Protein AF-A0A4C2A447-F1 (afdb_monomer_lite)

Organism: Eumeta variegata (NCBI:txid151549)

Radius of gyration: 37.59 Å; chains: 1; bounding box: 112×93×99 Å

Structure (mmCIF, N/CA/C/O backbone):
data_AF-A0A4C2A447-F1
#
_entry.id   AF-A0A4C2A447-F1
#
loop_
_atom_site.group_PDB
_atom_site.id
_atom_site.type_symbol
_atom_site.label_atom_id
_atom_site.label_alt_id
_atom_site.label_comp_id
_atom_site.label_asym_id
_atom_site.label_entity_id
_atom_site.label_seq_id
_atom_site.pdbx_PDB_ins_code
_atom_site.Cartn_x
_atom_site.Cartn_y
_atom_site.Cartn_z
_atom_site.occupancy
_atom_site.B_iso_or_equiv
_atom_site.auth_seq_id
_atom_site.auth_comp_id
_atom_site.auth_asym_id
_atom_site.auth_atom_id
_atom_site.pdbx_PDB_model_num
ATOM 1 N N . MET A 1 1 ? 28.228 21.843 -11.819 1.00 44.53 1 MET A N 1
ATOM 2 C CA . MET A 1 1 ? 27.636 22.089 -13.152 1.00 44.53 1 MET A CA 1
ATOM 3 C C . MET A 1 1 ? 28.291 23.261 -13.877 1.00 44.53 1 MET A C 1
ATOM 5 O O . MET A 1 1 ? 29.011 22.973 -14.816 1.00 44.53 1 MET A O 1
ATOM 9 N N . LYS A 1 2 ? 28.178 24.525 -13.424 1.00 43.69 2 LYS A N 1
ATOM 10 C CA . LYS A 1 2 ? 28.806 25.695 -14.099 1.00 43.69 2 LYS A CA 1
ATOM 11 C C . LYS A 1 2 ? 30.283 25.497 -14.477 1.00 43.69 2 LYS A C 1
ATOM 13 O O . LYS A 1 2 ? 30.637 25.573 -15.641 1.00 43.69 2 LYS A O 1
ATOM 18 N N . ARG A 1 3 ? 31.102 25.077 -13.510 1.00 44.91 3 ARG A N 1
ATOM 19 C CA . ARG A 1 3 ? 32.536 24.808 -13.711 1.00 44.91 3 ARG A CA 1
ATOM 20 C C . ARG A 1 3 ? 32.835 23.653 -14.681 1.00 44.91 3 ARG A C 1
ATOM 22 O O . ARG A 1 3 ? 33.883 23.640 -15.303 1.00 44.91 3 ARG A O 1
ATOM 29 N N . VAL A 1 4 ? 31.928 22.677 -14.795 1.00 51.16 4 VAL A N 1
ATOM 30 C CA . VAL A 1 4 ? 32.054 21.549 -15.740 1.00 51.16 4 VAL A CA 1
ATOM 31 C C . VAL A 1 4 ? 31.663 21.996 -17.145 1.00 51.16 4 VAL A C 1
ATOM 33 O O . VAL A 1 4 ? 32.371 21.671 -18.083 1.00 51.16 4 VAL A O 1
ATOM 36 N N . ALA A 1 5 ? 30.598 22.791 -17.285 1.00 51.97 5 ALA A N 1
ATOM 37 C CA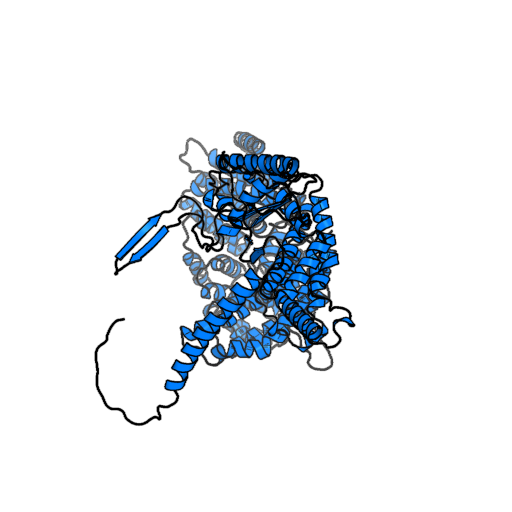 . ALA A 1 5 ? 30.207 23.379 -18.564 1.00 51.97 5 ALA A CA 1
ATOM 38 C C . ALA A 1 5 ? 31.307 24.302 -19.127 1.00 51.97 5 ALA A C 1
ATOM 40 O O . ALA A 1 5 ? 31.660 24.184 -20.295 1.00 51.97 5 ALA A O 1
ATOM 41 N N . GLU A 1 6 ? 31.913 25.142 -18.280 1.00 53.81 6 GLU A N 1
ATOM 42 C CA . GLU A 1 6 ? 33.072 25.980 -18.636 1.00 53.81 6 GLU A CA 1
ATOM 43 C C . GLU A 1 6 ? 34.270 25.139 -19.117 1.00 53.81 6 GLU A C 1
ATOM 45 O O . GLU A 1 6 ? 34.877 25.457 -20.137 1.00 53.81 6 GLU A O 1
ATOM 50 N N . LEU A 1 7 ? 34.574 24.031 -18.428 1.00 55.66 7 LEU A N 1
ATOM 51 C CA . LEU A 1 7 ? 35.627 23.090 -18.831 1.00 55.66 7 LEU A CA 1
ATOM 52 C C . LEU A 1 7 ? 35.292 22.362 -20.143 1.00 55.66 7 LEU A C 1
ATOM 54 O O . LEU A 1 7 ? 36.179 22.166 -20.965 1.00 55.66 7 LEU A O 1
ATOM 58 N N . CYS A 1 8 ? 34.034 21.972 -20.370 1.00 56.50 8 CYS A N 1
ATOM 59 C CA . CYS A 1 8 ? 33.607 21.318 -21.610 1.00 56.50 8 CYS A CA 1
ATOM 60 C C . CYS A 1 8 ? 33.761 22.241 -22.827 1.00 56.50 8 CYS A C 1
ATOM 62 O O . CYS A 1 8 ? 34.246 21.782 -23.856 1.00 56.50 8 CYS A O 1
ATOM 64 N N . HIS A 1 9 ? 33.418 23.529 -22.706 1.00 57.09 9 HIS A N 1
ATOM 65 C CA . HIS A 1 9 ? 33.655 24.508 -23.774 1.00 57.09 9 HIS A CA 1
ATOM 66 C C . HIS A 1 9 ? 35.149 24.636 -24.104 1.00 57.09 9 HIS A C 1
ATOM 68 O O . HIS A 1 9 ? 35.526 24.521 -25.266 1.00 57.09 9 HIS A O 1
ATOM 74 N N . GLN A 1 10 ? 36.006 24.750 -23.084 1.00 54.25 10 GLN A N 1
ATOM 75 C CA . GLN A 1 10 ? 37.463 24.819 -23.265 1.00 54.25 10 GLN A CA 1
ATOM 76 C C . GLN A 1 10 ? 38.055 23.542 -23.888 1.00 54.25 10 GLN A C 1
ATOM 78 O O . GLN A 1 10 ? 39.026 23.614 -24.635 1.00 54.25 10 GLN A O 1
ATOM 83 N N . LEU A 1 11 ? 37.474 22.369 -23.604 1.00 53.69 11 LEU A N 1
ATOM 84 C CA . LEU A 1 11 ? 37.912 21.083 -24.160 1.00 53.69 11 LEU A CA 1
ATOM 85 C C . LEU A 1 11 ? 37.519 20.903 -25.635 1.00 53.69 11 LEU A C 1
ATOM 87 O O . LEU A 1 11 ? 38.215 20.195 -26.355 1.00 53.69 11 LEU A O 1
ATOM 91 N N . ILE A 1 12 ? 36.420 21.516 -26.087 1.00 57.00 12 ILE A N 1
ATOM 92 C CA . ILE A 1 12 ? 35.942 21.418 -27.478 1.00 57.00 12 ILE A CA 1
ATOM 93 C C . ILE A 1 12 ? 36.713 22.365 -28.409 1.00 57.00 12 ILE A C 1
ATOM 95 O O . ILE A 1 12 ? 36.926 22.029 -29.569 1.00 57.00 12 ILE A O 1
ATOM 99 N N . GLU A 1 13 ? 37.179 23.509 -27.899 1.00 54.12 13 GLU A N 1
ATOM 100 C CA . GLU A 1 13 ? 38.028 24.455 -28.645 1.00 54.12 13 GLU A CA 1
ATOM 101 C C . GLU A 1 13 ? 39.464 23.942 -28.871 1.00 54.12 13 GLU A C 1
ATOM 103 O O . GLU A 1 13 ? 40.196 24.476 -29.705 1.00 54.12 13 GLU A O 1
ATOM 108 N N . CYS A 1 14 ? 39.886 22.903 -28.144 1.00 46.53 14 CYS A N 1
ATOM 109 C CA . CYS A 1 14 ? 41.200 22.296 -28.307 1.00 46.53 14 CYS A CA 1
ATOM 110 C C . CYS A 1 14 ? 41.182 21.210 -29.400 1.00 46.53 14 CYS A C 1
ATOM 112 O O . CYS A 1 14 ? 40.300 20.357 -29.426 1.00 46.53 14 CYS A O 1
ATOM 114 N N . ASP A 1 15 ? 42.196 21.247 -30.268 1.00 53.00 15 ASP A N 1
ATOM 115 C CA . ASP A 1 15 ? 42.451 20.398 -31.445 1.00 53.00 15 ASP A CA 1
ATOM 116 C C . ASP A 1 15 ? 42.193 18.876 -31.253 1.00 53.00 15 ASP A C 1
ATOM 118 O O . ASP A 1 15 ? 42.094 18.375 -30.131 1.00 53.00 15 ASP A O 1
ATOM 122 N N . GLY A 1 16 ? 42.132 18.099 -32.347 1.00 54.03 16 GLY A N 1
ATOM 123 C CA . GLY A 1 16 ? 41.644 16.699 -32.397 1.00 54.03 16 GLY A CA 1
ATOM 124 C C . GLY A 1 16 ? 42.210 15.688 -31.370 1.00 54.03 16 GLY A C 1
ATOM 125 O O . GLY A 1 16 ? 41.593 14.653 -31.104 1.00 54.03 16 GLY A O 1
ATOM 126 N N . THR A 1 17 ? 43.336 15.991 -30.725 1.00 51.44 17 THR A N 1
ATOM 127 C CA . THR A 1 17 ? 43.920 15.268 -29.582 1.00 51.44 17 THR A CA 1
ATOM 128 C C . THR A 1 17 ? 43.082 15.341 -28.300 1.00 51.44 17 THR A C 1
ATOM 130 O O . THR A 1 17 ? 43.066 14.370 -27.539 1.00 51.44 17 THR A O 1
ATOM 133 N N . VAL A 1 18 ? 42.343 16.427 -28.054 1.00 49.97 18 VAL A N 1
ATOM 134 C CA . VAL A 1 18 ? 41.484 16.561 -26.863 1.00 49.97 18 VAL A CA 1
ATOM 135 C C . VAL A 1 18 ? 40.181 15.783 -27.017 1.00 49.97 18 VAL A C 1
ATOM 137 O O . VAL A 1 18 ? 39.722 15.193 -26.044 1.00 49.97 18 VAL A O 1
ATOM 140 N N . ARG A 1 19 ? 39.645 15.636 -28.237 1.00 51.84 19 ARG A N 1
ATOM 141 C CA . ARG A 1 19 ? 38.526 14.712 -28.515 1.00 51.84 19 ARG A CA 1
ATOM 142 C C . ARG A 1 19 ? 38.907 13.261 -28.188 1.00 51.84 19 ARG A C 1
ATOM 144 O O . ARG A 1 19 ? 38.115 12.543 -27.581 1.00 51.84 19 ARG A O 1
ATOM 151 N N . ALA A 1 20 ? 40.142 12.855 -28.495 1.00 55.47 20 ALA A N 1
ATOM 152 C CA . ALA A 1 20 ? 40.676 11.540 -28.134 1.00 55.47 20 ALA A CA 1
ATOM 153 C C . ALA A 1 20 ? 40.919 11.383 -26.617 1.00 55.47 20 ALA A C 1
ATOM 155 O O . ALA A 1 20 ? 40.639 10.323 -26.063 1.00 55.47 20 ALA A O 1
ATOM 156 N N . GLN A 1 21 ? 41.381 12.430 -25.921 1.00 54.56 21 GLN A N 1
ATOM 157 C CA . GLN A 1 21 ? 41.564 12.416 -24.460 1.00 54.56 21 GLN A CA 1
ATOM 158 C C . GLN A 1 21 ? 40.234 12.457 -23.690 1.00 54.56 21 GLN A C 1
ATOM 160 O O . GLN A 1 21 ? 40.070 11.726 -22.717 1.00 54.56 21 GLN A O 1
ATOM 165 N N . ALA A 1 22 ? 39.263 13.257 -24.136 1.00 53.00 22 ALA A N 1
ATOM 166 C CA . ALA A 1 22 ? 37.911 13.300 -23.589 1.00 53.00 22 ALA A CA 1
ATOM 167 C C . ALA A 1 22 ? 37.182 11.976 -23.836 1.00 53.00 22 ALA A C 1
ATOM 169 O O . ALA A 1 22 ? 36.563 11.453 -22.915 1.00 53.00 22 ALA A O 1
ATOM 170 N N . SER A 1 23 ? 37.329 11.381 -25.028 1.00 52.03 23 SER A N 1
ATOM 171 C CA . SER A 1 23 ? 36.866 10.018 -25.296 1.00 52.03 23 SER A CA 1
ATOM 172 C C . SER A 1 23 ? 37.567 9.013 -24.379 1.00 52.03 23 SER A C 1
ATOM 174 O O . SER A 1 23 ? 36.881 8.222 -23.756 1.00 52.03 23 SER A O 1
ATOM 176 N N . ALA A 1 24 ? 38.883 9.096 -24.153 1.00 55.59 24 ALA A N 1
ATOM 177 C CA . ALA A 1 24 ? 39.584 8.220 -23.207 1.00 55.59 24 ALA A CA 1
ATOM 178 C C . ALA A 1 24 ? 39.092 8.365 -21.750 1.00 55.59 24 ALA A C 1
ATOM 180 O O . ALA A 1 24 ? 38.998 7.365 -21.046 1.00 55.59 24 ALA A O 1
ATOM 181 N N . VAL A 1 25 ? 38.729 9.574 -21.301 1.00 54.66 25 VAL A N 1
ATOM 182 C CA . VAL A 1 25 ? 38.132 9.828 -19.972 1.00 54.66 25 VAL A CA 1
ATOM 183 C C . VAL A 1 25 ? 36.668 9.366 -19.902 1.00 54.66 25 VAL A C 1
ATOM 185 O O . VAL A 1 25 ? 36.245 8.838 -18.877 1.00 54.66 25 VAL A O 1
ATOM 188 N N . LEU A 1 26 ? 35.896 9.512 -20.985 1.00 52.66 26 LEU A N 1
ATOM 189 C CA . LEU A 1 26 ? 34.524 8.995 -21.121 1.00 52.66 26 LEU A CA 1
ATOM 190 C C . LEU A 1 26 ? 34.474 7.463 -21.276 1.00 52.66 26 LEU A C 1
ATOM 192 O O . LEU A 1 26 ? 33.457 6.856 -20.942 1.00 52.66 26 LEU A O 1
ATOM 196 N N . MET A 1 27 ? 35.554 6.867 -21.790 1.00 47.03 27 MET A N 1
ATOM 197 C CA . MET A 1 27 ? 35.767 5.434 -22.018 1.00 47.03 27 MET A CA 1
ATOM 198 C C . MET A 1 27 ? 36.453 4.738 -20.842 1.00 47.03 27 MET A C 1
ATOM 200 O O . MET A 1 27 ? 36.539 3.513 -20.857 1.00 47.03 27 MET A O 1
ATOM 204 N N . GLN A 1 28 ? 36.939 5.466 -19.826 1.00 50.94 28 GLN A N 1
ATOM 205 C CA . GLN A 1 28 ? 37.339 4.821 -18.579 1.00 50.94 28 GLN A CA 1
ATOM 206 C C . GLN A 1 28 ? 36.086 4.174 -17.985 1.00 50.94 28 GLN A C 1
ATOM 208 O O . GLN A 1 28 ? 35.136 4.895 -17.657 1.00 50.94 28 GLN A O 1
ATOM 213 N N . PRO A 1 29 ? 36.036 2.835 -17.865 1.00 46.62 29 PRO A N 1
ATOM 214 C CA . PRO A 1 29 ? 34.893 2.184 -17.268 1.00 46.62 29 PRO A CA 1
ATOM 215 C C . PRO A 1 29 ? 34.830 2.649 -15.816 1.00 46.62 29 PRO A C 1
ATOM 217 O O . PRO A 1 29 ? 35.605 2.215 -14.969 1.00 46.62 29 PRO A O 1
ATOM 220 N N . ALA A 1 30 ? 33.865 3.513 -15.505 1.00 44.06 30 ALA A N 1
ATOM 221 C CA . ALA A 1 30 ? 33.542 3.882 -14.127 1.00 44.06 30 ALA A CA 1
ATOM 222 C C . ALA A 1 30 ? 33.130 2.657 -13.277 1.00 44.06 30 ALA A C 1
ATOM 224 O O . ALA A 1 30 ? 32.915 2.772 -12.072 1.00 44.06 30 ALA A O 1
ATOM 225 N N . HIS A 1 31 ? 32.986 1.488 -13.910 1.00 46.53 31 HIS A N 1
ATOM 226 C CA . HIS A 1 31 ? 32.292 0.318 -13.399 1.00 46.53 31 HIS A CA 1
ATOM 227 C C . HIS A 1 31 ? 33.184 -0.880 -13.041 1.00 46.53 31 HIS A C 1
ATOM 229 O O . HIS A 1 31 ? 32.689 -1.770 -12.359 1.00 46.53 31 HIS A O 1
ATOM 235 N N . ASP A 1 32 ? 34.476 -0.905 -13.389 1.00 40.25 32 ASP A N 1
ATOM 236 C CA . ASP A 1 32 ? 35.290 -2.131 -13.231 1.00 40.25 32 ASP A CA 1
ATOM 237 C C . ASP A 1 32 ? 35.924 -2.316 -11.839 1.00 40.25 32 ASP A C 1
ATOM 239 O O . ASP A 1 32 ? 36.534 -3.348 -11.556 1.00 40.25 32 ASP A O 1
ATOM 243 N N . HIS A 1 33 ? 35.776 -1.345 -10.932 1.00 40.91 33 HIS A N 1
ATOM 244 C CA . HIS A 1 33 ? 36.359 -1.413 -9.582 1.00 40.91 33 HIS A CA 1
ATOM 245 C C . HIS A 1 33 ? 35.334 -1.548 -8.447 1.00 40.91 33 HIS A C 1
ATOM 247 O O . HIS A 1 33 ? 35.726 -1.710 -7.291 1.00 40.91 33 HIS A O 1
ATOM 253 N N . LEU A 1 34 ? 34.031 -1.521 -8.747 1.00 45.53 34 LEU A N 1
ATOM 254 C CA . LEU A 1 34 ? 32.967 -1.713 -7.759 1.00 45.53 34 LEU A CA 1
ATOM 255 C C . LEU A 1 34 ? 32.369 -3.115 -7.912 1.00 45.53 34 LEU A C 1
ATOM 257 O O . LEU A 1 34 ? 31.884 -3.480 -8.975 1.00 45.53 34 LEU A O 1
ATOM 261 N N . VAL A 1 35 ? 32.368 -3.892 -6.825 1.00 47.78 35 VAL A N 1
ATOM 262 C CA . VAL A 1 35 ? 31.844 -5.274 -6.788 1.00 47.78 35 VAL A CA 1
ATOM 263 C C . VAL A 1 35 ? 30.339 -5.345 -7.140 1.00 47.78 35 VAL A C 1
ATOM 265 O O . VAL A 1 35 ? 29.861 -6.404 -7.538 1.00 47.78 35 VAL A O 1
ATOM 268 N N . VAL A 1 36 ? 29.590 -4.232 -7.034 1.00 61.25 36 VAL A N 1
ATOM 269 C CA . VAL A 1 36 ? 28.157 -4.119 -7.380 1.00 61.25 36 VAL A CA 1
ATOM 270 C C . VAL A 1 36 ? 27.872 -2.767 -8.057 1.00 61.25 36 VAL A C 1
ATOM 272 O O . VAL A 1 36 ? 28.198 -1.717 -7.506 1.00 61.25 36 VAL A O 1
ATOM 275 N N . SER A 1 37 ? 27.249 -2.772 -9.241 1.00 74.62 37 SER A N 1
ATOM 276 C CA . SER A 1 37 ? 26.878 -1.558 -9.997 1.00 74.62 37 SER A CA 1
ATOM 277 C C . SER A 1 37 ? 25.539 -0.952 -9.535 1.00 74.62 37 SER A C 1
ATOM 279 O O . SER A 1 37 ? 24.675 -1.677 -9.040 1.00 74.62 37 SER A O 1
ATOM 281 N N . LEU A 1 38 ? 25.302 0.355 -9.767 1.00 82.38 38 LEU A N 1
ATOM 282 C CA . LEU A 1 38 ? 23.977 0.983 -9.541 1.00 82.38 38 LEU A CA 1
ATOM 283 C C . LEU A 1 38 ? 22.853 0.262 -10.293 1.00 82.38 38 LEU A C 1
ATOM 285 O O . LEU A 1 38 ? 21.737 0.158 -9.788 1.00 82.38 38 LEU A O 1
ATOM 289 N N . GLU A 1 39 ? 23.166 -0.264 -11.478 1.00 83.94 39 GLU A N 1
ATOM 290 C CA . GLU A 1 39 ? 22.242 -1.056 -12.288 1.00 83.94 39 GLU A CA 1
ATOM 291 C C . GLU A 1 39 ? 21.698 -2.260 -11.500 1.00 83.94 39 GLU A C 1
ATOM 293 O O . GLU A 1 39 ? 20.528 -2.589 -11.632 1.00 83.94 39 GLU A O 1
ATOM 298 N N . THR A 1 40 ? 22.487 -2.868 -10.605 1.00 81.75 40 THR A N 1
ATOM 299 C CA . THR A 1 40 ? 22.029 -3.991 -9.765 1.00 81.75 40 THR A CA 1
ATOM 300 C C . THR A 1 40 ? 20.923 -3.570 -8.794 1.00 81.75 40 THR A C 1
ATOM 302 O O . THR A 1 40 ? 19.942 -4.294 -8.625 1.00 81.75 40 THR A O 1
ATOM 305 N N . PHE A 1 41 ? 21.044 -2.390 -8.182 1.00 86.19 41 PHE A N 1
ATOM 306 C CA . PHE A 1 41 ? 20.031 -1.851 -7.269 1.00 86.19 41 PHE A CA 1
ATOM 307 C C . PHE A 1 41 ? 18.743 -1.480 -8.007 1.00 86.19 41 PHE A C 1
ATOM 309 O O . PHE A 1 41 ? 17.650 -1.792 -7.534 1.00 86.19 41 PHE A O 1
ATOM 316 N N . ALA A 1 42 ? 18.871 -0.893 -9.199 1.00 88.44 42 ALA A N 1
ATOM 317 C CA . ALA A 1 42 ? 17.735 -0.612 -10.067 1.00 88.44 42 ALA A CA 1
ATOM 318 C C . ALA A 1 42 ? 17.030 -1.911 -10.511 1.00 88.44 42 ALA A C 1
ATOM 320 O O . ALA A 1 42 ? 15.810 -2.010 -10.389 1.00 88.44 42 ALA A O 1
ATOM 321 N N . LEU A 1 43 ? 17.781 -2.949 -10.913 1.00 85.25 43 LEU A N 1
ATOM 322 C CA . LEU A 1 43 ? 17.208 -4.254 -11.281 1.00 85.25 43 LEU A CA 1
ATOM 323 C C . LEU A 1 43 ? 16.489 -4.896 -10.102 1.00 85.25 43 LEU A C 1
ATOM 325 O O . LEU A 1 43 ? 15.396 -5.441 -10.263 1.00 85.25 43 LEU A O 1
ATOM 329 N N . ARG A 1 44 ? 17.086 -4.836 -8.907 1.00 85.31 44 ARG A N 1
ATOM 330 C CA . ARG A 1 44 ? 16.446 -5.332 -7.687 1.00 85.31 44 ARG A CA 1
ATOM 331 C C . ARG A 1 44 ? 15.126 -4.603 -7.439 1.00 85.31 44 ARG A C 1
ATOM 333 O O . ARG A 1 44 ? 14.129 -5.238 -7.127 1.00 85.31 44 ARG A O 1
ATOM 340 N N . LEU A 1 45 ? 15.088 -3.286 -7.615 1.00 88.56 45 LEU A N 1
ATOM 341 C CA . LEU A 1 45 ? 13.861 -2.509 -7.463 1.00 88.56 45 LEU A CA 1
ATOM 342 C C . LEU A 1 45 ? 12.794 -2.887 -8.507 1.00 88.56 45 LEU A C 1
ATOM 344 O O . LEU A 1 45 ? 11.643 -3.117 -8.137 1.00 88.56 45 LEU A O 1
ATOM 348 N N . ASP A 1 46 ? 13.142 -2.984 -9.791 1.00 88.31 46 ASP A N 1
ATOM 349 C CA . ASP A 1 46 ? 12.184 -3.336 -10.853 1.00 88.31 46 ASP A CA 1
ATOM 350 C C . ASP A 1 46 ? 11.668 -4.774 -10.736 1.00 88.31 46 ASP A C 1
ATOM 352 O O . ASP A 1 46 ? 10.496 -5.039 -11.015 1.00 88.31 46 ASP A O 1
ATOM 356 N N . THR A 1 47 ? 12.512 -5.700 -10.274 1.00 85.44 47 THR A N 1
ATOM 357 C CA . THR A 1 47 ? 12.094 -7.080 -9.979 1.00 85.44 47 THR A CA 1
ATOM 358 C C . THR A 1 47 ? 11.147 -7.129 -8.789 1.00 85.44 47 THR A C 1
ATOM 360 O O . THR A 1 47 ? 10.063 -7.696 -8.892 1.00 85.44 47 THR A O 1
ATOM 363 N N . LEU A 1 48 ? 11.487 -6.451 -7.688 1.00 87.25 48 LEU A N 1
ATOM 364 C CA . LEU A 1 48 ? 10.626 -6.364 -6.508 1.00 87.25 48 LEU A CA 1
ATOM 365 C C . LEU A 1 48 ? 9.291 -5.676 -6.801 1.00 87.25 48 LEU A C 1
ATOM 367 O O . LEU A 1 48 ? 8.270 -6.071 -6.252 1.00 87.25 48 LEU A O 1
ATOM 371 N N . THR A 1 49 ? 9.277 -4.642 -7.640 1.00 84.88 49 THR A N 1
ATOM 372 C CA . THR A 1 49 ? 8.054 -3.888 -7.967 1.00 84.88 49 THR A CA 1
ATOM 373 C C . THR A 1 49 ? 7.200 -4.543 -9.051 1.00 84.88 49 THR A C 1
ATOM 375 O O . THR A 1 49 ? 6.077 -4.085 -9.279 1.00 84.88 49 THR A O 1
ATOM 378 N N . GLY A 1 50 ? 7.682 -5.620 -9.679 1.00 80.50 50 GLY A N 1
ATOM 379 C CA . GLY A 1 50 ? 6.950 -6.351 -10.709 1.00 80.50 50 GLY A CA 1
ATOM 380 C C . GLY A 1 50 ? 7.035 -5.758 -12.111 1.00 80.50 50 GLY A C 1
ATOM 381 O O . GLY A 1 50 ? 6.290 -6.180 -12.995 1.00 80.50 50 GLY A O 1
ATOM 382 N N . ARG A 1 51 ? 7.921 -4.782 -12.323 1.00 83.06 51 ARG A N 1
ATOM 383 C CA . ARG A 1 51 ? 8.211 -4.215 -13.647 1.00 83.06 51 ARG A CA 1
ATOM 384 C C . ARG A 1 51 ? 9.089 -5.141 -14.477 1.00 83.06 51 ARG A C 1
ATOM 386 O O . ARG A 1 51 ? 8.944 -5.218 -15.693 1.00 83.06 51 ARG A O 1
ATOM 393 N N . LEU A 1 52 ? 9.924 -5.935 -13.810 1.00 82.00 52 LEU A N 1
ATOM 394 C CA . LEU A 1 52 ? 10.753 -6.969 -14.417 1.00 82.00 52 LEU A CA 1
ATOM 395 C C . LEU A 1 52 ? 10.442 -8.339 -13.795 1.00 82.00 52 LEU A C 1
ATOM 397 O O . LEU A 1 52 ? 10.944 -8.675 -12.730 1.00 82.00 52 LEU A O 1
ATOM 401 N N . SER A 1 53 ? 9.614 -9.140 -14.465 1.00 74.44 53 SER A N 1
ATOM 402 C CA . SER A 1 53 ? 9.230 -10.490 -14.025 1.00 74.44 53 SER A CA 1
ATOM 403 C C . SER A 1 53 ? 9.816 -11.586 -14.921 1.00 74.44 53 SER A C 1
ATOM 405 O O . SER A 1 53 ? 9.835 -12.752 -14.533 1.00 74.44 53 SER A O 1
ATOM 407 N N . CYS A 1 54 ? 10.295 -11.240 -16.120 1.00 71.56 54 CYS A N 1
ATOM 408 C CA . CYS A 1 54 ? 10.942 -12.191 -17.018 1.00 71.56 54 CYS A CA 1
ATOM 409 C C . CYS A 1 54 ? 12.334 -12.606 -16.494 1.00 71.56 54 CYS A C 1
ATOM 411 O O . CYS A 1 54 ? 13.104 -11.749 -16.050 1.00 71.56 54 CYS A O 1
ATOM 413 N N . PRO A 1 55 ? 12.720 -13.895 -16.591 1.00 67.62 55 PRO A N 1
ATOM 414 C CA . PRO A 1 55 ? 14.046 -14.329 -16.194 1.00 67.62 55 PRO A CA 1
ATOM 415 C C . PRO A 1 55 ? 15.160 -13.696 -17.027 1.00 67.62 55 PRO A C 1
ATOM 417 O O . PRO A 1 55 ? 15.122 -13.693 -18.259 1.00 67.62 55 PRO A O 1
ATOM 420 N N . LEU A 1 56 ? 16.225 -13.277 -16.341 1.00 65.38 56 LEU A N 1
ATOM 421 C CA . LEU A 1 56 ? 17.456 -12.747 -16.940 1.00 65.38 56 LEU A CA 1
ATOM 422 C C . LEU A 1 56 ? 18.366 -13.842 -17.540 1.00 65.38 56 LEU A C 1
ATOM 424 O O . LEU A 1 56 ? 19.550 -13.593 -17.777 1.00 65.38 56 LEU A O 1
ATOM 428 N N . SER A 1 57 ? 17.864 -15.072 -17.728 1.00 55.69 57 SER A N 1
ATOM 429 C CA . SER A 1 57 ? 18.680 -16.253 -18.051 1.00 55.69 57 SER A CA 1
ATOM 430 C C . SER A 1 57 ? 19.534 -16.077 -19.304 1.00 55.69 57 SER A C 1
ATOM 432 O O . SER A 1 57 ? 20.685 -16.513 -19.301 1.00 55.69 57 SER A O 1
ATOM 434 N N . ASP A 1 58 ? 19.008 -15.368 -20.301 1.00 55.53 58 ASP A N 1
ATOM 435 C CA . ASP A 1 58 ? 19.627 -15.238 -21.620 1.00 55.53 58 ASP A CA 1
ATOM 436 C C . ASP A 1 58 ? 20.423 -13.927 -21.770 1.00 55.53 58 ASP A C 1
ATOM 438 O O . ASP A 1 58 ? 21.154 -13.769 -22.742 1.00 55.53 58 ASP A O 1
ATOM 442 N N . CYS A 1 59 ? 20.294 -12.984 -20.822 1.00 51.06 59 CYS A N 1
ATOM 443 C CA . CYS A 1 59 ? 20.774 -11.608 -21.005 1.00 51.06 59 CYS A CA 1
ATOM 444 C C . CYS A 1 59 ? 22.009 -11.224 -20.184 1.00 51.06 59 CYS A C 1
ATOM 446 O O . CYS A 1 59 ? 22.734 -10.364 -20.654 1.00 51.06 59 CYS A O 1
ATOM 448 N N . GLU A 1 60 ? 22.280 -11.807 -19.005 1.00 57.59 60 GLU A N 1
ATOM 449 C CA . GLU A 1 60 ? 23.565 -11.603 -18.296 1.00 57.59 60 GLU A CA 1
ATOM 450 C C . GLU A 1 60 ? 23.670 -12.477 -17.017 1.00 57.59 60 GLU A C 1
ATOM 452 O O . GLU A 1 60 ? 23.043 -12.182 -15.993 1.00 57.59 60 GLU A O 1
ATOM 457 N N . PRO A 1 61 ? 24.474 -13.557 -17.014 1.00 56.00 61 PRO A N 1
ATOM 458 C CA . PRO A 1 61 ? 24.726 -14.379 -15.822 1.00 56.00 61 PRO A CA 1
ATOM 459 C C . PRO A 1 61 ? 25.296 -13.596 -14.624 1.00 56.00 61 PRO A C 1
ATOM 461 O O . PRO A 1 61 ? 24.971 -13.905 -13.478 1.00 56.00 61 PRO A O 1
ATOM 464 N N . ALA A 1 62 ? 26.091 -12.551 -14.879 1.00 49.56 62 ALA A N 1
ATOM 465 C CA . ALA A 1 62 ? 26.719 -11.718 -13.851 1.00 49.56 62 ALA A CA 1
ATOM 466 C C . ALA A 1 62 ? 25.698 -10.967 -12.974 1.00 49.56 62 ALA A C 1
ATOM 468 O O . ALA A 1 62 ? 25.859 -10.903 -11.758 1.00 49.56 62 ALA A O 1
ATOM 469 N N . ARG A 1 63 ? 24.596 -10.476 -13.556 1.00 62.66 63 ARG A N 1
ATOM 470 C CA . ARG A 1 63 ? 23.526 -9.779 -12.813 1.00 62.66 63 ARG A CA 1
ATOM 471 C C . ARG A 1 63 ? 22.729 -10.708 -11.912 1.00 62.66 63 ARG A C 1
ATOM 473 O O . ARG A 1 63 ? 22.351 -10.319 -10.812 1.00 62.66 63 ARG A O 1
ATOM 480 N N . ARG A 1 64 ? 22.506 -11.951 -12.351 1.00 62.62 64 ARG A N 1
ATOM 481 C CA . ARG A 1 64 ? 21.896 -12.992 -11.507 1.00 62.62 64 ARG A CA 1
ATOM 482 C C . ARG A 1 64 ? 22.782 -13.304 -10.306 1.00 62.62 64 ARG A C 1
ATOM 484 O O . ARG A 1 64 ? 22.274 -13.403 -9.193 1.00 62.62 64 ARG A O 1
ATOM 491 N N . LEU A 1 65 ? 24.095 -13.400 -10.526 1.00 59.06 65 LEU A N 1
ATOM 492 C CA . LEU A 1 65 ? 25.066 -13.585 -9.449 1.00 59.06 65 LEU A CA 1
ATOM 493 C C . LEU A 1 65 ? 25.067 -12.389 -8.484 1.00 59.06 65 LEU A C 1
ATOM 495 O O . LEU A 1 65 ? 25.105 -12.592 -7.277 1.00 59.06 65 LEU A O 1
ATOM 499 N N . ALA A 1 66 ? 24.966 -11.161 -9.002 1.00 59.47 66 ALA A N 1
ATOM 500 C CA . ALA A 1 66 ? 24.925 -9.943 -8.194 1.00 59.47 66 ALA A CA 1
ATOM 501 C C . ALA A 1 66 ? 23.649 -9.839 -7.338 1.00 59.47 66 ALA A C 1
ATOM 503 O O . ALA A 1 66 ? 23.734 -9.498 -6.161 1.00 59.47 66 ALA A O 1
ATOM 504 N N . LEU A 1 67 ? 22.480 -10.196 -7.886 1.00 65.75 67 LEU A N 1
ATOM 505 C CA . LEU A 1 67 ? 21.222 -10.255 -7.129 1.00 65.75 67 LEU A CA 1
ATOM 506 C C . LEU A 1 67 ? 21.258 -11.350 -6.052 1.00 65.75 67 LEU A C 1
ATOM 508 O O . LEU A 1 67 ? 20.891 -11.094 -4.909 1.00 65.75 67 LEU A O 1
ATOM 512 N N . ALA A 1 68 ? 21.772 -12.539 -6.379 1.00 64.06 68 ALA A N 1
ATOM 513 C CA . ALA A 1 68 ? 21.938 -13.621 -5.406 1.00 64.06 68 ALA A CA 1
ATOM 514 C C . ALA A 1 68 ? 22.968 -13.273 -4.310 1.00 64.06 68 ALA A C 1
ATOM 516 O O . ALA A 1 68 ? 22.776 -13.602 -3.141 1.00 64.06 68 ALA A O 1
ATOM 517 N N . ALA A 1 69 ? 24.047 -12.568 -4.661 1.00 57.16 69 ALA A N 1
ATOM 518 C CA . ALA A 1 69 ? 25.032 -12.075 -3.700 1.00 57.16 69 ALA A CA 1
ATOM 519 C C . ALA A 1 69 ? 24.458 -10.978 -2.785 1.00 57.16 69 ALA A C 1
ATOM 521 O O . ALA A 1 69 ? 24.808 -10.935 -1.605 1.00 57.16 69 ALA A O 1
ATOM 522 N N . ALA A 1 70 ? 23.556 -10.133 -3.299 1.00 61.34 70 ALA A N 1
ATOM 523 C CA . ALA A 1 70 ? 22.849 -9.124 -2.510 1.00 61.34 70 ALA A CA 1
ATOM 524 C C . ALA A 1 70 ? 21.895 -9.745 -1.474 1.00 61.34 70 ALA A C 1
ATOM 526 O O . ALA A 1 70 ? 21.695 -9.158 -0.414 1.00 61.34 70 ALA A O 1
ATOM 527 N N . ASP A 1 71 ? 21.352 -10.937 -1.737 1.00 66.00 71 ASP A N 1
ATOM 528 C CA . ASP A 1 71 ? 20.565 -11.690 -0.750 1.00 66.00 71 ASP A CA 1
ATOM 529 C C . ASP A 1 71 ? 21.441 -12.335 0.332 1.00 66.00 71 ASP A C 1
ATOM 531 O O . ASP A 1 71 ? 21.045 -12.394 1.495 1.00 66.00 71 ASP A O 1
ATOM 535 N N . ALA A 1 72 ? 22.657 -12.767 -0.016 1.00 62.81 72 ALA A N 1
ATOM 536 C CA . ALA A 1 72 ? 23.613 -13.321 0.947 1.00 62.81 72 ALA A CA 1
ATOM 537 C C . ALA A 1 72 ? 24.211 -12.256 1.886 1.00 62.81 72 ALA A C 1
ATOM 539 O O . ALA A 1 72 ? 24.620 -12.569 3.006 1.00 62.81 72 ALA A O 1
ATOM 540 N N . ARG A 1 73 ? 24.298 -10.999 1.431 1.00 62.59 73 ARG A N 1
ATOM 541 C CA . ARG A 1 73 ? 24.723 -9.838 2.225 1.00 62.59 73 ARG A CA 1
ATOM 542 C C . ARG A 1 73 ? 23.819 -8.649 1.892 1.00 62.59 73 ARG A C 1
ATOM 544 O O . ARG A 1 73 ? 24.126 -7.943 0.929 1.00 62.59 73 ARG A O 1
ATOM 551 N N . PRO A 1 74 ? 22.742 -8.406 2.662 1.00 64.62 74 PRO A N 1
ATOM 552 C CA . PRO A 1 74 ? 21.816 -7.319 2.377 1.00 64.62 74 PRO A CA 1
ATOM 553 C C . PRO A 1 74 ? 22.562 -5.981 2.369 1.00 64.62 74 PRO A C 1
ATOM 555 O O . PRO A 1 74 ? 23.008 -5.489 3.403 1.00 64.62 74 PRO A O 1
ATOM 558 N N . CYS A 1 75 ? 22.724 -5.412 1.176 1.00 73.00 75 CYS A N 1
ATOM 559 C CA . CYS A 1 75 ? 23.342 -4.113 0.952 1.00 73.00 75 CYS A CA 1
ATOM 560 C C . CYS A 1 75 ? 22.344 -3.152 0.298 1.00 73.00 75 CYS A C 1
ATOM 562 O O . CYS A 1 75 ? 21.427 -3.560 -0.432 1.00 73.00 75 CYS A O 1
ATOM 564 N N . GLU A 1 76 ? 22.519 -1.862 0.567 1.00 83.94 76 GLU A N 1
ATOM 565 C CA . GLU A 1 76 ? 21.773 -0.792 -0.088 1.00 83.94 76 GLU A CA 1
ATOM 566 C C . GLU A 1 76 ? 22.679 0.255 -0.727 1.00 83.94 76 GLU A C 1
ATOM 568 O O . GLU A 1 76 ? 23.893 0.227 -0.523 1.00 83.94 76 GLU A O 1
ATOM 573 N N . LEU A 1 77 ? 22.074 1.159 -1.510 1.00 85.12 77 LEU A N 1
ATOM 574 C CA . LEU A 1 77 ? 22.767 2.280 -2.144 1.00 85.12 77 LEU A CA 1
ATOM 575 C C . LEU A 1 77 ? 23.668 3.025 -1.152 1.00 85.12 77 LEU A C 1
ATOM 577 O O . LEU A 1 77 ? 23.209 3.608 -0.165 1.00 85.12 77 LEU A O 1
ATOM 581 N N . ASP A 1 78 ? 24.953 3.054 -1.486 1.00 84.25 78 ASP A N 1
ATOM 582 C CA . ASP A 1 78 ? 25.959 3.879 -0.838 1.00 84.25 78 ASP A CA 1
ATOM 583 C C . ASP A 1 78 ? 26.057 5.245 -1.538 1.00 84.25 78 ASP A C 1
ATOM 585 O O . ASP A 1 78 ? 26.053 5.358 -2.770 1.00 84.25 78 ASP A O 1
ATOM 589 N N . ARG A 1 79 ? 26.187 6.301 -0.730 1.00 86.94 79 ARG A N 1
ATOM 590 C CA . ARG A 1 79 ? 26.310 7.681 -1.205 1.00 86.94 79 ARG A CA 1
ATOM 591 C C . ARG A 1 79 ? 27.500 7.861 -2.149 1.00 86.94 79 ARG A C 1
ATOM 593 O O . ARG A 1 79 ? 27.382 8.610 -3.116 1.00 86.94 79 ARG A O 1
ATOM 600 N N . HIS A 1 80 ? 28.641 7.226 -1.879 1.00 85.50 80 HIS A N 1
ATOM 601 C CA . HIS A 1 80 ? 29.844 7.381 -2.698 1.00 85.50 80 HIS A CA 1
ATOM 602 C C . HIS A 1 80 ? 29.637 6.836 -4.118 1.00 85.50 80 HIS A C 1
ATOM 604 O O . HIS A 1 80 ? 29.906 7.536 -5.095 1.00 85.50 80 HIS A O 1
ATOM 610 N N . THR A 1 81 ? 29.067 5.640 -4.228 1.00 82.81 81 THR A N 1
ATOM 611 C CA . THR A 1 81 ? 28.742 4.961 -5.486 1.00 82.81 81 THR A CA 1
ATOM 612 C C . THR A 1 81 ? 27.746 5.780 -6.314 1.00 82.81 81 THR A C 1
ATOM 614 O O . THR A 1 81 ? 27.963 6.000 -7.507 1.00 82.81 81 THR A O 1
ATOM 617 N N . VAL A 1 82 ? 26.699 6.326 -5.679 1.00 86.75 82 VAL A N 1
ATOM 618 C CA . VAL A 1 82 ? 25.724 7.208 -6.347 1.00 86.75 82 VAL A CA 1
ATOM 619 C C . VAL A 1 82 ? 26.376 8.506 -6.833 1.00 86.75 82 VAL A C 1
ATOM 621 O O . VAL A 1 82 ? 26.154 8.917 -7.970 1.00 86.75 82 VAL A O 1
ATOM 624 N N . LEU A 1 83 ? 27.230 9.136 -6.019 1.00 86.25 83 LEU A N 1
ATOM 625 C CA . LEU A 1 83 ? 27.936 10.360 -6.410 1.00 86.25 83 LEU A CA 1
ATOM 626 C C . LEU A 1 83 ? 28.875 10.145 -7.601 1.00 86.25 83 LEU A C 1
ATOM 628 O O . LEU A 1 83 ? 28.965 11.025 -8.457 1.00 86.25 83 LEU A O 1
ATOM 632 N N . LEU A 1 84 ? 29.577 9.011 -7.665 1.00 82.81 84 LEU A N 1
ATOM 633 C CA . LEU A 1 84 ? 30.411 8.669 -8.819 1.00 82.81 84 LEU A CA 1
ATOM 634 C C . LEU A 1 84 ? 29.560 8.558 -10.086 1.00 82.81 84 LEU A C 1
ATOM 636 O O . LEU A 1 84 ? 29.857 9.219 -11.080 1.00 82.81 84 LEU A O 1
ATOM 640 N N . PHE A 1 85 ? 28.461 7.806 -10.028 1.00 85.19 85 PHE A N 1
ATOM 641 C CA . PHE A 1 85 ? 27.554 7.647 -11.162 1.00 85.19 85 PHE A CA 1
ATOM 642 C C . PHE A 1 85 ? 26.964 8.978 -11.640 1.00 85.19 85 PHE A C 1
ATOM 644 O O . PHE A 1 85 ? 27.058 9.293 -12.824 1.00 85.19 85 PHE A O 1
ATOM 651 N N . ILE A 1 86 ? 26.443 9.800 -10.723 1.00 87.06 86 ILE A N 1
ATOM 652 C CA . ILE A 1 86 ? 25.895 11.130 -11.033 1.00 87.06 86 ILE A CA 1
ATOM 653 C C . ILE A 1 86 ? 26.943 12.011 -11.721 1.00 87.06 86 ILE A C 1
ATOM 655 O O . ILE A 1 86 ? 26.641 12.683 -12.705 1.00 87.06 86 ILE A O 1
ATOM 659 N N . ARG A 1 87 ? 28.195 12.001 -11.243 1.00 83.62 87 ARG A N 1
ATOM 660 C CA . ARG A 1 87 ? 29.282 12.784 -11.852 1.00 83.62 87 ARG A CA 1
ATOM 661 C C . ARG A 1 87 ? 29.555 12.356 -13.289 1.00 83.62 87 ARG A C 1
ATOM 663 O O . ARG A 1 87 ? 29.658 13.224 -14.152 1.00 83.62 87 ARG A O 1
ATOM 670 N N . HIS A 1 88 ? 29.650 11.051 -13.545 1.00 82.19 88 HIS A N 1
ATOM 671 C CA . HIS A 1 88 ? 29.864 10.528 -14.896 1.00 82.19 88 HIS A CA 1
ATOM 672 C C . HIS A 1 88 ? 28.682 10.832 -15.820 1.00 82.19 88 HIS A C 1
ATOM 674 O O . HIS A 1 88 ? 28.890 11.266 -16.954 1.00 82.19 88 HIS A O 1
ATOM 680 N N . LEU A 1 89 ? 27.454 10.667 -15.325 1.00 87.00 89 LEU A N 1
ATOM 681 C CA . LEU A 1 89 ? 26.237 10.916 -16.089 1.00 87.00 89 LEU A CA 1
ATOM 682 C C . LEU A 1 89 ? 26.099 12.392 -16.481 1.00 87.00 89 LEU A C 1
ATOM 684 O O . LEU A 1 89 ? 25.936 12.701 -17.660 1.00 87.00 89 LEU A O 1
ATOM 688 N N . LEU A 1 90 ? 26.233 13.305 -15.512 1.00 84.44 90 LEU A N 1
ATOM 689 C CA . LEU A 1 90 ? 26.164 14.749 -15.754 1.00 84.44 90 LEU A CA 1
ATOM 690 C C . LEU A 1 90 ? 27.290 15.225 -16.669 1.00 84.44 90 LEU A C 1
ATOM 692 O O . LEU A 1 90 ? 27.054 16.059 -17.539 1.00 84.44 90 LEU A O 1
ATOM 696 N N . PHE A 1 91 ? 28.507 14.702 -16.493 1.00 82.88 91 PHE A N 1
ATOM 697 C CA . PHE A 1 91 ? 29.621 15.037 -17.376 1.00 82.88 91 PHE A CA 1
ATOM 698 C C . PHE A 1 91 ? 29.327 14.619 -18.819 1.00 82.88 91 PHE A C 1
ATOM 700 O O . PHE A 1 91 ? 29.460 15.443 -19.720 1.00 82.88 91 PHE A O 1
ATOM 707 N N . ARG A 1 92 ? 28.858 13.382 -19.041 1.00 84.81 92 ARG A N 1
ATOM 708 C CA . ARG A 1 92 ? 28.495 12.899 -20.380 1.00 84.81 92 ARG A CA 1
ATOM 709 C C . ARG A 1 92 ? 27.364 13.725 -20.993 1.00 84.81 92 ARG A C 1
ATOM 711 O O . ARG A 1 92 ? 27.471 14.111 -22.152 1.00 84.81 92 ARG A O 1
ATOM 718 N N . ALA A 1 93 ? 26.320 14.028 -20.222 1.00 86.50 93 ALA A N 1
ATOM 719 C CA . ALA A 1 93 ? 25.197 14.843 -20.678 1.00 86.50 93 ALA A CA 1
ATOM 720 C C . ALA A 1 93 ? 25.658 16.240 -21.126 1.00 86.50 93 ALA A C 1
ATOM 722 O O . ALA A 1 93 ? 25.406 16.647 -22.258 1.00 86.50 93 ALA A O 1
ATOM 723 N N . LEU A 1 94 ? 26.392 16.953 -20.267 1.00 83.12 94 LEU A N 1
ATOM 724 C CA . LEU A 1 94 ? 26.878 18.303 -20.565 1.00 83.12 94 LEU A CA 1
ATOM 725 C C . LEU A 1 94 ? 27.884 18.320 -21.721 1.00 83.12 94 LEU A C 1
ATOM 727 O O . LEU A 1 94 ? 27.854 19.244 -22.529 1.00 83.12 94 LEU A O 1
ATOM 731 N N . PHE A 1 95 ? 28.743 17.304 -21.824 1.00 80.69 95 PHE A N 1
ATOM 732 C CA . PHE A 1 95 ? 29.688 17.173 -22.929 1.00 80.69 95 PHE A CA 1
ATOM 733 C C . PHE A 1 95 ? 28.973 16.971 -24.269 1.00 80.69 95 PHE A C 1
ATOM 735 O O . PHE A 1 95 ? 29.286 17.670 -25.229 1.00 80.69 95 PHE A O 1
ATOM 742 N N . LEU A 1 96 ? 27.981 16.075 -24.329 1.00 81.06 96 LEU A N 1
ATOM 743 C CA . LEU A 1 96 ? 27.194 15.845 -25.545 1.00 81.06 96 LEU A CA 1
ATOM 744 C C . LEU A 1 96 ? 26.394 17.088 -25.946 1.00 81.06 96 LEU A C 1
ATOM 746 O O . LEU A 1 96 ? 26.358 17.426 -27.125 1.00 81.06 96 LEU A O 1
ATOM 750 N N . ARG A 1 97 ? 25.826 17.814 -24.975 1.00 79.44 97 ARG A N 1
ATOM 751 C CA . ARG A 1 97 ? 25.165 19.102 -25.230 1.00 79.44 97 ARG A CA 1
ATOM 752 C C . ARG A 1 97 ? 26.131 20.126 -25.818 1.00 79.44 97 ARG A C 1
ATOM 754 O O . ARG A 1 97 ? 25.816 20.754 -26.818 1.00 79.44 97 ARG A O 1
ATOM 761 N N . ALA A 1 98 ? 27.309 20.290 -25.216 1.00 76.06 98 ALA A N 1
ATOM 762 C CA . ALA A 1 98 ? 28.303 21.246 -25.692 1.00 76.06 98 ALA A CA 1
ATOM 763 C C . ALA A 1 98 ? 28.841 20.870 -27.084 1.00 76.06 98 ALA A C 1
ATOM 765 O O . ALA A 1 98 ? 29.020 21.747 -27.923 1.00 76.06 98 ALA A O 1
ATOM 766 N N . PHE A 1 99 ? 29.046 19.576 -27.356 1.00 75.12 99 PHE A N 1
ATOM 767 C CA . PHE A 1 99 ? 29.416 19.081 -28.685 1.00 75.12 99 PHE A CA 1
ATOM 768 C C . PHE A 1 99 ? 28.352 19.427 -29.728 1.00 75.12 99 PHE A C 1
ATOM 770 O O . PHE A 1 99 ? 28.679 19.906 -30.808 1.00 75.12 99 PHE A O 1
ATOM 777 N N . ALA A 1 100 ? 27.085 19.211 -29.388 1.00 70.31 100 ALA A N 1
ATOM 778 C CA . ALA A 1 100 ? 25.982 19.433 -30.304 1.00 70.31 100 ALA A CA 1
ATOM 779 C C . ALA A 1 100 ? 25.701 20.928 -30.565 1.00 70.31 100 ALA A C 1
ATOM 781 O O . ALA A 1 100 ? 25.267 21.279 -31.656 1.00 70.31 100 ALA A O 1
ATOM 782 N N . VAL A 1 101 ? 26.012 21.811 -29.605 1.00 67.69 101 VAL A N 1
ATOM 783 C CA . VAL A 1 101 ? 25.933 23.279 -29.763 1.00 67.69 101 VAL A CA 1
ATOM 784 C C . VAL A 1 101 ? 27.126 23.859 -30.539 1.00 67.69 101 VAL A C 1
ATOM 786 O O . VAL A 1 101 ? 26.958 24.838 -31.255 1.00 67.69 101 VAL A O 1
ATOM 789 N N . ASN A 1 102 ? 28.322 23.274 -30.413 1.00 62.97 102 ASN A N 1
ATOM 790 C CA . ASN A 1 102 ? 29.554 23.754 -31.062 1.00 62.97 102 ASN A CA 1
ATOM 791 C C . ASN A 1 102 ? 29.835 23.082 -32.423 1.00 62.97 102 ASN A C 1
ATOM 793 O O . ASN A 1 102 ? 30.958 23.158 -32.927 1.00 62.97 102 ASN A O 1
ATOM 797 N N . ALA A 1 103 ? 28.859 22.377 -32.997 1.00 58.00 103 ALA A N 1
ATOM 798 C CA . ALA A 1 103 ? 28.978 21.837 -34.343 1.00 58.00 103 ALA A CA 1
ATOM 799 C C . ALA A 1 103 ? 29.070 22.984 -35.366 1.00 58.00 103 ALA A C 1
ATOM 801 O O . ALA A 1 103 ? 28.398 23.997 -35.212 1.00 58.00 103 ALA A O 1
ATOM 802 N N . ASP A 1 104 ? 29.951 22.819 -36.353 1.00 51.97 104 ASP A N 1
ATOM 803 C CA . ASP A 1 104 ? 30.444 23.828 -37.304 1.00 51.97 104 ASP A CA 1
ATOM 804 C C . ASP A 1 104 ? 29.432 24.945 -37.676 1.00 51.97 104 ASP A C 1
ATOM 806 O O . ASP A 1 104 ? 28.409 24.644 -38.294 1.00 51.97 104 ASP A O 1
ATOM 810 N N . PRO A 1 105 ? 29.699 26.228 -37.346 1.00 49.47 105 PRO A N 1
ATOM 811 C CA . PRO A 1 105 ? 28.789 27.341 -37.637 1.00 49.47 105 PRO A CA 1
ATOM 812 C C . PRO A 1 105 ? 28.590 27.618 -39.138 1.00 49.47 105 PRO A C 1
ATOM 814 O O . PRO A 1 105 ? 27.666 28.352 -39.486 1.00 49.47 105 PRO A O 1
ATOM 817 N N . ASP A 1 106 ? 29.421 27.045 -40.018 1.00 46.16 106 ASP A N 1
ATOM 818 C CA . ASP A 1 106 ? 29.267 27.139 -41.479 1.00 46.16 106 ASP A CA 1
ATOM 819 C C . ASP A 1 106 ? 28.262 26.113 -42.051 1.00 46.16 106 ASP A C 1
ATOM 821 O O . ASP A 1 106 ? 27.951 26.132 -43.247 1.00 46.16 106 ASP A O 1
ATOM 825 N N . VAL A 1 107 ? 27.721 25.223 -41.210 1.00 52.78 107 VAL A N 1
ATOM 826 C CA . VAL A 1 107 ? 26.706 24.233 -41.579 1.00 52.78 107 VAL A CA 1
ATOM 827 C C . VAL A 1 107 ? 25.433 24.523 -40.783 1.00 52.78 107 VAL A C 1
ATOM 829 O O . VAL A 1 107 ? 25.467 24.556 -39.559 1.00 52.78 107 VAL A O 1
ATOM 832 N N . ASP A 1 108 ? 24.281 24.655 -41.454 1.00 49.62 108 ASP A N 1
ATOM 833 C CA . ASP A 1 108 ? 22.941 24.668 -40.827 1.00 49.62 108 ASP A CA 1
ATOM 834 C C . ASP A 1 108 ? 22.592 23.277 -40.224 1.00 49.62 108 ASP A C 1
ATOM 836 O O . ASP A 1 108 ? 21.572 22.648 -40.546 1.00 49.62 108 ASP A O 1
ATOM 840 N N . ALA A 1 109 ? 23.493 22.717 -39.416 1.00 52.03 109 ALA A N 1
ATOM 841 C CA . ALA A 1 109 ? 23.341 21.440 -38.745 1.00 52.03 109 ALA A CA 1
ATOM 842 C C . ALA A 1 109 ? 22.580 21.669 -37.441 1.00 52.03 109 ALA A C 1
ATOM 844 O O . ALA A 1 109 ? 23.008 22.421 -36.567 1.00 52.03 109 ALA A O 1
ATOM 845 N N . VAL A 1 110 ? 21.432 21.010 -37.308 1.00 58.91 110 VAL A N 1
ATOM 846 C CA . VAL A 1 110 ? 20.684 21.028 -36.051 1.00 58.91 110 VAL A CA 1
ATOM 847 C C . VAL A 1 110 ? 21.432 20.140 -35.044 1.00 58.91 110 VAL A C 1
ATOM 849 O O . VAL A 1 110 ? 22.102 19.188 -35.446 1.00 58.91 110 VAL A O 1
ATOM 852 N N . CYS A 1 111 ? 21.327 20.437 -33.746 1.00 59.56 111 CYS A N 1
ATOM 853 C CA . CYS A 1 111 ? 21.975 19.740 -32.620 1.00 59.56 111 CYS A CA 1
ATOM 854 C C . CYS A 1 111 ? 22.022 18.201 -32.789 1.00 59.56 111 CYS A C 1
ATOM 856 O O . CYS A 1 111 ? 23.059 17.564 -32.584 1.00 59.56 111 CYS A O 1
ATOM 858 N N . GLY A 1 112 ? 20.917 17.597 -33.246 1.00 61.19 112 GLY A N 1
ATOM 859 C CA . GLY A 1 112 ? 20.840 16.157 -33.495 1.00 61.19 112 GLY A CA 1
ATOM 860 C C . GLY A 1 112 ? 21.706 15.649 -34.657 1.00 61.19 112 GLY A C 1
ATOM 861 O O . GLY A 1 112 ? 22.235 14.547 -34.572 1.00 61.19 112 GLY A O 1
ATOM 862 N N . ASP A 1 113 ? 21.908 16.422 -35.724 1.00 64.31 113 ASP A N 1
ATOM 863 C CA . ASP A 1 113 ? 22.608 15.965 -36.936 1.00 64.31 113 ASP A CA 1
ATOM 864 C C . ASP A 1 113 ? 24.118 15.809 -36.708 1.00 64.31 113 ASP A C 1
ATOM 866 O O . ASP A 1 113 ? 24.730 14.839 -37.162 1.00 64.31 113 ASP A O 1
ATOM 870 N N . ALA A 1 114 ? 24.714 16.727 -35.944 1.00 66.88 114 ALA A N 1
ATOM 871 C CA . ALA A 1 114 ? 26.132 16.686 -35.595 1.00 66.88 114 ALA A CA 1
ATOM 872 C C . ALA A 1 114 ? 26.479 15.468 -34.731 1.00 66.88 114 ALA A C 1
ATOM 874 O O . ALA A 1 114 ? 27.495 14.803 -34.940 1.00 66.88 114 ALA A O 1
ATOM 875 N N . LEU A 1 115 ? 25.594 15.140 -33.788 1.00 69.12 115 LEU A N 1
ATOM 876 C CA . LEU A 1 115 ? 25.729 13.976 -32.921 1.00 69.12 115 LEU A CA 1
ATOM 877 C C . LEU A 1 115 ? 25.578 12.656 -33.700 1.00 69.12 115 LEU A C 1
ATOM 879 O O . LEU A 1 115 ? 26.163 11.645 -33.318 1.00 69.12 115 LEU A O 1
ATOM 883 N N . MET A 1 116 ? 24.845 12.670 -34.818 1.00 68.25 116 MET A N 1
ATOM 884 C CA . MET A 1 116 ? 24.653 11.504 -35.685 1.00 68.25 116 MET A CA 1
ATOM 885 C C . MET A 1 116 ? 25.770 11.276 -36.699 1.00 68.25 116 MET A C 1
ATOM 887 O O . MET A 1 116 ? 25.944 10.134 -37.139 1.00 68.25 116 MET A O 1
ATOM 891 N N . ALA A 1 117 ? 26.515 12.324 -37.056 1.00 70.62 117 ALA A N 1
ATOM 892 C CA . ALA A 1 117 ? 27.660 12.241 -37.958 1.00 70.62 117 ALA A CA 1
ATOM 893 C C . ALA A 1 117 ? 28.880 11.549 -37.316 1.00 70.62 117 ALA A C 1
ATOM 895 O O . ALA A 1 117 ? 29.707 10.990 -38.034 1.00 70.62 117 ALA A O 1
ATOM 896 N N . ASP A 1 118 ? 28.981 11.552 -35.982 1.00 78.19 118 ASP A N 1
ATOM 897 C CA . ASP A 1 118 ? 30.083 10.946 -35.227 1.00 78.19 118 ASP A CA 1
ATOM 898 C C . ASP A 1 118 ? 29.621 9.666 -34.499 1.00 78.19 118 ASP A C 1
ATOM 900 O O . ASP A 1 118 ? 28.790 9.696 -33.587 1.00 78.19 118 ASP A O 1
ATOM 904 N N . ASP A 1 119 ? 30.170 8.514 -34.900 1.00 78.06 119 ASP A N 1
ATOM 905 C CA . ASP A 1 119 ? 29.834 7.200 -34.332 1.00 78.06 119 ASP A CA 1
ATOM 906 C C . ASP A 1 119 ? 30.142 7.089 -32.828 1.00 78.06 119 ASP A C 1
ATOM 908 O O . ASP A 1 119 ? 29.409 6.417 -32.091 1.00 78.06 119 ASP A O 1
ATOM 912 N N . ALA A 1 120 ? 31.189 7.765 -32.344 1.00 77.44 120 ALA A N 1
ATOM 913 C CA . ALA A 1 120 ? 31.547 7.749 -30.930 1.00 77.44 120 ALA A CA 1
ATOM 914 C C . ALA A 1 120 ? 30.555 8.582 -30.105 1.00 77.44 120 ALA A C 1
ATOM 916 O O . ALA A 1 120 ? 30.096 8.131 -29.052 1.00 77.44 120 ALA A O 1
ATOM 917 N N . MET A 1 121 ? 30.165 9.763 -30.597 1.00 81.38 121 MET A N 1
ATOM 918 C CA . MET A 1 121 ? 29.182 10.618 -29.913 1.00 81.38 121 MET A CA 1
ATOM 919 C C . MET A 1 121 ? 27.802 9.977 -29.873 1.00 81.38 121 MET A C 1
ATOM 921 O O . MET A 1 121 ? 27.154 9.979 -28.823 1.00 81.38 121 MET A O 1
ATOM 925 N N . ARG A 1 122 ? 27.390 9.338 -30.972 1.00 84.88 122 ARG A N 1
ATOM 926 C CA . ARG A 1 122 ? 26.149 8.565 -31.018 1.00 84.88 122 ARG A CA 1
ATOM 927 C C . ARG A 1 122 ? 26.150 7.434 -29.992 1.00 84.88 122 ARG A C 1
ATOM 929 O O . ARG A 1 122 ? 25.206 7.318 -29.217 1.00 84.88 122 ARG A O 1
ATOM 936 N N . THR A 1 123 ? 27.237 6.666 -29.901 1.00 85.44 123 THR A N 1
ATOM 937 C CA . THR A 1 123 ? 27.383 5.601 -28.891 1.00 85.44 123 THR A CA 1
ATOM 938 C C . THR A 1 123 ? 27.271 6.152 -27.464 1.00 85.44 123 THR A C 1
ATOM 940 O O . THR A 1 123 ? 26.560 5.593 -26.626 1.00 85.44 123 THR A O 1
ATOM 943 N N . HIS A 1 124 ? 27.913 7.288 -27.177 1.00 84.69 124 HIS A N 1
ATOM 944 C CA . HIS A 1 124 ? 27.801 7.943 -25.873 1.00 84.69 124 HIS A CA 1
ATOM 945 C C . HIS A 1 124 ? 26.386 8.459 -25.581 1.00 84.69 124 HIS A C 1
ATOM 947 O O . HIS A 1 124 ? 25.951 8.393 -24.430 1.00 84.69 124 HIS A O 1
ATOM 953 N N . PHE A 1 125 ? 25.647 8.931 -26.585 1.00 88.56 125 PHE A N 1
ATOM 954 C CA . PHE A 1 125 ? 24.255 9.349 -26.421 1.00 88.56 125 PHE A CA 1
ATOM 955 C C . PHE A 1 125 ? 23.318 8.171 -26.131 1.00 88.56 125 PHE A C 1
ATOM 957 O O . PHE A 1 125 ? 22.506 8.243 -25.208 1.00 88.56 125 PHE A O 1
ATOM 964 N N . LEU A 1 126 ? 23.481 7.047 -26.834 1.00 90.06 126 LEU A N 1
ATOM 965 C CA . LEU A 1 126 ? 22.753 5.809 -26.535 1.00 90.06 126 LEU A CA 1
ATOM 966 C C . LEU A 1 126 ? 23.019 5.342 -25.093 1.00 90.06 126 LEU A C 1
ATOM 968 O O . LEU A 1 126 ? 22.085 5.028 -24.352 1.00 90.06 126 LEU A O 1
ATOM 972 N N . GLN A 1 127 ? 24.283 5.375 -24.658 1.00 88.88 127 GLN A N 1
ATOM 973 C CA . GLN A 1 127 ? 24.659 5.028 -23.287 1.00 88.88 127 GLN A CA 1
ATOM 974 C C . GLN A 1 127 ? 24.115 6.031 -22.253 1.00 88.88 127 GLN A C 1
ATOM 976 O O . GLN A 1 127 ? 23.706 5.623 -21.167 1.00 88.88 127 GLN A O 1
ATOM 981 N N . LEU A 1 128 ? 24.072 7.332 -22.570 1.00 91.31 128 LEU A N 1
ATOM 982 C CA . LEU A 1 128 ? 23.426 8.349 -21.732 1.00 91.31 128 LEU A CA 1
ATOM 983 C C . LEU A 1 128 ? 21.945 8.015 -21.503 1.00 91.31 128 LEU A C 1
ATOM 985 O O . LEU A 1 128 ? 21.491 8.076 -20.365 1.00 91.31 128 LEU A O 1
ATOM 989 N N . LEU A 1 129 ? 21.210 7.620 -22.548 1.00 92.88 129 LEU A N 1
ATOM 990 C CA . LEU A 1 129 ? 19.800 7.231 -22.430 1.00 92.88 129 LEU A CA 1
ATOM 991 C C . LEU A 1 129 ? 19.612 5.972 -21.567 1.00 92.88 129 LEU A C 1
ATOM 993 O O . LEU A 1 129 ? 18.691 5.931 -20.749 1.00 92.88 129 LEU A O 1
ATOM 997 N N . LYS A 1 130 ? 20.490 4.964 -21.700 1.00 91.06 130 LYS A N 1
ATOM 998 C CA . LYS A 1 130 ? 20.481 3.777 -20.823 1.00 91.06 130 LYS A CA 1
ATOM 999 C C . LYS A 1 130 ? 20.710 4.167 -19.361 1.00 91.06 130 LYS A C 1
ATOM 1001 O O . LYS A 1 130 ? 19.932 3.775 -18.492 1.00 91.06 130 LYS A O 1
ATOM 1006 N N . ASP A 1 131 ? 21.765 4.926 -19.081 1.00 91.56 131 ASP A N 1
ATOM 1007 C CA . ASP A 1 131 ? 22.113 5.304 -17.709 1.00 91.56 131 ASP A CA 1
ATOM 1008 C C . ASP A 1 131 ? 21.045 6.227 -17.099 1.00 91.56 131 ASP A C 1
ATOM 1010 O O . ASP A 1 131 ? 20.715 6.115 -15.917 1.00 91.56 131 ASP A O 1
ATOM 1014 N N . PHE A 1 132 ? 20.418 7.075 -17.916 1.00 93.94 132 PHE A N 1
ATOM 1015 C CA . PHE A 1 132 ? 19.259 7.859 -17.509 1.00 93.94 132 PHE A CA 1
ATOM 1016 C C . PHE A 1 132 ? 18.047 6.977 -17.161 1.00 93.94 132 PHE A C 1
ATOM 1018 O O . PHE A 1 132 ? 17.372 7.246 -16.171 1.00 93.94 132 PHE A O 1
ATOM 1025 N N . ALA A 1 133 ? 17.787 5.889 -17.897 1.00 92.31 133 ALA A N 1
ATOM 1026 C CA . ALA A 1 133 ? 16.721 4.941 -17.552 1.00 92.31 133 ALA A CA 1
ATOM 1027 C C . ALA A 1 133 ? 16.961 4.245 -16.195 1.00 92.31 133 ALA A C 1
ATOM 1029 O O . ALA A 1 133 ? 16.015 4.015 -15.433 1.00 92.31 133 ALA A O 1
ATOM 1030 N N . ILE A 1 134 ? 18.223 3.958 -15.856 1.00 91.75 134 ILE A N 1
ATOM 1031 C CA . ILE A 1 134 ? 18.613 3.458 -14.526 1.00 91.75 134 ILE A CA 1
ATOM 1032 C C . ILE A 1 134 ? 18.336 4.530 -13.462 1.00 91.75 134 ILE A C 1
ATOM 1034 O O . ILE A 1 134 ? 17.720 4.232 -12.438 1.00 91.75 134 ILE A O 1
ATOM 1038 N N . LEU A 1 135 ? 18.735 5.784 -13.705 1.00 93.56 135 LEU A N 1
ATOM 1039 C CA . LEU A 1 135 ? 18.480 6.894 -12.782 1.00 93.56 135 LEU A CA 1
ATOM 1040 C C . LEU A 1 135 ? 16.977 7.127 -12.559 1.00 93.56 135 LEU A C 1
ATOM 1042 O O . LEU A 1 135 ? 16.549 7.291 -11.419 1.00 93.56 135 LEU A O 1
ATOM 1046 N N . ASP A 1 136 ? 16.170 7.094 -13.622 1.00 93.81 136 ASP A N 1
ATOM 1047 C CA . ASP A 1 136 ? 14.714 7.249 -13.545 1.00 93.81 136 ASP A CA 1
ATOM 1048 C C . ASP A 1 136 ? 14.063 6.114 -12.742 1.00 93.81 136 ASP A C 1
ATOM 1050 O O . ASP A 1 136 ? 13.149 6.348 -11.951 1.00 93.81 136 ASP A O 1
ATOM 1054 N N . THR A 1 137 ? 14.583 4.893 -12.869 1.00 92.12 137 THR A N 1
ATOM 1055 C CA . THR A 1 137 ? 14.154 3.754 -12.049 1.00 92.12 137 THR A CA 1
ATOM 1056 C C . THR A 1 137 ? 14.413 4.013 -10.568 1.00 92.12 137 THR A C 1
ATOM 1058 O O . THR A 1 137 ? 13.502 3.875 -9.747 1.00 92.12 137 THR A O 1
ATOM 1061 N N . LEU A 1 138 ? 15.630 4.443 -10.222 1.00 91.88 138 LEU A N 1
ATOM 1062 C CA . LEU A 1 138 ? 15.985 4.763 -8.841 1.00 91.88 138 LEU A CA 1
ATOM 1063 C C . LEU A 1 138 ? 15.132 5.918 -8.307 1.00 91.88 138 LEU A C 1
ATOM 1065 O O . LEU A 1 138 ? 14.578 5.800 -7.216 1.00 91.88 138 LEU A O 1
ATOM 1069 N N . ARG A 1 139 ? 14.919 6.977 -9.098 1.00 94.25 139 ARG A N 1
ATOM 1070 C CA . ARG A 1 139 ? 14.050 8.105 -8.732 1.00 94.25 139 ARG A CA 1
ATOM 1071 C C . ARG A 1 139 ? 12.635 7.648 -8.367 1.00 94.25 139 ARG A C 1
ATOM 1073 O O . ARG A 1 139 ? 12.062 8.101 -7.385 1.00 94.25 139 ARG A O 1
ATOM 1080 N N . ARG A 1 140 ? 12.062 6.700 -9.111 1.00 89.44 140 ARG A N 1
ATOM 1081 C CA . ARG A 1 140 ? 10.694 6.213 -8.857 1.00 89.44 140 ARG A CA 1
ATOM 1082 C C . ARG A 1 140 ? 10.543 5.413 -7.557 1.00 89.44 140 ARG A C 1
ATOM 1084 O O . ARG A 1 140 ? 9.428 5.341 -7.046 1.00 89.44 140 ARG A O 1
ATOM 1091 N N . GLY A 1 141 ? 11.599 4.765 -7.055 1.00 84.75 141 GLY A N 1
ATOM 1092 C CA . GLY A 1 141 ? 11.481 3.810 -5.940 1.00 84.75 141 GLY A CA 1
ATOM 1093 C C . GLY A 1 141 ? 12.319 4.102 -4.698 1.00 84.75 141 GLY A C 1
ATOM 1094 O O . GLY A 1 141 ? 11.987 3.590 -3.632 1.00 84.75 141 GLY A O 1
ATOM 1095 N N . TYR A 1 142 ? 13.352 4.943 -4.793 1.00 88.00 142 TYR A N 1
ATOM 1096 C CA . TYR A 1 142 ? 14.271 5.244 -3.688 1.00 88.00 142 TYR A CA 1
ATOM 1097 C C . TYR A 1 142 ? 13.904 6.502 -2.888 1.00 88.00 142 TYR A C 1
ATOM 1099 O O . TYR A 1 142 ? 14.736 7.015 -2.150 1.00 88.00 142 TYR A O 1
ATOM 1107 N N . GLY A 1 143 ? 12.653 6.973 -2.943 1.00 83.94 143 GLY A N 1
ATOM 1108 C CA . GLY A 1 143 ? 12.191 8.133 -2.156 1.00 83.94 143 GLY A CA 1
ATOM 1109 C C . GLY A 1 143 ? 12.350 7.994 -0.631 1.00 83.94 143 GLY A C 1
ATOM 1110 O O . GLY A 1 143 ? 12.252 8.974 0.096 1.00 83.94 143 GLY A O 1
ATOM 1111 N N . PHE A 1 144 ? 12.602 6.781 -0.129 1.00 81.12 144 PHE A N 1
ATOM 1112 C CA . PHE A 1 144 ? 12.906 6.513 1.281 1.00 81.12 144 PHE A CA 1
ATOM 1113 C C . PHE A 1 144 ? 14.396 6.679 1.636 1.00 81.12 144 PHE A C 1
ATOM 1115 O O . PHE A 1 144 ? 14.756 6.618 2.811 1.00 81.12 144 PHE A O 1
ATOM 1122 N N . TRP A 1 145 ? 15.274 6.815 0.640 1.00 84.69 145 TRP A N 1
ATOM 1123 C CA . TRP A 1 145 ? 16.720 6.833 0.830 1.00 84.69 145 TRP A CA 1
ATOM 1124 C C . TRP A 1 145 ? 17.201 8.205 1.326 1.00 84.69 145 TRP A C 1
ATOM 1126 O O . TRP A 1 145 ? 16.783 9.220 0.770 1.00 84.69 145 TRP A O 1
ATOM 1136 N N . PRO A 1 146 ? 18.115 8.282 2.316 1.00 80.75 146 PRO A N 1
ATOM 1137 C CA . PRO A 1 146 ? 18.481 9.551 2.957 1.00 80.75 146 PRO A CA 1
ATOM 1138 C C . PRO A 1 146 ? 19.050 10.634 2.033 1.00 80.75 146 PRO A C 1
ATOM 1140 O O . PRO A 1 146 ? 18.977 11.810 2.368 1.00 80.75 146 PRO A O 1
ATOM 1143 N N . TYR A 1 147 ? 19.632 10.255 0.893 1.00 85.38 147 TYR A N 1
ATOM 1144 C CA . TYR A 1 147 ? 20.208 11.191 -0.079 1.00 85.38 147 TYR A CA 1
ATOM 1145 C C . TYR A 1 147 ? 19.430 11.206 -1.403 1.00 85.38 147 TYR A C 1
ATOM 1147 O O . TYR A 1 147 ? 20.010 11.466 -2.456 1.00 85.38 147 TYR A O 1
ATOM 1155 N N . TYR A 1 148 ? 18.129 10.898 -1.359 1.00 87.69 148 TYR A N 1
ATOM 1156 C CA . TYR A 1 148 ? 17.245 10.872 -2.527 1.00 87.69 148 TYR A CA 1
ATOM 1157 C C . TYR A 1 148 ? 17.263 12.181 -3.333 1.00 87.69 148 TYR A C 1
ATOM 1159 O O . TYR A 1 148 ? 17.246 12.123 -4.559 1.00 87.69 148 TYR A O 1
ATOM 1167 N N . GLU A 1 149 ? 17.408 13.334 -2.672 1.00 87.62 149 GLU A N 1
ATOM 1168 C CA . GLU A 1 149 ? 17.532 14.645 -3.331 1.00 87.62 149 GLU A CA 1
ATOM 1169 C C . GLU A 1 149 ? 18.648 14.663 -4.392 1.00 87.62 149 GLU A C 1
ATOM 1171 O O . GLU A 1 149 ? 18.476 15.245 -5.455 1.00 87.62 149 GLU A O 1
ATOM 1176 N N . LEU A 1 150 ? 19.756 13.934 -4.182 1.00 90.00 150 LEU A N 1
ATOM 1177 C CA . LEU A 1 150 ? 20.825 13.823 -5.185 1.00 90.00 150 LEU A CA 1
ATOM 1178 C C . LEU A 1 150 ? 20.347 13.140 -6.475 1.00 90.00 150 LEU A C 1
ATOM 1180 O O . LEU A 1 150 ? 20.784 13.500 -7.567 1.00 90.00 150 LEU A O 1
ATOM 1184 N N . ILE A 1 151 ? 19.491 12.122 -6.346 1.00 91.56 151 ILE A N 1
ATOM 1185 C CA . ILE A 1 151 ? 18.915 11.3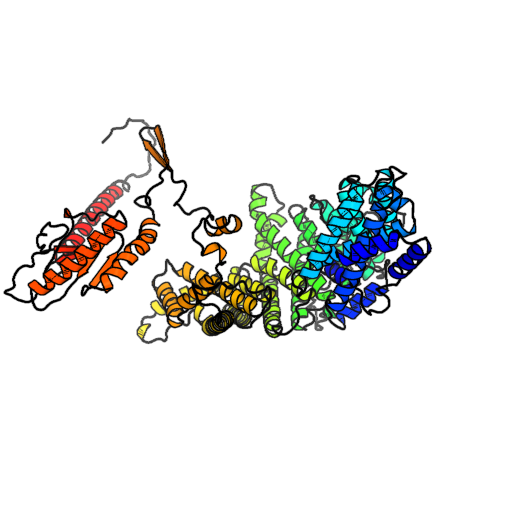93 -7.482 1.00 91.56 151 ILE A CA 1
ATOM 1186 C C . ILE A 1 151 ? 17.931 12.300 -8.224 1.00 91.56 151 ILE A C 1
ATOM 1188 O O . ILE A 1 151 ? 17.958 12.334 -9.452 1.00 91.56 151 ILE A O 1
ATOM 1192 N N . GLU A 1 152 ? 17.098 13.036 -7.487 1.00 92.06 152 GLU A N 1
ATOM 1193 C CA . GLU A 1 152 ? 16.095 13.950 -8.039 1.00 92.06 152 GLU A CA 1
ATOM 1194 C C . GLU A 1 152 ? 16.743 15.125 -8.786 1.00 92.06 152 GLU A C 1
ATOM 1196 O O . GLU A 1 152 ? 16.506 15.284 -9.981 1.00 92.06 152 GLU A O 1
ATOM 1201 N N . GLU A 1 153 ? 17.670 15.849 -8.152 1.00 91.31 153 GLU A N 1
ATOM 1202 C CA . GLU A 1 153 ? 18.391 16.966 -8.778 1.00 91.31 153 GLU A CA 1
ATOM 1203 C C . GLU A 1 153 ? 19.170 16.536 -10.031 1.00 91.31 153 GLU A C 1
ATOM 1205 O O . GLU A 1 153 ? 19.206 17.246 -11.038 1.00 91.31 153 GLU A O 1
ATOM 1210 N N . CYS A 1 154 ? 19.817 15.364 -9.986 1.00 92.50 154 CYS A N 1
ATOM 1211 C CA . CYS A 1 154 ? 20.528 14.833 -11.147 1.00 92.50 154 CYS A CA 1
ATOM 1212 C C . CYS A 1 154 ? 19.563 14.466 -12.277 1.00 92.50 154 CYS A C 1
ATOM 1214 O O . CYS A 1 154 ? 19.891 14.663 -13.448 1.00 92.50 154 CYS A O 1
ATOM 1216 N N . HIS A 1 155 ? 18.407 13.891 -11.948 1.00 94.88 155 HIS A N 1
ATOM 1217 C CA . HIS A 1 155 ? 17.416 13.491 -12.941 1.00 94.88 155 HIS A CA 1
ATOM 1218 C C . HIS A 1 155 ? 16.839 14.707 -13.657 1.00 94.88 155 HIS A C 1
ATOM 1220 O O . HIS A 1 155 ? 16.810 14.707 -14.889 1.00 94.88 155 HIS A O 1
ATOM 1226 N N . ASP A 1 156 ? 16.489 15.758 -12.917 1.00 92.94 156 ASP A N 1
ATOM 1227 C CA . ASP A 1 156 ? 15.983 17.008 -13.485 1.00 92.94 156 ASP A CA 1
ATOM 1228 C C . ASP A 1 156 ? 17.031 17.654 -14.403 1.00 92.94 156 ASP A C 1
ATOM 1230 O O . ASP A 1 156 ? 16.749 17.949 -15.566 1.00 92.94 156 ASP A O 1
ATOM 1234 N N . ALA A 1 157 ? 18.282 17.759 -13.940 1.00 89.44 157 ALA A N 1
ATOM 1235 C CA . ALA A 1 157 ? 19.370 18.342 -14.724 1.00 89.44 157 ALA A CA 1
ATOM 1236 C C . ALA A 1 157 ? 19.669 17.566 -16.022 1.00 89.44 157 ALA A C 1
ATOM 1238 O O . ALA A 1 157 ? 19.932 18.171 -17.061 1.00 89.44 157 ALA A O 1
ATOM 1239 N N . VAL A 1 158 ? 19.646 16.227 -15.992 1.00 91.62 158 VAL A N 1
ATOM 1240 C CA . VAL A 1 158 ? 19.855 15.415 -17.206 1.00 91.62 158 VAL A CA 1
ATOM 1241 C C . VAL A 1 158 ? 18.626 15.457 -18.115 1.00 91.62 158 VAL A C 1
ATOM 1243 O O . VAL A 1 158 ? 18.787 15.453 -19.333 1.00 91.62 158 VAL A O 1
ATOM 1246 N N . THR A 1 159 ? 17.415 15.546 -17.557 1.00 92.88 159 THR A N 1
ATOM 1247 C CA . THR A 1 159 ? 16.179 15.683 -18.341 1.00 92.88 159 THR A CA 1
ATOM 1248 C C . THR A 1 159 ? 16.193 16.961 -19.171 1.00 92.88 159 THR A C 1
ATOM 1250 O O . THR A 1 159 ? 15.891 16.892 -20.357 1.00 92.88 159 THR A O 1
ATOM 1253 N N . GLU A 1 160 ? 16.602 18.097 -18.596 1.00 87.69 160 GLU A N 1
ATOM 1254 C CA . GLU A 1 160 ? 16.753 19.354 -19.346 1.00 87.69 160 GLU A CA 1
ATOM 1255 C C . GLU A 1 160 ? 17.720 19.193 -20.526 1.00 87.69 160 GLU A C 1
ATOM 1257 O O . GLU A 1 160 ? 17.416 19.583 -21.650 1.00 87.69 160 GLU A O 1
ATOM 1262 N N . VAL A 1 161 ? 18.867 18.548 -20.295 1.00 85.12 161 VAL A N 1
ATOM 1263 C CA . VAL A 1 161 ? 19.866 18.310 -21.344 1.00 85.12 161 VAL A CA 1
ATOM 1264 C C . VAL A 1 161 ? 19.345 17.374 -22.440 1.00 85.12 161 VAL A C 1
ATOM 1266 O O . VAL A 1 161 ? 19.583 17.618 -23.621 1.00 85.12 161 VAL A O 1
ATOM 1269 N N . LEU A 1 162 ? 18.650 16.296 -22.072 1.00 88.44 162 LEU A N 1
ATOM 1270 C CA . LEU A 1 162 ? 18.068 15.361 -23.036 1.00 88.44 162 LEU A CA 1
ATOM 1271 C C . LEU A 1 162 ? 16.960 16.020 -23.856 1.00 88.44 162 LEU A C 1
ATOM 1273 O O . LEU A 1 162 ? 16.898 15.809 -25.064 1.00 88.44 162 LEU A O 1
ATOM 1277 N N . ASP A 1 163 ? 16.107 16.823 -23.224 1.00 84.62 163 ASP A N 1
ATOM 1278 C CA . ASP A 1 163 ? 15.043 17.553 -23.906 1.00 84.62 163 ASP A CA 1
ATOM 1279 C C . ASP A 1 163 ? 15.607 18.559 -24.919 1.00 84.62 163 ASP A C 1
ATOM 1281 O O . ASP A 1 163 ? 15.053 18.660 -26.014 1.00 84.62 163 ASP A O 1
ATOM 1285 N N . ASP A 1 164 ? 16.702 19.251 -24.588 1.00 78.88 164 ASP A N 1
ATOM 1286 C CA . ASP A 1 164 ? 17.416 20.136 -25.517 1.00 78.88 164 ASP A CA 1
ATOM 1287 C C . ASP A 1 164 ? 17.952 19.353 -26.731 1.00 78.88 164 ASP A C 1
ATOM 1289 O O . ASP A 1 164 ? 17.696 19.718 -27.875 1.00 78.88 164 ASP A O 1
ATOM 1293 N N . ILE A 1 165 ? 18.640 18.226 -26.504 1.00 79.56 165 ILE A N 1
ATOM 1294 C CA . ILE A 1 165 ? 19.230 17.425 -27.594 1.00 79.56 165 ILE A CA 1
ATOM 1295 C C . ILE A 1 165 ? 18.147 16.784 -28.482 1.00 79.56 165 ILE A C 1
ATOM 1297 O O . ILE A 1 165 ? 18.301 16.717 -29.700 1.00 79.56 165 ILE A O 1
ATOM 1301 N N . ILE A 1 166 ? 17.050 16.290 -27.893 1.00 80.56 166 ILE A N 1
ATOM 1302 C CA . ILE A 1 166 ? 16.009 15.547 -28.622 1.00 80.56 166 ILE A CA 1
ATOM 1303 C C . ILE A 1 166 ? 15.114 16.480 -29.448 1.00 80.56 166 ILE A C 1
ATOM 1305 O O . ILE A 1 166 ? 14.720 16.094 -30.549 1.00 80.56 166 ILE A O 1
ATOM 1309 N N . LYS A 1 167 ? 14.771 17.677 -28.947 1.00 73.69 167 LYS A N 1
ATOM 1310 C CA . LYS A 1 167 ? 13.883 18.623 -29.659 1.00 73.69 167 LYS A CA 1
ATOM 1311 C C . LYS A 1 167 ? 14.521 19.193 -30.926 1.00 73.69 167 LYS A C 1
ATOM 1313 O O . LYS A 1 167 ? 13.809 19.442 -31.895 1.00 73.69 167 LYS A O 1
ATOM 1318 N N . ASP A 1 168 ? 15.842 19.308 -30.933 1.00 66.12 168 ASP A N 1
ATOM 1319 C CA . ASP A 1 168 ? 16.633 19.942 -31.986 1.00 66.12 168 ASP A CA 1
ATOM 1320 C C . ASP A 1 168 ? 17.198 18.914 -32.999 1.00 66.12 168 ASP A C 1
ATOM 1322 O O . ASP A 1 168 ? 18.280 19.088 -33.554 1.00 66.12 168 ASP A O 1
ATOM 1326 N N . GLY A 1 169 ? 16.517 17.787 -33.230 1.00 67.75 169 GLY A N 1
ATOM 1327 C CA . GLY A 1 169 ? 16.941 16.756 -34.191 1.00 67.75 169 GLY A CA 1
ATOM 1328 C C . GLY A 1 169 ? 16.072 16.707 -35.451 1.00 67.75 169 GLY A C 1
ATOM 1329 O O . GLY A 1 169 ? 14.858 16.893 -35.370 1.00 67.75 169 GLY A O 1
ATOM 1330 N N . ARG A 1 170 ? 16.665 16.410 -36.620 1.00 72.25 170 ARG A N 1
ATOM 1331 C CA . ARG A 1 170 ? 15.894 16.038 -37.822 1.00 72.25 170 ARG A CA 1
ATOM 1332 C C . ARG A 1 170 ? 15.281 14.642 -37.656 1.00 72.25 170 ARG A C 1
ATOM 1334 O O . ARG A 1 170 ? 15.869 13.768 -37.020 1.00 72.25 170 ARG A O 1
ATOM 1341 N N . VAL A 1 171 ? 14.150 14.408 -38.324 1.00 74.44 171 VAL A N 1
ATOM 1342 C CA . VAL A 1 171 ? 13.414 13.125 -38.302 1.00 74.44 171 VAL A CA 1
ATOM 1343 C C . VAL A 1 171 ? 14.316 11.943 -38.696 1.00 74.44 171 VAL A C 1
ATOM 1345 O O . VAL A 1 171 ? 14.360 10.933 -38.007 1.00 74.44 171 VAL A O 1
ATOM 1348 N N . GLU A 1 172 ? 15.136 12.080 -39.742 1.00 73.44 172 GLU A N 1
ATOM 1349 C CA . GLU A 1 172 ? 16.033 11.004 -40.206 1.00 73.44 172 GLU A CA 1
ATOM 1350 C C . GLU A 1 172 ? 17.086 10.599 -39.154 1.00 73.44 172 GLU A C 1
ATOM 1352 O O . GLU A 1 172 ? 17.366 9.413 -38.949 1.00 73.44 172 GLU A O 1
ATOM 1357 N N . ALA A 1 173 ? 17.651 11.587 -38.454 1.00 74.19 173 ALA A N 1
ATOM 1358 C CA . ALA A 1 173 ? 18.590 11.383 -37.356 1.00 74.19 173 ALA A CA 1
ATOM 1359 C C . ALA A 1 173 ? 17.917 10.646 -36.188 1.00 74.19 173 ALA A C 1
ATOM 1361 O O . ALA A 1 173 ? 18.444 9.670 -35.649 1.00 74.19 173 ALA A O 1
ATOM 1362 N N . GLN A 1 174 ? 16.713 11.072 -35.829 1.00 78.19 174 GLN A N 1
ATOM 1363 C CA . GLN A 1 174 ? 15.963 10.493 -34.725 1.00 78.19 174 GLN A CA 1
ATOM 1364 C C . GLN A 1 174 ? 15.449 9.068 -35.039 1.00 78.19 174 GLN A C 1
ATOM 1366 O O . GLN A 1 174 ? 15.495 8.199 -34.164 1.00 78.19 174 GLN A O 1
ATOM 1371 N N . ASP A 1 175 ? 15.064 8.770 -36.285 1.00 78.25 175 ASP A N 1
ATOM 1372 C CA . ASP A 1 175 ? 14.707 7.414 -36.736 1.00 78.25 175 ASP A CA 1
ATOM 1373 C C . ASP A 1 175 ? 15.887 6.442 -36.628 1.00 78.25 175 ASP A C 1
ATOM 1375 O O . ASP A 1 175 ? 15.733 5.306 -36.162 1.00 78.25 175 ASP A O 1
ATOM 1379 N N . LYS A 1 176 ? 17.093 6.894 -36.993 1.00 80.81 176 LYS A N 1
ATOM 1380 C CA . LYS A 1 176 ? 18.313 6.090 -36.856 1.00 80.81 176 LYS A CA 1
ATOM 1381 C C . LYS A 1 176 ? 18.643 5.804 -35.383 1.00 80.81 176 LYS A C 1
ATOM 1383 O O . LYS A 1 176 ? 18.935 4.653 -35.062 1.00 80.81 176 LYS A O 1
ATOM 1388 N N . ILE A 1 177 ? 18.511 6.783 -34.478 1.00 83.56 177 ILE A N 1
ATOM 1389 C CA . ILE A 1 177 ? 18.658 6.564 -33.020 1.00 83.56 177 ILE A CA 1
ATOM 1390 C C . ILE A 1 177 ? 17.638 5.536 -32.523 1.00 83.56 177 ILE A C 1
ATOM 1392 O O . ILE A 1 177 ? 17.990 4.611 -31.792 1.00 83.56 177 ILE A O 1
ATOM 1396 N N . CYS A 1 178 ? 16.375 5.671 -32.933 1.00 82.12 178 CYS A N 1
ATOM 1397 C CA . CYS A 1 178 ? 15.314 4.747 -32.541 1.00 82.12 178 CYS A CA 1
ATOM 1398 C C . CYS A 1 178 ? 15.616 3.307 -33.000 1.00 82.12 178 CYS A C 1
ATOM 1400 O O . CYS A 1 178 ? 15.438 2.354 -32.235 1.00 82.12 178 CYS A O 1
ATOM 1402 N N . SER A 1 179 ? 16.131 3.137 -34.221 1.00 80.69 179 SER A N 1
ATOM 1403 C CA . SER A 1 179 ? 16.555 1.839 -34.764 1.00 80.69 179 SER A CA 1
ATOM 1404 C C . SER A 1 179 ? 17.741 1.239 -33.998 1.00 80.69 179 SER A C 1
ATOM 1406 O O . SER A 1 179 ? 17.716 0.064 -33.628 1.00 80.69 179 SER A O 1
ATOM 1408 N N . GLU A 1 180 ? 18.757 2.038 -33.669 1.00 84.25 180 GLU A N 1
ATOM 1409 C CA . GLU A 1 180 ? 19.899 1.573 -32.871 1.00 84.25 180 GLU A CA 1
ATOM 1410 C C . GLU A 1 180 ? 19.471 1.173 -31.449 1.00 84.25 180 GLU A C 1
ATOM 1412 O O . GLU A 1 180 ? 19.783 0.066 -31.013 1.00 84.25 180 GLU A O 1
ATOM 1417 N N . LEU A 1 181 ? 18.641 1.978 -30.774 1.00 84.44 181 LEU A N 1
ATOM 1418 C CA . LEU A 1 181 ? 18.050 1.620 -29.474 1.00 84.44 181 LEU A CA 1
ATOM 1419 C C . LEU A 1 181 ? 17.211 0.338 -29.542 1.00 84.44 181 LEU A C 1
ATOM 1421 O O . LEU A 1 181 ? 17.184 -0.438 -28.590 1.00 84.44 181 LEU A O 1
ATOM 1425 N N . THR A 1 182 ? 16.534 0.094 -30.666 1.00 80.44 182 THR A N 1
ATOM 1426 C CA . THR A 1 182 ? 15.796 -1.154 -30.908 1.00 80.44 182 THR A CA 1
ATOM 1427 C C . THR A 1 182 ? 16.731 -2.356 -30.929 1.00 80.44 182 THR A C 1
ATOM 1429 O O . THR A 1 182 ? 16.460 -3.358 -30.268 1.00 80.44 182 THR A O 1
ATOM 1432 N N . ASN A 1 183 ? 17.841 -2.250 -31.658 1.00 79.75 183 ASN A N 1
ATOM 1433 C CA . ASN A 1 183 ? 18.828 -3.320 -31.754 1.00 79.75 183 ASN A CA 1
ATOM 1434 C C . ASN A 1 183 ? 19.487 -3.593 -30.397 1.00 79.75 183 ASN A C 1
ATOM 1436 O O . ASN A 1 183 ? 19.613 -4.751 -29.998 1.00 79.75 183 ASN A O 1
ATOM 1440 N N . GLU A 1 184 ? 19.834 -2.541 -29.655 1.00 81.38 184 GLU A N 1
ATOM 1441 C CA . GLU A 1 184 ? 20.407 -2.660 -28.312 1.00 81.38 184 GLU A CA 1
ATOM 1442 C C . GLU A 1 184 ? 19.402 -3.249 -27.308 1.00 81.38 184 GLU A C 1
ATOM 1444 O O . GLU A 1 184 ? 19.762 -4.112 -26.508 1.00 81.38 184 GLU A O 1
ATOM 1449 N N . ALA A 1 185 ? 18.116 -2.891 -27.395 1.00 78.00 185 ALA A N 1
ATOM 1450 C CA . ALA A 1 185 ? 17.054 -3.491 -26.581 1.00 78.00 185 ALA A CA 1
ATOM 1451 C C . ALA A 1 185 ? 16.900 -5.000 -26.827 1.00 78.00 185 ALA A C 1
ATOM 1453 O O . ALA A 1 185 ? 16.735 -5.769 -25.878 1.00 78.00 185 ALA A O 1
ATOM 1454 N N . VAL A 1 186 ? 17.000 -5.440 -28.086 1.00 73.44 186 VAL A N 1
ATOM 1455 C CA . VAL A 1 186 ? 16.953 -6.866 -28.444 1.00 73.44 186 VAL A CA 1
ATOM 1456 C C . VAL A 1 186 ? 18.197 -7.611 -27.948 1.00 73.44 186 VAL A C 1
ATOM 1458 O O . VAL A 1 186 ? 18.069 -8.731 -27.453 1.00 73.44 186 VAL A O 1
ATOM 1461 N N . ARG A 1 187 ? 19.385 -7.000 -28.050 1.00 72.06 187 ARG A N 1
ATOM 1462 C CA . ARG A 1 187 ? 20.671 -7.622 -27.683 1.00 72.06 187 ARG A CA 1
ATOM 1463 C C . ARG A 1 187 ? 20.931 -7.659 -26.178 1.00 72.06 187 ARG A C 1
ATOM 1465 O O . ARG A 1 187 ? 21.307 -8.697 -25.647 1.00 72.06 187 ARG A O 1
ATOM 1472 N N . HIS A 1 188 ? 20.752 -6.529 -25.504 1.00 73.00 188 HIS A N 1
ATOM 1473 C CA . HIS A 1 188 ? 21.218 -6.296 -24.135 1.00 73.00 188 HIS A CA 1
ATOM 1474 C C . HIS A 1 188 ? 20.073 -6.154 -23.118 1.00 73.00 188 HIS A C 1
ATOM 1476 O O . HIS A 1 188 ? 20.303 -6.177 -21.909 1.00 73.00 188 HIS A O 1
ATOM 1482 N N . GLY A 1 189 ? 18.821 -6.051 -23.576 1.00 74.88 189 GLY A N 1
ATOM 1483 C CA . GLY A 1 189 ? 17.643 -6.280 -22.742 1.00 74.88 189 GLY A CA 1
ATOM 1484 C C . GLY A 1 189 ? 17.029 -5.039 -22.082 1.00 74.88 189 GLY A C 1
ATOM 1485 O O . GLY A 1 189 ? 16.742 -4.032 -22.728 1.00 74.88 189 GLY A O 1
ATOM 1486 N N . TYR A 1 190 ? 16.703 -5.158 -20.792 1.00 82.44 190 TYR A N 1
ATOM 1487 C CA . TYR A 1 190 ? 15.640 -4.381 -20.138 1.00 82.44 190 TYR A CA 1
ATOM 1488 C C . TYR A 1 190 ? 15.864 -2.854 -20.076 1.00 82.44 190 TYR A C 1
ATOM 1490 O O . TYR A 1 190 ? 14.999 -2.101 -20.516 1.00 82.44 190 TYR A O 1
ATOM 1498 N N . TYR A 1 191 ? 17.017 -2.351 -19.620 1.00 86.75 191 TYR A N 1
ATOM 1499 C CA . TYR A 1 191 ? 17.218 -0.888 -19.548 1.00 86.75 191 TYR A CA 1
ATOM 1500 C C . TYR A 1 191 ? 17.363 -0.210 -20.909 1.00 86.75 191 TYR A C 1
ATOM 1502 O O . TYR A 1 191 ? 16.982 0.947 -21.059 1.00 86.75 191 TYR A O 1
ATOM 1510 N N . TRP A 1 192 ? 17.830 -0.935 -21.924 1.00 86.19 192 TRP A N 1
ATOM 1511 C CA . TRP A 1 192 ? 17.832 -0.449 -23.303 1.00 86.19 192 TRP A CA 1
ATOM 1512 C C . TRP A 1 192 ? 16.414 -0.310 -23.863 1.00 86.19 192 TRP A C 1
ATOM 1514 O O . TRP A 1 192 ? 16.119 0.631 -24.597 1.00 86.19 192 TRP A O 1
ATOM 1524 N N . THR A 1 193 ? 15.504 -1.191 -23.446 1.00 84.81 193 THR A N 1
ATOM 1525 C CA . THR A 1 193 ? 14.072 -1.076 -23.749 1.00 84.81 193 THR A CA 1
ATOM 1526 C C . THR A 1 193 ? 13.469 0.186 -23.119 1.00 84.81 193 THR A C 1
ATOM 1528 O O . THR A 1 193 ? 12.748 0.930 -23.785 1.00 84.81 193 THR A O 1
ATOM 1531 N N . LEU A 1 194 ? 13.788 0.471 -21.850 1.00 87.75 194 LEU A N 1
ATOM 1532 C CA . LEU A 1 194 ? 13.340 1.694 -21.172 1.00 87.75 194 LEU A CA 1
ATOM 1533 C C . LEU A 1 194 ? 13.918 2.960 -21.821 1.00 87.75 194 LEU A C 1
ATOM 1535 O O . LEU A 1 194 ? 13.183 3.923 -22.037 1.00 87.75 194 LEU A O 1
ATOM 1539 N N . ALA A 1 195 ? 15.200 2.939 -22.198 1.00 90.12 195 ALA A N 1
ATOM 1540 C CA . ALA A 1 195 ? 15.850 4.019 -22.940 1.00 90.12 195 ALA A CA 1
ATOM 1541 C C . ALA A 1 195 ? 15.151 4.289 -24.282 1.00 90.12 195 ALA A C 1
ATOM 1543 O O . ALA A 1 195 ? 14.824 5.434 -24.602 1.00 90.12 195 ALA A O 1
ATOM 1544 N N . ARG A 1 196 ? 14.836 3.224 -25.032 1.00 86.12 196 ARG A N 1
ATOM 1545 C CA . ARG A 1 196 ? 14.054 3.309 -26.270 1.00 86.12 196 ARG A CA 1
ATOM 1546 C C . ARG A 1 196 ? 12.678 3.930 -26.033 1.00 86.12 196 ARG A C 1
ATOM 1548 O O . ARG A 1 196 ? 12.287 4.828 -26.778 1.00 86.12 196 ARG A O 1
ATOM 1555 N N . LYS A 1 197 ? 11.945 3.469 -25.013 1.00 84.56 197 LYS A N 1
ATOM 1556 C CA . LYS A 1 197 ? 10.622 4.006 -24.656 1.00 84.56 197 LYS A CA 1
ATOM 1557 C C . LYS A 1 197 ? 10.696 5.497 -24.339 1.00 84.56 197 LYS A C 1
ATOM 1559 O O . LYS A 1 197 ? 9.918 6.276 -24.888 1.00 84.56 197 LYS A O 1
ATOM 1564 N N . TYR A 1 198 ? 11.653 5.897 -23.504 1.00 87.19 198 TYR A N 1
ATOM 1565 C CA . TYR A 1 198 ? 11.863 7.294 -23.132 1.00 87.19 198 TYR A CA 1
ATOM 1566 C C . TYR A 1 198 ? 12.111 8.185 -24.358 1.00 87.19 198 TYR A C 1
ATOM 1568 O O . TYR A 1 198 ? 11.466 9.228 -24.499 1.00 87.19 198 TYR A O 1
ATOM 1576 N N . PHE A 1 199 ? 13.003 7.754 -25.257 1.00 87.62 199 PHE A N 1
ATOM 1577 C CA . PHE A 1 199 ? 13.310 8.476 -26.492 1.00 87.62 199 PHE A CA 1
ATOM 1578 C C . PHE A 1 199 ? 12.087 8.558 -27.418 1.00 87.62 199 PHE A C 1
ATOM 1580 O O . PHE A 1 199 ? 11.721 9.644 -27.865 1.00 87.62 199 PHE A O 1
ATOM 1587 N N . GLY A 1 200 ? 11.395 7.434 -27.641 1.00 79.75 200 GLY A N 1
ATOM 1588 C CA . GLY A 1 200 ? 10.236 7.353 -28.534 1.00 79.75 200 GLY A CA 1
ATOM 1589 C C . GLY A 1 200 ? 9.069 8.260 -28.129 1.00 79.75 200 GLY A C 1
ATOM 1590 O O . GLY A 1 200 ? 8.476 8.907 -28.992 1.00 79.75 200 GLY A O 1
ATOM 1591 N N . ILE A 1 201 ? 8.775 8.368 -26.825 1.00 79.06 201 ILE A N 1
ATOM 1592 C CA . ILE A 1 201 ? 7.716 9.254 -26.301 1.00 79.06 201 ILE A CA 1
ATOM 1593 C C . ILE A 1 201 ? 8.011 10.726 -26.632 1.00 79.06 201 ILE A C 1
ATOM 1595 O O . ILE A 1 201 ? 7.112 11.466 -27.033 1.00 79.06 201 ILE A O 1
ATOM 1599 N N . ARG A 1 202 ? 9.268 11.158 -26.488 1.00 78.75 202 ARG A N 1
ATOM 1600 C CA . ARG A 1 202 ? 9.685 12.550 -26.737 1.00 78.75 202 ARG A CA 1
ATOM 1601 C C . ARG A 1 202 ? 9.826 12.874 -28.220 1.00 78.75 202 ARG A C 1
ATOM 1603 O O . ARG A 1 202 ? 9.539 13.995 -28.627 1.00 78.75 202 ARG A O 1
ATOM 1610 N N . TYR A 1 203 ? 10.195 11.881 -29.019 1.00 71.19 203 TYR A N 1
ATOM 1611 C CA . TYR A 1 203 ? 10.397 12.002 -30.458 1.00 71.19 203 TYR A CA 1
ATOM 1612 C C . TYR A 1 203 ? 9.072 12.059 -31.268 1.00 71.19 203 TYR A C 1
ATOM 1614 O O . TYR A 1 203 ? 9.082 12.331 -32.462 1.00 71.19 203 TYR A O 1
ATOM 1622 N N . ARG A 1 204 ? 7.889 11.869 -30.653 1.00 60.38 204 ARG A N 1
ATOM 1623 C CA . ARG A 1 204 ? 6.560 11.909 -31.326 1.00 60.38 204 ARG A CA 1
ATOM 1624 C C . ARG A 1 204 ? 6.399 10.967 -32.543 1.00 60.38 204 ARG A C 1
ATOM 1626 O O . ARG A 1 204 ? 5.402 11.074 -33.253 1.00 60.38 204 ARG A O 1
ATOM 1633 N N . ALA A 1 205 ? 7.317 10.024 -32.767 1.00 53.19 205 ALA A N 1
ATOM 1634 C CA . ALA A 1 205 ? 7.307 9.127 -33.926 1.00 53.19 205 ALA A CA 1
ATOM 1635 C C . ALA A 1 205 ? 6.579 7.789 -33.697 1.00 53.19 205 ALA A C 1
ATOM 1637 O O . ALA A 1 205 ? 6.304 7.075 -34.658 1.00 53.19 205 ALA A O 1
ATOM 1638 N N . MET A 1 206 ? 6.241 7.432 -32.452 1.00 50.78 206 MET A N 1
ATOM 1639 C CA . MET A 1 206 ? 5.603 6.145 -32.141 1.00 50.78 206 MET A CA 1
ATOM 1640 C C . MET A 1 206 ? 4.334 6.318 -31.318 1.00 50.78 206 MET A C 1
ATOM 1642 O O . MET A 1 206 ? 4.356 6.898 -30.231 1.00 50.78 206 MET A O 1
ATOM 1646 N N . ARG A 1 207 ? 3.220 5.771 -31.818 1.00 49.88 207 ARG A N 1
ATOM 1647 C CA . ARG A 1 207 ? 2.010 5.594 -31.013 1.00 49.88 207 ARG A CA 1
ATOM 1648 C C . ARG A 1 207 ? 2.171 4.356 -30.126 1.00 49.88 207 ARG A C 1
ATOM 1650 O O . ARG A 1 207 ? 2.807 3.394 -30.550 1.00 49.88 207 ARG A O 1
ATOM 1657 N N . PRO A 1 208 ? 1.538 4.311 -28.940 1.00 47.75 208 PRO A N 1
ATOM 1658 C CA . PRO A 1 208 ? 1.514 3.123 -28.086 1.00 47.75 208 PRO A CA 1
ATOM 1659 C C . PRO A 1 208 ? 1.129 1.808 -28.810 1.00 47.75 208 PRO A C 1
ATOM 1661 O O . PRO A 1 208 ? 1.614 0.730 -28.484 1.00 47.75 208 PRO A O 1
ATOM 1664 N N . ALA A 1 209 ? 0.305 1.889 -29.857 1.00 47.44 209 ALA A N 1
ATOM 1665 C CA . ALA A 1 209 ? -0.086 0.737 -30.672 1.00 47.44 209 ALA A CA 1
ATOM 1666 C C . ALA A 1 209 ? 1.035 0.184 -31.583 1.00 47.44 209 ALA A C 1
ATOM 1668 O O . ALA A 1 209 ? 0.983 -0.976 -31.994 1.00 47.44 209 ALA A O 1
ATOM 1669 N N . ASP A 1 210 ? 2.055 0.984 -31.905 1.00 48.56 210 ASP A N 1
ATOM 1670 C CA . ASP A 1 210 ? 3.158 0.581 -32.786 1.00 48.56 210 ASP A CA 1
ATOM 1671 C C . ASP A 1 210 ? 4.156 -0.350 -32.066 1.00 48.56 210 ASP A C 1
ATOM 1673 O O . ASP A 1 210 ? 4.865 -1.117 -32.719 1.00 48.56 210 ASP A O 1
ATOM 1677 N N . TRP A 1 211 ? 4.164 -0.361 -30.723 1.00 51.72 211 TRP A N 1
ATOM 1678 C CA . TRP A 1 211 ? 5.019 -1.236 -29.906 1.00 51.72 211 TRP A CA 1
ATOM 1679 C C . TRP A 1 211 ? 4.645 -2.723 -30.020 1.00 51.72 211 TRP A C 1
ATOM 1681 O O . TRP A 1 211 ? 5.523 -3.586 -30.041 1.00 51.72 211 TRP A O 1
ATOM 1691 N N . LEU A 1 212 ? 3.349 -3.028 -30.146 1.00 46.03 212 LEU A N 1
ATOM 1692 C CA . LEU A 1 212 ? 2.832 -4.397 -30.278 1.00 46.03 212 LEU A CA 1
ATOM 1693 C C . LEU A 1 212 ? 3.091 -4.985 -31.677 1.00 46.03 212 LEU A C 1
ATOM 1695 O O . LEU A 1 212 ? 3.378 -6.170 -31.807 1.00 46.03 212 LEU A O 1
ATOM 1699 N N . ARG A 1 213 ? 3.102 -4.162 -32.734 1.00 45.34 213 ARG A N 1
ATOM 1700 C CA . ARG A 1 213 ? 3.315 -4.631 -34.123 1.00 45.34 213 ARG A CA 1
ATOM 1701 C C . ARG A 1 213 ? 4.738 -5.116 -34.409 1.00 45.34 213 ARG A C 1
ATOM 1703 O O . ARG A 1 213 ? 4.942 -5.971 -35.271 1.00 45.34 213 ARG A O 1
ATOM 1710 N N . VAL A 1 214 ? 5.725 -4.593 -33.681 1.00 43.16 214 VAL A N 1
ATOM 1711 C CA . VAL A 1 214 ? 7.118 -5.076 -33.748 1.00 43.16 214 VAL A CA 1
ATOM 1712 C C . VAL A 1 214 ? 7.233 -6.483 -33.145 1.00 43.16 214 VAL A C 1
ATOM 1714 O O . VAL A 1 214 ? 8.088 -7.262 -33.559 1.00 43.16 214 VAL A O 1
ATOM 1717 N N . CYS A 1 215 ? 6.336 -6.833 -32.220 1.00 42.75 215 CYS A N 1
ATOM 1718 C CA . CYS A 1 215 ? 6.263 -8.157 -31.609 1.00 42.75 215 CYS A CA 1
ATOM 1719 C C . CYS A 1 215 ? 5.620 -9.202 -32.547 1.00 42.75 215 CYS A C 1
ATOM 1721 O O . CYS A 1 215 ? 6.005 -10.367 -32.496 1.00 42.75 215 CYS A O 1
ATOM 1723 N N . ASP A 1 216 ? 4.711 -8.787 -33.438 1.00 42.16 216 ASP A N 1
ATOM 1724 C CA . ASP A 1 216 ? 3.958 -9.686 -34.332 1.00 42.16 216 ASP A CA 1
ATOM 1725 C C . ASP A 1 216 ? 4.704 -10.113 -35.609 1.00 42.16 216 ASP A C 1
ATOM 1727 O O . ASP A 1 216 ? 4.339 -11.105 -36.237 1.00 42.16 216 ASP A O 1
ATOM 1731 N N . THR A 1 217 ? 5.735 -9.380 -36.040 1.00 37.44 217 THR A N 1
ATOM 1732 C CA . THR A 1 217 ? 6.265 -9.522 -37.414 1.00 37.44 217 THR A CA 1
ATOM 1733 C C . THR A 1 217 ? 7.575 -10.300 -37.542 1.00 37.44 217 THR A C 1
ATOM 1735 O O . THR A 1 217 ? 7.968 -10.606 -38.662 1.00 37.44 217 THR A O 1
ATOM 1738 N N . ASN A 1 218 ? 8.232 -10.672 -36.436 1.00 41.66 218 ASN A N 1
ATOM 1739 C CA . ASN A 1 218 ? 9.560 -11.310 -36.466 1.00 41.66 218 ASN A CA 1
ATOM 1740 C C . ASN A 1 218 ? 9.781 -12.407 -35.406 1.00 41.66 218 ASN A C 1
ATOM 1742 O O . ASN A 1 218 ? 10.930 -12.703 -35.078 1.00 41.66 218 ASN A O 1
ATOM 1746 N N . ALA A 1 219 ? 8.735 -13.025 -34.847 1.00 38.94 219 ALA A N 1
ATOM 1747 C CA . ALA A 1 219 ? 8.933 -14.168 -33.956 1.00 38.94 219 ALA A CA 1
ATOM 1748 C C . ALA A 1 219 ? 9.471 -15.372 -34.769 1.00 38.94 219 ALA A C 1
ATOM 1750 O O . ALA A 1 219 ? 8.756 -15.880 -35.636 1.00 38.94 219 ALA A O 1
ATOM 1751 N N . PRO A 1 220 ? 10.723 -15.833 -34.555 1.00 39.72 220 PRO A N 1
ATOM 1752 C CA . PRO A 1 220 ? 11.201 -17.056 -35.192 1.00 39.72 220 PRO A CA 1
ATOM 1753 C C . PRO A 1 220 ? 10.359 -18.258 -34.721 1.00 39.72 220 PRO A C 1
ATOM 1755 O O . PRO A 1 220 ? 9.745 -18.196 -33.659 1.00 39.72 220 PRO A O 1
ATOM 1758 N N . PRO A 1 221 ? 10.379 -19.403 -35.429 1.00 41.97 221 PRO A N 1
ATOM 1759 C CA . PRO A 1 221 ? 9.702 -20.639 -35.002 1.00 41.97 221 PRO A CA 1
ATOM 1760 C C . PRO A 1 221 ? 10.262 -21.260 -33.696 1.00 41.97 221 PRO A C 1
ATOM 1762 O O . PRO A 1 221 ? 9.895 -22.372 -33.324 1.00 41.97 221 PRO A O 1
ATOM 1765 N N . HIS A 1 222 ? 11.160 -20.559 -32.997 1.00 51.50 222 HIS A N 1
ATOM 1766 C CA . HIS A 1 222 ? 11.784 -20.941 -31.733 1.00 51.50 222 HIS A CA 1
ATOM 1767 C C . HIS A 1 222 ? 11.388 -19.950 -30.629 1.00 51.50 222 HIS A C 1
ATOM 1769 O O . HIS A 1 222 ? 11.025 -18.814 -30.920 1.00 51.50 222 HIS A O 1
ATOM 1775 N N . ALA A 1 223 ? 11.472 -20.374 -29.362 1.00 55.91 223 ALA A N 1
ATOM 1776 C CA . ALA A 1 223 ? 11.085 -19.555 -28.211 1.00 55.91 223 ALA A CA 1
ATOM 1777 C C . ALA A 1 223 ? 11.687 -18.129 -28.290 1.00 55.91 223 ALA A C 1
ATOM 1779 O O . ALA A 1 223 ? 12.902 -18.008 -28.475 1.00 55.91 223 ALA A O 1
ATOM 1780 N N . PRO A 1 224 ? 10.872 -17.063 -28.163 1.00 62.88 224 PRO A N 1
ATOM 1781 C CA . PRO A 1 224 ? 11.347 -15.694 -28.339 1.00 62.88 224 PRO A CA 1
ATOM 1782 C C . PRO A 1 224 ? 12.434 -15.335 -27.307 1.00 62.88 224 PRO A C 1
ATOM 1784 O O . PRO A 1 224 ? 12.368 -15.794 -26.161 1.00 62.88 224 PRO A O 1
ATOM 1787 N N . PRO A 1 225 ? 13.446 -14.526 -27.684 1.00 67.00 225 PRO A N 1
ATOM 1788 C CA . PRO A 1 225 ? 14.539 -14.155 -26.785 1.00 67.00 225 PRO A CA 1
ATOM 1789 C C . PRO A 1 225 ? 14.026 -13.317 -25.607 1.00 67.00 225 PRO A C 1
ATOM 1791 O O . PRO A 1 225 ? 13.021 -12.618 -25.731 1.00 67.00 225 PRO A O 1
ATOM 1794 N N . SER A 1 226 ? 14.743 -13.294 -24.476 1.00 69.12 226 SER A N 1
ATOM 1795 C CA . SER A 1 226 ? 14.364 -12.477 -23.305 1.00 69.12 226 SER A CA 1
ATOM 1796 C C . SER A 1 226 ? 14.119 -10.991 -23.632 1.00 69.12 226 SER A C 1
ATOM 1798 O O . SER A 1 226 ? 13.257 -10.366 -23.017 1.00 69.12 226 SER A O 1
ATOM 1800 N N . GLY A 1 227 ? 14.797 -10.429 -24.643 1.00 68.31 227 GLY A N 1
ATOM 1801 C CA . GLY A 1 227 ? 14.557 -9.063 -25.130 1.00 68.31 227 GLY A CA 1
ATOM 1802 C C . GLY A 1 227 ? 13.125 -8.809 -25.627 1.00 68.31 227 GLY A C 1
ATOM 1803 O O . GLY A 1 227 ? 12.607 -7.711 -25.441 1.00 68.31 227 GLY A O 1
ATOM 1804 N N . PHE A 1 228 ? 12.444 -9.816 -26.185 1.00 74.25 228 PHE A N 1
ATOM 1805 C CA . PHE A 1 228 ? 11.028 -9.719 -26.567 1.00 74.25 228 PHE A CA 1
ATOM 1806 C C . PHE A 1 228 ? 10.137 -9.494 -25.340 1.00 74.25 228 PHE A C 1
ATOM 1808 O O . PHE A 1 228 ? 9.338 -8.561 -25.307 1.00 74.25 228 PHE A O 1
ATOM 1815 N N . PHE A 1 229 ? 10.319 -10.308 -24.298 1.00 77.31 229 PHE A N 1
ATOM 1816 C CA . PHE A 1 229 ? 9.526 -10.211 -23.074 1.00 77.31 229 PHE A CA 1
ATOM 1817 C C . PHE A 1 229 ? 9.806 -8.910 -22.316 1.00 77.31 229 PHE A C 1
ATOM 1819 O O . PHE A 1 229 ? 8.872 -8.306 -21.802 1.00 77.31 229 PHE A O 1
ATOM 1826 N N . HIS A 1 230 ? 11.052 -8.425 -22.296 1.00 78.75 230 HIS A N 1
ATOM 1827 C CA . HIS A 1 230 ? 11.369 -7.117 -21.714 1.00 78.75 230 HIS A CA 1
ATOM 1828 C C . HIS A 1 230 ? 10.643 -5.968 -22.436 1.00 78.75 230 HIS A C 1
ATOM 1830 O O . HIS A 1 230 ? 10.059 -5.113 -21.772 1.00 78.75 230 HIS A O 1
ATOM 1836 N N . ASN A 1 231 ? 10.617 -5.981 -23.777 1.00 75.81 231 ASN A N 1
ATOM 1837 C CA . ASN A 1 231 ? 9.831 -5.031 -24.574 1.00 75.81 231 ASN A CA 1
ATOM 1838 C C . ASN A 1 231 ? 8.339 -5.116 -24.238 1.00 75.81 231 ASN A C 1
ATOM 1840 O O . ASN A 1 231 ? 7.725 -4.092 -23.941 1.00 75.81 231 ASN A O 1
ATOM 1844 N N . LEU A 1 232 ? 7.777 -6.327 -24.207 1.00 76.75 232 LEU A N 1
ATOM 1845 C CA . LEU A 1 232 ? 6.372 -6.554 -23.874 1.00 76.75 232 LEU A CA 1
ATOM 1846 C C . LEU A 1 232 ? 6.004 -5.986 -22.492 1.00 76.75 232 LEU A C 1
ATOM 1848 O O . LEU A 1 232 ? 5.004 -5.284 -22.363 1.00 76.75 232 LEU A O 1
ATOM 1852 N N . GLN A 1 233 ? 6.832 -6.226 -21.468 1.00 79.94 233 GLN A N 1
ATOM 1853 C CA . GLN A 1 233 ? 6.592 -5.702 -20.118 1.00 79.94 233 GLN A CA 1
ATOM 1854 C C . GLN A 1 233 ? 6.587 -4.171 -20.075 1.00 79.94 233 GLN A C 1
ATOM 1856 O O . GLN A 1 233 ? 5.657 -3.576 -19.535 1.00 79.94 233 GLN A O 1
ATOM 1861 N N . VAL A 1 234 ? 7.603 -3.533 -20.661 1.00 80.88 234 VAL A N 1
ATOM 1862 C CA . VAL A 1 234 ? 7.775 -2.071 -20.621 1.00 80.88 234 VAL A CA 1
ATOM 1863 C C . VAL A 1 234 ? 6.678 -1.340 -21.404 1.00 80.88 234 VAL A C 1
ATOM 1865 O O . VAL A 1 234 ? 6.242 -0.251 -21.010 1.00 80.88 234 VAL A O 1
ATOM 1868 N N . CYS A 1 235 ? 6.219 -1.928 -22.510 1.00 73.81 235 CYS A N 1
ATOM 1869 C CA . CYS A 1 235 ? 5.184 -1.333 -23.352 1.00 73.81 235 CYS A CA 1
ATOM 1870 C C . CYS A 1 235 ? 3.791 -1.479 -22.732 1.00 73.81 235 CYS A C 1
ATOM 1872 O O . CYS A 1 235 ? 3.010 -0.532 -22.760 1.00 73.81 235 CYS A O 1
ATOM 1874 N N . CYS A 1 236 ? 3.491 -2.630 -22.127 1.00 74.00 236 CYS A N 1
ATOM 1875 C CA . CYS A 1 236 ? 2.176 -2.886 -21.545 1.00 74.00 236 CYS A CA 1
ATOM 1876 C C . CYS A 1 236 ? 2.012 -2.346 -20.115 1.00 74.00 236 CYS A C 1
ATOM 1878 O O . CYS A 1 236 ? 0.885 -2.319 -19.630 1.00 74.00 236 CYS A O 1
ATOM 1880 N N . GLU A 1 237 ? 3.077 -1.890 -19.438 1.00 73.75 237 GLU A N 1
ATOM 1881 C CA . GLU A 1 237 ? 2.982 -1.299 -18.087 1.00 73.75 237 GLU A CA 1
ATOM 1882 C C . GLU A 1 237 ? 2.027 -0.091 -18.031 1.00 73.75 237 GLU A C 1
ATOM 1884 O O . GLU A 1 237 ? 1.321 0.093 -17.042 1.00 73.75 237 GLU A O 1
ATOM 1889 N N . GLU A 1 238 ? 1.978 0.704 -19.103 1.00 69.44 238 GLU A N 1
ATOM 1890 C CA . GLU A 1 238 ? 1.186 1.940 -19.201 1.00 69.44 238 GLU A CA 1
ATOM 1891 C C . GLU A 1 238 ? -0.050 1.800 -20.109 1.00 69.44 238 GLU A C 1
ATOM 1893 O O . GLU A 1 238 ? -0.691 2.802 -20.414 1.00 69.44 238 GLU A O 1
ATOM 1898 N N . SER A 1 239 ? -0.400 0.585 -20.555 1.00 76.12 239 SER A N 1
ATOM 1899 C CA . SER A 1 239 ? -1.620 0.390 -21.355 1.00 76.12 239 SER A CA 1
ATOM 1900 C C . SER A 1 239 ? -2.862 0.713 -20.520 1.00 76.12 239 SER A C 1
ATOM 1902 O O . SER A 1 239 ? -2.981 0.263 -19.381 1.00 76.12 239 SER A O 1
ATOM 1904 N N . GLU A 1 240 ? -3.809 1.462 -21.085 1.00 78.38 240 GLU A N 1
ATOM 1905 C CA . GLU A 1 240 ? -5.102 1.730 -20.443 1.00 78.38 240 GLU A CA 1
ATOM 1906 C C . GLU A 1 240 ? -6.043 0.515 -20.501 1.00 78.38 240 GLU A C 1
ATOM 1908 O O . GLU A 1 240 ? -7.014 0.463 -19.746 1.00 78.38 240 GLU A O 1
ATOM 1913 N N . GLU A 1 241 ? -5.753 -0.485 -21.343 1.00 85.06 241 GLU A N 1
ATOM 1914 C CA . GLU A 1 241 ? -6.571 -1.688 -21.482 1.00 85.06 241 GLU A CA 1
ATOM 1915 C C . GLU A 1 241 ? -6.123 -2.799 -20.509 1.00 85.06 241 GLU A C 1
ATOM 1917 O O . GLU A 1 241 ? -5.057 -3.401 -20.684 1.00 85.06 241 GLU A O 1
ATOM 1922 N N . PRO A 1 242 ? -6.946 -3.177 -19.504 1.00 88.44 242 PRO A N 1
ATOM 1923 C CA . PRO A 1 242 ? -6.568 -4.195 -18.516 1.00 88.44 242 PRO A CA 1
ATOM 1924 C C . PRO A 1 242 ? -6.242 -5.564 -19.127 1.00 88.44 242 PRO A C 1
ATOM 1926 O O . PRO A 1 242 ? -5.438 -6.324 -18.584 1.00 88.44 242 PRO A O 1
ATOM 1929 N N . TRP A 1 243 ? -6.867 -5.893 -20.260 1.00 86.56 243 TRP A N 1
ATOM 1930 C CA . TRP A 1 243 ? -6.654 -7.163 -20.948 1.00 86.56 243 TRP A CA 1
ATOM 1931 C C . TRP A 1 243 ? -5.266 -7.262 -21.594 1.00 86.56 243 TRP A C 1
ATOM 1933 O O . TRP A 1 243 ? -4.648 -8.327 -21.550 1.00 86.56 243 TRP A O 1
ATOM 1943 N N . GLU A 1 244 ? -4.736 -6.164 -22.135 1.00 83.06 244 GLU A N 1
ATOM 1944 C CA . GLU A 1 244 ? -3.369 -6.126 -22.663 1.00 83.06 244 GLU A CA 1
ATOM 1945 C C . GLU A 1 244 ? -2.340 -6.297 -21.542 1.00 83.06 244 GLU A C 1
ATOM 1947 O O . GLU A 1 244 ? -1.404 -7.090 -21.672 1.00 83.06 244 GLU A O 1
ATOM 1952 N N . GLN A 1 245 ? -2.560 -5.634 -20.398 1.00 85.31 245 GLN A N 1
ATOM 1953 C CA . GLN A 1 245 ? -1.721 -5.810 -19.209 1.00 85.31 245 GLN A CA 1
ATOM 1954 C C . GLN A 1 245 ? -1.705 -7.269 -18.737 1.00 85.31 245 GLN A C 1
ATOM 1956 O O . GLN A 1 245 ? -0.650 -7.797 -18.377 1.00 85.31 245 GLN A O 1
ATOM 1961 N N . TYR A 1 246 ? -2.867 -7.933 -18.743 1.00 89.19 246 TYR A N 1
ATOM 1962 C CA . TYR A 1 246 ? -2.963 -9.348 -18.401 1.00 89.19 246 TYR A CA 1
ATOM 1963 C C . TYR A 1 246 ? -2.168 -10.225 -19.369 1.00 89.19 246 TYR A C 1
ATOM 1965 O O . TYR A 1 246 ? -1.344 -11.016 -18.914 1.00 89.19 246 TYR A O 1
ATOM 1973 N N . ARG A 1 247 ? -2.361 -10.065 -20.684 1.00 85.25 247 ARG A N 1
ATOM 1974 C CA . ARG A 1 247 ? -1.647 -10.854 -21.703 1.00 85.25 247 ARG A CA 1
ATOM 1975 C C . ARG A 1 247 ? -0.134 -10.734 -21.568 1.00 85.25 247 ARG A C 1
ATOM 1977 O O . ARG A 1 247 ? 0.563 -11.746 -21.586 1.00 85.25 247 ARG A O 1
ATOM 1984 N N . ALA A 1 248 ? 0.365 -9.516 -21.363 1.00 84.31 248 ALA A N 1
ATOM 1985 C CA . ALA A 1 248 ? 1.786 -9.274 -21.148 1.00 84.31 248 ALA A CA 1
ATOM 1986 C C . ALA A 1 248 ? 2.311 -9.991 -19.896 1.00 84.31 248 ALA A C 1
ATOM 1988 O O . ALA A 1 248 ? 3.298 -10.725 -19.961 1.00 84.31 248 ALA A O 1
ATOM 1989 N N . ARG A 1 249 ? 1.621 -9.837 -18.759 1.00 88.06 249 ARG A N 1
ATOM 1990 C CA . ARG A 1 249 ? 2.000 -10.497 -17.498 1.00 88.06 249 ARG A CA 1
ATOM 1991 C C . ARG A 1 249 ? 1.925 -12.016 -17.601 1.00 88.06 249 ARG A C 1
ATOM 1993 O O . ARG A 1 249 ? 2.814 -12.691 -17.092 1.00 88.06 249 ARG A O 1
ATOM 2000 N N . TRP A 1 250 ? 0.911 -12.547 -18.279 1.00 89.12 250 TRP A N 1
ATOM 2001 C CA . TRP A 1 250 ? 0.763 -13.977 -18.527 1.00 89.12 250 TRP A CA 1
ATOM 2002 C C . TRP A 1 250 ? 1.917 -14.522 -19.379 1.00 89.12 250 TRP A C 1
ATOM 2004 O O . TRP A 1 250 ? 2.513 -15.530 -19.007 1.00 89.12 250 TRP A O 1
ATOM 2014 N N . ALA A 1 251 ? 2.305 -13.834 -20.458 1.00 84.12 251 ALA A N 1
ATOM 2015 C CA . ALA A 1 251 ? 3.410 -14.266 -21.318 1.00 84.12 251 ALA A CA 1
ATOM 2016 C C . ALA A 1 251 ? 4.745 -14.296 -20.554 1.00 84.12 251 ALA A C 1
ATOM 2018 O O . ALA A 1 251 ? 5.515 -15.254 -20.655 1.00 84.12 251 ALA A O 1
ATOM 2019 N N . CYS A 1 252 ? 4.997 -13.281 -19.724 1.00 84.19 252 CYS A N 1
ATOM 2020 C CA . CYS A 1 252 ? 6.167 -13.247 -18.848 1.00 84.19 252 CYS A CA 1
ATOM 2021 C C . CYS A 1 252 ? 6.122 -14.336 -17.774 1.00 84.19 252 CYS A C 1
ATOM 2023 O O . CYS A 1 252 ? 7.147 -14.964 -17.511 1.00 84.19 252 CYS A O 1
ATOM 2025 N N . ALA A 1 253 ? 4.949 -14.601 -17.192 1.00 87.56 253 ALA A N 1
ATOM 2026 C CA . ALA A 1 253 ? 4.754 -15.685 -16.237 1.00 87.56 253 ALA A CA 1
ATOM 2027 C C . ALA A 1 253 ? 5.026 -17.052 -16.877 1.00 87.56 253 ALA A C 1
ATOM 2029 O O . ALA A 1 253 ? 5.741 -17.860 -16.294 1.00 87.56 253 ALA A O 1
ATOM 2030 N N . ALA A 1 254 ? 4.538 -17.294 -18.097 1.00 84.12 254 ALA A N 1
ATOM 2031 C CA . ALA A 1 254 ? 4.762 -18.540 -18.827 1.00 84.12 254 ALA A CA 1
ATOM 2032 C C . ALA A 1 254 ? 6.253 -18.745 -19.138 1.00 84.12 254 ALA A C 1
ATOM 2034 O O . ALA A 1 254 ? 6.794 -19.833 -18.928 1.00 84.12 254 ALA A O 1
ATOM 2035 N N . ARG A 1 255 ? 6.957 -17.678 -19.545 1.00 81.81 255 ARG A N 1
ATOM 2036 C CA . ARG A 1 255 ? 8.414 -17.705 -19.743 1.00 81.81 255 ARG A CA 1
ATOM 2037 C C . ARG A 1 255 ? 9.164 -17.988 -18.441 1.00 81.81 255 ARG A C 1
ATOM 2039 O O . ARG A 1 255 ? 10.062 -18.831 -18.440 1.00 81.81 255 ARG A O 1
ATOM 2046 N N . ALA A 1 256 ? 8.798 -17.316 -17.349 1.00 82.88 256 ALA A N 1
ATOM 2047 C CA . ALA A 1 256 ? 9.406 -17.516 -16.036 1.00 82.88 256 ALA A CA 1
ATOM 2048 C C . ALA A 1 256 ? 9.211 -18.944 -15.524 1.00 82.88 256 ALA A C 1
ATOM 2050 O O . ALA A 1 256 ? 10.165 -19.600 -15.106 1.00 82.88 256 ALA A O 1
ATOM 2051 N N . TRP A 1 257 ? 7.994 -19.454 -15.669 1.00 84.50 257 TRP A N 1
ATOM 2052 C CA . TRP A 1 257 ? 7.632 -20.818 -15.330 1.00 84.50 257 TRP A CA 1
ATOM 2053 C C . TRP A 1 257 ? 8.401 -21.849 -16.151 1.00 84.50 257 TRP A C 1
ATOM 2055 O O . TRP A 1 257 ? 8.965 -22.793 -15.602 1.00 84.50 257 TRP A O 1
ATOM 2065 N N . SER A 1 258 ? 8.489 -21.645 -17.468 1.00 81.75 258 SER A N 1
ATOM 2066 C CA . SER A 1 258 ? 9.270 -22.513 -18.347 1.00 81.75 258 SER A CA 1
ATOM 2067 C C . SER A 1 258 ? 10.753 -22.514 -17.983 1.00 81.75 258 SER A C 1
ATOM 2069 O O . SER A 1 258 ? 11.393 -23.554 -18.107 1.00 81.75 258 SER A O 1
ATOM 2071 N N . ALA A 1 259 ? 11.313 -21.387 -17.541 1.00 80.62 259 ALA A N 1
ATOM 2072 C CA . ALA A 1 259 ? 12.705 -21.327 -17.105 1.00 80.62 259 ALA A CA 1
ATOM 2073 C C . ALA A 1 259 ? 12.932 -22.067 -15.776 1.00 80.62 259 ALA A C 1
ATOM 2075 O O . ALA A 1 259 ? 13.972 -22.698 -15.605 1.00 80.62 259 ALA A O 1
ATOM 2076 N N . ALA A 1 260 ? 11.968 -22.015 -14.852 1.00 81.56 260 ALA A N 1
ATOM 2077 C CA . ALA A 1 260 ? 12.060 -22.680 -13.552 1.00 81.56 260 ALA A CA 1
ATOM 2078 C C . ALA A 1 260 ? 11.795 -24.195 -13.625 1.00 81.56 260 ALA A C 1
ATOM 2080 O O . ALA A 1 260 ? 12.454 -24.977 -12.941 1.00 81.56 260 ALA A O 1
ATOM 2081 N N . HIS A 1 261 ? 10.840 -24.619 -14.457 1.00 83.31 261 HIS A N 1
ATOM 2082 C CA . HIS A 1 261 ? 10.293 -25.980 -14.424 1.00 83.31 261 HIS A CA 1
ATOM 2083 C C . HIS A 1 261 ? 10.326 -26.711 -15.775 1.00 83.31 261 HIS A C 1
ATOM 2085 O O . HIS A 1 261 ? 9.970 -27.884 -15.840 1.00 83.31 261 HIS A O 1
ATOM 2091 N N . GLY A 1 262 ? 10.783 -26.073 -16.857 1.00 76.25 262 GLY A N 1
ATOM 2092 C CA . GLY A 1 262 ? 10.727 -26.637 -18.215 1.00 76.25 262 GLY A CA 1
ATOM 2093 C C . GLY A 1 262 ? 11.623 -27.851 -18.469 1.00 76.25 262 GLY A C 1
ATOM 2094 O O . GLY A 1 262 ? 11.404 -28.567 -19.441 1.00 76.25 262 GLY A O 1
ATOM 2095 N N . ALA A 1 263 ? 12.595 -28.123 -17.592 1.00 78.81 263 ALA A N 1
ATOM 2096 C CA . ALA A 1 263 ? 13.406 -29.342 -17.642 1.00 78.81 263 ALA A CA 1
ATOM 2097 C C . ALA A 1 263 ? 12.669 -30.584 -17.100 1.00 78.81 263 ALA A C 1
ATOM 2099 O O . ALA A 1 263 ? 13.182 -31.697 -17.209 1.00 78.81 263 ALA A O 1
ATOM 2100 N N . ARG A 1 264 ? 11.483 -30.412 -16.497 1.00 81.50 264 ARG A N 1
ATOM 2101 C CA . ARG A 1 264 ? 10.696 -31.516 -15.943 1.00 81.50 264 ARG A CA 1
ATOM 2102 C C . ARG A 1 264 ? 9.995 -32.292 -17.066 1.00 81.50 264 ARG A C 1
ATOM 2104 O O . ARG A 1 264 ? 9.214 -31.689 -17.808 1.00 81.50 264 ARG A O 1
ATOM 2111 N N . PRO A 1 265 ? 10.196 -33.620 -17.172 1.00 78.94 265 PRO A N 1
ATOM 2112 C CA . PRO A 1 265 ? 9.615 -34.426 -18.251 1.00 78.94 265 PRO A CA 1
ATOM 2113 C C . PRO A 1 265 ? 8.080 -34.370 -18.327 1.00 78.94 265 PRO A C 1
ATOM 2115 O O . PRO A 1 265 ? 7.507 -34.437 -19.409 1.00 78.94 265 PRO A O 1
ATOM 2118 N N . THR A 1 266 ? 7.416 -34.219 -17.181 1.00 77.25 266 THR A N 1
ATOM 2119 C CA . THR A 1 266 ? 5.955 -34.102 -17.011 1.00 77.25 266 THR A CA 1
ATOM 2120 C C . THR A 1 266 ? 5.377 -32.800 -17.576 1.00 77.25 266 THR A C 1
ATOM 2122 O O . THR A 1 266 ? 4.227 -32.777 -18.016 1.00 77.25 266 THR A O 1
ATOM 2125 N N . LEU A 1 267 ? 6.164 -31.719 -17.602 1.00 77.12 267 LEU A N 1
ATOM 2126 C CA . LEU A 1 267 ? 5.714 -30.370 -17.972 1.00 77.12 267 LEU A CA 1
ATOM 2127 C C . LEU A 1 267 ? 6.221 -29.920 -19.345 1.00 77.12 267 LEU A C 1
ATOM 2129 O O . LEU A 1 267 ? 5.590 -29.079 -19.989 1.00 77.12 267 LEU A O 1
ATOM 2133 N N . GLN A 1 268 ? 7.331 -30.493 -19.819 1.00 75.56 268 GLN A N 1
ATOM 2134 C CA . GLN A 1 268 ? 7.965 -30.134 -21.089 1.00 75.56 268 GLN A CA 1
ATOM 2135 C C . GLN A 1 268 ? 7.005 -30.187 -22.301 1.00 75.56 268 GLN A C 1
ATOM 2137 O O . GLN A 1 268 ? 6.983 -29.214 -23.059 1.00 75.56 268 GLN A O 1
ATOM 2142 N N . PRO A 1 269 ? 6.156 -31.225 -22.487 1.00 74.62 269 PRO A N 1
ATOM 2143 C CA . PRO A 1 269 ? 5.225 -31.272 -23.619 1.00 74.62 269 PRO A CA 1
ATOM 2144 C C . PRO A 1 269 ? 4.162 -30.165 -23.572 1.00 74.62 269 PRO A C 1
ATOM 2146 O O . PRO A 1 269 ? 3.766 -29.633 -24.606 1.00 74.62 269 PRO A O 1
ATOM 2149 N N . ARG A 1 270 ? 3.716 -29.793 -22.365 1.00 73.75 270 ARG A N 1
ATOM 2150 C CA . ARG A 1 270 ? 2.668 -28.784 -22.151 1.00 73.75 270 ARG A CA 1
ATOM 2151 C C . ARG A 1 270 ? 3.186 -27.378 -22.428 1.00 73.75 270 ARG A C 1
ATOM 2153 O O . ARG A 1 270 ? 2.543 -26.610 -23.136 1.00 73.75 270 ARG A O 1
ATOM 2160 N N . LEU A 1 271 ? 4.387 -27.072 -21.941 1.00 71.31 271 LEU A N 1
ATOM 2161 C CA . LEU A 1 271 ? 5.048 -25.791 -22.190 1.00 71.31 271 LEU A CA 1
ATOM 2162 C C . LEU A 1 271 ? 5.404 -25.617 -23.673 1.00 71.31 271 LEU A C 1
ATOM 2164 O O . LEU A 1 271 ? 5.206 -24.537 -24.227 1.00 71.31 271 LEU A O 1
ATOM 2168 N N . ALA A 1 272 ? 5.853 -26.682 -24.345 1.00 68.81 272 ALA A N 1
ATOM 2169 C CA . ALA A 1 272 ? 6.161 -26.640 -25.775 1.00 68.81 272 ALA A CA 1
ATOM 2170 C C . ALA A 1 272 ? 4.933 -26.335 -26.657 1.00 68.81 272 ALA A C 1
ATOM 2172 O O . ALA A 1 272 ? 5.081 -25.708 -27.702 1.00 68.81 272 ALA A O 1
ATOM 2173 N N . CYS A 1 273 ? 3.730 -26.743 -26.234 1.00 67.25 273 CYS A N 1
ATOM 2174 C CA . CYS A 1 273 ? 2.490 -26.527 -26.984 1.00 67.25 273 CYS A CA 1
ATOM 2175 C C . CYS A 1 273 ? 1.932 -25.099 -26.849 1.00 67.25 273 CYS A C 1
ATOM 2177 O O . CYS A 1 273 ? 1.253 -24.626 -27.756 1.00 67.25 273 CYS A O 1
ATOM 2179 N N . VAL A 1 274 ? 2.195 -24.420 -25.727 1.00 63.44 274 VAL A N 1
ATOM 2180 C CA . VAL A 1 274 ? 1.545 -23.141 -25.377 1.00 63.44 274 VAL A CA 1
ATOM 2181 C C . VAL A 1 274 ? 2.437 -21.927 -25.655 1.00 63.44 274 VAL A C 1
ATOM 2183 O O . VAL A 1 274 ? 1.932 -20.860 -25.988 1.00 63.44 274 VAL A O 1
ATOM 2186 N N . MET A 1 275 ? 3.765 -22.076 -25.592 1.00 63.88 275 MET A N 1
ATOM 2187 C CA . MET A 1 275 ? 4.700 -20.981 -25.897 1.00 63.88 275 MET A CA 1
ATOM 2188 C C . MET A 1 275 ? 4.576 -20.389 -27.320 1.00 63.88 275 MET A C 1
ATOM 2190 O O . MET A 1 275 ? 4.865 -19.201 -27.461 1.00 63.88 275 MET A O 1
ATOM 2194 N N . PRO A 1 276 ? 4.162 -21.140 -28.364 1.00 61.44 276 PRO A N 1
ATOM 2195 C CA . PRO A 1 276 ? 3.895 -20.573 -29.690 1.00 61.44 276 PRO A CA 1
ATOM 2196 C C . PRO A 1 276 ? 2.576 -19.786 -29.796 1.00 61.44 276 PRO A C 1
ATOM 2198 O O . PRO A 1 276 ? 2.471 -18.916 -30.654 1.00 61.44 276 PRO A O 1
ATOM 2201 N N . ASP A 1 277 ? 1.583 -20.066 -28.942 1.00 64.88 277 ASP A N 1
ATOM 2202 C CA . ASP A 1 277 ? 0.271 -19.397 -28.939 1.00 64.88 277 ASP A CA 1
ATOM 2203 C C . ASP A 1 277 ? 0.126 -18.482 -27.715 1.00 64.88 277 ASP A C 1
ATOM 2205 O O . ASP A 1 277 ? -0.683 -18.694 -26.807 1.00 64.88 277 ASP A O 1
ATOM 2209 N N . LEU A 1 278 ? 0.943 -17.424 -27.688 1.00 64.44 278 LEU A N 1
ATOM 2210 C CA . LEU A 1 278 ? 0.897 -16.423 -26.618 1.00 64.44 278 LEU A CA 1
ATOM 2211 C C . LEU A 1 278 ? -0.432 -15.638 -26.585 1.00 64.44 278 LEU A C 1
ATOM 2213 O O . LEU A 1 278 ? -0.737 -14.970 -25.596 1.00 64.44 278 LEU A O 1
ATOM 2217 N N . CYS A 1 279 ? -1.231 -15.720 -27.653 1.00 61.56 279 CYS A N 1
ATOM 2218 C CA . CYS A 1 279 ? -2.482 -14.987 -27.830 1.00 61.56 279 CYS A CA 1
ATOM 2219 C C . CYS A 1 279 ? -3.643 -15.562 -27.010 1.00 61.56 279 CYS A C 1
ATOM 2221 O O . CYS A 1 279 ? -4.547 -14.804 -26.624 1.00 61.56 279 CYS A O 1
ATOM 2223 N N . ALA A 1 280 ? -3.618 -16.873 -26.740 1.00 67.38 280 ALA A N 1
ATOM 2224 C CA . ALA A 1 280 ? -4.643 -17.560 -25.960 1.00 67.38 280 ALA A CA 1
ATOM 2225 C C . ALA A 1 280 ? -4.684 -17.078 -24.504 1.00 67.38 280 ALA A C 1
ATOM 2227 O O . ALA A 1 280 ? -5.769 -16.938 -23.941 1.00 67.38 280 ALA A O 1
ATOM 2228 N N . ALA A 1 281 ? -3.512 -16.794 -23.919 1.00 80.81 281 ALA A N 1
ATOM 2229 C CA . ALA A 1 281 ? -3.337 -16.296 -22.555 1.00 80.81 281 ALA A CA 1
ATOM 2230 C C . ALA A 1 281 ? -4.262 -16.975 -21.522 1.00 80.81 281 ALA A C 1
ATOM 2232 O O . ALA A 1 281 ? -4.913 -16.297 -20.733 1.00 80.81 281 ALA A O 1
ATOM 2233 N N . SER A 1 282 ? -4.379 -18.310 -21.557 1.00 86.38 282 SER A N 1
ATOM 2234 C CA . SER A 1 282 ? -5.256 -19.037 -20.629 1.00 86.38 282 SER A CA 1
ATOM 2235 C C . SER A 1 282 ? -4.543 -19.359 -19.317 1.00 86.38 282 SER A C 1
ATOM 2237 O O . SER A 1 282 ? -3.410 -19.850 -19.308 1.00 86.38 282 SER A O 1
ATOM 2239 N N . LEU A 1 283 ? -5.235 -19.148 -18.193 1.00 89.94 283 LEU A N 1
ATOM 2240 C CA . LEU A 1 283 ? -4.777 -19.594 -16.875 1.00 89.94 283 LEU A CA 1
ATOM 2241 C C . LEU A 1 283 ? -4.695 -21.131 -16.779 1.00 89.94 283 LEU A C 1
ATOM 2243 O O . LEU A 1 283 ? -3.955 -21.631 -15.932 1.00 89.94 283 LEU A O 1
ATOM 2247 N N . ASP A 1 284 ? -5.369 -21.868 -17.674 1.00 89.62 284 ASP A N 1
ATOM 2248 C CA . ASP A 1 284 ? -5.375 -23.339 -17.704 1.00 89.62 284 ASP A CA 1
ATOM 2249 C C . ASP A 1 284 ? -3.963 -23.929 -17.791 1.00 89.62 284 ASP A C 1
ATOM 2251 O O . ASP A 1 284 ? -3.698 -24.944 -17.161 1.00 89.62 284 ASP A O 1
ATOM 2255 N N . LEU A 1 285 ? -3.014 -23.252 -18.458 1.00 86.44 285 LEU A N 1
ATOM 2256 C CA . LEU A 1 285 ? -1.610 -23.683 -18.478 1.00 86.44 285 LEU A CA 1
ATOM 2257 C C . LEU A 1 285 ? -1.072 -23.906 -17.056 1.00 86.44 285 LEU A C 1
ATOM 2259 O O . LEU A 1 285 ? -0.454 -24.933 -16.777 1.00 86.44 285 LEU A O 1
ATOM 2263 N N . PHE A 1 286 ? -1.293 -22.942 -16.161 1.00 88.62 286 PHE A N 1
ATOM 2264 C CA . PHE A 1 286 ? -0.785 -23.005 -14.792 1.00 88.62 286 PHE A CA 1
ATOM 2265 C C . PHE A 1 286 ? -1.616 -23.945 -13.925 1.00 88.62 286 PHE A C 1
ATOM 2267 O O . PHE A 1 286 ? -1.038 -24.652 -13.105 1.00 88.62 286 PHE A O 1
ATOM 2274 N N . VAL A 1 287 ? -2.935 -23.995 -14.138 1.00 89.50 287 VAL A N 1
ATOM 2275 C CA . VAL A 1 287 ? -3.841 -24.935 -13.457 1.00 89.50 287 VAL A CA 1
ATOM 2276 C C . VAL A 1 287 ? -3.435 -26.377 -13.765 1.00 89.50 287 VAL A C 1
ATOM 2278 O O . VAL A 1 287 ? -3.209 -27.176 -12.858 1.00 89.50 287 VAL A O 1
ATOM 2281 N N . ASP A 1 288 ? -3.257 -26.705 -15.041 1.00 86.12 288 ASP A N 1
ATOM 2282 C CA . ASP A 1 288 ? -2.876 -28.040 -15.480 1.00 86.12 288 ASP A CA 1
ATOM 2283 C C . ASP A 1 288 ? -1.485 -28.409 -14.967 1.00 86.12 288 ASP A C 1
ATOM 2285 O O . ASP A 1 288 ? -1.284 -29.521 -14.466 1.00 86.12 288 ASP A O 1
ATOM 2289 N N . CYS A 1 289 ? -0.510 -27.499 -15.093 1.00 82.75 289 CYS A N 1
ATOM 2290 C CA . CYS A 1 289 ? 0.846 -27.720 -14.583 1.00 82.75 289 CYS A CA 1
ATOM 2291 C C . CYS A 1 289 ? 0.851 -27.952 -13.069 1.00 82.75 289 CYS A C 1
ATOM 2293 O O . CYS A 1 289 ? 1.528 -28.870 -12.613 1.00 82.75 289 CYS A O 1
ATOM 2295 N N . TYR A 1 290 ? 0.062 -27.180 -12.320 1.00 82.38 290 TYR A N 1
ATOM 2296 C CA . TYR A 1 290 ? -0.110 -27.344 -10.881 1.00 82.38 290 TYR A CA 1
ATOM 2297 C C . TYR A 1 290 ? -0.637 -28.738 -10.531 1.00 82.38 290 TYR A C 1
ATOM 2299 O O . TYR A 1 290 ? -0.041 -29.424 -9.708 1.00 82.38 290 TYR A O 1
ATOM 2307 N N . TYR A 1 291 ? -1.711 -29.192 -11.185 1.00 82.88 291 TYR A N 1
ATOM 2308 C CA . TYR A 1 291 ? -2.292 -30.506 -10.894 1.00 82.88 291 TYR A CA 1
ATOM 2309 C C . TYR A 1 291 ? -1.399 -31.678 -11.320 1.00 82.88 291 TYR A C 1
ATOM 2311 O O . TYR A 1 291 ? -1.483 -32.750 -10.717 1.00 82.88 291 TYR A O 1
ATOM 2319 N N . ALA A 1 292 ? -0.552 -31.498 -12.338 1.00 81.81 292 ALA A N 1
ATOM 2320 C CA . ALA A 1 292 ? 0.424 -32.511 -12.738 1.00 81.81 292 ALA A CA 1
ATOM 2321 C C . ALA A 1 292 ? 1.601 -32.600 -11.763 1.00 81.81 292 ALA A C 1
ATOM 2323 O O . ALA A 1 292 ? 1.904 -33.691 -11.287 1.00 81.81 292 ALA A O 1
ATOM 2324 N N . ASP A 1 293 ? 2.216 -31.463 -11.439 1.00 79.56 293 ASP A N 1
ATOM 2325 C CA . ASP A 1 293 ? 3.344 -31.373 -10.517 1.00 79.56 293 ASP A CA 1
ATOM 2326 C C . ASP A 1 293 ? 3.015 -30.381 -9.403 1.00 79.56 293 ASP A C 1
ATOM 2328 O O . ASP A 1 293 ? 3.294 -29.181 -9.465 1.00 79.56 293 ASP A O 1
ATOM 2332 N N . ASN A 1 294 ? 2.427 -30.925 -8.346 1.00 72.25 294 ASN A N 1
ATOM 2333 C CA . ASN A 1 294 ? 1.932 -30.169 -7.205 1.00 72.25 294 ASN A CA 1
ATOM 2334 C C . ASN A 1 294 ? 3.014 -29.382 -6.446 1.00 72.25 294 ASN A C 1
ATOM 2336 O O . ASN A 1 294 ? 2.668 -28.536 -5.641 1.00 72.25 294 ASN A O 1
ATOM 2340 N N . ASP A 1 295 ? 4.302 -29.635 -6.651 1.00 72.44 295 ASP A N 1
ATOM 2341 C CA . ASP A 1 295 ? 5.410 -28.928 -5.992 1.00 72.44 295 ASP A CA 1
ATOM 2342 C C . ASP A 1 295 ? 5.922 -27.705 -6.781 1.00 72.44 295 ASP A C 1
ATOM 2344 O O . ASP A 1 295 ? 6.869 -27.041 -6.355 1.00 72.44 295 ASP A O 1
ATOM 2348 N N . THR A 1 296 ? 5.325 -27.411 -7.941 1.00 73.00 296 THR A N 1
ATOM 2349 C CA . THR A 1 296 ? 5.726 -26.289 -8.810 1.00 73.00 296 THR A CA 1
ATOM 2350 C C . THR A 1 296 ? 5.234 -24.925 -8.321 1.00 73.00 296 THR A C 1
ATOM 2352 O O . THR A 1 296 ? 5.876 -23.913 -8.586 1.00 73.00 296 THR A O 1
ATOM 2355 N N . MET A 1 297 ? 4.133 -24.879 -7.565 1.00 71.94 297 MET A N 1
ATOM 2356 C CA . MET A 1 297 ? 3.719 -23.692 -6.809 1.00 71.94 297 MET A CA 1
ATOM 2357 C C . MET A 1 297 ? 4.230 -23.798 -5.367 1.00 71.94 297 MET A C 1
ATOM 2359 O O . MET A 1 297 ? 4.133 -24.854 -4.749 1.00 71.94 297 MET A O 1
ATOM 2363 N N . LEU A 1 298 ? 4.749 -22.701 -4.808 1.00 69.25 298 LEU A N 1
ATOM 2364 C CA . LEU A 1 298 ? 5.237 -22.642 -3.424 1.00 69.25 298 LEU A CA 1
ATOM 2365 C C . LEU A 1 298 ? 4.047 -22.556 -2.456 1.00 69.25 298 LEU A C 1
ATOM 2367 O O . LEU A 1 298 ? 3.602 -21.463 -2.122 1.00 69.25 298 LEU A O 1
ATOM 2371 N N . TYR A 1 299 ? 3.496 -23.695 -2.043 1.00 67.50 299 TYR A N 1
ATOM 2372 C CA . TYR A 1 299 ? 2.347 -23.749 -1.140 1.00 67.50 299 TYR A CA 1
ATOM 2373 C C . TYR A 1 299 ? 2.500 -24.860 -0.093 1.00 67.50 299 TYR A C 1
ATOM 2375 O O . TYR A 1 299 ? 3.206 -25.845 -0.303 1.00 67.50 299 TYR A O 1
ATOM 2383 N N . ASP A 1 300 ? 1.858 -24.674 1.059 1.00 54.94 300 ASP A N 1
ATOM 2384 C CA . ASP A 1 300 ? 1.964 -25.565 2.218 1.00 54.94 300 ASP A CA 1
ATOM 2385 C C . ASP A 1 300 ? 1.105 -26.833 2.033 1.00 54.94 300 ASP A C 1
ATOM 2387 O O . ASP A 1 300 ? -0.074 -26.744 1.676 1.00 54.94 300 ASP A O 1
ATOM 2391 N N . ARG A 1 301 ? 1.678 -28.019 2.288 1.00 49.97 301 ARG A N 1
ATOM 2392 C CA . ARG A 1 301 ? 0.929 -29.279 2.420 1.00 49.97 301 ARG A CA 1
ATOM 2393 C C . ARG A 1 301 ? 1.158 -29.870 3.805 1.00 49.97 301 ARG A C 1
ATOM 2395 O O . ARG A 1 301 ? 2.146 -30.556 4.052 1.00 49.97 301 ARG A O 1
ATOM 2402 N N . SER A 1 302 ? 0.153 -29.735 4.662 1.00 42.12 302 SER A N 1
ATOM 2403 C CA . SER A 1 302 ? -0.026 -30.530 5.881 1.00 42.12 302 SER A CA 1
ATOM 2404 C C . SER A 1 302 ? -0.664 -31.895 5.563 1.00 42.12 302 SER A C 1
ATOM 2406 O O . SER A 1 302 ? -1.702 -32.271 6.100 1.00 42.12 302 SER A O 1
ATOM 2408 N N . GLY A 1 303 ? -0.056 -32.651 4.643 1.00 32.00 303 GLY A N 1
ATOM 2409 C CA . GLY A 1 303 ? -0.569 -33.940 4.171 1.00 32.00 303 GLY A CA 1
ATOM 2410 C C . GLY A 1 303 ? 0.353 -35.111 4.505 1.00 32.00 303 GLY A C 1
ATOM 2411 O O . GLY A 1 303 ? 1.115 -35.535 3.645 1.00 32.00 303 GLY A O 1
ATOM 2412 N N . GLY A 1 304 ? 0.229 -35.655 5.723 1.00 33.66 304 GLY A N 1
ATOM 2413 C CA . GLY A 1 304 ? 0.822 -36.931 6.157 1.00 33.66 304 GLY A CA 1
ATOM 2414 C C . GLY A 1 304 ? 2.219 -36.829 6.778 1.00 33.66 304 GLY A C 1
ATOM 2415 O O . GLY A 1 304 ? 3.170 -36.644 6.043 1.00 33.66 304 GLY A O 1
ATOM 2416 N N . ASN A 1 305 ? 2.319 -36.993 8.111 1.00 31.97 305 ASN A N 1
ATOM 2417 C CA . ASN A 1 305 ? 3.492 -37.192 9.005 1.00 31.97 305 ASN A CA 1
ATOM 2418 C C . ASN A 1 305 ? 4.847 -36.494 8.731 1.00 31.97 305 ASN A C 1
ATOM 2420 O O . ASN A 1 305 ? 5.777 -36.658 9.518 1.00 31.97 305 ASN A O 1
ATOM 2424 N N . VAL A 1 306 ? 4.970 -35.681 7.692 1.00 35.91 306 VAL A N 1
ATOM 2425 C CA . VAL A 1 306 ? 6.143 -34.900 7.332 1.00 35.91 306 VAL A CA 1
ATOM 2426 C C . VAL A 1 306 ? 5.622 -33.563 6.820 1.00 35.91 306 VAL A C 1
ATOM 2428 O O . VAL A 1 306 ? 5.077 -33.461 5.724 1.00 35.91 306 VAL A O 1
ATOM 2431 N N . VAL A 1 307 ? 5.770 -32.526 7.640 1.00 39.97 307 VAL A N 1
ATOM 2432 C CA . VAL A 1 307 ? 5.623 -31.142 7.189 1.00 39.97 307 VAL A CA 1
ATOM 2433 C C . VAL A 1 307 ? 6.858 -30.839 6.344 1.00 39.97 307 VAL A C 1
ATOM 2435 O O . VAL A 1 307 ? 7.895 -30.443 6.864 1.00 39.97 307 VAL A O 1
ATOM 2438 N N . CYS A 1 308 ? 6.789 -31.082 5.036 1.00 40.25 308 CYS A N 1
ATOM 2439 C CA . CYS A 1 308 ? 7.765 -30.527 4.102 1.00 40.25 308 CYS A CA 1
ATOM 2440 C C . CYS A 1 308 ? 7.314 -29.113 3.725 1.00 40.25 308 CYS A C 1
ATOM 2442 O O . CYS A 1 308 ? 6.922 -28.859 2.589 1.00 40.25 308 CYS A O 1
ATOM 2444 N N . SER A 1 309 ? 7.346 -28.183 4.682 1.00 50.28 309 SER A N 1
ATOM 2445 C CA . SER A 1 309 ? 7.244 -26.761 4.366 1.00 50.28 309 SER A CA 1
ATOM 2446 C C . SER A 1 309 ? 8.503 -26.384 3.591 1.00 50.28 309 SER A C 1
ATOM 2448 O O . SER A 1 309 ? 9.583 -26.262 4.170 1.00 50.28 309 SER A O 1
ATOM 2450 N N . ARG A 1 310 ? 8.403 -26.249 2.267 1.00 55.78 310 ARG A N 1
ATOM 2451 C CA . ARG A 1 310 ? 9.498 -25.674 1.485 1.00 55.78 310 ARG A CA 1
ATOM 2452 C C . ARG A 1 310 ? 9.599 -24.202 1.883 1.00 55.78 310 ARG A C 1
ATOM 2454 O O . ARG A 1 310 ? 8.764 -23.395 1.485 1.00 55.78 310 ARG A O 1
ATOM 2461 N N . GLU A 1 311 ? 10.568 -23.875 2.733 1.00 65.31 311 GLU A N 1
ATOM 2462 C CA . GLU A 1 311 ? 10.803 -22.501 3.180 1.00 65.31 311 GLU A CA 1
ATOM 2463 C C . GLU A 1 311 ? 11.070 -21.609 1.964 1.00 65.31 311 GLU A C 1
ATOM 2465 O O . GLU A 1 311 ? 11.925 -21.946 1.133 1.00 65.31 311 GLU A O 1
ATOM 2470 N N . LEU A 1 312 ? 10.373 -20.467 1.849 1.00 75.75 312 LEU A N 1
ATOM 2471 C CA . LEU A 1 312 ? 10.564 -19.570 0.704 1.00 75.75 312 LEU A CA 1
ATOM 2472 C C . LEU A 1 312 ? 12.015 -19.069 0.619 1.00 75.75 312 LEU A C 1
ATOM 2474 O O . LEU A 1 312 ? 12.491 -18.816 -0.487 1.00 75.75 312 LEU A O 1
ATOM 2478 N N . GLY A 1 313 ? 12.749 -18.996 1.734 1.00 67.56 313 GLY A N 1
ATOM 2479 C CA . GLY A 1 313 ? 14.168 -18.630 1.735 1.00 67.56 313 GLY A CA 1
ATOM 2480 C C . GLY A 1 313 ? 15.083 -19.607 0.988 1.00 67.56 313 GLY A C 1
ATOM 2481 O O . GLY A 1 313 ? 16.176 -19.220 0.591 1.00 67.56 313 GLY A O 1
ATOM 2482 N N . SER A 1 314 ? 14.643 -20.844 0.731 1.00 74.12 314 SER A N 1
ATOM 2483 C CA . SER A 1 314 ? 15.393 -21.839 -0.060 1.00 74.12 314 SER A CA 1
ATOM 2484 C C . SER A 1 314 ? 15.129 -21.764 -1.572 1.00 74.12 314 SER A C 1
ATOM 2486 O O . SER A 1 314 ? 15.699 -22.531 -2.352 1.00 74.12 314 SER A O 1
ATOM 2488 N N . THR A 1 315 ? 14.242 -20.863 -1.997 1.00 78.00 315 THR A N 1
ATOM 2489 C CA . THR A 1 315 ? 13.770 -20.762 -3.382 1.00 78.00 315 THR A CA 1
ATOM 2490 C C . THR A 1 315 ? 14.836 -20.153 -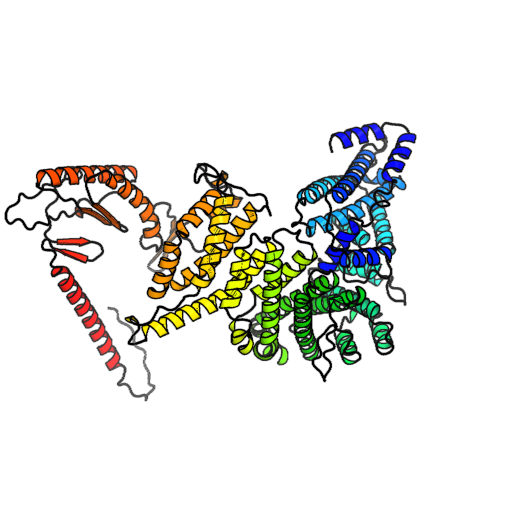4.287 1.00 78.00 315 THR A C 1
ATOM 2492 O O . THR A 1 315 ? 15.444 -19.133 -3.956 1.00 78.00 315 THR A O 1
ATOM 2495 N N . THR A 1 316 ? 15.031 -20.729 -5.474 1.00 80.00 316 THR A N 1
ATOM 2496 C CA . THR A 1 316 ? 15.897 -20.114 -6.488 1.00 80.00 316 THR A CA 1
ATOM 2497 C C . THR A 1 316 ? 15.261 -18.846 -7.058 1.00 80.00 316 THR A C 1
ATOM 2499 O O . THR A 1 316 ? 14.040 -18.698 -7.101 1.00 80.00 316 THR A O 1
ATOM 2502 N N . TRP A 1 317 ? 16.076 -17.928 -7.579 1.00 78.88 317 TRP A N 1
ATOM 2503 C CA . TRP A 1 317 ? 15.560 -16.698 -8.190 1.00 78.88 317 TRP A CA 1
ATOM 2504 C C . TRP A 1 317 ? 14.583 -16.971 -9.351 1.00 78.88 317 TRP A C 1
ATOM 2506 O O . TRP A 1 317 ? 13.578 -16.280 -9.496 1.00 78.88 317 TRP A O 1
ATOM 2516 N N . THR A 1 318 ? 14.828 -18.016 -10.149 1.00 80.38 318 THR A N 1
ATOM 2517 C CA . THR A 1 318 ? 13.947 -18.430 -11.254 1.00 80.38 318 THR A CA 1
ATOM 2518 C C . THR A 1 318 ? 12.594 -18.948 -10.775 1.00 80.38 318 THR A C 1
ATOM 2520 O O . THR A 1 318 ? 11.575 -18.599 -11.364 1.00 80.38 318 THR A O 1
ATOM 2523 N N . GLU A 1 319 ? 12.562 -19.734 -9.698 1.00 83.00 319 GLU A N 1
ATOM 2524 C CA . GLU A 1 319 ? 11.309 -20.211 -9.095 1.00 83.00 319 GLU A CA 1
ATOM 2525 C C . GLU A 1 319 ? 10.532 -19.055 -8.454 1.00 83.00 319 GLU A C 1
ATOM 2527 O O . GLU A 1 319 ? 9.321 -18.939 -8.640 1.00 83.00 319 GLU A O 1
ATOM 2532 N N . ALA A 1 320 ? 11.227 -18.144 -7.768 1.00 85.31 320 ALA A N 1
ATOM 2533 C CA . ALA A 1 320 ? 10.600 -16.958 -7.200 1.00 85.31 320 ALA A CA 1
ATOM 2534 C C . ALA A 1 320 ? 9.988 -16.069 -8.299 1.00 85.31 320 ALA A C 1
ATOM 2536 O O . ALA A 1 320 ? 8.868 -15.579 -8.134 1.00 85.31 320 ALA A O 1
ATOM 2537 N N . ALA A 1 321 ? 10.678 -15.894 -9.433 1.00 84.75 321 ALA A N 1
ATOM 2538 C CA . ALA A 1 321 ? 10.168 -15.151 -10.587 1.00 84.75 321 ALA A CA 1
ATOM 2539 C C . ALA A 1 321 ? 8.949 -15.840 -11.225 1.00 84.75 321 ALA A C 1
ATOM 2541 O O . ALA A 1 321 ? 7.996 -15.162 -11.604 1.00 84.75 321 ALA A O 1
ATOM 2542 N N . ALA A 1 322 ? 8.942 -17.176 -11.294 1.00 86.50 322 ALA A N 1
ATOM 2543 C CA . ALA A 1 322 ? 7.809 -17.950 -11.797 1.00 86.50 322 ALA A CA 1
ATOM 2544 C C . ALA A 1 322 ? 6.552 -17.747 -10.938 1.00 86.50 322 ALA A C 1
ATOM 2546 O O . ALA A 1 322 ? 5.512 -17.340 -11.458 1.00 86.50 322 ALA A O 1
ATOM 2547 N N . VAL A 1 323 ? 6.655 -17.942 -9.619 1.00 89.19 323 VAL A N 1
ATOM 2548 C CA . VAL A 1 323 ? 5.525 -17.762 -8.689 1.00 89.19 323 VAL A CA 1
ATOM 2549 C C . VAL A 1 323 ? 5.032 -16.313 -8.679 1.00 89.19 323 VAL A C 1
ATOM 2551 O O . VAL A 1 323 ? 3.830 -16.061 -8.765 1.00 89.19 323 VAL A O 1
ATOM 2554 N N . SER A 1 324 ? 5.956 -15.352 -8.647 1.00 90.75 324 SER A N 1
ATOM 2555 C CA . SER A 1 324 ? 5.638 -13.919 -8.697 1.00 90.75 324 SER A CA 1
ATOM 2556 C C . SER A 1 324 ? 4.935 -13.532 -10.000 1.00 90.75 324 SER A C 1
ATOM 2558 O O . SER A 1 324 ? 3.945 -12.799 -9.982 1.00 90.75 324 SER A O 1
ATOM 2560 N N . GLY A 1 325 ? 5.405 -14.071 -11.129 1.00 90.38 325 GLY A N 1
ATOM 2561 C CA . GLY A 1 325 ? 4.797 -13.887 -12.442 1.00 90.38 325 GLY A CA 1
ATOM 2562 C C . GLY A 1 325 ? 3.364 -14.410 -12.486 1.00 90.38 325 GLY A C 1
ATOM 2563 O O . GLY A 1 325 ? 2.471 -13.690 -12.935 1.00 90.38 325 GLY A O 1
ATOM 2564 N N . VAL A 1 326 ? 3.110 -15.613 -11.961 1.00 92.31 326 VAL A N 1
ATOM 2565 C CA . VAL A 1 326 ? 1.750 -16.173 -11.936 1.00 92.31 326 VAL A CA 1
ATOM 2566 C C . VAL A 1 326 ? 0.825 -15.374 -11.018 1.00 92.31 326 VAL A C 1
ATOM 2568 O O . VAL A 1 326 ? -0.275 -15.026 -11.442 1.00 92.31 326 VAL A O 1
ATOM 2571 N N . ALA A 1 327 ? 1.268 -14.980 -9.820 1.00 94.38 327 ALA A N 1
ATOM 2572 C CA . ALA A 1 327 ? 0.475 -14.119 -8.934 1.00 94.38 327 ALA A CA 1
ATOM 2573 C C . ALA A 1 327 ? 0.162 -12.748 -9.574 1.00 94.38 327 ALA A C 1
ATOM 2575 O O . ALA A 1 327 ? -0.954 -12.226 -9.459 1.00 94.38 327 ALA A O 1
ATOM 2576 N N . SER A 1 328 ? 1.122 -12.177 -10.311 1.00 93.25 328 SER A N 1
ATOM 2577 C CA . SER A 1 328 ? 0.939 -10.938 -11.078 1.00 93.25 328 SER A CA 1
ATOM 2578 C C . SER A 1 328 ? -0.071 -11.101 -12.221 1.00 93.25 328 SER A C 1
ATOM 2580 O O . SER A 1 328 ? -0.920 -10.224 -12.422 1.00 93.25 328 SER A O 1
ATOM 2582 N N . ALA A 1 329 ? -0.018 -12.228 -12.940 1.00 93.06 329 ALA A N 1
ATOM 2583 C CA . ALA A 1 329 ? -0.959 -12.568 -14.003 1.00 93.06 329 ALA A CA 1
ATOM 2584 C C . ALA A 1 329 ? -2.374 -12.807 -13.453 1.00 93.06 329 ALA A C 1
ATOM 2586 O O . ALA A 1 329 ? -3.324 -12.245 -13.988 1.00 93.06 329 ALA A O 1
ATOM 2587 N N . MET A 1 330 ? -2.527 -13.545 -12.348 1.00 96.19 330 MET A N 1
ATOM 2588 C CA . MET A 1 330 ? -3.813 -13.718 -11.655 1.00 96.19 330 MET A CA 1
ATOM 2589 C C . MET A 1 330 ? -4.416 -12.372 -11.241 1.00 96.19 330 MET A C 1
ATOM 2591 O O . MET A 1 330 ? -5.591 -12.118 -11.488 1.00 96.19 330 MET A O 1
ATOM 2595 N N . SER A 1 331 ? -3.604 -11.472 -10.676 1.00 95.62 331 SER A N 1
ATOM 2596 C CA . SER A 1 331 ? -4.066 -10.139 -10.266 1.00 95.62 331 SER A CA 1
ATOM 2597 C C . SER A 1 331 ? -4.601 -9.340 -11.459 1.00 95.62 331 SER A C 1
ATOM 2599 O O . SER A 1 331 ? -5.685 -8.758 -11.401 1.00 95.62 331 SER A O 1
ATOM 2601 N N . ALA A 1 332 ? -3.866 -9.334 -12.574 1.00 94.00 332 ALA A N 1
ATOM 2602 C CA . ALA A 1 332 ? -4.305 -8.652 -13.789 1.00 94.00 332 ALA A CA 1
ATOM 2603 C C . ALA A 1 332 ? -5.534 -9.317 -14.426 1.00 94.00 332 ALA A C 1
ATOM 2605 O O . ALA A 1 332 ? -6.405 -8.616 -14.936 1.00 94.00 332 ALA A O 1
ATOM 2606 N N . LEU A 1 333 ? -5.651 -10.645 -14.340 1.00 95.56 333 LEU A N 1
ATOM 2607 C CA . LEU A 1 333 ? -6.805 -11.390 -14.833 1.00 95.56 333 LEU A CA 1
ATOM 2608 C C . LEU A 1 333 ? -8.081 -11.036 -14.072 1.00 95.56 333 LEU A C 1
ATOM 2610 O O . LEU A 1 333 ? -9.097 -10.738 -14.694 1.00 95.56 333 LEU A O 1
ATOM 2614 N N . VAL A 1 334 ? -8.020 -11.024 -12.736 1.00 96.75 334 VAL A N 1
ATOM 2615 C CA . VAL A 1 334 ? -9.152 -10.635 -11.883 1.00 96.75 334 VAL A CA 1
ATOM 2616 C C . VAL A 1 334 ? -9.594 -9.211 -12.214 1.00 96.75 334 VAL A C 1
ATOM 2618 O O . VAL A 1 334 ? -10.787 -8.962 -12.372 1.00 96.75 334 VAL A O 1
ATOM 2621 N N . ARG A 1 335 ? -8.641 -8.289 -12.405 1.00 94.38 335 ARG A N 1
ATOM 2622 C CA . ARG A 1 335 ? -8.933 -6.906 -12.807 1.00 94.38 335 ARG A CA 1
ATOM 2623 C C . ARG A 1 335 ? -9.589 -6.814 -14.186 1.00 94.38 335 ARG A C 1
ATOM 2625 O O . ARG A 1 335 ? -10.486 -6.001 -14.372 1.00 94.38 335 ARG A O 1
ATOM 2632 N N . ALA A 1 336 ? -9.131 -7.607 -15.151 1.00 92.94 336 ALA A N 1
ATOM 2633 C CA . ALA A 1 336 ? -9.596 -7.521 -16.532 1.00 92.94 336 ALA A CA 1
ATOM 2634 C C . ALA A 1 336 ? -10.922 -8.254 -16.773 1.00 92.94 336 ALA A C 1
ATOM 2636 O O . ALA A 1 336 ? -11.753 -7.774 -17.541 1.00 92.94 336 ALA A O 1
ATOM 2637 N N . ARG A 1 337 ? -11.101 -9.437 -16.173 1.00 93.50 337 ARG A N 1
ATOM 2638 C CA . ARG A 1 337 ? -12.193 -10.371 -16.492 1.00 93.50 337 ARG A CA 1
ATOM 2639 C C . ARG A 1 337 ? -12.752 -11.120 -15.285 1.00 93.50 337 ARG A C 1
ATOM 2641 O O . ARG A 1 337 ? -13.412 -12.132 -15.483 1.00 93.50 337 ARG A O 1
ATOM 2648 N N . GLY A 1 338 ? -12.543 -10.654 -14.050 1.00 94.38 338 GLY A N 1
ATOM 2649 C CA . GLY A 1 338 ? -12.955 -11.384 -12.839 1.00 94.38 338 GLY A CA 1
ATOM 2650 C C . GLY A 1 338 ? -14.407 -11.878 -12.857 1.00 94.38 338 GLY A C 1
ATOM 2651 O O . GLY A 1 338 ? -14.700 -12.987 -12.417 1.00 94.38 338 GLY A O 1
ATOM 2652 N N . ALA A 1 339 ? -15.312 -11.095 -13.446 1.00 94.75 339 ALA A N 1
ATOM 2653 C CA . ALA A 1 339 ? -16.732 -11.418 -13.502 1.00 94.75 339 ALA A CA 1
ATOM 2654 C C . ALA A 1 339 ? -17.120 -12.415 -14.617 1.00 94.75 339 ALA A C 1
ATOM 2656 O O . ALA A 1 339 ? -18.255 -12.889 -14.624 1.00 94.75 339 ALA A O 1
ATOM 2657 N N . ASP A 1 340 ? -16.196 -12.722 -15.533 1.00 94.12 340 ASP A N 1
ATOM 2658 C CA . ASP A 1 340 ? -16.351 -13.663 -16.652 1.00 94.12 340 ASP A CA 1
ATOM 2659 C C . ASP A 1 340 ? -15.462 -14.914 -16.485 1.00 94.12 340 ASP A C 1
ATOM 2661 O O . ASP A 1 340 ? -15.406 -15.764 -17.375 1.00 94.12 340 ASP A O 1
ATOM 2665 N N . LEU A 1 341 ? -14.744 -15.034 -15.360 1.00 94.81 341 LEU A N 1
ATOM 2666 C CA . LEU A 1 341 ? -13.888 -16.187 -15.088 1.00 94.81 341 LEU A CA 1
ATOM 2667 C C . LEU A 1 341 ? -14.707 -17.445 -14.792 1.00 94.81 341 LEU A C 1
ATOM 2669 O O . LEU A 1 341 ? -15.698 -17.365 -14.064 1.00 94.81 341 LEU A O 1
ATOM 2673 N N . PRO A 1 342 ? -14.278 -18.621 -15.279 1.00 95.38 342 PRO A N 1
ATOM 2674 C CA . PRO A 1 342 ? -14.896 -19.890 -14.924 1.00 95.38 342 PRO A CA 1
ATOM 2675 C C . PRO A 1 342 ? -14.592 -20.271 -13.465 1.00 95.38 342 PRO A C 1
ATOM 2677 O O . PRO A 1 342 ? -13.629 -19.787 -12.866 1.00 95.38 342 PRO A O 1
ATOM 2680 N N . ALA A 1 343 ? -15.414 -21.155 -12.893 1.00 94.94 343 ALA A N 1
ATOM 2681 C CA . ALA A 1 343 ? -15.322 -21.543 -11.483 1.00 94.94 343 ALA A CA 1
ATOM 2682 C C . ALA A 1 343 ? -13.937 -22.100 -11.109 1.00 94.94 343 ALA A C 1
ATOM 2684 O O . ALA A 1 343 ? -13.336 -21.647 -10.141 1.00 94.94 343 ALA A O 1
ATOM 2685 N N . HIS A 1 344 ? -13.363 -22.975 -11.942 1.00 93.75 344 HIS A N 1
ATOM 2686 C CA . HIS A 1 344 ? -12.061 -23.592 -11.666 1.00 93.75 344 HIS A CA 1
ATOM 2687 C C . HIS A 1 344 ? -10.894 -22.592 -11.649 1.00 93.75 344 HIS A C 1
ATOM 2689 O O . HIS A 1 344 ? -9.885 -22.838 -10.989 1.00 93.75 344 HIS A O 1
ATOM 2695 N N . HIS A 1 345 ? -11.008 -21.451 -12.344 1.00 95.06 345 HIS A N 1
ATOM 2696 C CA . HIS A 1 345 ? -10.016 -20.371 -12.248 1.00 95.06 345 HIS A CA 1
ATOM 2697 C C . HIS A 1 345 ? -10.131 -19.630 -10.918 1.00 95.06 345 HIS A C 1
ATOM 2699 O O . HIS A 1 345 ? -9.103 -19.320 -10.319 1.00 95.06 345 HIS A O 1
ATOM 2705 N N . TRP A 1 346 ? -11.352 -19.376 -10.437 1.00 96.00 346 TRP A N 1
ATOM 2706 C CA . TRP A 1 346 ? -11.574 -18.778 -9.118 1.00 96.00 346 TRP A CA 1
ATOM 2707 C C . TRP A 1 346 ? -11.077 -19.680 -7.986 1.00 96.00 346 TRP A C 1
ATOM 2709 O O . TRP A 1 346 ? -10.377 -19.188 -7.099 1.00 96.00 346 TRP A O 1
ATOM 2719 N N . ASP A 1 347 ? -11.334 -20.987 -8.069 1.00 93.12 347 ASP A N 1
ATOM 2720 C CA . ASP A 1 347 ? -10.809 -21.973 -7.117 1.00 93.12 347 ASP A CA 1
ATOM 2721 C C . ASP A 1 347 ? -9.281 -21.922 -7.067 1.00 93.12 347 ASP A C 1
ATOM 2723 O O . ASP A 1 347 ? -8.681 -21.770 -6.002 1.00 93.12 347 ASP A O 1
ATOM 2727 N N . PHE A 1 348 ? -8.635 -21.976 -8.237 1.00 93.19 348 PHE A N 1
ATOM 2728 C CA . PHE A 1 348 ? -7.180 -21.929 -8.332 1.00 93.19 348 PHE A CA 1
ATOM 2729 C C . PHE A 1 348 ? -6.601 -20.627 -7.764 1.00 93.19 348 PHE A C 1
ATOM 2731 O O . PHE A 1 348 ? -5.614 -20.674 -7.027 1.00 93.19 348 PHE A O 1
ATOM 2738 N N . ILE A 1 349 ? -7.216 -19.476 -8.058 1.00 95.38 349 ILE A N 1
ATOM 2739 C CA . ILE A 1 349 ? -6.791 -18.165 -7.547 1.00 95.38 349 ILE A CA 1
ATOM 2740 C C . ILE A 1 349 ? -6.908 -18.112 -6.021 1.00 95.38 349 ILE A C 1
ATOM 2742 O O . ILE A 1 349 ? -5.936 -17.761 -5.353 1.00 95.38 349 ILE A O 1
ATOM 2746 N N . ASN A 1 350 ? -8.066 -18.472 -5.463 1.00 94.06 350 ASN A N 1
ATOM 2747 C CA . ASN A 1 350 ? -8.326 -18.350 -4.030 1.00 94.06 350 ASN A CA 1
ATOM 2748 C C . ASN A 1 350 ? -7.482 -19.336 -3.207 1.00 94.06 350 ASN A C 1
ATOM 2750 O O . ASN A 1 350 ? -6.890 -18.946 -2.198 1.00 94.06 350 ASN A O 1
ATOM 2754 N N . ILE A 1 351 ? -7.353 -20.587 -3.664 1.00 89.94 351 ILE A N 1
ATOM 2755 C CA . ILE A 1 351 ? -6.517 -21.604 -3.006 1.00 89.94 351 ILE A CA 1
ATOM 2756 C C . ILE A 1 351 ? -5.041 -21.191 -3.045 1.00 89.94 351 ILE A C 1
ATOM 2758 O O . ILE A 1 351 ? -4.362 -21.221 -2.012 1.00 89.94 351 ILE A O 1
ATOM 2762 N N . SER A 1 352 ? -4.550 -20.759 -4.214 1.00 91.00 352 SER A N 1
ATOM 2763 C CA . SER A 1 352 ? -3.164 -20.298 -4.364 1.00 91.00 352 SER A CA 1
ATOM 2764 C C . SER A 1 352 ? -2.890 -19.085 -3.481 1.00 91.00 352 SER A C 1
ATOM 2766 O O . SER A 1 352 ? -1.870 -19.045 -2.798 1.00 91.00 352 SER A O 1
ATOM 2768 N N . LEU A 1 353 ? -3.815 -18.122 -3.441 1.00 94.19 353 LEU A N 1
ATOM 2769 C CA . LEU A 1 353 ? -3.704 -16.923 -2.618 1.00 94.19 353 LEU A CA 1
ATOM 2770 C C . LEU A 1 353 ? -3.577 -17.261 -1.128 1.00 94.19 353 LEU A C 1
ATOM 2772 O O . LEU A 1 353 ? -2.627 -16.812 -0.486 1.00 94.19 353 LEU A O 1
ATOM 2776 N N . CYS A 1 354 ? -4.502 -18.054 -0.577 1.00 91.44 354 CYS A N 1
ATOM 2777 C CA . CYS A 1 354 ? -4.481 -18.413 0.843 1.00 91.44 354 CYS A CA 1
ATOM 2778 C C . CYS A 1 354 ? -3.180 -19.122 1.227 1.00 91.44 354 CYS A C 1
ATOM 2780 O O . CYS A 1 354 ? -2.570 -18.791 2.247 1.00 91.44 354 CYS A O 1
ATOM 2782 N N . SER A 1 355 ? -2.727 -20.062 0.397 1.00 88.38 355 SER A N 1
ATOM 2783 C CA . SER A 1 355 ? -1.525 -20.821 0.720 1.00 88.38 355 SER A CA 1
ATOM 2784 C C . SER A 1 355 ? -0.246 -19.999 0.566 1.00 88.38 355 SER A C 1
ATOM 2786 O O . SER A 1 355 ? 0.606 -20.024 1.452 1.00 88.38 355 SER A O 1
ATOM 2788 N N . LEU A 1 356 ? -0.143 -19.175 -0.482 1.00 91.06 356 LEU A N 1
ATOM 2789 C CA . LEU A 1 356 ? 0.997 -18.277 -0.665 1.00 91.06 356 LEU A CA 1
ATOM 2790 C C . LEU A 1 356 ? 1.092 -17.242 0.462 1.00 91.06 356 LEU A C 1
ATOM 2792 O O . LEU A 1 356 ? 2.190 -16.993 0.950 1.00 91.06 356 LEU A O 1
ATOM 2796 N N . VAL A 1 357 ? -0.028 -16.671 0.929 1.00 92.88 357 VAL A N 1
ATOM 2797 C CA . VAL A 1 357 ? -0.021 -15.755 2.087 1.00 92.88 357 VAL A CA 1
ATOM 2798 C C . VAL A 1 357 ? 0.454 -16.468 3.357 1.00 92.88 357 VAL A C 1
ATOM 2800 O O . VAL A 1 357 ? 1.232 -15.891 4.119 1.00 92.88 357 VAL A O 1
ATOM 2803 N N . ASN A 1 358 ? 0.059 -17.727 3.571 1.00 90.50 358 ASN A N 1
ATOM 2804 C CA . ASN A 1 358 ? 0.576 -18.532 4.679 1.00 90.50 358 ASN A CA 1
ATOM 2805 C C . ASN A 1 358 ? 2.092 -18.783 4.555 1.00 90.50 358 ASN A C 1
ATOM 2807 O O . ASN A 1 358 ? 2.821 -18.555 5.517 1.00 90.50 358 ASN A O 1
ATOM 2811 N N . SER A 1 359 ? 2.602 -19.163 3.378 1.00 88.12 359 SER A N 1
ATOM 2812 C CA . SER A 1 359 ? 4.047 -19.347 3.146 1.00 88.12 359 SER A CA 1
ATOM 2813 C C . SER A 1 359 ? 4.849 -18.057 3.356 1.00 88.12 359 SER A C 1
ATOM 2815 O O . SER A 1 359 ? 5.946 -18.070 3.920 1.00 88.12 359 SER A O 1
ATOM 2817 N N . VAL A 1 360 ? 4.278 -16.927 2.943 1.00 90.75 360 VAL A N 1
ATOM 2818 C CA . VAL A 1 360 ? 4.812 -15.573 3.123 1.00 90.75 360 VAL A CA 1
ATOM 2819 C C . VAL A 1 360 ? 4.866 -15.211 4.621 1.00 90.75 360 VAL A C 1
ATOM 2821 O O . VAL A 1 360 ? 5.904 -14.737 5.085 1.00 90.75 360 VAL A O 1
ATOM 2824 N N . ARG A 1 361 ? 3.833 -15.542 5.415 1.00 91.75 361 ARG A N 1
ATOM 2825 C CA . ARG A 1 361 ? 3.849 -15.428 6.891 1.00 91.75 361 ARG A CA 1
ATOM 2826 C C . ARG A 1 361 ? 4.913 -16.324 7.535 1.00 91.75 361 ARG A C 1
ATOM 2828 O O . ARG A 1 361 ? 5.709 -15.825 8.322 1.00 91.75 361 ARG A O 1
ATOM 2835 N N . LEU A 1 362 ? 4.950 -17.615 7.204 1.00 87.69 362 LEU A N 1
ATOM 2836 C CA . LEU A 1 362 ? 5.919 -18.572 7.764 1.00 87.69 362 LEU A CA 1
ATOM 2837 C C . LEU A 1 362 ? 7.368 -18.128 7.514 1.00 87.69 362 LEU A C 1
ATOM 2839 O O . LEU A 1 362 ? 8.221 -18.217 8.392 1.00 87.69 362 LEU A O 1
ATOM 2843 N N . SER A 1 363 ? 7.638 -17.567 6.336 1.00 86.81 363 SER A N 1
ATOM 2844 C CA . SER A 1 363 ? 8.963 -17.031 5.999 1.00 86.81 363 SER A CA 1
ATOM 2845 C C . SER A 1 363 ? 9.315 -15.781 6.812 1.00 86.81 363 SER A C 1
ATOM 2847 O O . SER A 1 363 ? 10.489 -15.532 7.089 1.00 86.81 363 SER A O 1
ATOM 2849 N N . ALA A 1 364 ? 8.315 -14.999 7.234 1.00 87.19 364 ALA A N 1
ATOM 2850 C CA . ALA A 1 364 ? 8.518 -13.911 8.185 1.00 87.19 364 ALA A CA 1
ATOM 2851 C C . ALA A 1 364 ? 8.844 -14.422 9.596 1.00 87.19 364 ALA A C 1
ATOM 2853 O O . ALA A 1 364 ? 9.727 -13.858 10.239 1.00 87.19 364 ALA A O 1
ATOM 2854 N N . GLU A 1 365 ? 8.215 -15.510 10.052 1.00 87.00 365 GLU A N 1
ATOM 2855 C CA . GLU A 1 365 ? 8.539 -16.158 11.338 1.00 87.00 365 GLU A CA 1
ATOM 2856 C C . GLU A 1 365 ? 9.968 -16.710 11.360 1.00 87.00 365 GLU A C 1
ATOM 2858 O O . GLU A 1 365 ? 10.662 -16.595 12.368 1.00 87.00 365 GLU A O 1
ATOM 2863 N N . ALA A 1 366 ? 10.440 -17.224 10.223 1.00 84.50 366 ALA A N 1
ATOM 2864 C CA . ALA A 1 366 ? 11.816 -17.680 10.034 1.00 84.50 366 ALA A CA 1
ATOM 2865 C C . ALA A 1 366 ? 12.838 -16.537 9.838 1.00 84.50 366 ALA A C 1
ATOM 2867 O O . ALA A 1 366 ? 14.010 -16.803 9.571 1.00 84.50 366 ALA A O 1
ATOM 2868 N N . ASN A 1 367 ? 12.422 -15.266 9.934 1.00 81.81 367 ASN A N 1
ATOM 2869 C CA . ASN A 1 367 ? 13.257 -14.082 9.685 1.00 81.81 367 ASN A CA 1
ATOM 2870 C C . ASN A 1 367 ? 13.873 -14.022 8.265 1.00 81.81 367 ASN A C 1
ATOM 2872 O O . ASN A 1 367 ? 14.875 -13.350 8.033 1.00 81.81 367 ASN A O 1
ATOM 2876 N N . GLN A 1 368 ? 13.263 -14.711 7.294 1.00 79.06 368 GLN A N 1
ATOM 2877 C CA . GLN A 1 368 ? 13.682 -14.745 5.884 1.00 79.06 368 GLN A CA 1
ATOM 2878 C C . GLN A 1 368 ? 12.963 -13.686 5.026 1.00 79.06 368 GLN A C 1
ATOM 2880 O O . GLN A 1 368 ? 13.305 -13.487 3.860 1.00 79.06 368 GLN A O 1
ATOM 2885 N N . TRP A 1 369 ? 11.996 -12.965 5.602 1.00 79.19 369 TRP A N 1
ATOM 2886 C CA . TRP A 1 369 ? 11.227 -11.899 4.948 1.00 79.19 369 TRP A CA 1
ATOM 2887 C C . TRP A 1 369 ? 12.028 -10.819 4.200 1.00 79.19 369 TRP A C 1
ATOM 2889 O O . TRP A 1 369 ? 11.577 -10.414 3.127 1.00 79.19 369 TRP A O 1
ATOM 2899 N N . PRO A 1 370 ? 13.174 -10.311 4.705 1.00 77.81 370 PRO A N 1
ATOM 2900 C CA . PRO A 1 370 ? 13.859 -9.201 4.045 1.00 77.81 370 PRO A CA 1
ATOM 2901 C C . PRO A 1 370 ? 14.681 -9.620 2.816 1.00 77.81 370 PRO A C 1
ATOM 2903 O O . PRO A 1 370 ? 15.297 -8.753 2.193 1.00 77.81 370 PRO A O 1
ATOM 2906 N N . THR A 1 371 ? 14.703 -10.908 2.457 1.00 83.50 371 THR A N 1
ATOM 2907 C CA . THR A 1 371 ? 15.379 -11.411 1.248 1.00 83.50 371 THR A CA 1
ATOM 2908 C C . THR A 1 371 ? 14.646 -10.978 -0.025 1.00 83.50 371 THR A C 1
ATOM 2910 O O . THR A 1 371 ? 13.423 -10.823 -0.033 1.00 83.50 371 THR A O 1
ATOM 2913 N N . THR A 1 372 ? 15.371 -10.782 -1.128 1.00 84.00 372 THR A N 1
ATOM 2914 C CA . THR A 1 372 ? 14.788 -10.327 -2.402 1.00 84.00 372 THR A CA 1
ATOM 2915 C C . THR A 1 372 ? 13.794 -11.344 -2.954 1.00 84.00 372 THR A C 1
ATOM 2917 O O . THR A 1 372 ? 12.733 -10.951 -3.435 1.00 84.00 372 THR A O 1
ATOM 2920 N N . THR A 1 373 ? 14.086 -12.645 -2.856 1.00 84.50 373 THR A N 1
ATOM 2921 C CA . THR A 1 373 ? 13.192 -13.713 -3.334 1.00 84.50 373 THR A CA 1
ATOM 2922 C C . THR A 1 373 ? 11.855 -13.721 -2.595 1.00 84.50 373 THR A C 1
ATOM 2924 O O . THR A 1 373 ? 10.803 -13.690 -3.238 1.00 84.50 373 THR A O 1
ATOM 2927 N N . VAL A 1 374 ? 11.878 -13.692 -1.257 1.00 87.50 374 VAL A N 1
ATOM 2928 C CA . VAL A 1 374 ? 10.660 -13.646 -0.436 1.00 87.50 374 VAL A CA 1
ATOM 2929 C C . VAL A 1 374 ? 9.914 -12.336 -0.663 1.00 87.50 374 VAL A C 1
ATOM 2931 O O . VAL A 1 374 ? 8.700 -12.356 -0.849 1.00 87.50 374 VAL A O 1
ATOM 2934 N N . ALA A 1 375 ? 10.623 -11.208 -0.722 1.00 89.38 375 ALA A N 1
ATOM 2935 C CA . ALA A 1 375 ? 10.016 -9.900 -0.931 1.00 89.38 375 ALA A CA 1
ATOM 2936 C C . ALA A 1 375 ? 9.325 -9.766 -2.299 1.00 89.38 375 ALA A C 1
ATOM 2938 O O . ALA A 1 375 ? 8.240 -9.184 -2.381 1.00 89.38 375 ALA A O 1
ATOM 2939 N N . MET A 1 376 ? 9.915 -10.337 -3.353 1.00 88.25 376 MET A N 1
ATOM 2940 C CA . MET A 1 376 ? 9.335 -10.375 -4.698 1.00 88.25 376 MET A CA 1
ATOM 2941 C C . MET A 1 376 ? 8.016 -11.160 -4.701 1.00 88.25 376 MET A C 1
ATOM 2943 O O . MET A 1 376 ? 6.991 -10.643 -5.148 1.00 88.25 376 MET A O 1
ATOM 2947 N N . ILE A 1 377 ? 8.009 -12.360 -4.109 1.00 90.81 377 ILE A N 1
ATOM 2948 C CA . ILE A 1 377 ? 6.798 -13.186 -3.987 1.00 90.81 377 ILE A CA 1
ATOM 2949 C C . ILE A 1 377 ? 5.749 -12.460 -3.138 1.00 90.81 377 ILE A C 1
ATOM 2951 O O . ILE A 1 377 ? 4.612 -12.271 -3.575 1.00 90.81 377 ILE A O 1
ATOM 2955 N N . ALA A 1 378 ? 6.134 -11.999 -1.946 1.00 92.88 378 ALA A N 1
ATOM 2956 C CA . ALA A 1 378 ? 5.248 -11.328 -1.004 1.00 92.88 378 ALA A CA 1
ATOM 2957 C C . ALA A 1 378 ? 4.560 -10.114 -1.636 1.00 92.88 378 ALA A C 1
ATOM 2959 O O . ALA A 1 378 ? 3.346 -9.958 -1.507 1.00 92.88 378 ALA A O 1
ATOM 2960 N N . ARG A 1 379 ? 5.298 -9.273 -2.374 1.00 93.75 379 ARG A N 1
ATOM 2961 C CA . ARG A 1 379 ? 4.738 -8.092 -3.042 1.00 93.75 379 ARG A CA 1
ATOM 2962 C C . ARG A 1 379 ? 3.586 -8.441 -3.981 1.00 93.75 379 ARG A C 1
ATOM 2964 O O . ARG A 1 379 ? 2.572 -7.737 -3.967 1.00 93.75 379 ARG A O 1
ATOM 2971 N N . HIS A 1 380 ? 3.746 -9.479 -4.798 1.00 94.06 380 HIS A N 1
ATOM 2972 C CA . HIS A 1 380 ? 2.747 -9.884 -5.787 1.00 94.06 380 HIS A CA 1
ATOM 2973 C C . HIS A 1 380 ? 1.575 -10.640 -5.167 1.00 94.06 380 HIS A C 1
ATOM 2975 O O . HIS A 1 380 ? 0.428 -10.393 -5.530 1.00 94.06 380 HIS A O 1
ATOM 2981 N N . VAL A 1 381 ? 1.843 -11.496 -4.183 1.00 95.25 381 VAL A N 1
ATOM 2982 C CA . VAL A 1 381 ? 0.812 -12.226 -3.436 1.00 95.25 381 VAL A CA 1
ATOM 2983 C C . VAL A 1 381 ? -0.081 -11.265 -2.644 1.00 95.25 381 VAL A C 1
ATOM 2985 O O . VAL A 1 381 ? -1.301 -11.400 -2.651 1.00 95.25 381 VAL A O 1
ATOM 2988 N N . LEU A 1 382 ? 0.501 -10.243 -2.011 1.00 96.75 382 LEU A N 1
ATOM 2989 C CA . LEU A 1 382 ? -0.257 -9.220 -1.284 1.00 96.75 382 LEU A CA 1
ATOM 2990 C C . LEU A 1 382 ? -1.050 -8.295 -2.225 1.00 96.75 382 LEU A C 1
ATOM 2992 O O . LEU A 1 382 ? -2.109 -7.803 -1.839 1.00 96.75 382 LEU A O 1
ATOM 2996 N N . GLU A 1 383 ? -0.588 -8.081 -3.465 1.00 95.56 383 GLU A N 1
ATOM 2997 C CA . GLU A 1 383 ? -1.396 -7.402 -4.494 1.00 95.56 383 GLU A CA 1
ATOM 2998 C C . GLU A 1 383 ? -2.582 -8.245 -4.932 1.00 95.56 383 GLU A C 1
ATOM 3000 O O . GLU A 1 383 ? -3.681 -7.715 -5.065 1.00 95.56 383 GLU A O 1
ATOM 3005 N N . LEU A 1 384 ? -2.363 -9.548 -5.126 1.00 96.94 384 LEU A N 1
ATOM 3006 C CA . LEU A 1 384 ? -3.431 -10.482 -5.447 1.00 96.94 384 LEU A CA 1
ATOM 3007 C C . LEU A 1 384 ? -4.485 -10.483 -4.336 1.00 96.94 384 LEU A C 1
ATOM 3009 O O . LEU A 1 384 ? -5.672 -10.403 -4.638 1.00 96.94 384 LEU A O 1
ATOM 3013 N N . ALA A 1 385 ? -4.061 -10.472 -3.067 1.00 97.25 385 ALA A N 1
ATOM 3014 C CA . ALA A 1 385 ? -4.960 -10.367 -1.919 1.00 97.25 385 ALA A CA 1
ATOM 3015 C C . ALA A 1 385 ? -5.850 -9.113 -1.985 1.00 97.25 385 ALA A C 1
ATOM 3017 O O . ALA A 1 385 ? -7.067 -9.207 -1.829 1.00 97.25 385 ALA A O 1
ATOM 3018 N N . ASP A 1 386 ? -5.252 -7.944 -2.237 1.00 96.44 386 ASP A N 1
ATOM 3019 C CA . ASP A 1 386 ? -5.976 -6.672 -2.364 1.00 96.44 386 ASP A CA 1
ATOM 3020 C C . ASP A 1 386 ? -6.915 -6.666 -3.581 1.00 96.44 386 ASP A C 1
ATOM 3022 O O . ASP A 1 386 ? -8.064 -6.233 -3.482 1.00 96.44 386 ASP A O 1
ATOM 3026 N N . GLN A 1 387 ? -6.463 -7.192 -4.721 1.00 96.75 387 GLN A N 1
ATOM 3027 C CA . GLN A 1 387 ? -7.233 -7.220 -5.963 1.00 96.75 387 GLN A CA 1
ATOM 3028 C C . GLN A 1 387 ? -8.427 -8.179 -5.892 1.00 96.75 387 GLN A C 1
ATOM 3030 O O . GLN A 1 387 ? -9.514 -7.818 -6.347 1.00 96.75 387 GLN A O 1
ATOM 3035 N N . VAL A 1 388 ? -8.250 -9.368 -5.309 1.00 97.12 388 VAL A N 1
ATOM 3036 C CA . VAL A 1 388 ? -9.340 -10.329 -5.087 1.00 97.12 388 VAL A CA 1
ATOM 3037 C C . VAL A 1 388 ? -10.346 -9.757 -4.094 1.00 97.12 388 VAL A C 1
ATOM 3039 O O . VAL A 1 388 ? -11.534 -9.721 -4.402 1.00 97.12 388 VAL A O 1
ATOM 3042 N N . ALA A 1 389 ? -9.890 -9.222 -2.956 1.00 94.88 389 ALA A N 1
ATOM 3043 C CA . ALA A 1 389 ? -10.784 -8.602 -1.977 1.00 94.88 389 ALA A CA 1
ATOM 3044 C C . ALA A 1 389 ? -11.570 -7.419 -2.573 1.00 94.88 389 ALA A C 1
ATOM 3046 O O . ALA A 1 389 ? -12.765 -7.283 -2.323 1.00 94.88 389 ALA A O 1
ATOM 3047 N N . THR A 1 390 ? -10.919 -6.590 -3.399 1.00 95.75 390 THR A N 1
ATOM 3048 C CA . THR A 1 390 ? -11.576 -5.485 -4.117 1.00 95.75 390 THR A CA 1
ATOM 3049 C C . THR A 1 390 ? -12.669 -6.004 -5.043 1.00 95.75 390 THR A C 1
ATOM 3051 O O . THR A 1 390 ? -13.791 -5.511 -4.997 1.00 95.75 390 THR A O 1
ATOM 3054 N N . PHE A 1 391 ? -12.366 -7.026 -5.844 1.00 96.88 391 PHE A N 1
ATOM 3055 C CA . PHE A 1 391 ? -13.342 -7.596 -6.762 1.00 96.88 391 PHE A CA 1
ATOM 3056 C C . PHE A 1 391 ? -14.535 -8.213 -6.016 1.00 96.88 391 PHE A C 1
ATOM 3058 O O . PHE A 1 391 ? -15.680 -7.935 -6.363 1.00 96.88 391 PHE A O 1
ATOM 3065 N N . VAL A 1 392 ? -14.284 -8.993 -4.958 1.00 95.81 392 VAL A N 1
ATOM 3066 C CA . VAL A 1 392 ? -15.336 -9.602 -4.125 1.00 95.81 392 VAL A CA 1
ATOM 3067 C C . VAL A 1 392 ? -16.278 -8.540 -3.544 1.00 95.81 392 VAL A C 1
ATOM 3069 O O . VAL A 1 392 ? -17.494 -8.735 -3.536 1.00 95.81 392 VAL A O 1
ATOM 3072 N N . ASP A 1 393 ? -15.741 -7.398 -3.112 1.00 94.19 393 ASP A N 1
ATOM 3073 C CA . ASP A 1 393 ? -16.533 -6.270 -2.613 1.00 94.19 393 ASP A CA 1
ATOM 3074 C C . ASP A 1 393 ? -17.379 -5.591 -3.703 1.00 94.19 393 ASP A C 1
ATOM 3076 O O . ASP A 1 393 ? -18.446 -5.045 -3.412 1.00 94.19 393 ASP A O 1
ATOM 3080 N N . GLU A 1 394 ? -16.937 -5.642 -4.959 1.00 95.69 394 GLU A N 1
ATOM 3081 C CA . GLU A 1 394 ? -17.642 -5.068 -6.107 1.00 95.69 394 GLU A CA 1
ATOM 3082 C C . GLU A 1 394 ? -18.752 -5.982 -6.644 1.00 95.69 394 GLU A C 1
ATOM 3084 O O . GLU A 1 394 ? -19.732 -5.469 -7.196 1.00 95.69 394 GLU A O 1
ATOM 3089 N N . VAL A 1 395 ? -18.664 -7.306 -6.448 1.00 96.62 395 VAL A N 1
ATOM 3090 C CA . VAL A 1 395 ? -19.628 -8.299 -6.972 1.00 96.62 395 VAL A CA 1
ATOM 3091 C C . VAL A 1 395 ? -21.097 -7.922 -6.719 1.00 96.62 395 VAL A C 1
ATOM 3093 O O . VAL A 1 395 ? -21.864 -7.946 -7.685 1.00 96.62 395 VAL A O 1
ATOM 3096 N N . PRO A 1 396 ? -21.533 -7.514 -5.505 1.00 95.19 396 PRO A N 1
ATOM 3097 C CA . PRO A 1 396 ? -22.930 -7.138 -5.274 1.00 95.19 396 PRO A CA 1
ATOM 3098 C C . PRO A 1 396 ? -23.387 -5.979 -6.168 1.00 95.19 396 PRO A C 1
ATOM 3100 O O . PRO A 1 396 ? -24.489 -6.001 -6.712 1.00 95.19 396 PRO A O 1
ATOM 3103 N N . THR A 1 397 ? -22.525 -4.979 -6.371 1.00 95.06 397 THR A N 1
ATOM 3104 C CA . THR A 1 397 ? -22.822 -3.839 -7.250 1.00 95.06 397 THR A CA 1
ATOM 3105 C C . THR A 1 397 ? -22.800 -4.236 -8.726 1.00 95.06 397 THR A C 1
ATOM 3107 O O . THR A 1 397 ? -23.662 -3.799 -9.488 1.00 95.06 397 THR A O 1
ATOM 3110 N N . LEU A 1 398 ? -21.880 -5.112 -9.135 1.00 92.88 398 LEU A N 1
ATOM 3111 C CA . LEU A 1 398 ? -21.823 -5.659 -10.492 1.00 92.88 398 LEU A CA 1
ATOM 3112 C C . LEU A 1 398 ? -23.082 -6.466 -10.826 1.00 92.88 398 LEU A C 1
ATOM 3114 O O . LEU A 1 398 ? -23.638 -6.283 -11.908 1.00 92.88 398 LEU A O 1
ATOM 3118 N N . GLY A 1 399 ? -23.582 -7.268 -9.882 1.00 91.12 399 GLY A N 1
ATOM 3119 C CA . GLY A 1 399 ? -24.815 -8.043 -10.034 1.00 91.12 399 GLY A CA 1
ATOM 3120 C C . GLY A 1 399 ? -26.064 -7.183 -10.254 1.00 91.12 399 GLY A C 1
ATOM 3121 O O . GLY A 1 399 ? -27.012 -7.633 -10.889 1.00 91.12 399 GLY A O 1
ATOM 3122 N N . THR A 1 400 ? -26.063 -5.919 -9.807 1.00 93.31 400 THR A N 1
ATOM 3123 C CA . THR A 1 400 ? -27.155 -4.974 -10.131 1.00 93.31 400 THR A CA 1
ATOM 3124 C C . THR A 1 400 ? -27.082 -4.410 -11.549 1.00 93.31 400 THR A C 1
ATOM 3126 O O . THR A 1 400 ? -28.088 -3.934 -12.069 1.00 93.31 400 THR A O 1
ATOM 3129 N N . ARG A 1 401 ? -25.899 -4.435 -12.176 1.00 92.94 401 ARG A N 1
ATOM 3130 C CA . ARG A 1 401 ? -25.650 -3.837 -13.498 1.00 92.94 401 ARG A CA 1
ATOM 3131 C C . ARG A 1 401 ? -25.687 -4.866 -14.623 1.00 92.94 401 ARG A C 1
ATOM 3133 O O . ARG A 1 401 ? -26.016 -4.507 -15.750 1.00 92.94 401 ARG A O 1
ATOM 3140 N N . ARG A 1 402 ? -25.317 -6.117 -14.340 1.00 94.19 402 ARG A N 1
ATOM 3141 C CA . ARG A 1 402 ? -25.283 -7.216 -15.311 1.00 94.19 402 ARG A CA 1
ATOM 3142 C C . ARG A 1 402 ? -25.607 -8.550 -14.644 1.00 94.19 402 ARG A C 1
ATOM 3144 O O . ARG A 1 402 ? -25.344 -8.731 -13.459 1.00 94.19 402 ARG A O 1
ATOM 3151 N N . GLN A 1 403 ? -26.113 -9.500 -15.426 1.00 92.12 403 GLN A N 1
ATOM 3152 C CA . GLN A 1 403 ? -26.288 -10.874 -14.965 1.00 92.12 403 GLN A CA 1
ATOM 3153 C C . GLN A 1 403 ? -24.915 -11.538 -14.788 1.00 92.12 403 GLN A C 1
ATOM 3155 O O . GLN A 1 403 ? -24.087 -11.513 -15.698 1.00 92.12 403 GLN A O 1
ATOM 3160 N N . LEU A 1 404 ? -24.675 -12.095 -13.604 1.00 94.94 404 LEU A N 1
ATOM 3161 C CA . LEU A 1 404 ? -23.466 -12.846 -13.267 1.00 94.94 404 LEU A CA 1
ATOM 3162 C C . LEU A 1 404 ? -23.768 -14.345 -13.310 1.00 94.94 404 LEU A C 1
ATOM 3164 O O . LEU A 1 404 ? -24.919 -14.748 -13.144 1.00 94.94 404 LEU A O 1
ATOM 3168 N N . SER A 1 405 ? -22.740 -15.163 -13.523 1.00 95.75 405 SER A N 1
ATOM 3169 C CA . SER A 1 405 ? -22.854 -16.605 -13.316 1.00 95.75 405 SER A CA 1
ATOM 3170 C C . SER A 1 405 ? -23.057 -16.925 -11.834 1.00 95.75 405 SER A C 1
ATOM 3172 O O . SER A 1 405 ? -22.612 -16.174 -10.960 1.00 95.75 405 SER A O 1
ATOM 3174 N N . ASP A 1 406 ? -23.687 -18.065 -11.550 1.00 94.75 406 ASP A N 1
ATOM 3175 C CA . ASP A 1 406 ? -24.045 -18.464 -10.185 1.00 94.75 406 ASP A CA 1
ATOM 3176 C C . ASP A 1 406 ? -22.827 -18.517 -9.250 1.00 94.75 406 ASP A C 1
ATOM 3178 O O . ASP A 1 406 ? -22.896 -18.047 -8.115 1.00 94.75 406 ASP A O 1
ATOM 3182 N N . HIS A 1 407 ? -21.680 -19.006 -9.737 1.00 95.12 407 HIS A N 1
ATOM 3183 C CA . HIS A 1 407 ? -20.453 -19.087 -8.939 1.00 95.12 407 HIS A CA 1
ATOM 3184 C C . HIS A 1 407 ? -19.849 -17.712 -8.624 1.00 95.12 407 HIS A C 1
ATOM 3186 O O . HIS A 1 407 ? -19.416 -17.479 -7.501 1.00 95.12 407 HIS A O 1
ATOM 3192 N N . VAL A 1 408 ? -19.873 -16.760 -9.567 1.00 96.25 408 VAL A N 1
ATOM 3193 C CA . VAL A 1 408 ? -19.386 -15.390 -9.310 1.00 96.25 408 VAL A CA 1
ATOM 3194 C C . VAL A 1 408 ? -20.339 -14.662 -8.365 1.00 96.25 408 VAL A C 1
ATOM 3196 O O . VAL A 1 408 ? -19.888 -13.940 -7.481 1.00 96.25 408 VAL A O 1
ATOM 3199 N N . ALA A 1 409 ? -21.651 -14.868 -8.506 1.00 96.12 409 ALA A N 1
ATOM 3200 C CA . ALA A 1 409 ? -22.645 -14.298 -7.600 1.00 96.12 409 ALA A CA 1
ATOM 3201 C C . ALA A 1 409 ? -22.527 -14.853 -6.166 1.00 96.12 409 ALA A C 1
ATOM 3203 O O . ALA A 1 409 ? -22.786 -14.124 -5.208 1.00 96.12 409 ALA A O 1
ATOM 3204 N N . ALA A 1 410 ? -22.107 -16.114 -6.012 1.00 95.69 410 ALA A N 1
ATOM 3205 C CA . ALA A 1 410 ? -21.868 -16.757 -4.719 1.00 95.69 410 ALA A CA 1
ATOM 3206 C C . ALA A 1 410 ? -20.532 -16.359 -4.061 1.00 95.69 410 ALA A C 1
ATOM 3208 O O . ALA A 1 410 ? -20.388 -16.510 -2.843 1.00 95.69 410 ALA A O 1
ATOM 3209 N N . LEU A 1 411 ? -19.590 -15.800 -4.831 1.00 95.75 411 LEU A N 1
ATOM 3210 C CA . LEU A 1 411 ? -18.226 -15.488 -4.396 1.00 95.75 411 LEU A CA 1
ATOM 3211 C C . LEU A 1 411 ? -18.147 -14.663 -3.092 1.00 95.75 411 LEU A C 1
ATOM 3213 O O . LEU A 1 411 ? -17.307 -14.987 -2.261 1.00 95.75 411 LEU A O 1
ATOM 3217 N N . PRO A 1 412 ? -18.998 -13.649 -2.816 1.00 96.56 412 PRO A N 1
ATOM 3218 C CA . PRO A 1 412 ? -18.948 -12.916 -1.544 1.00 96.56 412 PRO A CA 1
ATOM 3219 C C . PRO A 1 412 ? -19.307 -13.756 -0.315 1.00 96.56 412 PRO A C 1
ATOM 3221 O O . PRO A 1 412 ? -18.788 -13.506 0.776 1.00 96.56 412 PRO A O 1
ATOM 3224 N N . THR A 1 413 ? -20.205 -14.726 -0.478 1.00 96.06 413 THR A N 1
ATOM 3225 C CA . THR A 1 413 ? -20.590 -15.659 0.587 1.00 96.06 413 THR A CA 1
ATOM 3226 C C . THR A 1 413 ? -19.491 -16.695 0.784 1.00 96.06 413 THR A C 1
ATOM 3228 O O . THR A 1 413 ? -19.016 -16.882 1.898 1.00 96.06 413 THR A O 1
ATOM 3231 N N . GLU A 1 414 ? -18.998 -17.287 -0.303 1.00 95.19 414 GLU A N 1
ATOM 3232 C CA . GLU A 1 414 ? -17.894 -18.246 -0.251 1.00 95.19 414 GLU A CA 1
ATOM 3233 C C . GLU A 1 414 ? -16.614 -17.621 0.322 1.00 95.19 414 GLU A C 1
ATOM 3235 O O . GLU A 1 414 ? -15.969 -18.188 1.201 1.00 95.19 414 GLU A O 1
ATOM 3240 N N . TRP A 1 415 ? -16.278 -16.401 -0.100 1.00 95.06 415 TRP A N 1
ATOM 3241 C CA . TRP A 1 415 ? -15.155 -15.642 0.437 1.00 95.06 415 TRP A CA 1
ATOM 3242 C C . TRP A 1 415 ? -15.271 -15.444 1.943 1.00 95.06 415 TRP A C 1
ATOM 3244 O O . TRP A 1 415 ? -14.299 -15.653 2.661 1.00 95.06 415 TRP A O 1
ATOM 3254 N N . ARG A 1 416 ? -16.456 -15.068 2.434 1.00 95.31 416 ARG A N 1
ATOM 3255 C CA . ARG A 1 416 ? -16.722 -14.885 3.866 1.00 95.31 416 ARG A CA 1
ATOM 3256 C C . ARG A 1 416 ? -16.516 -16.171 4.661 1.00 95.31 416 ARG A C 1
ATOM 3258 O O . ARG A 1 416 ? -15.936 -16.105 5.742 1.00 95.31 416 ARG A O 1
ATOM 3265 N N . ASP A 1 417 ? -17.015 -17.287 4.145 1.00 93.94 417 ASP A N 1
ATOM 3266 C CA . ASP A 1 417 ? -17.147 -18.523 4.914 1.00 93.94 417 ASP A CA 1
ATOM 3267 C C . ASP A 1 417 ? -15.913 -19.433 4.788 1.00 93.94 417 ASP A C 1
ATOM 3269 O O . ASP A 1 417 ? -15.561 -20.123 5.744 1.00 93.94 417 ASP A O 1
ATOM 3273 N N . VAL A 1 418 ? -15.229 -19.412 3.637 1.00 93.06 418 VAL A N 1
ATOM 3274 C CA . VAL A 1 418 ? -14.134 -20.340 3.301 1.00 93.06 418 VAL A CA 1
ATOM 3275 C C . VAL A 1 418 ? -12.764 -19.658 3.329 1.00 93.06 418 VAL A C 1
ATOM 3277 O O . VAL A 1 418 ? -11.834 -20.170 3.950 1.00 93.06 418 VAL A O 1
ATOM 3280 N N . PHE A 1 419 ? -12.612 -18.505 2.669 1.00 93.62 419 PHE A N 1
ATOM 3281 C CA . PHE A 1 419 ? -11.283 -17.946 2.372 1.00 93.62 419 PHE A CA 1
ATOM 3282 C C . PHE A 1 419 ? -10.840 -16.841 3.342 1.00 93.62 419 PHE A C 1
ATOM 3284 O O . PHE A 1 419 ? -9.720 -16.872 3.856 1.00 93.62 419 PHE A O 1
ATOM 3291 N N . ALA A 1 420 ? -11.711 -15.872 3.629 1.00 94.50 420 ALA A N 1
ATOM 3292 C CA . ALA A 1 420 ? -11.407 -14.714 4.466 1.00 94.50 420 ALA A CA 1
ATOM 3293 C C . ALA A 1 420 ? -10.924 -15.067 5.887 1.00 94.50 420 ALA A C 1
ATOM 3295 O O . ALA A 1 420 ? -9.977 -14.413 6.330 1.00 94.50 420 ALA A O 1
ATOM 3296 N N . PRO A 1 421 ? -11.479 -16.072 6.602 1.00 94.56 421 PRO A N 1
ATOM 3297 C CA . PRO A 1 421 ? -11.101 -16.338 7.991 1.00 94.56 421 PRO A CA 1
ATOM 3298 C C . PRO A 1 421 ? -9.614 -16.616 8.203 1.00 94.56 421 PRO A C 1
ATOM 3300 O O . PRO A 1 421 ? -8.987 -15.960 9.040 1.00 94.56 421 PRO A O 1
ATOM 3303 N N . GLU A 1 422 ? -9.044 -17.541 7.429 1.00 90.06 422 GLU A N 1
ATOM 3304 C CA . GLU A 1 422 ? -7.623 -17.894 7.518 1.00 90.06 422 GLU A CA 1
ATOM 3305 C C . GLU A 1 422 ? -6.733 -16.901 6.766 1.00 90.06 422 GLU A C 1
ATOM 3307 O O . GLU A 1 422 ? -5.647 -16.562 7.241 1.00 90.06 422 GLU A O 1
ATOM 3312 N N . LEU A 1 423 ? -7.183 -16.367 5.624 1.00 94.38 423 LEU A N 1
ATOM 3313 C CA . LEU A 1 423 ? -6.427 -15.350 4.892 1.00 94.38 423 LEU A CA 1
ATOM 3314 C C . LEU A 1 423 ? -6.180 -14.113 5.767 1.00 94.38 423 LEU A C 1
ATOM 3316 O O . LEU A 1 423 ? -5.048 -13.644 5.889 1.00 94.38 423 LEU A O 1
ATOM 3320 N N . TYR A 1 424 ? -7.229 -13.594 6.406 1.00 95.88 424 TYR A N 1
ATOM 3321 C CA . TYR A 1 424 ? -7.136 -12.412 7.259 1.00 95.88 424 TYR A CA 1
ATOM 3322 C C . TYR A 1 424 ? -6.348 -12.692 8.534 1.00 95.88 424 TYR A C 1
ATOM 3324 O O . TYR A 1 424 ? -5.577 -11.831 8.957 1.00 95.88 424 TYR A O 1
ATOM 3332 N N . ALA A 1 425 ? -6.472 -13.891 9.111 1.00 94.69 425 ALA A N 1
ATOM 3333 C CA . ALA A 1 425 ? -5.637 -14.284 10.238 1.00 94.69 425 ALA A CA 1
ATOM 3334 C C . ALA A 1 425 ? -4.145 -14.254 9.866 1.00 94.69 425 ALA A C 1
ATOM 3336 O O . ALA A 1 425 ? -3.348 -13.625 10.561 1.00 94.69 425 ALA A O 1
ATOM 3337 N N . ASN A 1 426 ? -3.772 -14.845 8.727 1.00 94.31 426 ASN A N 1
ATOM 3338 C CA . ASN A 1 426 ? -2.385 -14.857 8.266 1.00 94.31 426 ASN A CA 1
ATOM 3339 C C . ASN A 1 426 ? -1.851 -13.454 7.936 1.00 94.31 426 ASN A C 1
ATOM 3341 O O . ASN A 1 426 ? -0.710 -13.150 8.281 1.00 94.31 426 ASN A O 1
ATOM 3345 N N . LEU A 1 427 ? -2.666 -12.578 7.336 1.00 96.69 427 LEU A N 1
ATOM 3346 C CA . LEU A 1 427 ? -2.291 -11.180 7.082 1.00 96.69 427 LEU A CA 1
ATOM 3347 C C . LEU A 1 427 ? -2.044 -10.395 8.379 1.00 96.69 427 LEU A C 1
ATOM 3349 O O . LEU A 1 427 ? -1.083 -9.630 8.454 1.00 96.69 427 LEU A O 1
ATOM 3353 N N . LEU A 1 428 ? -2.886 -10.585 9.401 1.00 96.81 428 LEU A N 1
ATOM 3354 C CA . LEU A 1 428 ? -2.724 -9.924 10.699 1.00 96.81 428 LEU A CA 1
ATOM 3355 C C . LEU A 1 428 ? -1.482 -10.426 11.440 1.00 96.81 428 LEU A C 1
ATOM 3357 O O . LEU A 1 428 ? -0.733 -9.616 11.979 1.00 96.81 428 LEU A O 1
ATOM 3361 N N . LEU A 1 429 ? -1.223 -11.734 11.429 1.00 95.25 429 LEU A N 1
ATOM 3362 C CA . LEU A 1 429 ? -0.014 -12.309 12.029 1.00 95.25 429 LEU A CA 1
ATOM 3363 C C . LEU A 1 429 ? 1.246 -11.831 11.326 1.00 95.25 429 LEU A C 1
ATOM 3365 O O . LEU A 1 429 ? 2.207 -11.442 11.981 1.00 95.25 429 LEU A O 1
ATOM 3369 N N . LEU A 1 430 ? 1.221 -11.795 9.995 1.00 95.25 430 LEU A N 1
ATOM 3370 C CA . LEU A 1 430 ? 2.303 -11.221 9.214 1.00 95.25 430 LEU A CA 1
ATOM 3371 C C . LEU A 1 430 ? 2.540 -9.752 9.597 1.00 95.25 430 LEU A C 1
ATOM 3373 O O . LEU A 1 430 ? 3.684 -9.356 9.805 1.00 95.25 430 LEU A O 1
ATOM 3377 N N . ALA A 1 431 ? 1.480 -8.953 9.755 1.00 95.75 431 ALA A N 1
ATOM 3378 C CA . ALA A 1 431 ? 1.604 -7.571 10.214 1.00 95.75 431 ALA A CA 1
ATOM 3379 C C . ALA A 1 431 ? 2.188 -7.471 11.634 1.00 95.75 431 ALA A C 1
ATOM 3381 O O . ALA A 1 431 ? 3.019 -6.596 11.870 1.00 95.75 431 ALA A O 1
ATOM 3382 N N . ILE A 1 432 ? 1.815 -8.373 12.550 1.00 95.00 432 ILE A N 1
ATOM 3383 C CA . ILE A 1 432 ? 2.407 -8.459 13.895 1.00 95.00 432 ILE A CA 1
ATOM 3384 C C . ILE A 1 432 ? 3.912 -8.722 13.797 1.00 95.00 432 ILE A C 1
ATOM 3386 O O . ILE A 1 432 ? 4.688 -7.928 14.318 1.00 95.00 432 ILE A O 1
ATOM 3390 N N . ILE A 1 433 ? 4.327 -9.771 13.080 1.00 92.88 433 ILE A N 1
ATOM 3391 C CA . ILE A 1 433 ? 5.743 -10.153 12.936 1.00 92.88 433 ILE A CA 1
ATOM 3392 C C . ILE A 1 433 ? 6.554 -8.999 12.335 1.00 92.88 433 ILE A C 1
ATOM 3394 O O . ILE A 1 433 ? 7.632 -8.654 12.822 1.00 92.88 433 ILE A O 1
ATOM 3398 N N . VAL A 1 434 ? 6.019 -8.359 11.291 1.00 91.94 434 VAL A N 1
ATOM 3399 C CA . VAL A 1 434 ? 6.653 -7.210 10.634 1.00 91.94 434 VAL A CA 1
ATOM 3400 C C . VAL A 1 434 ? 6.798 -6.024 11.589 1.00 91.94 434 VAL A C 1
ATOM 3402 O O . VAL A 1 434 ? 7.835 -5.366 11.562 1.00 91.94 434 VAL A O 1
ATOM 3405 N N . LEU A 1 435 ? 5.804 -5.733 12.433 1.00 92.12 435 LEU A N 1
ATOM 3406 C CA . LEU A 1 435 ? 5.885 -4.637 13.406 1.00 92.12 435 LEU A CA 1
ATOM 3407 C C . LEU A 1 435 ? 6.816 -4.959 14.581 1.00 92.12 435 LEU A C 1
ATOM 3409 O O . LEU A 1 435 ? 7.593 -4.095 14.982 1.00 92.12 435 LEU A O 1
ATOM 3413 N N . GLU A 1 436 ? 6.781 -6.183 15.108 1.00 89.38 436 GLU A N 1
ATOM 3414 C CA . GLU A 1 436 ? 7.642 -6.630 16.211 1.00 89.38 436 GLU A CA 1
ATOM 3415 C C . GLU A 1 436 ? 9.125 -6.646 15.810 1.00 89.38 436 GLU A C 1
ATOM 3417 O O . GLU A 1 436 ? 9.992 -6.285 16.610 1.00 89.38 436 GLU A O 1
ATOM 3422 N N . ASN A 1 437 ? 9.426 -7.002 14.557 1.00 84.12 437 ASN A N 1
ATOM 3423 C CA . ASN A 1 437 ? 10.773 -6.877 14.001 1.00 84.12 437 ASN A CA 1
ATOM 3424 C C . ASN A 1 437 ? 11.091 -5.418 13.631 1.00 84.12 437 ASN A C 1
ATOM 3426 O O . ASN A 1 437 ? 12.141 -4.903 14.007 1.00 84.12 437 ASN A O 1
ATOM 3430 N N . GLY A 1 438 ? 10.149 -4.714 12.995 1.00 76.62 438 GLY A N 1
ATOM 3431 C CA . GLY A 1 438 ? 10.213 -3.291 12.636 1.00 76.62 438 GLY A CA 1
ATOM 3432 C C . GLY A 1 438 ? 10.597 -2.364 13.787 1.00 76.62 438 GLY A C 1
ATOM 3433 O O . GLY A 1 438 ? 11.413 -1.460 13.610 1.00 76.62 438 GLY A O 1
ATOM 3434 N N . ALA A 1 439 ? 10.044 -2.611 14.975 1.00 63.53 439 ALA A N 1
ATOM 3435 C CA . ALA A 1 439 ? 10.329 -1.846 16.185 1.00 63.53 439 ALA A CA 1
ATOM 3436 C C . ALA A 1 439 ? 11.798 -1.958 16.638 1.00 63.53 439 ALA A C 1
ATOM 3438 O O . ALA A 1 439 ? 12.314 -1.016 17.235 1.00 63.53 439 ALA A O 1
ATOM 3439 N N . LYS A 1 440 ? 12.486 -3.065 16.321 1.00 68.00 440 LYS A N 1
ATOM 3440 C CA . LYS A 1 440 ? 13.923 -3.250 16.600 1.00 68.00 440 LYS A CA 1
ATOM 3441 C C . LYS A 1 440 ? 14.801 -2.478 15.609 1.00 68.00 440 LYS A C 1
ATOM 3443 O O . LYS A 1 440 ? 15.866 -2.006 15.982 1.00 68.00 440 LYS A O 1
ATOM 3448 N N . TYR A 1 441 ? 14.329 -2.285 14.376 1.00 61.97 441 TYR A N 1
ATOM 3449 C CA . TYR A 1 441 ? 15.065 -1.623 13.291 1.00 61.97 441 TYR A CA 1
ATOM 3450 C C . TYR A 1 441 ? 15.057 -0.085 13.350 1.00 61.97 441 TYR A C 1
ATOM 3452 O O . TYR A 1 441 ? 15.432 0.558 12.375 1.00 61.97 441 TYR A O 1
ATOM 3460 N N . GLY A 1 442 ? 14.645 0.541 14.461 1.00 57.09 442 GLY A N 1
ATOM 3461 C CA . GLY A 1 442 ? 14.691 2.005 14.613 1.00 57.09 442 GLY A CA 1
ATOM 3462 C C . GLY A 1 442 ? 16.090 2.612 14.390 1.00 57.09 442 GLY A C 1
ATOM 3463 O O . GLY A 1 442 ? 16.188 3.769 13.974 1.00 57.09 442 GLY A O 1
ATOM 3464 N N . GLU A 1 443 ? 17.137 1.806 14.600 1.00 54.41 443 GLU A N 1
ATOM 3465 C CA . GLU A 1 443 ? 18.560 2.154 14.468 1.00 54.41 443 GLU A CA 1
ATOM 3466 C C . GLU A 1 443 ? 19.194 1.697 13.132 1.00 54.41 443 GLU A C 1
ATOM 3468 O O . GLU A 1 443 ? 20.231 2.226 12.734 1.00 54.41 443 GLU A O 1
ATOM 3473 N N . GLU A 1 444 ? 18.574 0.755 12.407 1.00 62.88 444 GLU A N 1
ATOM 3474 C CA . GLU A 1 444 ? 19.116 0.165 11.171 1.00 62.88 444 GLU A CA 1
ATOM 3475 C C . GLU A 1 444 ? 18.509 0.784 9.896 1.00 62.88 444 GLU A C 1
ATOM 3477 O O . GLU A 1 444 ? 17.395 1.314 9.876 1.00 62.88 444 GLU A O 1
ATOM 3482 N N . MET A 1 445 ? 19.254 0.726 8.787 1.00 69.25 445 MET A N 1
ATOM 3483 C CA . MET A 1 445 ? 18.822 1.282 7.503 1.00 69.25 445 MET A CA 1
ATOM 3484 C C . MET A 1 445 ? 17.714 0.426 6.871 1.00 69.25 445 MET A C 1
ATOM 3486 O O . MET A 1 445 ? 17.918 -0.741 6.544 1.00 69.25 445 MET A O 1
ATOM 3490 N N . VAL A 1 446 ? 16.547 1.030 6.629 1.00 81.31 446 VAL A N 1
ATOM 3491 C CA . VAL A 1 446 ? 15.456 0.399 5.871 1.00 81.31 446 VAL A CA 1
ATOM 3492 C C . VAL A 1 446 ? 15.899 0.158 4.427 1.00 81.31 446 VAL A C 1
ATOM 3494 O O . VAL A 1 446 ? 16.412 1.061 3.769 1.00 81.31 446 VAL A O 1
ATOM 3497 N N . THR A 1 447 ? 15.672 -1.056 3.926 1.00 85.75 447 THR A N 1
ATOM 3498 C CA . THR A 1 447 ? 16.020 -1.456 2.552 1.00 85.75 447 THR A CA 1
ATOM 3499 C C . THR A 1 447 ? 14.806 -1.444 1.621 1.00 85.75 447 THR A C 1
ATOM 3501 O O . THR A 1 447 ? 13.652 -1.457 2.061 1.00 85.75 447 THR A O 1
ATOM 3504 N N . THR A 1 448 ? 15.057 -1.512 0.312 1.00 87.56 448 THR A N 1
ATOM 3505 C CA . THR A 1 448 ? 14.011 -1.628 -0.716 1.00 87.56 448 THR A CA 1
ATOM 3506 C C . THR A 1 448 ? 13.073 -2.819 -0.475 1.00 87.56 448 THR A C 1
ATOM 3508 O O . THR A 1 448 ? 11.863 -2.689 -0.672 1.00 87.56 448 THR A O 1
ATOM 3511 N N . THR A 1 449 ? 13.584 -3.965 0.000 1.00 88.12 449 THR A N 1
ATOM 3512 C CA . THR A 1 449 ? 12.759 -5.156 0.286 1.00 88.12 449 THR A CA 1
ATOM 3513 C C . THR A 1 449 ? 11.728 -4.879 1.378 1.00 88.12 449 THR A C 1
ATOM 3515 O O . THR A 1 449 ? 10.554 -5.213 1.208 1.00 88.12 449 THR A O 1
ATOM 3518 N N . HIS A 1 450 ? 12.109 -4.173 2.447 1.00 87.75 450 HIS A N 1
ATOM 3519 C CA . HIS A 1 450 ? 11.174 -3.731 3.486 1.00 87.75 450 HIS A CA 1
ATOM 3520 C C . HIS A 1 450 ? 10.107 -2.788 2.917 1.00 87.75 450 HIS A C 1
ATOM 3522 O O . HIS A 1 450 ? 8.913 -3.002 3.121 1.00 87.75 450 HIS A O 1
ATOM 3528 N N . VAL A 1 451 ? 10.516 -1.757 2.172 1.00 88.25 451 VAL A N 1
ATOM 3529 C CA . VAL A 1 451 ? 9.592 -0.737 1.645 1.00 88.25 451 VAL A CA 1
ATOM 3530 C C . VAL A 1 451 ? 8.534 -1.355 0.745 1.00 88.25 451 VAL A C 1
ATOM 3532 O O . VAL A 1 451 ? 7.341 -1.126 0.956 1.00 88.25 451 VAL A O 1
ATOM 3535 N N . VAL A 1 452 ? 8.956 -2.159 -0.232 1.00 88.69 452 VAL A N 1
ATOM 3536 C CA . VAL A 1 452 ? 8.056 -2.775 -1.210 1.00 88.69 452 VAL A CA 1
ATOM 3537 C C . VAL A 1 452 ? 7.062 -3.711 -0.522 1.00 88.69 452 VAL A C 1
ATOM 3539 O O . VAL A 1 452 ? 5.860 -3.636 -0.788 1.00 88.69 452 VAL A O 1
ATOM 3542 N N . THR A 1 453 ? 7.537 -4.555 0.391 1.00 90.94 453 THR A N 1
ATOM 3543 C CA . THR A 1 453 ? 6.703 -5.572 1.040 1.00 90.94 453 THR A CA 1
ATOM 3544 C C . THR A 1 453 ? 5.722 -4.983 2.048 1.00 90.94 453 THR A C 1
ATOM 3546 O O . THR A 1 453 ? 4.536 -5.310 2.009 1.00 90.94 453 THR A O 1
ATOM 3549 N N . VAL A 1 454 ? 6.160 -4.054 2.901 1.00 91.94 454 VAL A N 1
ATOM 3550 C CA . VAL A 1 454 ? 5.273 -3.414 3.883 1.00 91.94 454 VAL A CA 1
ATOM 3551 C C . VAL A 1 454 ? 4.247 -2.518 3.189 1.00 91.94 454 VAL A C 1
ATOM 3553 O O . VAL A 1 454 ? 3.074 -2.522 3.565 1.00 91.94 454 VAL A O 1
ATOM 3556 N N . CYS A 1 455 ? 4.630 -1.800 2.125 1.00 91.06 455 CYS A N 1
ATOM 3557 C CA . CYS A 1 455 ? 3.666 -1.035 1.329 1.00 91.06 455 CYS A CA 1
ATOM 3558 C C . CYS A 1 455 ? 2.615 -1.935 0.667 1.00 91.06 455 CYS A C 1
ATOM 3560 O O . CYS A 1 455 ? 1.453 -1.534 0.570 1.00 91.06 455 CYS A O 1
ATOM 3562 N N . ALA A 1 456 ? 3.004 -3.137 0.230 1.00 93.06 456 ALA A N 1
ATOM 3563 C CA . ALA A 1 456 ? 2.076 -4.130 -0.297 1.00 93.06 456 ALA A CA 1
ATOM 3564 C C . ALA A 1 456 ? 1.128 -4.645 0.788 1.00 93.06 456 ALA A C 1
ATOM 3566 O O . ALA A 1 456 ? -0.072 -4.687 0.551 1.00 93.06 456 ALA A O 1
ATOM 3567 N N . LEU A 1 457 ? 1.648 -4.952 1.983 1.00 95.75 457 LEU A N 1
ATOM 3568 C CA . LEU A 1 457 ? 0.887 -5.490 3.116 1.00 95.75 457 LEU A CA 1
ATOM 3569 C C . LEU A 1 457 ? -0.175 -4.516 3.632 1.00 95.75 457 LEU A C 1
ATOM 3571 O O . LEU A 1 457 ? -1.277 -4.924 3.991 1.00 95.75 457 LEU A O 1
ATOM 3575 N N . VAL A 1 458 ? 0.119 -3.214 3.623 1.00 94.62 458 VAL A N 1
ATOM 3576 C CA . VAL A 1 458 ? -0.833 -2.178 4.050 1.00 94.62 458 VAL A CA 1
ATOM 3577 C C . VAL A 1 458 ? -2.132 -2.210 3.233 1.00 94.62 458 VAL A C 1
ATOM 3579 O O . VAL A 1 458 ? -3.191 -1.909 3.779 1.00 94.62 458 VAL A O 1
ATOM 3582 N N . ARG A 1 459 ? -2.087 -2.559 1.940 1.00 93.31 459 ARG A N 1
ATOM 3583 C CA . ARG A 1 459 ? -3.268 -2.523 1.058 1.00 93.31 459 ARG A CA 1
ATOM 3584 C C . ARG A 1 459 ? -4.370 -3.509 1.478 1.00 93.31 459 ARG A C 1
ATOM 3586 O O . ARG A 1 459 ? -5.457 -3.027 1.798 1.00 93.31 459 ARG A O 1
ATOM 3593 N N . PRO A 1 460 ? -4.123 -4.830 1.583 1.00 94.62 460 PRO A N 1
ATOM 3594 C CA . PRO A 1 460 ? -5.142 -5.761 2.049 1.00 94.62 460 PRO A CA 1
ATOM 3595 C C . PRO A 1 460 ? -5.519 -5.523 3.520 1.00 94.62 460 PRO A C 1
ATOM 3597 O O . PRO A 1 460 ? -6.691 -5.663 3.858 1.00 94.62 460 PRO A O 1
ATOM 3600 N N . ILE A 1 461 ? -4.593 -5.069 4.383 1.00 94.88 461 ILE A N 1
ATOM 3601 C CA . ILE A 1 461 ? -4.922 -4.699 5.775 1.00 94.88 461 ILE A CA 1
ATOM 3602 C C . ILE A 1 461 ? -5.976 -3.586 5.820 1.00 94.88 461 ILE A C 1
ATOM 3604 O O . ILE A 1 461 ? -6.941 -3.691 6.565 1.00 94.88 461 ILE A O 1
ATOM 3608 N N . ARG A 1 462 ? -5.871 -2.555 4.971 1.00 91.19 462 ARG A N 1
ATOM 3609 C CA . ARG A 1 462 ? -6.859 -1.459 4.912 1.00 91.19 462 ARG A CA 1
ATOM 3610 C C . ARG A 1 462 ? -8.280 -1.907 4.571 1.00 91.19 462 ARG A C 1
ATOM 3612 O O . ARG A 1 462 ? -9.218 -1.189 4.905 1.00 91.19 462 ARG A O 1
ATOM 3619 N N . ARG A 1 463 ? -8.431 -3.029 3.869 1.00 88.19 463 ARG A N 1
ATOM 3620 C CA . ARG A 1 463 ? -9.729 -3.588 3.458 1.00 88.19 463 ARG A CA 1
ATOM 3621 C C . ARG A 1 463 ? -10.227 -4.687 4.388 1.00 88.19 463 ARG A C 1
ATOM 3623 O O . ARG A 1 463 ? -11.376 -5.107 4.272 1.00 88.19 463 ARG A O 1
ATOM 3630 N N . LEU A 1 464 ? -9.370 -5.165 5.286 1.00 91.94 464 LEU A N 1
ATOM 3631 C CA . LEU A 1 464 ? -9.672 -6.270 6.177 1.00 91.94 464 LEU A CA 1
ATOM 3632 C C . LEU A 1 464 ? -10.871 -5.928 7.061 1.00 91.94 464 LEU A C 1
ATOM 3634 O O . LEU A 1 464 ? -10.904 -4.899 7.737 1.00 91.94 464 LEU A O 1
ATOM 3638 N N . ARG A 1 465 ? -11.848 -6.837 7.092 1.00 90.88 465 ARG A N 1
ATOM 3639 C CA . ARG A 1 465 ? -13.034 -6.726 7.946 1.00 90.88 465 ARG A CA 1
ATOM 3640 C C . ARG A 1 465 ? -12.863 -7.607 9.171 1.00 90.88 465 ARG A C 1
ATOM 3642 O O . ARG A 1 465 ? -12.884 -8.830 9.056 1.00 90.88 465 ARG A O 1
ATOM 3649 N N . TRP A 1 466 ? -12.755 -6.991 10.347 1.00 92.69 466 TRP A N 1
ATOM 3650 C CA . TRP A 1 466 ? -12.575 -7.711 11.611 1.00 92.69 466 TRP A CA 1
ATOM 3651 C C . TRP A 1 466 ? -13.584 -8.849 11.863 1.00 92.69 466 TRP A C 1
ATOM 3653 O O . T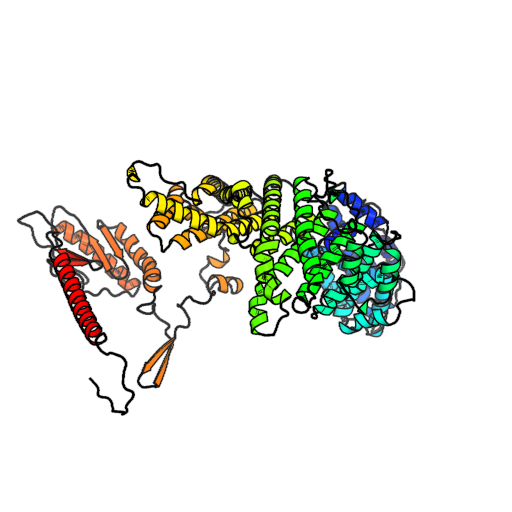RP A 1 466 ? -13.161 -9.923 12.306 1.00 92.69 466 TRP A O 1
ATOM 3663 N N . PRO A 1 467 ? -14.893 -8.694 11.557 1.00 92.25 467 PRO A N 1
ATOM 3664 C CA . PRO A 1 467 ? -15.866 -9.765 11.762 1.00 92.25 467 PRO A CA 1
ATOM 3665 C C . PRO A 1 467 ? -15.544 -11.052 10.995 1.00 92.25 467 PRO A C 1
ATOM 3667 O O . PRO A 1 467 ? -15.935 -12.123 11.453 1.00 92.25 467 PRO A O 1
ATOM 3670 N N . LEU A 1 468 ? -14.804 -10.949 9.886 1.00 93.44 468 LEU A N 1
ATOM 3671 C CA . LEU A 1 468 ? -14.440 -12.074 9.029 1.00 93.44 468 LEU A CA 1
ATOM 3672 C C . LEU A 1 468 ? -13.201 -12.833 9.505 1.00 93.44 468 LEU A C 1
ATOM 3674 O O . LEU A 1 468 ? -12.945 -13.913 8.997 1.00 93.44 468 LEU A O 1
ATOM 3678 N N . VAL A 1 469 ? -12.439 -12.309 10.470 1.00 93.19 469 VAL A N 1
ATOM 3679 C CA . VAL A 1 469 ? -11.305 -13.034 11.065 1.00 93.19 469 VAL A CA 1
ATOM 3680 C C . VAL A 1 469 ? -11.832 -14.239 11.849 1.00 93.19 469 VAL A C 1
ATOM 3682 O O . VAL A 1 469 ? -12.779 -14.101 12.631 1.00 93.19 469 VAL A O 1
ATOM 3685 N N . GLY A 1 470 ? -11.207 -15.408 11.674 1.00 88.81 470 GLY A N 1
ATOM 3686 C CA . GLY A 1 470 ? -11.627 -16.650 12.327 1.00 88.81 470 GLY A CA 1
ATOM 3687 C C . GLY A 1 470 ? -11.783 -16.507 13.846 1.00 88.81 470 GLY A C 1
ATOM 3688 O O . GLY A 1 470 ? -10.872 -16.053 14.541 1.00 88.81 470 GLY A O 1
ATOM 3689 N N . ALA A 1 471 ? -12.942 -16.912 14.380 1.00 87.62 471 ALA A N 1
ATOM 3690 C CA . ALA A 1 471 ? -13.287 -16.709 15.790 1.00 87.62 471 ALA A CA 1
ATOM 3691 C C . ALA A 1 471 ? -12.287 -17.366 16.758 1.00 87.62 471 ALA A C 1
ATOM 3693 O O . ALA A 1 471 ? -11.942 -16.764 17.773 1.00 87.62 471 ALA A O 1
ATOM 3694 N N . ALA A 1 472 ? -11.770 -18.551 16.411 1.00 88.19 472 ALA A N 1
ATOM 3695 C CA . ALA A 1 472 ? -10.749 -19.243 17.196 1.00 88.19 472 ALA A CA 1
ATOM 3696 C C . ALA A 1 472 ? -9.456 -18.419 17.319 1.00 88.19 472 ALA A C 1
ATOM 3698 O O . ALA A 1 472 ? -8.920 -18.285 18.415 1.00 88.19 472 ALA A O 1
ATOM 3699 N N . ARG A 1 473 ? -9.002 -17.799 16.220 1.00 90.00 473 ARG A N 1
ATOM 3700 C CA . ARG A 1 473 ? -7.800 -16.949 16.209 1.00 90.00 473 ARG A CA 1
ATOM 3701 C C . ARG A 1 473 ? -8.013 -15.664 17.006 1.00 90.00 473 ARG A C 1
ATOM 3703 O O . ARG A 1 473 ? -7.155 -15.293 17.800 1.00 90.00 473 ARG A O 1
ATOM 3710 N N . ARG A 1 474 ? -9.187 -15.027 16.883 1.00 89.94 474 ARG A N 1
ATOM 3711 C CA . ARG A 1 474 ? -9.542 -13.832 17.684 1.00 89.94 474 ARG A CA 1
ATOM 3712 C C . ARG A 1 474 ? -9.513 -14.088 19.193 1.00 89.94 474 ARG A C 1
ATOM 3714 O O . ARG A 1 474 ? -9.172 -13.187 19.950 1.00 89.94 474 ARG A O 1
ATOM 3721 N N . ALA A 1 475 ? -9.873 -15.298 19.619 1.00 84.94 475 ALA A N 1
ATOM 3722 C CA . ALA A 1 475 ? -9.857 -15.701 21.024 1.00 84.94 475 ALA A CA 1
ATOM 3723 C C . ALA A 1 475 ? -8.471 -16.148 21.528 1.00 84.94 475 ALA A C 1
ATOM 3725 O O . ALA A 1 475 ? -8.296 -16.328 22.730 1.00 84.94 475 ALA A O 1
ATOM 3726 N N . GLN A 1 476 ? -7.504 -16.355 20.630 1.00 87.38 476 GLN A N 1
ATOM 3727 C CA . GLN A 1 476 ? -6.175 -16.874 20.951 1.00 87.38 476 GLN A CA 1
ATOM 3728 C C . GLN A 1 476 ? -5.093 -15.834 20.645 1.00 87.38 476 GLN A C 1
ATOM 3730 O O . GLN A 1 476 ? -4.770 -14.986 21.473 1.00 87.38 476 GLN A O 1
ATOM 3735 N N . ASP A 1 477 ? -4.511 -15.902 19.452 1.00 88.50 477 ASP A N 1
ATOM 3736 C CA . ASP A 1 477 ? -3.294 -15.196 19.077 1.00 88.50 477 ASP A CA 1
ATOM 3737 C C . ASP A 1 477 ? -3.548 -13.860 18.370 1.00 88.50 477 ASP A C 1
ATOM 3739 O O . ASP A 1 477 ? -2.608 -13.083 18.203 1.00 88.50 477 ASP A O 1
ATOM 3743 N N . LEU A 1 478 ? -4.797 -13.563 18.011 1.00 93.06 478 LEU A N 1
ATOM 3744 C CA . LEU A 1 478 ? -5.235 -12.311 17.393 1.00 93.06 478 LEU A CA 1
ATOM 3745 C C . LEU A 1 478 ? -6.237 -11.563 18.279 1.00 93.06 478 LEU A C 1
ATOM 3747 O O . LEU A 1 478 ? -7.243 -11.062 17.786 1.00 93.06 478 LEU A O 1
ATOM 3751 N N . SER A 1 479 ? -5.994 -11.481 19.588 1.00 90.25 479 SER A N 1
ATOM 3752 C CA . SER A 1 479 ? -6.837 -10.655 20.458 1.00 90.25 479 SER A CA 1
ATOM 3753 C C . SER A 1 479 ? -6.667 -9.155 20.134 1.00 90.25 479 SER A C 1
ATOM 3755 O O . SER A 1 479 ? -5.550 -8.714 19.826 1.00 90.25 479 SER A O 1
ATOM 3757 N N . PRO A 1 480 ? -7.737 -8.332 20.215 1.00 90.00 480 PRO A N 1
ATOM 3758 C CA . PRO A 1 480 ? -7.632 -6.880 20.041 1.00 90.00 480 PRO A CA 1
ATOM 3759 C C . PRO A 1 480 ? -6.602 -6.239 20.977 1.00 90.00 480 PRO A C 1
ATOM 3761 O O . PRO A 1 480 ? -5.893 -5.324 20.568 1.00 90.00 480 PRO A O 1
ATOM 3764 N N . GLU A 1 481 ? -6.470 -6.753 22.203 1.00 89.00 481 GLU A N 1
ATOM 3765 C CA . GLU A 1 481 ? -5.476 -6.301 23.182 1.00 89.00 481 GLU A CA 1
ATOM 3766 C C . GLU A 1 481 ? -4.038 -6.551 22.705 1.00 89.00 481 GLU A C 1
ATOM 3768 O O . GLU A 1 481 ? -3.209 -5.642 22.764 1.00 89.00 481 GLU A O 1
ATOM 3773 N N . ARG A 1 482 ? -3.733 -7.741 22.162 1.00 91.38 482 ARG A N 1
ATOM 3774 C CA . ARG A 1 482 ? -2.399 -8.027 21.611 1.00 91.38 482 ARG A CA 1
ATOM 3775 C C . ARG A 1 482 ? -2.082 -7.104 20.439 1.00 91.38 482 ARG A C 1
ATOM 3777 O O . ARG A 1 482 ? -0.993 -6.538 20.378 1.00 91.38 482 ARG A O 1
ATOM 3784 N N . LEU A 1 483 ? -3.029 -6.928 19.518 1.00 93.75 483 LEU A N 1
ATOM 3785 C CA . LEU A 1 483 ? -2.850 -6.044 18.364 1.00 93.75 483 LEU A CA 1
ATOM 3786 C C . LEU A 1 483 ? -2.668 -4.579 18.797 1.00 93.75 483 LEU A C 1
ATOM 3788 O O . LEU A 1 483 ? -1.808 -3.885 18.252 1.00 93.75 483 LEU A O 1
ATOM 3792 N N . ALA A 1 484 ? -3.415 -4.127 19.810 1.00 93.62 484 ALA A N 1
ATOM 3793 C CA . ALA A 1 484 ? -3.252 -2.811 20.422 1.00 93.62 484 ALA A CA 1
ATOM 3794 C C . ALA A 1 484 ? -1.857 -2.641 21.041 1.00 93.62 484 ALA A C 1
ATOM 3796 O O . ALA A 1 484 ? -1.204 -1.628 20.786 1.00 93.62 484 ALA A O 1
ATOM 3797 N N . ALA A 1 485 ? -1.368 -3.643 21.778 1.00 92.88 485 ALA A N 1
ATOM 3798 C CA . ALA A 1 485 ? -0.037 -3.630 22.379 1.00 92.88 485 ALA A CA 1
ATOM 3799 C C . ALA A 1 485 ? 1.078 -3.560 21.322 1.00 92.88 485 ALA A C 1
ATOM 3801 O O . ALA A 1 485 ? 1.978 -2.729 21.440 1.00 92.88 485 ALA A O 1
ATOM 3802 N N . VAL A 1 486 ? 0.992 -4.361 20.253 1.00 93.81 486 VAL A N 1
ATOM 3803 C CA . VAL A 1 486 ? 1.967 -4.350 19.146 1.00 93.81 486 VAL A CA 1
ATOM 3804 C C . VAL A 1 486 ? 1.967 -2.999 18.424 1.00 93.81 486 VAL A C 1
ATOM 3806 O O . VAL A 1 486 ? 3.029 -2.415 18.205 1.00 93.81 486 VAL A O 1
ATOM 3809 N N . CYS A 1 487 ? 0.789 -2.450 18.105 1.00 94.94 487 CYS A N 1
ATOM 3810 C CA . CYS A 1 487 ? 0.684 -1.123 17.490 1.00 94.94 487 CYS A CA 1
ATOM 3811 C C . CYS A 1 487 ? 1.245 -0.035 18.415 1.00 94.94 487 CYS A C 1
ATOM 3813 O O . CYS A 1 487 ? 2.027 0.809 17.981 1.00 94.94 487 CYS A O 1
ATOM 3815 N N . GLY A 1 488 ? 0.874 -0.067 19.697 1.00 93.69 488 GLY A N 1
ATOM 3816 C CA . GLY A 1 488 ? 1.355 0.870 20.706 1.00 93.69 488 GLY A CA 1
ATOM 3817 C C . GLY A 1 488 ? 2.874 0.817 20.874 1.00 93.69 488 GLY A C 1
ATOM 3818 O O . GLY A 1 488 ? 3.505 1.869 20.993 1.00 93.69 488 GLY A O 1
ATOM 3819 N N . ALA A 1 489 ? 3.475 -0.373 20.854 1.00 92.38 489 ALA A N 1
ATOM 3820 C CA . ALA A 1 489 ? 4.924 -0.544 20.903 1.00 92.38 489 ALA A CA 1
ATOM 3821 C C . ALA A 1 489 ? 5.603 0.033 19.652 1.00 92.38 489 ALA A C 1
ATOM 3823 O O . ALA A 1 489 ? 6.592 0.751 19.778 1.00 92.38 489 ALA A O 1
ATOM 3824 N N . ALA A 1 490 ? 5.039 -0.199 18.462 1.00 92.06 490 ALA A N 1
ATOM 3825 C CA . ALA A 1 490 ? 5.562 0.347 17.211 1.00 92.06 490 ALA A CA 1
ATOM 3826 C C . ALA A 1 490 ? 5.518 1.885 17.159 1.00 92.06 490 ALA A C 1
ATOM 3828 O O . ALA A 1 490 ? 6.438 2.491 16.620 1.00 92.06 490 ALA A O 1
ATOM 3829 N N . PHE A 1 491 ? 4.486 2.520 17.730 1.00 92.88 491 PHE A N 1
ATOM 3830 C CA . PHE A 1 491 ? 4.434 3.982 17.869 1.00 92.88 491 PHE A CA 1
ATOM 3831 C C . PHE A 1 491 ? 5.421 4.509 18.917 1.00 92.88 491 PHE A C 1
ATOM 3833 O O . PHE A 1 491 ? 5.991 5.580 18.729 1.00 92.88 491 PHE A O 1
ATOM 3840 N N . ALA A 1 492 ? 5.605 3.782 20.023 1.00 91.00 492 ALA A N 1
ATOM 3841 C CA . ALA A 1 492 ? 6.495 4.176 21.115 1.00 91.00 492 ALA A CA 1
ATOM 3842 C C . ALA A 1 492 ? 7.984 3.986 20.787 1.00 91.00 492 ALA A C 1
ATOM 3844 O O . ALA A 1 492 ? 8.831 4.702 21.330 1.00 91.00 492 ALA A O 1
ATOM 3845 N N . ALA A 1 493 ? 8.304 3.039 19.905 1.00 83.75 493 ALA A N 1
ATOM 3846 C CA . ALA A 1 493 ? 9.598 2.953 19.251 1.00 83.75 493 ALA A CA 1
ATOM 3847 C C . ALA A 1 493 ? 9.687 4.082 18.205 1.00 83.75 493 ALA A C 1
ATOM 3849 O O . ALA A 1 493 ? 8.715 4.291 17.483 1.00 83.75 493 ALA A O 1
ATOM 3850 N N . PRO A 1 494 ? 10.808 4.819 18.076 1.00 75.69 494 PRO A N 1
ATOM 3851 C CA . PRO A 1 494 ? 11.018 5.832 17.031 1.00 75.69 494 PRO A CA 1
ATOM 3852 C C . PRO A 1 494 ? 11.162 5.186 15.634 1.00 75.69 494 PRO A C 1
ATOM 3854 O O . PRO A 1 494 ? 12.155 5.360 14.924 1.00 75.69 494 PRO A O 1
ATOM 3857 N N . ALA A 1 495 ? 10.167 4.390 15.249 1.00 84.25 495 ALA A N 1
ATOM 3858 C CA . ALA A 1 495 ? 10.166 3.527 14.091 1.00 84.25 495 ALA A CA 1
ATOM 3859 C C . ALA A 1 495 ? 10.142 4.337 12.793 1.00 84.25 495 ALA A C 1
ATOM 3861 O O . ALA A 1 495 ? 9.663 5.473 12.722 1.00 84.25 495 ALA A O 1
ATOM 3862 N N . HIS A 1 496 ? 10.645 3.721 11.725 1.00 85.62 496 HIS A N 1
ATOM 3863 C CA . HIS A 1 496 ? 10.579 4.305 10.393 1.00 85.62 496 HIS A CA 1
ATOM 3864 C C . HIS A 1 496 ? 9.110 4.571 9.977 1.00 85.62 496 HIS A C 1
ATOM 3866 O O . HIS A 1 496 ? 8.243 3.742 10.280 1.00 85.62 496 HIS A O 1
ATOM 3872 N N . PRO A 1 497 ? 8.800 5.652 9.223 1.00 87.50 497 PRO A N 1
ATOM 3873 C CA . PRO A 1 497 ? 7.428 6.000 8.816 1.00 87.50 497 PRO A CA 1
ATOM 3874 C C . PRO A 1 497 ? 6.642 4.868 8.141 1.00 87.50 497 PRO A C 1
ATOM 3876 O O . PRO A 1 497 ? 5.419 4.799 8.241 1.00 87.50 497 PRO A O 1
ATOM 3879 N N . LEU A 1 498 ? 7.353 3.953 7.484 1.00 87.75 498 LEU A N 1
ATOM 3880 C CA . LEU A 1 498 ? 6.808 2.732 6.892 1.00 87.75 498 LEU A CA 1
ATOM 3881 C C . LEU A 1 498 ? 6.061 1.857 7.917 1.00 87.75 498 LEU A C 1
ATOM 3883 O O . LEU A 1 498 ? 4.923 1.456 7.672 1.00 87.75 498 LEU A O 1
ATOM 3887 N N . TYR A 1 499 ? 6.682 1.591 9.068 1.00 90.81 499 TYR A N 1
ATOM 3888 C CA . TYR A 1 499 ? 6.105 0.760 10.127 1.00 90.81 499 TYR A CA 1
ATOM 3889 C C . TYR A 1 499 ? 5.018 1.512 10.896 1.00 90.81 499 TYR A C 1
ATOM 3891 O O . TYR A 1 499 ? 3.986 0.928 11.215 1.00 90.81 499 TYR A O 1
ATOM 3899 N N . LEU A 1 500 ? 5.185 2.826 11.097 1.00 91.50 500 LEU A N 1
ATOM 3900 C CA . LEU A 1 500 ? 4.139 3.681 11.672 1.00 91.50 500 LEU A CA 1
ATOM 3901 C C . LEU A 1 500 ? 2.865 3.661 10.815 1.00 91.50 500 LEU A C 1
ATOM 3903 O O . LEU A 1 500 ? 1.757 3.586 11.344 1.00 91.50 500 LEU A O 1
ATOM 3907 N N . ARG A 1 501 ? 3.009 3.663 9.483 1.00 92.25 501 ARG A N 1
ATOM 3908 C CA . ARG A 1 501 ? 1.883 3.533 8.549 1.00 92.25 501 ARG A CA 1
ATOM 3909 C C . ARG A 1 501 ? 1.188 2.176 8.674 1.00 92.25 501 ARG A C 1
ATOM 3911 O O . ARG A 1 501 ? -0.040 2.134 8.662 1.00 92.25 501 ARG A O 1
ATOM 3918 N N . LEU A 1 502 ? 1.943 1.082 8.792 1.00 94.25 502 LEU A N 1
ATOM 3919 C CA . LEU A 1 502 ? 1.366 -0.248 9.010 1.00 94.25 502 LEU A CA 1
ATOM 3920 C C . LEU A 1 502 ? 0.614 -0.313 10.347 1.00 94.25 502 LEU A C 1
ATOM 3922 O O . LEU A 1 502 ? -0.550 -0.706 10.357 1.00 94.25 502 LEU A O 1
ATOM 3926 N N . ALA A 1 503 ? 1.228 0.157 11.437 1.00 95.38 503 ALA A N 1
ATOM 3927 C CA . ALA A 1 503 ? 0.603 0.224 12.758 1.00 95.38 503 ALA A CA 1
ATOM 3928 C C . ALA A 1 503 ? -0.677 1.077 12.747 1.00 95.38 503 ALA A C 1
ATOM 3930 O O . ALA A 1 503 ? -1.686 0.690 13.325 1.00 95.38 503 ALA A O 1
ATOM 3931 N N . TYR A 1 504 ? -0.683 2.202 12.027 1.00 94.88 504 TYR A N 1
ATOM 3932 C CA . TYR A 1 504 ? -1.847 3.083 11.897 1.00 94.88 504 TYR A CA 1
ATOM 3933 C C . TYR A 1 504 ? -3.064 2.410 11.245 1.00 94.88 504 TYR A C 1
ATOM 3935 O O . TYR A 1 504 ? -4.202 2.625 11.680 1.00 94.88 504 TYR A O 1
ATOM 3943 N N . TYR A 1 505 ? -2.847 1.612 10.197 1.00 94.75 505 TYR A N 1
ATOM 3944 C CA . TYR A 1 505 ? -3.932 0.882 9.538 1.00 94.75 505 TYR A CA 1
ATOM 3945 C C . TYR A 1 505 ? -4.313 -0.395 10.279 1.00 94.75 505 TYR A C 1
ATOM 3947 O O . TYR A 1 505 ? -5.498 -0.700 10.350 1.00 94.75 505 TYR A O 1
ATOM 3955 N N . LEU A 1 506 ? -3.356 -1.088 10.897 1.00 94.94 506 LEU A N 1
ATOM 3956 C CA . LEU A 1 506 ? -3.653 -2.230 11.758 1.00 94.94 506 LEU A CA 1
ATOM 3957 C C . LEU A 1 506 ? -4.514 -1.807 12.956 1.00 94.94 506 LEU A C 1
ATOM 3959 O O . LEU A 1 506 ? -5.529 -2.437 13.248 1.00 94.94 506 LEU A O 1
ATOM 3963 N N . LEU A 1 507 ? -4.163 -0.683 13.586 1.00 93.88 507 LEU A N 1
ATOM 3964 C CA . LEU A 1 507 ? -4.935 -0.090 14.671 1.00 93.88 507 LEU A CA 1
ATOM 3965 C C . LEU A 1 507 ? -6.345 0.300 14.205 1.00 93.88 507 LEU A C 1
ATOM 3967 O O . LEU A 1 507 ? -7.317 0.037 14.904 1.00 93.88 507 LEU A O 1
ATOM 3971 N N . HIS A 1 508 ? -6.484 0.861 12.997 1.00 92.06 508 HIS A N 1
ATOM 3972 C CA . HIS A 1 508 ? -7.793 1.182 12.417 1.00 92.06 508 HIS A CA 1
ATOM 3973 C C . HIS A 1 508 ? -8.728 -0.034 12.351 1.00 92.06 508 HIS A C 1
ATOM 3975 O O . HIS A 1 508 ? -9.894 0.089 12.721 1.00 92.06 508 HIS A O 1
ATOM 3981 N N . CYS A 1 509 ? -8.214 -1.200 11.943 1.00 91.44 509 CYS A N 1
ATOM 3982 C CA . CYS A 1 509 ? -8.996 -2.435 11.836 1.00 91.44 509 CYS A CA 1
ATOM 3983 C C . CYS A 1 509 ? -9.571 -2.912 13.178 1.00 91.44 509 CYS A C 1
ATOM 3985 O O . CYS A 1 509 ? -10.623 -3.549 13.192 1.00 91.44 509 CYS A O 1
ATOM 3987 N N . ILE A 1 510 ? -8.896 -2.617 14.294 1.00 91.94 510 ILE A N 1
ATOM 3988 C CA . ILE A 1 510 ? -9.293 -3.075 15.635 1.00 91.94 510 ILE A CA 1
ATOM 3989 C C . ILE A 1 510 ? -9.998 -2.003 16.475 1.00 91.94 510 ILE A C 1
ATOM 3991 O O . ILE A 1 510 ? -10.540 -2.331 17.526 1.00 91.94 510 ILE A O 1
ATOM 3995 N N . MET A 1 511 ? -10.051 -0.744 16.024 1.00 90.62 511 MET A N 1
ATOM 3996 C CA . MET A 1 511 ? -10.679 0.343 16.790 1.00 90.62 511 MET A CA 1
ATOM 3997 C C . MET A 1 511 ? -12.166 0.110 17.066 1.00 90.62 511 MET A C 1
ATOM 3999 O O . MET A 1 511 ? -12.652 0.432 18.146 1.00 90.62 511 MET A O 1
ATOM 4003 N N . GLU A 1 512 ? -12.907 -0.422 16.095 1.00 89.69 512 GLU A N 1
ATOM 4004 C CA . GLU A 1 512 ? -14.316 -0.763 16.294 1.00 89.69 512 GLU A CA 1
ATOM 4005 C C . GLU A 1 512 ? -14.523 -1.931 17.267 1.00 89.69 512 GLU A C 1
ATOM 4007 O O . GLU A 1 512 ? -15.314 -1.775 18.194 1.00 89.69 512 GLU A O 1
ATOM 4012 N N . PRO A 1 513 ? -13.797 -3.052 17.130 1.00 90.62 513 PRO A N 1
ATOM 4013 C CA . PRO A 1 513 ? -13.800 -4.120 18.126 1.00 90.62 513 PRO A CA 1
ATOM 4014 C C . PRO A 1 513 ? -13.487 -3.648 19.548 1.00 90.62 513 PRO A C 1
ATOM 4016 O O . PRO A 1 513 ? -14.212 -4.010 20.466 1.00 90.62 513 PRO A O 1
ATOM 4019 N N . LEU A 1 514 ? -12.456 -2.815 19.721 1.00 91.00 514 LEU A N 1
ATOM 4020 C CA . LEU A 1 514 ? -12.078 -2.249 21.021 1.00 91.00 514 LEU A CA 1
ATOM 4021 C C . LEU A 1 514 ? -13.185 -1.359 21.604 1.00 91.00 514 LEU A C 1
ATOM 4023 O O . LEU A 1 514 ? -13.504 -1.443 22.784 1.00 91.00 514 LEU A O 1
ATOM 4027 N N . PHE A 1 515 ? -13.807 -0.525 20.768 1.00 91.69 515 PHE A N 1
ATOM 4028 C CA . PHE A 1 515 ? -14.932 0.307 21.192 1.00 91.69 515 PHE A CA 1
ATOM 4029 C C . PHE A 1 515 ? -16.142 -0.534 21.620 1.00 91.69 515 PHE A C 1
ATOM 4031 O O . PHE A 1 515 ? -16.740 -0.262 22.656 1.00 91.69 515 PHE A O 1
ATOM 4038 N N . ASN A 1 516 ? -16.499 -1.560 20.846 1.00 90.75 516 ASN A N 1
ATOM 4039 C CA . ASN A 1 516 ? -17.632 -2.427 21.172 1.00 90.75 516 ASN A CA 1
ATOM 4040 C C . ASN A 1 516 ? -17.393 -3.207 22.474 1.00 90.75 516 ASN A C 1
ATOM 4042 O O . ASN A 1 516 ? -18.313 -3.331 23.277 1.00 90.75 516 ASN A O 1
ATOM 4046 N N . ASP A 1 517 ? -16.160 -3.667 22.703 1.00 90.06 517 ASP A N 1
ATOM 4047 C CA . ASP A 1 517 ? -15.740 -4.303 23.956 1.00 90.06 517 ASP A CA 1
ATOM 4048 C C . ASP A 1 517 ? -15.843 -3.337 25.150 1.00 90.06 517 ASP A C 1
ATOM 4050 O O . ASP A 1 517 ? -16.359 -3.705 26.201 1.00 90.06 517 ASP A O 1
ATOM 4054 N N . ASP A 1 518 ? -15.457 -2.067 24.984 1.00 92.56 518 ASP A N 1
ATOM 4055 C CA . ASP A 1 518 ? -15.632 -1.047 26.027 1.00 92.56 518 ASP A CA 1
ATOM 4056 C C . ASP A 1 518 ? -17.111 -0.796 26.361 1.00 92.56 518 ASP A C 1
ATOM 4058 O O . ASP A 1 518 ? -17.466 -0.665 27.535 1.00 92.56 518 ASP A O 1
ATOM 4062 N N . VAL A 1 519 ? -17.982 -0.751 25.347 1.00 91.88 519 VAL A N 1
ATOM 4063 C CA . VAL A 1 519 ? -19.436 -0.606 25.534 1.00 91.88 519 VAL A CA 1
ATOM 4064 C C . VAL A 1 519 ? -20.010 -1.806 26.288 1.00 91.88 519 VAL A C 1
ATOM 4066 O O . VAL A 1 519 ? -20.814 -1.628 27.204 1.00 91.88 519 VAL A O 1
ATOM 4069 N N . GLU A 1 520 ? -19.593 -3.021 25.933 1.00 90.88 520 GLU A N 1
ATOM 4070 C CA . GLU A 1 520 ? -20.040 -4.246 26.595 1.00 90.88 520 GLU A CA 1
ATOM 4071 C C . GLU A 1 520 ? -19.551 -4.312 28.046 1.00 90.88 520 GLU A C 1
ATOM 4073 O O . GLU A 1 520 ? -20.358 -4.523 28.953 1.00 90.88 520 GLU A O 1
ATOM 4078 N N . LYS A 1 521 ? -18.267 -4.027 28.292 1.00 90.44 521 LYS A N 1
ATOM 4079 C CA . LYS A 1 521 ? -17.686 -3.933 29.640 1.00 90.44 521 LYS A CA 1
ATOM 4080 C C . LYS A 1 521 ? -18.407 -2.909 30.507 1.00 90.44 521 LYS A C 1
ATOM 4082 O O . LYS A 1 521 ? -18.703 -3.198 31.665 1.00 90.44 521 LYS A O 1
ATOM 4087 N N . LEU A 1 522 ? -18.695 -1.724 29.959 1.00 89.50 522 LEU A N 1
ATOM 4088 C CA . LEU A 1 522 ? -19.416 -0.683 30.685 1.00 89.50 522 LEU A CA 1
ATOM 4089 C C . LEU A 1 522 ? -20.823 -1.158 31.044 1.00 89.50 522 LEU A C 1
ATOM 4091 O O . LEU A 1 522 ? -21.209 -1.036 32.199 1.00 89.50 522 LEU A O 1
ATOM 4095 N N . LYS A 1 523 ? -21.546 -1.756 30.092 1.00 88.06 523 LYS A N 1
ATOM 4096 C CA . LYS A 1 523 ? -22.898 -2.272 30.319 1.00 88.06 523 LYS A CA 1
ATOM 4097 C C . LYS A 1 523 ? -22.929 -3.362 31.394 1.00 88.06 523 LYS A C 1
ATOM 4099 O O . LYS A 1 523 ? -23.745 -3.299 32.306 1.00 88.06 523 LYS A O 1
ATOM 4104 N N . VAL A 1 524 ? -22.026 -4.342 31.312 1.00 87.06 524 VAL A N 1
ATOM 4105 C CA . VAL A 1 524 ? -21.924 -5.429 32.302 1.00 87.06 524 VAL A CA 1
ATOM 4106 C C . VAL A 1 524 ? -21.606 -4.880 33.692 1.00 87.06 524 VAL A C 1
ATOM 4108 O O . VAL A 1 524 ? -22.138 -5.376 34.682 1.00 87.06 524 VAL A O 1
ATOM 4111 N N . TRP A 1 525 ? -20.758 -3.853 33.777 1.00 85.94 525 TRP A N 1
ATOM 4112 C CA . TRP A 1 525 ? -20.438 -3.209 35.045 1.00 85.94 525 TRP A CA 1
ATOM 4113 C C . TRP A 1 525 ? -21.618 -2.393 35.591 1.00 85.94 525 TRP A C 1
ATOM 4115 O O . TRP A 1 525 ? -21.929 -2.529 36.768 1.00 85.94 525 TRP A O 1
ATOM 4125 N N . THR A 1 526 ? -22.323 -1.614 34.763 1.00 83.62 526 THR A N 1
ATOM 4126 C CA . THR A 1 526 ? -23.484 -0.815 35.204 1.00 83.62 526 THR A CA 1
ATOM 4127 C C . THR A 1 526 ? -24.696 -1.660 35.586 1.00 83.62 526 THR A C 1
ATOM 4129 O O . THR A 1 526 ? -25.454 -1.262 36.465 1.00 83.62 526 THR A O 1
ATOM 4132 N N . ASP A 1 527 ? -24.888 -2.810 34.936 1.00 84.31 527 ASP A N 1
ATOM 4133 C CA . ASP A 1 527 ? -26.004 -3.724 35.208 1.00 84.31 527 ASP A CA 1
ATOM 4134 C C . ASP A 1 527 ? -25.748 -4.604 36.453 1.00 84.31 527 ASP A C 1
ATOM 4136 O O . ASP A 1 527 ? -26.632 -5.348 36.882 1.00 84.31 527 ASP A O 1
ATOM 4140 N N . ASN A 1 528 ? -24.550 -4.545 37.048 1.00 81.44 528 ASN A N 1
ATOM 4141 C CA . ASN A 1 528 ? -24.212 -5.312 38.242 1.00 81.44 528 ASN A CA 1
ATOM 4142 C C . ASN A 1 528 ? -24.779 -4.643 39.504 1.00 81.44 528 ASN A C 1
ATOM 4144 O O . ASN A 1 528 ? -24.429 -3.511 39.827 1.00 81.44 528 ASN A O 1
ATOM 4148 N N . GLU A 1 529 ? -25.609 -5.362 40.264 1.00 75.88 529 GLU A N 1
ATOM 4149 C CA . GLU A 1 529 ? -26.235 -4.849 41.495 1.00 75.88 529 GLU A CA 1
ATOM 4150 C C . GLU A 1 529 ? -25.216 -4.409 42.565 1.00 75.88 529 GLU A C 1
ATOM 4152 O O . GLU A 1 529 ? -25.539 -3.567 43.399 1.00 75.88 529 GLU A O 1
ATOM 4157 N N . ASN A 1 530 ? -23.978 -4.919 42.504 1.00 76.75 530 ASN A N 1
ATOM 4158 C CA . ASN A 1 530 ? -22.867 -4.549 43.386 1.00 76.75 530 ASN A CA 1
ATOM 4159 C C . ASN A 1 530 ? -21.790 -3.713 42.662 1.00 76.75 530 ASN A C 1
ATOM 4161 O O . ASN A 1 530 ? -20.617 -3.779 43.027 1.00 76.75 530 ASN A O 1
ATOM 4165 N N . ALA A 1 531 ? -22.138 -2.962 41.610 1.00 64.38 531 ALA A N 1
ATOM 4166 C CA . ALA A 1 531 ? -21.176 -2.184 40.814 1.00 64.38 531 ALA A CA 1
ATOM 4167 C C . ALA A 1 531 ? -20.290 -1.239 41.651 1.00 64.38 531 ALA A C 1
ATOM 4169 O O . ALA A 1 531 ? -19.125 -1.035 41.310 1.00 64.38 531 ALA A O 1
ATOM 4170 N N . ASP A 1 532 ? -20.820 -0.707 42.758 1.00 69.38 532 ASP A N 1
ATOM 4171 C CA . ASP A 1 532 ? -20.091 0.168 43.686 1.00 69.38 532 ASP A CA 1
ATOM 4172 C C . ASP A 1 532 ? -18.984 -0.563 44.479 1.00 69.38 532 ASP A C 1
ATOM 4174 O O . ASP A 1 532 ? -18.026 0.077 44.915 1.00 69.38 532 ASP A O 1
ATOM 4178 N N . ASP A 1 533 ? -19.074 -1.893 44.614 1.00 71.94 533 ASP A N 1
ATOM 4179 C CA . ASP A 1 533 ? -18.125 -2.743 45.353 1.00 71.94 533 ASP A CA 1
ATOM 4180 C C . ASP A 1 533 ? -17.115 -3.469 44.438 1.00 71.94 533 ASP A C 1
ATOM 4182 O O . ASP A 1 533 ? -16.192 -4.130 44.922 1.00 71.94 533 ASP A O 1
ATOM 4186 N N . ILE A 1 534 ? -17.272 -3.369 43.111 1.00 74.88 534 ILE A N 1
ATOM 4187 C CA . ILE A 1 534 ? -16.438 -4.065 42.121 1.00 74.88 534 ILE A CA 1
ATOM 4188 C C . ILE A 1 534 ? -15.487 -3.078 41.442 1.00 74.88 534 ILE A C 1
ATOM 4190 O O . ILE A 1 534 ? -15.880 -1.997 40.999 1.00 74.88 534 ILE A O 1
ATOM 4194 N N . GLU A 1 535 ? -14.218 -3.480 41.320 1.00 71.25 535 GLU A N 1
ATOM 4195 C CA . GLU A 1 535 ? -13.199 -2.698 40.624 1.00 71.25 535 GLU A CA 1
ATOM 4196 C C . GLU A 1 535 ? -13.629 -2.404 39.180 1.00 71.25 535 GLU A C 1
ATOM 4198 O O . GLU A 1 535 ? -14.094 -3.278 38.443 1.00 71.25 535 GLU A O 1
ATOM 4203 N N . ARG A 1 536 ? -13.506 -1.134 38.787 1.00 74.62 536 ARG A N 1
ATOM 4204 C CA . ARG A 1 536 ? -13.986 -0.655 37.489 1.00 74.62 536 ARG A CA 1
ATOM 4205 C C . ARG A 1 536 ? -13.274 -1.371 36.336 1.00 74.62 536 ARG A C 1
ATOM 4207 O O . ARG A 1 536 ? -12.066 -1.600 36.415 1.00 74.62 536 ARG A O 1
ATOM 4214 N N . PRO A 1 537 ? -13.980 -1.661 35.228 1.00 82.31 537 PRO A N 1
ATOM 4215 C CA . PRO A 1 537 ? -13.383 -2.350 34.096 1.00 82.31 537 PRO A CA 1
ATOM 4216 C C . PRO A 1 537 ? -12.287 -1.505 33.439 1.00 82.31 537 PRO A C 1
ATOM 4218 O O . PRO A 1 537 ? -12.411 -0.290 33.261 1.00 82.31 537 PRO A O 1
ATOM 4221 N N . ARG A 1 538 ? -11.209 -2.172 33.016 1.00 84.75 538 ARG A N 1
ATOM 4222 C CA . ARG A 1 538 ? -10.148 -1.545 32.225 1.00 84.75 538 ARG A CA 1
ATOM 4223 C C . ARG A 1 538 ? -10.607 -1.379 30.772 1.00 84.75 538 ARG A C 1
ATOM 4225 O O . ARG A 1 538 ? -10.703 -2.357 30.027 1.00 84.75 538 ARG A O 1
ATOM 4232 N N . PHE A 1 539 ? -10.860 -0.131 30.382 1.00 90.25 539 PHE A N 1
ATOM 4233 C CA . PHE A 1 539 ? -11.221 0.247 29.010 1.00 90.25 539 PHE A CA 1
ATOM 4234 C C . PHE A 1 539 ? -10.017 0.299 28.067 1.00 90.25 539 PHE A C 1
ATOM 4236 O O . PHE A 1 539 ? -8.886 0.544 28.494 1.00 90.25 539 PHE A O 1
ATOM 4243 N N . SER A 1 540 ? -10.287 0.173 26.773 1.00 89.38 540 SER A N 1
ATOM 4244 C CA . SER A 1 540 ? -9.318 -0.031 25.700 1.00 89.38 540 SER A CA 1
ATOM 4245 C C . SER A 1 540 ? -8.293 1.093 25.544 1.00 89.38 540 SER A C 1
ATOM 4247 O O . SER A 1 540 ? -7.147 0.831 25.182 1.00 89.38 540 SER A O 1
ATOM 4249 N N . LEU A 1 541 ? -8.639 2.346 25.873 1.00 88.81 541 LEU A N 1
ATOM 4250 C CA . LEU A 1 541 ? -7.663 3.450 25.859 1.00 88.81 541 LEU A CA 1
ATOM 4251 C C . LEU A 1 541 ? -6.488 3.215 26.829 1.00 88.81 541 LEU A C 1
ATOM 4253 O O . LEU A 1 541 ? -5.365 3.629 26.541 1.00 88.81 541 LEU A O 1
ATOM 4257 N N . HIS A 1 542 ? -6.703 2.478 27.926 1.00 89.06 542 HIS A N 1
ATOM 4258 C CA . HIS A 1 542 ? -5.654 2.154 28.901 1.00 89.06 542 HIS A CA 1
ATOM 4259 C C . HIS A 1 542 ? -4.612 1.163 28.369 1.00 89.06 542 HIS A C 1
ATOM 4261 O O . HIS A 1 542 ? -3.572 0.981 29.004 1.00 89.06 542 HIS A O 1
ATOM 4267 N N . TYR A 1 543 ? -4.850 0.510 27.227 1.00 89.69 543 TYR A N 1
ATOM 4268 C CA . TYR A 1 543 ? -3.815 -0.277 26.552 1.00 89.69 543 TYR A CA 1
ATOM 4269 C C . TYR A 1 543 ? -2.711 0.617 25.971 1.00 89.69 543 TYR A C 1
ATOM 4271 O O . TYR A 1 543 ? -1.572 0.178 25.832 1.00 89.69 543 TYR A O 1
ATOM 4279 N N . PHE A 1 544 ? -3.018 1.888 25.689 1.00 91.81 544 PHE A N 1
ATOM 4280 C CA . PHE A 1 544 ? -2.100 2.825 25.045 1.00 91.81 544 PHE A CA 1
ATOM 4281 C C . PHE A 1 544 ? -1.439 3.809 26.007 1.00 91.81 544 PHE A C 1
ATOM 4283 O O . PHE A 1 544 ? -0.618 4.595 25.555 1.00 91.81 544 PHE A O 1
ATOM 4290 N N . GLU A 1 545 ? -1.750 3.791 27.307 1.00 89.62 545 GLU A N 1
ATOM 4291 C CA . GLU A 1 545 ? -1.272 4.804 28.263 1.00 89.62 545 GLU A CA 1
ATOM 4292 C C . GLU A 1 545 ? 0.258 4.967 28.243 1.00 89.62 545 GLU A C 1
ATOM 4294 O O . GLU A 1 545 ? 0.772 6.081 28.115 1.00 89.62 545 GLU A O 1
ATOM 4299 N N . HIS A 1 546 ? 0.991 3.851 28.300 1.00 90.81 546 HIS A N 1
ATOM 4300 C CA . HIS A 1 546 ? 2.453 3.855 28.249 1.00 90.81 546 HIS A CA 1
ATOM 4301 C C . HIS A 1 546 ? 2.975 4.401 26.912 1.00 90.81 546 HIS A C 1
ATOM 4303 O O . HIS A 1 546 ? 3.845 5.273 26.885 1.00 90.81 546 HIS A O 1
ATOM 4309 N N . SER A 1 547 ? 2.420 3.919 25.798 1.00 92.06 547 SER A N 1
ATOM 4310 C CA . SER A 1 547 ? 2.803 4.364 24.457 1.00 92.06 547 SER A CA 1
ATOM 4311 C C . SER A 1 547 ? 2.514 5.845 24.241 1.00 92.06 547 SER A C 1
ATOM 4313 O O . SER A 1 547 ? 3.347 6.557 23.693 1.00 92.06 547 SER A O 1
ATOM 4315 N N . LEU A 1 548 ? 1.370 6.330 24.720 1.00 90.19 548 LEU A N 1
ATOM 4316 C CA . LEU A 1 548 ? 0.960 7.724 24.624 1.00 90.19 548 LEU A CA 1
ATOM 4317 C C . LEU A 1 548 ? 1.960 8.635 25.333 1.00 90.19 548 LEU A C 1
ATOM 4319 O O . LEU A 1 548 ? 2.481 9.566 24.720 1.00 90.19 548 LEU A O 1
ATOM 4323 N N . ARG A 1 549 ? 2.282 8.300 26.590 1.00 91.12 549 ARG A N 1
ATOM 4324 C CA . ARG A 1 549 ? 3.258 9.029 27.405 1.00 91.12 549 ARG A CA 1
ATOM 4325 C C . ARG A 1 549 ? 4.621 9.055 26.726 1.00 91.12 549 ARG A C 1
ATOM 4327 O O . ARG A 1 549 ? 5.208 10.122 26.563 1.00 91.12 549 ARG A O 1
ATOM 4334 N N . ARG A 1 550 ? 5.092 7.900 26.249 1.00 92.00 550 ARG A N 1
ATOM 4335 C CA . ARG A 1 550 ? 6.389 7.800 25.576 1.00 92.00 550 ARG A CA 1
ATOM 4336 C C . ARG A 1 550 ? 6.455 8.662 24.318 1.00 92.00 550 ARG A C 1
ATOM 4338 O O . ARG A 1 550 ? 7.432 9.369 24.093 1.00 92.00 550 ARG A O 1
ATOM 4345 N N . VAL A 1 551 ? 5.416 8.622 23.495 1.00 91.56 551 VAL A N 1
ATOM 4346 C CA . VAL A 1 551 ? 5.388 9.379 22.244 1.00 91.56 551 VAL A CA 1
ATOM 4347 C C . VAL A 1 551 ? 5.252 10.887 22.501 1.00 91.56 551 VAL A C 1
ATOM 4349 O O . VAL A 1 551 ? 5.850 11.680 21.777 1.00 91.56 551 VAL A O 1
ATOM 4352 N N . GLN A 1 552 ? 4.543 11.299 23.558 1.00 90.06 552 GLN A N 1
ATOM 4353 C CA . GLN A 1 552 ? 4.533 12.694 24.020 1.00 90.06 552 GLN A CA 1
ATOM 4354 C C . GLN A 1 552 ? 5.925 13.170 24.449 1.00 90.06 552 GLN A C 1
ATOM 4356 O O . GLN A 1 552 ? 6.338 14.259 24.059 1.00 90.06 552 GLN A O 1
ATOM 4361 N N . GLU A 1 553 ? 6.657 12.371 25.230 1.00 91.56 553 GLU A N 1
ATOM 4362 C CA . GLU A 1 553 ? 8.030 12.693 25.642 1.00 91.56 553 GLU A CA 1
ATOM 4363 C C . GLU A 1 553 ? 8.939 12.906 24.428 1.00 91.56 553 GLU A C 1
ATOM 4365 O O . GLU A 1 553 ? 9.652 13.907 24.359 1.00 91.56 553 GLU A O 1
ATOM 4370 N N . LEU A 1 554 ? 8.873 12.002 23.444 1.00 91.25 554 LEU A N 1
ATOM 4371 C CA . LEU A 1 554 ? 9.668 12.091 22.218 1.00 91.25 554 LEU A CA 1
ATOM 4372 C C . LEU A 1 554 ? 9.289 13.315 21.370 1.00 91.25 554 LEU A C 1
ATOM 4374 O O . LEU A 1 554 ? 10.175 14.020 20.889 1.00 91.25 554 LEU A O 1
ATOM 4378 N N . ALA A 1 555 ? 7.995 13.611 21.216 1.00 90.75 555 ALA A N 1
ATOM 4379 C CA . ALA A 1 555 ? 7.529 14.793 20.488 1.00 90.75 555 ALA A CA 1
ATOM 4380 C C . ALA A 1 555 ? 7.949 16.103 21.178 1.00 90.75 555 ALA A C 1
ATOM 4382 O O . ALA A 1 555 ? 8.400 17.041 20.519 1.00 90.75 555 ALA A O 1
ATOM 4383 N N . ASN A 1 556 ? 7.859 16.158 22.509 1.00 89.56 556 ASN A N 1
ATOM 4384 C CA . ASN A 1 556 ? 8.310 17.306 23.293 1.00 89.56 556 ASN A CA 1
ATOM 4385 C C . ASN A 1 556 ? 9.830 17.490 23.209 1.00 89.56 556 ASN A C 1
ATOM 4387 O O . ASN A 1 556 ? 10.291 18.620 23.056 1.00 89.56 556 ASN A O 1
ATOM 4391 N N . ALA A 1 557 ? 10.604 16.402 23.250 1.00 90.94 557 ALA A N 1
ATOM 4392 C CA . ALA A 1 557 ? 12.052 16.444 23.061 1.00 90.94 557 ALA A CA 1
ATOM 4393 C C . ALA A 1 557 ? 12.429 16.929 21.649 1.00 90.94 557 ALA A C 1
ATOM 4395 O O . ALA A 1 557 ? 13.301 17.787 21.506 1.00 90.94 557 ALA A O 1
ATOM 4396 N N . ALA A 1 558 ? 11.729 16.457 20.613 1.00 90.31 558 ALA A N 1
ATOM 4397 C CA . ALA A 1 558 ? 11.936 16.889 19.229 1.00 90.31 558 ALA A CA 1
ATOM 4398 C C . ALA A 1 558 ? 11.676 18.394 19.027 1.00 90.31 558 ALA A C 1
ATOM 4400 O O . ALA A 1 558 ? 12.325 19.030 18.200 1.00 90.31 558 ALA A O 1
ATOM 4401 N N . LEU A 1 559 ? 10.757 18.975 19.804 1.00 89.62 559 LEU A N 1
ATOM 4402 C CA . LEU A 1 559 ? 10.357 20.382 19.717 1.00 89.62 559 LEU A CA 1
ATOM 4403 C C . LEU A 1 559 ? 10.856 21.239 20.890 1.00 89.62 559 LEU A C 1
ATOM 4405 O O . LEU A 1 559 ? 10.329 22.333 21.098 1.00 89.62 559 LEU A O 1
ATOM 4409 N N . HIS A 1 560 ? 11.847 20.776 21.662 1.00 88.06 560 HIS A N 1
ATOM 4410 C CA . HIS A 1 560 ? 12.309 21.481 22.867 1.00 88.06 560 HIS A CA 1
ATOM 4411 C C . HIS A 1 560 ? 12.853 22.888 22.567 1.00 88.06 560 HIS A C 1
ATOM 4413 O O . HIS A 1 560 ? 12.702 23.792 23.382 1.00 88.06 560 HIS A O 1
ATOM 4419 N N . ALA A 1 561 ? 13.458 23.074 21.389 1.00 85.94 561 ALA A N 1
ATOM 4420 C CA . ALA A 1 561 ? 14.032 24.342 20.942 1.00 85.94 561 ALA A CA 1
ATOM 4421 C C . ALA A 1 561 ? 13.012 25.285 20.273 1.00 85.94 561 ALA A C 1
ATOM 4423 O O . ALA A 1 561 ? 13.370 26.392 19.877 1.00 85.94 561 ALA A O 1
ATOM 4424 N N . VAL A 1 562 ? 11.755 24.854 20.108 1.00 83.12 562 VAL A N 1
ATOM 4425 C CA . VAL A 1 562 ? 10.724 25.594 19.368 1.00 83.12 562 VAL A CA 1
ATOM 4426 C C . VAL A 1 562 ? 9.660 26.093 20.339 1.00 83.12 562 VAL A C 1
ATOM 4428 O O . VAL A 1 562 ? 8.847 25.318 20.846 1.00 83.12 562 VAL A O 1
ATOM 4431 N N . THR A 1 563 ? 9.643 27.402 20.591 1.00 78.00 563 THR A N 1
ATOM 4432 C CA . THR A 1 563 ? 8.640 28.031 21.459 1.00 78.00 563 THR A CA 1
ATOM 4433 C C . THR A 1 563 ? 7.316 28.209 20.717 1.00 78.00 563 THR A C 1
ATOM 4435 O O . THR A 1 563 ? 7.261 28.798 19.634 1.00 78.00 563 THR A O 1
ATOM 4438 N N . THR A 1 564 ? 6.221 27.722 21.312 1.00 71.56 564 THR A N 1
ATOM 4439 C CA . THR A 1 564 ? 4.871 27.848 20.744 1.00 71.56 564 THR A CA 1
ATOM 4440 C C . THR A 1 564 ? 4.517 29.319 20.506 1.00 71.56 564 THR A C 1
ATOM 4442 O O . THR A 1 564 ? 4.493 30.102 21.451 1.00 71.56 564 THR A O 1
ATOM 4445 N N . GLY A 1 565 ? 4.185 29.679 19.264 1.00 63.06 565 GLY A N 1
ATOM 4446 C CA . GLY A 1 565 ? 3.779 31.040 18.889 1.00 63.06 565 GLY A CA 1
ATOM 4447 C C . GLY A 1 565 ? 4.926 31.992 18.530 1.00 63.06 565 GLY A C 1
ATOM 4448 O O . GLY A 1 565 ? 4.647 33.083 18.043 1.00 63.06 565 GLY A O 1
ATOM 4449 N N . GLU A 1 566 ? 6.186 31.585 18.712 1.00 66.75 566 GLU A N 1
ATOM 4450 C CA . GLU A 1 566 ? 7.369 32.372 18.319 1.00 66.75 566 GLU A CA 1
ATOM 4451 C C . GLU A 1 566 ? 8.111 31.746 17.133 1.00 66.75 566 GLU A C 1
ATOM 4453 O O . GLU A 1 566 ? 8.648 32.461 16.290 1.00 66.75 566 GLU A O 1
ATOM 4458 N N . ALA A 1 567 ? 8.125 30.413 17.053 1.00 66.81 567 ALA A N 1
ATOM 4459 C CA . ALA A 1 567 ? 8.813 29.665 16.009 1.00 66.81 567 ALA A CA 1
ATOM 4460 C C . ALA A 1 567 ? 8.008 28.430 15.580 1.00 66.81 567 ALA A C 1
ATOM 4462 O O . ALA A 1 567 ? 7.154 27.928 16.316 1.00 66.81 567 ALA A O 1
ATOM 4463 N N . THR A 1 568 ? 8.310 27.931 14.383 1.00 77.75 568 THR A N 1
ATOM 4464 C CA . THR A 1 568 ? 7.705 26.726 13.804 1.00 77.75 568 THR A CA 1
ATOM 4465 C C . THR A 1 568 ? 8.796 25.743 13.404 1.00 77.75 568 THR A C 1
ATOM 4467 O O . THR A 1 568 ? 9.902 26.153 13.055 1.00 77.75 568 THR A O 1
ATOM 4470 N N . SER A 1 569 ? 8.490 24.451 13.432 1.00 81.06 569 SER A N 1
ATOM 4471 C CA . SER A 1 569 ? 9.398 23.380 13.034 1.00 81.06 569 SER A CA 1
ATOM 4472 C C . SER A 1 569 ? 8.938 22.743 11.729 1.00 81.06 569 SER A C 1
ATOM 4474 O O . SER A 1 569 ? 7.793 22.309 11.624 1.00 81.06 569 SER A O 1
ATOM 4476 N N . GLU A 1 570 ? 9.850 22.639 10.766 1.00 80.00 570 GLU A N 1
ATOM 4477 C CA . GLU A 1 570 ? 9.699 21.801 9.575 1.00 80.00 570 GLU A CA 1
ATOM 4478 C C . GLU A 1 570 ? 10.773 20.703 9.655 1.00 80.00 570 GLU A C 1
ATOM 4480 O O . GLU A 1 570 ? 11.893 20.889 9.173 1.00 80.00 570 GLU A O 1
ATOM 4485 N N . PRO A 1 571 ? 10.506 19.594 10.375 1.00 80.81 571 PRO A N 1
ATOM 4486 C CA . PRO A 1 571 ? 11.510 18.562 10.590 1.00 80.81 571 PRO A CA 1
ATOM 4487 C C . PRO A 1 571 ? 11.859 17.888 9.262 1.00 80.81 571 PRO A C 1
ATOM 4489 O O . PRO A 1 571 ? 10.971 17.520 8.492 1.00 80.81 571 PRO A O 1
ATOM 4492 N N . ALA A 1 572 ? 13.156 17.682 9.021 1.00 77.12 572 ALA A N 1
ATOM 4493 C CA . ALA A 1 572 ? 13.625 17.008 7.815 1.00 77.12 572 ALA A CA 1
ATOM 4494 C C . ALA A 1 572 ? 12.964 15.619 7.683 1.00 77.12 572 ALA A C 1
ATOM 4496 O O . ALA A 1 572 ? 12.883 14.895 8.691 1.00 77.12 572 ALA A O 1
ATOM 4497 N N . PRO A 1 573 ? 12.509 15.219 6.480 1.00 72.56 573 PRO A N 1
ATOM 4498 C CA . PRO A 1 573 ? 11.909 13.911 6.256 1.00 72.56 573 PRO A CA 1
ATOM 4499 C C . PRO A 1 573 ? 12.785 12.782 6.804 1.00 72.56 573 PRO A C 1
ATOM 4501 O O . PRO A 1 573 ? 14.008 12.809 6.716 1.00 72.56 573 PRO A O 1
ATOM 4504 N N . ALA A 1 574 ? 12.140 11.791 7.415 1.00 68.06 574 ALA A N 1
ATOM 4505 C CA . ALA A 1 574 ? 12.773 10.622 8.034 1.00 68.06 574 ALA A CA 1
ATOM 4506 C C . ALA A 1 574 ? 13.789 10.886 9.175 1.00 68.06 574 ALA A C 1
ATOM 4508 O O . ALA A 1 574 ? 14.321 9.909 9.712 1.00 68.06 574 ALA A O 1
ATOM 4509 N N . SER A 1 575 ? 14.003 12.137 9.608 1.00 81.75 575 SER A N 1
ATOM 4510 C CA . SER A 1 575 ? 14.764 12.459 10.829 1.00 81.75 575 SER A CA 1
ATOM 4511 C C . SER A 1 575 ? 14.114 11.868 12.087 1.00 81.75 575 SER A C 1
ATOM 4513 O O . SER A 1 575 ? 12.916 11.577 12.097 1.00 81.75 575 SER A O 1
ATOM 4515 N N . GLU A 1 576 ? 14.876 11.717 13.173 1.00 84.25 576 GLU A N 1
ATOM 4516 C CA . GLU A 1 576 ? 14.338 11.253 14.464 1.00 84.25 576 GLU A CA 1
ATOM 4517 C C . GLU A 1 576 ? 13.183 12.136 14.954 1.00 84.25 576 GLU A C 1
ATOM 4519 O O . GLU A 1 576 ? 12.138 11.625 15.361 1.00 84.25 576 GLU A O 1
ATOM 4524 N N . ALA A 1 577 ? 13.330 13.460 14.819 1.00 87.75 577 ALA A N 1
ATOM 4525 C CA . ALA A 1 577 ? 12.280 14.424 15.124 1.00 87.75 577 ALA A CA 1
ATOM 4526 C C . ALA A 1 577 ? 11.024 14.179 14.273 1.00 87.75 577 ALA A C 1
ATOM 4528 O O . ALA A 1 577 ? 9.925 14.074 14.815 1.00 87.75 577 ALA A O 1
ATOM 4529 N N . HIS A 1 578 ? 11.177 14.016 12.954 1.00 86.94 578 HIS A N 1
ATOM 4530 C CA . HIS A 1 578 ? 10.056 13.715 12.061 1.00 86.94 578 HIS A CA 1
ATOM 4531 C C . HIS A 1 578 ? 9.348 12.405 12.443 1.00 86.94 578 HIS A C 1
ATOM 4533 O O . HIS A 1 578 ? 8.120 12.374 12.496 1.00 86.94 578 HIS A O 1
ATOM 4539 N N . ARG A 1 579 ? 10.096 11.338 12.758 1.00 87.38 579 ARG A N 1
ATOM 4540 C CA . ARG A 1 579 ? 9.531 10.039 13.175 1.00 87.38 579 ARG A CA 1
ATOM 4541 C C . ARG A 1 579 ? 8.734 10.155 14.473 1.00 87.38 579 ARG A C 1
ATOM 4543 O O . ARG A 1 579 ? 7.599 9.688 14.524 1.00 87.38 579 ARG A O 1
ATOM 4550 N N . ALA A 1 580 ? 9.299 10.808 15.490 1.00 90.06 580 ALA A N 1
ATOM 4551 C CA . ALA A 1 580 ? 8.646 11.019 16.781 1.00 90.06 580 ALA A CA 1
ATOM 4552 C C . ALA A 1 580 ? 7.343 11.821 16.645 1.00 90.06 580 ALA A C 1
ATOM 4554 O O . ALA A 1 580 ? 6.306 11.445 17.194 1.00 90.06 580 ALA A O 1
ATOM 4555 N N . LEU A 1 581 ? 7.380 12.904 15.865 1.00 91.62 581 LEU A N 1
ATOM 4556 C CA . LEU A 1 581 ? 6.219 13.761 15.631 1.00 91.62 581 LEU A CA 1
ATOM 4557 C C . LEU A 1 581 ? 5.138 13.045 14.819 1.00 91.62 581 LEU A C 1
ATOM 4559 O O . LEU A 1 581 ? 3.960 13.118 15.168 1.00 91.62 581 LEU A O 1
ATOM 4563 N N . LEU A 1 582 ? 5.528 12.299 13.784 1.00 90.38 582 LEU A N 1
ATOM 4564 C CA . LEU A 1 582 ? 4.602 11.498 12.991 1.00 90.38 582 LEU A CA 1
ATOM 4565 C C . LEU A 1 582 ? 3.929 10.414 13.843 1.00 90.38 582 LEU A C 1
ATOM 4567 O O . LEU A 1 582 ? 2.710 10.263 13.776 1.00 90.38 582 LEU A O 1
ATOM 4571 N N . ALA A 1 583 ? 4.689 9.700 14.678 1.00 92.19 583 ALA A N 1
ATOM 4572 C CA . ALA A 1 583 ? 4.140 8.709 15.601 1.00 92.19 583 ALA A CA 1
ATOM 4573 C C . ALA A 1 583 ? 3.119 9.340 16.560 1.00 92.19 583 ALA A C 1
ATOM 4575 O O . ALA A 1 583 ? 2.037 8.781 16.757 1.00 92.19 583 ALA A O 1
ATOM 4576 N N . HIS A 1 584 ? 3.425 10.532 17.091 1.00 92.19 584 HIS A N 1
ATOM 4577 C CA . HIS A 1 584 ? 2.516 11.273 17.963 1.00 92.19 584 HIS A CA 1
ATOM 4578 C C . HIS A 1 584 ? 1.213 11.599 17.257 1.00 92.19 584 HIS A C 1
ATOM 4580 O O . HIS A 1 584 ? 0.151 11.219 17.743 1.00 92.19 584 HIS A O 1
ATOM 4586 N N . LEU A 1 585 ? 1.274 12.233 16.089 1.00 91.31 585 LEU A N 1
ATOM 4587 C CA . LEU A 1 585 ? 0.081 12.653 15.358 1.00 91.31 585 LEU A CA 1
ATOM 4588 C C . LEU A 1 585 ? -0.782 11.461 14.915 1.00 91.31 585 LEU A C 1
ATOM 4590 O O . LEU A 1 585 ? -2.002 11.505 15.071 1.00 91.31 585 LEU A O 1
ATOM 4594 N N . LEU A 1 586 ? -0.169 10.382 14.419 1.00 92.56 586 LEU A N 1
ATOM 4595 C CA . LEU A 1 586 ? -0.893 9.200 13.938 1.00 92.56 586 LEU A CA 1
ATOM 4596 C C . LEU A 1 586 ? -1.600 8.437 15.064 1.00 92.56 586 LEU A C 1
ATOM 4598 O O . LEU A 1 586 ? -2.773 8.085 14.913 1.00 92.56 586 LEU A O 1
ATOM 4602 N N . LEU A 1 587 ? -0.920 8.198 16.193 1.00 92.81 587 LEU A N 1
ATOM 4603 C CA . LEU A 1 587 ? -1.547 7.565 17.356 1.00 92.81 587 LEU A CA 1
ATOM 4604 C C . LEU A 1 587 ? -2.672 8.454 17.903 1.00 92.81 587 LEU A C 1
ATOM 4606 O O . LEU A 1 587 ? -3.759 7.964 18.207 1.00 92.81 587 LEU A O 1
ATOM 4610 N N . SER A 1 588 ? -2.435 9.768 17.950 1.00 89.94 588 SER A N 1
ATOM 4611 C CA . SER A 1 588 ? -3.421 10.741 18.424 1.00 89.94 588 SER A CA 1
ATOM 4612 C C . SER A 1 588 ? -4.699 10.739 17.609 1.00 89.94 588 SER A C 1
ATOM 4614 O O . SER A 1 588 ? -5.791 10.684 18.173 1.00 89.94 588 SER A O 1
ATOM 4616 N N . GLU A 1 589 ? -4.576 10.755 16.284 1.00 89.50 589 GLU A N 1
ATOM 4617 C CA . GLU A 1 589 ? -5.724 10.717 15.384 1.00 89.50 589 GLU A CA 1
ATOM 4618 C C . GLU A 1 589 ? -6.584 9.472 15.639 1.00 89.50 589 GLU A C 1
ATOM 4620 O O . GLU A 1 589 ? -7.806 9.585 15.758 1.00 89.50 589 GLU A O 1
ATOM 4625 N N . ARG A 1 590 ? -5.958 8.302 15.825 1.00 89.56 590 ARG A N 1
ATOM 4626 C CA . ARG A 1 590 ? -6.677 7.043 16.063 1.00 89.56 590 ARG A CA 1
ATOM 4627 C C . ARG A 1 590 ? -7.407 7.017 17.398 1.00 89.56 590 ARG A C 1
ATOM 4629 O O . ARG A 1 590 ? -8.595 6.691 17.422 1.00 89.56 590 ARG A O 1
ATOM 4636 N N . LEU A 1 591 ? -6.741 7.397 18.489 1.00 89.69 591 LEU A N 1
ATOM 4637 C CA . LEU A 1 591 ? -7.359 7.409 19.820 1.00 89.69 591 LEU A CA 1
ATOM 4638 C C . LEU A 1 591 ? -8.497 8.434 19.905 1.00 89.69 591 LEU A C 1
ATOM 4640 O O . LEU A 1 591 ? -9.580 8.116 20.399 1.00 89.69 591 LEU A O 1
ATOM 4644 N N . LEU A 1 592 ? -8.301 9.635 19.351 1.00 87.38 592 LEU A N 1
ATOM 4645 C CA . LEU A 1 592 ? -9.353 10.652 19.281 1.00 87.38 592 LEU A CA 1
ATOM 4646 C C . LEU A 1 592 ? -10.509 10.221 18.374 1.00 87.38 592 LEU A C 1
ATOM 4648 O O . LEU A 1 592 ? -11.661 10.554 18.648 1.00 87.38 592 LEU A O 1
ATOM 4652 N N . SER A 1 593 ? -10.241 9.456 17.312 1.00 85.62 593 SER A N 1
ATOM 4653 C CA . SER A 1 593 ? -11.298 8.913 16.462 1.00 85.62 593 SER A CA 1
ATOM 4654 C C . SER A 1 593 ? -12.216 7.954 17.216 1.00 85.62 593 SER A C 1
ATOM 4656 O O . SER A 1 593 ? -13.427 8.023 17.018 1.00 85.62 593 SER A O 1
ATOM 4658 N N . VAL A 1 594 ? -11.684 7.097 18.093 1.00 84.56 594 VAL A N 1
ATOM 4659 C CA . VAL A 1 594 ? -12.531 6.243 18.946 1.00 84.56 594 VAL A CA 1
ATOM 4660 C C . VAL A 1 594 ? -13.250 7.052 20.007 1.00 84.56 594 VAL A C 1
ATOM 4662 O O . VAL A 1 594 ? -14.446 6.851 20.204 1.00 84.56 594 VAL A O 1
ATOM 4665 N N . ALA A 1 595 ? -12.585 8.045 20.596 1.00 84.62 595 ALA A N 1
ATOM 4666 C CA . ALA A 1 595 ? -13.240 8.924 21.551 1.00 84.62 595 ALA A CA 1
ATOM 4667 C C . ALA A 1 595 ? -14.446 9.656 20.942 1.00 84.62 595 ALA A C 1
ATOM 4669 O O . ALA A 1 595 ? -15.507 9.707 21.555 1.00 84.62 595 ALA A O 1
ATOM 4670 N N . ARG A 1 596 ? -14.332 10.139 19.696 1.00 83.44 596 ARG A N 1
ATOM 4671 C CA . ARG A 1 596 ? -15.449 10.764 18.965 1.00 83.44 596 ARG A CA 1
ATOM 4672 C C . ARG A 1 596 ? -16.654 9.837 18.797 1.00 83.44 596 ARG A C 1
ATOM 4674 O O . ARG A 1 596 ? -17.776 10.329 18.807 1.00 83.44 596 ARG A O 1
ATOM 4681 N N . ARG A 1 597 ? -16.455 8.522 18.667 1.00 85.12 597 ARG A N 1
ATOM 4682 C CA . ARG A 1 597 ? -17.568 7.560 18.546 1.00 85.12 597 ARG A CA 1
ATOM 4683 C C . ARG A 1 597 ? -18.371 7.420 19.835 1.00 85.12 597 ARG A C 1
ATOM 4685 O O . ARG A 1 597 ? -19.559 7.137 19.766 1.00 85.12 597 ARG A O 1
ATOM 4692 N N . ALA A 1 598 ? -17.758 7.675 20.991 1.00 83.88 598 ALA A N 1
ATOM 4693 C CA . ALA A 1 598 ? -18.457 7.675 22.272 1.00 83.88 598 ALA A CA 1
ATOM 4694 C C . ALA A 1 598 ? -19.360 8.909 22.472 1.00 83.88 598 ALA A C 1
ATOM 4696 O O . ALA A 1 598 ? -19.973 9.027 23.524 1.00 83.88 598 ALA A O 1
ATOM 4697 N N . HIS A 1 599 ? -19.455 9.839 21.508 1.00 79.31 599 HIS A N 1
ATOM 4698 C CA . HIS A 1 599 ? -20.198 11.101 21.661 1.00 79.31 599 HIS A CA 1
ATOM 4699 C C . HIS A 1 599 ? -21.647 10.907 22.119 1.00 79.31 599 HIS A C 1
ATOM 4701 O O . HIS A 1 599 ? -22.131 11.666 22.957 1.00 79.31 599 HIS A O 1
ATOM 4707 N N . ASP A 1 600 ? -22.306 9.863 21.621 1.00 80.69 600 ASP A N 1
ATOM 4708 C CA . ASP A 1 600 ? -23.703 9.569 21.941 1.00 80.69 600 ASP A CA 1
ATOM 4709 C C . ASP A 1 600 ? -23.862 8.649 23.173 1.00 80.69 600 ASP A C 1
ATOM 4711 O O . ASP A 1 600 ? -24.979 8.272 23.524 1.00 80.69 600 ASP A O 1
ATOM 4715 N N . LEU A 1 601 ? -22.758 8.308 23.855 1.00 87.06 601 LEU A N 1
ATOM 4716 C CA . LEU A 1 601 ? -22.696 7.493 25.074 1.00 87.06 601 LEU A CA 1
ATOM 4717 C C . LEU A 1 601 ? -22.033 8.304 26.204 1.00 87.06 601 LEU A C 1
ATOM 4719 O O . LEU A 1 601 ? -20.820 8.191 26.405 1.00 87.06 601 LEU A O 1
ATOM 4723 N N . PRO A 1 602 ? -22.802 9.131 26.944 1.00 83.75 602 PRO A N 1
ATOM 4724 C CA . PRO A 1 602 ? -22.260 10.091 27.908 1.00 83.75 602 PRO A CA 1
ATOM 4725 C C . PRO A 1 602 ? -21.334 9.456 28.945 1.00 83.75 602 PRO A C 1
ATOM 4727 O O . PRO A 1 602 ? -20.249 9.977 29.185 1.00 83.75 602 PRO A O 1
ATOM 4730 N N . ASP A 1 603 ? -21.722 8.299 29.483 1.00 85.69 603 ASP A N 1
ATOM 4731 C CA . ASP A 1 603 ? -20.951 7.604 30.512 1.00 85.69 603 ASP A CA 1
ATOM 4732 C C . ASP A 1 603 ? -19.586 7.164 29.973 1.00 85.69 603 ASP A C 1
ATOM 4734 O O . ASP A 1 603 ? -18.554 7.472 30.564 1.00 85.69 603 ASP A O 1
ATOM 4738 N N . LEU A 1 604 ? -19.535 6.519 28.803 1.00 87.75 604 LEU A N 1
ATOM 4739 C CA . LEU A 1 604 ? -18.269 6.111 28.184 1.00 87.75 604 LEU A CA 1
ATOM 4740 C C . LEU A 1 604 ? -17.412 7.325 27.778 1.00 87.75 604 LEU A C 1
ATOM 4742 O O . LEU A 1 604 ? -16.193 7.321 27.958 1.00 87.75 604 LEU A O 1
ATOM 4746 N N . MET A 1 605 ? -18.044 8.390 27.277 1.00 88.56 605 MET A N 1
ATOM 4747 C CA . MET A 1 605 ? -17.363 9.636 26.924 1.00 88.56 605 MET A CA 1
ATOM 4748 C C . MET A 1 605 ? -16.711 10.300 28.142 1.00 88.56 605 MET A C 1
ATOM 4750 O O . MET A 1 605 ? -15.574 10.765 28.039 1.00 88.56 605 MET A O 1
ATOM 4754 N N . GLU A 1 606 ? -17.373 10.330 29.302 1.00 86.62 606 GLU A N 1
ATOM 4755 C CA . GLU A 1 606 ? -16.777 10.862 30.533 1.00 86.62 606 GLU A CA 1
ATOM 4756 C C . GLU A 1 606 ? -15.491 10.117 30.912 1.00 86.62 606 GLU A C 1
ATOM 4758 O O . GLU A 1 606 ? -14.498 10.756 31.274 1.00 86.62 606 GLU A O 1
ATOM 4763 N N . HIS A 1 607 ? -15.461 8.792 30.741 1.00 86.81 607 HIS A N 1
ATOM 4764 C CA . HIS A 1 607 ? -14.270 7.979 30.998 1.00 86.81 607 HIS A CA 1
ATOM 4765 C C . HIS A 1 607 ? -13.126 8.303 30.034 1.00 86.81 607 HIS A C 1
ATOM 4767 O O . HIS A 1 607 ? -11.985 8.494 30.460 1.00 86.81 607 HIS A O 1
ATOM 4773 N N . TYR A 1 608 ? -13.415 8.426 28.740 1.00 89.56 608 TYR A N 1
ATOM 4774 C CA . TYR A 1 608 ? -12.402 8.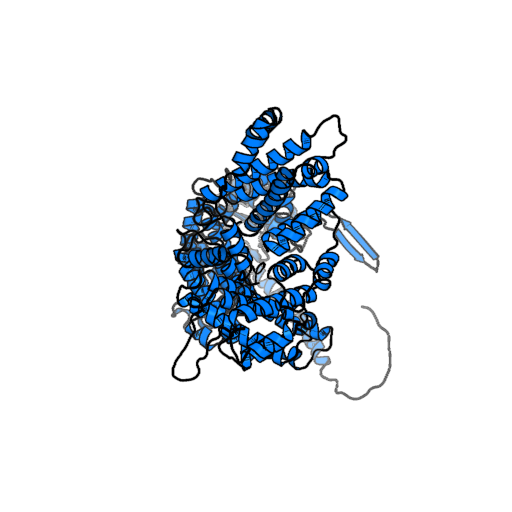802 27.754 1.00 89.56 608 TYR A CA 1
ATOM 4775 C C . TYR A 1 608 ? -11.870 10.222 27.986 1.00 89.56 608 TYR A C 1
ATOM 4777 O O . TYR A 1 608 ? -10.663 10.457 27.908 1.00 89.56 608 TYR A O 1
ATOM 4785 N N . ILE A 1 609 ? -12.738 11.173 28.345 1.00 86.81 609 ILE A N 1
ATOM 4786 C CA . ILE A 1 609 ? -12.325 12.529 28.725 1.00 86.81 609 ILE A CA 1
ATOM 4787 C C . ILE A 1 609 ? -11.430 12.493 29.969 1.00 86.81 609 ILE A C 1
ATOM 4789 O O . ILE A 1 609 ? -10.420 13.200 30.010 1.00 86.81 609 ILE A O 1
ATOM 4793 N N . ALA A 1 610 ? -11.777 11.690 30.978 1.00 86.81 610 ALA A N 1
ATOM 4794 C CA . ALA A 1 610 ? -10.977 11.540 32.189 1.00 86.81 610 ALA A CA 1
ATOM 4795 C C . ALA A 1 610 ? -9.580 10.978 31.884 1.00 86.81 610 ALA A C 1
ATOM 4797 O O . ALA A 1 610 ? -8.597 11.529 32.379 1.00 86.81 610 ALA A O 1
ATOM 4798 N N . PHE A 1 611 ? -9.484 9.969 31.010 1.00 88.69 611 PHE A N 1
ATOM 4799 C CA . PHE A 1 611 ? -8.211 9.420 30.535 1.00 88.69 611 PHE A CA 1
ATOM 4800 C C . PHE A 1 611 ? -7.321 10.513 29.922 1.00 88.69 611 PHE A C 1
ATOM 4802 O O . PHE A 1 611 ? -6.204 10.748 30.389 1.00 88.69 611 PHE A O 1
ATOM 4809 N N . PHE A 1 612 ? -7.837 11.270 28.945 1.00 86.12 612 PHE A N 1
ATOM 4810 C CA . PHE A 1 612 ? -7.046 12.322 28.299 1.00 86.12 612 PHE A CA 1
ATOM 4811 C C . PHE A 1 612 ? -6.676 13.469 29.247 1.00 86.12 612 PHE A C 1
ATOM 4813 O O . PHE A 1 612 ? -5.565 13.997 29.154 1.00 86.12 612 PHE A O 1
ATOM 4820 N N . ARG A 1 613 ? -7.569 13.841 30.176 1.00 84.75 613 ARG A N 1
ATOM 4821 C CA . ARG A 1 613 ? -7.286 14.851 31.209 1.00 84.75 613 ARG A CA 1
ATOM 4822 C C . ARG A 1 613 ? -6.185 14.401 32.164 1.00 84.75 613 ARG A C 1
ATOM 4824 O O . ARG A 1 613 ? -5.301 15.198 32.454 1.00 84.75 613 ARG A O 1
ATOM 4831 N N . GLY A 1 614 ? -6.219 13.148 32.622 1.00 78.12 614 GLY A N 1
ATOM 4832 C CA . GLY A 1 614 ? -5.210 12.598 33.535 1.00 78.12 614 GLY A CA 1
ATOM 4833 C C . GLY A 1 614 ? -3.797 12.620 32.948 1.00 78.12 614 GLY A C 1
ATOM 4834 O O . GLY A 1 614 ? -2.827 12.803 33.673 1.00 78.12 614 GLY A O 1
ATOM 4835 N N . SER A 1 615 ? -3.691 12.501 31.624 1.00 72.38 615 SER A N 1
ATOM 4836 C CA . SER A 1 615 ? -2.421 12.530 30.883 1.00 72.38 615 SER A CA 1
ATOM 4837 C C . SER A 1 615 ? -1.965 13.915 30.382 1.00 72.38 615 SER A C 1
ATOM 4839 O O . SER A 1 615 ? -0.984 13.986 29.645 1.00 72.38 615 SER A O 1
ATOM 4841 N N . ASP A 1 616 ? -2.690 14.999 30.705 1.00 77.06 616 ASP A N 1
ATOM 4842 C CA . ASP A 1 616 ? -2.515 16.352 30.122 1.00 77.06 616 ASP A CA 1
ATOM 4843 C C . ASP A 1 616 ? -2.327 16.339 28.588 1.00 77.06 616 ASP A C 1
ATOM 4845 O O . ASP A 1 616 ? -1.561 17.087 27.962 1.00 77.06 616 ASP A O 1
ATOM 4849 N N . TYR A 1 617 ? -3.012 15.388 27.958 1.00 81.44 617 TYR A N 1
ATOM 4850 C CA . TYR A 1 617 ? -2.650 14.947 26.625 1.00 81.44 617 TYR A CA 1
ATOM 4851 C C . TYR A 1 617 ? -3.095 15.924 25.551 1.00 81.44 617 TYR A C 1
ATOM 4853 O O . TYR A 1 617 ? -2.326 16.261 24.654 1.00 81.44 617 TYR A O 1
ATOM 4861 N N . ILE A 1 618 ? -4.319 16.437 25.676 1.00 80.50 618 ILE A N 1
ATOM 4862 C CA . ILE A 1 618 ? -4.874 17.399 24.721 1.00 80.50 618 ILE A CA 1
ATOM 4863 C C . ILE A 1 618 ? -4.046 18.688 24.701 1.00 80.50 618 ILE A C 1
ATOM 4865 O O . ILE A 1 618 ? -3.801 19.230 23.626 1.00 80.50 618 ILE A O 1
ATOM 4869 N N . ALA A 1 619 ? -3.576 19.161 25.860 1.00 79.69 619 ALA A N 1
ATOM 4870 C CA . ALA A 1 619 ? -2.718 20.341 25.932 1.00 79.69 619 ALA A CA 1
ATOM 4871 C C . ALA A 1 619 ? -1.383 20.103 25.213 1.00 79.69 619 ALA A C 1
ATOM 4873 O O . ALA A 1 619 ? -0.962 20.929 24.401 1.00 79.69 619 ALA A O 1
ATOM 4874 N N . THR A 1 620 ? -0.761 18.944 25.445 1.00 81.06 620 THR A N 1
ATOM 4875 C CA . THR A 1 620 ? 0.482 18.545 24.769 1.00 81.06 620 THR A CA 1
ATOM 4876 C C . THR A 1 620 ? 0.295 18.449 23.254 1.00 81.06 620 THR A C 1
ATOM 4878 O O . THR A 1 620 ? 1.062 19.046 22.502 1.00 81.06 620 THR A O 1
ATOM 4881 N N . LEU A 1 621 ? -0.757 17.760 22.801 1.00 83.50 621 LEU A N 1
ATOM 4882 C CA . LEU A 1 621 ? -1.067 17.595 21.382 1.00 83.50 621 LEU A CA 1
ATOM 4883 C C . LEU A 1 621 ? -1.277 18.948 20.694 1.00 83.50 621 LEU A C 1
ATOM 4885 O O . LEU A 1 621 ? -0.703 19.194 19.637 1.00 83.50 621 LEU A O 1
ATOM 4889 N N . LEU A 1 622 ? -2.047 19.853 21.308 1.00 80.94 622 LEU A N 1
ATOM 4890 C CA . LEU A 1 622 ? -2.258 21.202 20.776 1.00 80.94 622 LEU A CA 1
ATOM 4891 C C . LEU A 1 622 ? -0.945 21.988 20.681 1.00 80.94 622 LEU A C 1
ATOM 4893 O O . LEU A 1 622 ? -0.698 22.632 19.663 1.00 80.94 622 LEU A O 1
ATOM 4897 N N . CYS A 1 623 ? -0.083 21.912 21.699 1.00 80.06 623 CYS A N 1
ATOM 4898 C CA . CYS A 1 623 ? 1.239 22.538 21.670 1.00 80.06 623 CYS A CA 1
ATOM 4899 C C . CYS A 1 623 ? 2.113 21.997 20.531 1.00 80.06 623 CYS A C 1
ATOM 4901 O O . CYS A 1 623 ? 2.724 22.791 19.815 1.00 80.06 623 CYS A O 1
ATOM 4903 N N . VAL A 1 624 ? 2.148 20.675 20.336 1.00 83.75 624 VAL A N 1
ATOM 4904 C CA . VAL A 1 624 ? 2.878 20.034 19.232 1.00 83.75 624 VAL A CA 1
ATOM 4905 C C . VAL A 1 624 ? 2.323 20.499 17.886 1.00 83.75 624 VAL A C 1
ATOM 4907 O O . VAL A 1 624 ? 3.082 20.996 17.058 1.00 83.75 624 VAL A O 1
ATOM 4910 N N . CYS A 1 625 ? 1.005 20.419 17.678 1.00 82.75 625 CYS A N 1
ATOM 4911 C CA . CYS A 1 625 ? 0.369 20.845 16.432 1.00 82.75 625 CYS A CA 1
ATOM 4912 C C . CYS A 1 625 ? 0.667 22.313 16.105 1.00 82.75 625 CYS A C 1
ATOM 4914 O O . CYS A 1 625 ? 1.034 22.611 14.974 1.00 82.75 625 CYS A O 1
ATOM 4916 N N . LEU A 1 626 ? 0.569 23.221 17.084 1.00 77.31 626 LEU A N 1
ATOM 4917 C CA . LEU A 1 626 ? 0.838 24.650 16.884 1.00 77.31 626 LEU A CA 1
ATOM 4918 C C . LEU A 1 626 ? 2.288 24.937 16.474 1.00 77.31 626 LEU A C 1
ATOM 4920 O O . LEU A 1 626 ? 2.519 25.838 15.673 1.00 77.31 626 LEU A O 1
ATOM 4924 N N . ARG A 1 627 ? 3.257 24.172 16.986 1.00 81.81 627 ARG A N 1
ATOM 4925 C CA . ARG A 1 627 ? 4.677 24.297 16.611 1.00 81.81 627 ARG A CA 1
ATOM 4926 C C . ARG A 1 627 ? 4.988 23.719 15.230 1.00 81.81 627 ARG A C 1
ATOM 4928 O O . ARG A 1 627 ? 6.040 24.029 14.687 1.00 81.81 627 ARG A O 1
ATOM 4935 N N . LEU A 1 628 ? 4.103 22.896 14.670 1.00 82.12 628 LEU A N 1
ATOM 4936 C CA . LEU A 1 628 ? 4.242 22.308 13.332 1.00 82.12 628 LEU A CA 1
ATOM 4937 C C . LEU A 1 628 ? 3.459 23.061 12.255 1.00 82.12 628 LEU A C 1
ATOM 4939 O O . LEU A 1 628 ? 3.580 22.728 11.080 1.00 82.12 628 LEU A O 1
ATOM 4943 N N . VAL A 1 629 ? 2.651 24.060 12.627 1.00 72.88 629 VAL A N 1
ATOM 4944 C CA . VAL A 1 629 ? 1.992 24.932 11.649 1.00 72.88 629 VAL A CA 1
ATOM 4945 C C . VAL A 1 629 ? 3.083 25.674 10.870 1.00 72.88 629 VAL A C 1
ATOM 4947 O O . VAL A 1 629 ? 3.882 26.351 11.507 1.00 72.88 629 VAL A O 1
ATOM 4950 N N . PRO A 1 630 ? 3.136 25.594 9.528 1.00 68.38 630 PRO A N 1
ATOM 4951 C CA . PRO A 1 630 ? 4.103 26.350 8.735 1.00 68.38 630 PRO A CA 1
ATOM 4952 C C . PRO A 1 630 ? 4.121 27.844 9.099 1.00 68.38 630 PRO A C 1
ATOM 4954 O O . PRO A 1 630 ? 3.061 28.468 9.158 1.00 68.38 630 PRO A O 1
ATOM 4957 N N . ALA A 1 631 ? 5.302 28.456 9.270 1.00 67.19 631 ALA A N 1
ATOM 4958 C CA . ALA A 1 631 ? 5.431 29.882 9.629 1.00 67.19 631 ALA A CA 1
ATOM 4959 C C . ALA A 1 631 ? 4.637 30.814 8.698 1.00 67.19 631 ALA A C 1
ATOM 4961 O O . ALA A 1 631 ? 4.025 31.788 9.139 1.00 67.19 631 ALA A O 1
ATOM 4962 N N . ARG A 1 632 ? 4.581 30.462 7.408 1.00 62.06 632 ARG A N 1
ATOM 4963 C CA . ARG A 1 632 ? 3.796 31.139 6.362 1.00 62.06 632 ARG A CA 1
ATOM 4964 C C . ARG A 1 632 ? 2.287 31.218 6.641 1.00 62.06 632 ARG A C 1
ATOM 4966 O O . ARG A 1 632 ? 1.615 32.044 6.034 1.00 62.06 632 ARG A O 1
ATOM 4973 N N . LEU A 1 633 ? 1.758 30.409 7.561 1.00 62.69 633 LEU A N 1
ATOM 4974 C CA . LEU A 1 633 ? 0.358 30.426 8.004 1.00 62.69 633 LEU A CA 1
ATOM 4975 C C . LEU A 1 633 ? 0.110 31.254 9.271 1.00 62.69 633 LEU A C 1
ATOM 4977 O O . LEU A 1 633 ? -1.043 31.534 9.586 1.00 62.69 633 LEU A O 1
ATOM 4981 N N . LEU A 1 634 ? 1.161 31.652 9.993 1.00 59.75 634 LEU A N 1
ATOM 4982 C CA . LEU A 1 634 ? 1.056 32.441 11.227 1.00 59.75 634 LEU A CA 1
ATOM 4983 C C . LEU A 1 634 ? 1.148 33.960 10.982 1.00 59.75 634 LEU A C 1
ATOM 4985 O O . LEU A 1 634 ? 0.930 34.749 11.902 1.00 59.75 634 LEU A O 1
ATOM 4989 N N . GLY A 1 635 ? 1.457 34.386 9.753 1.00 55.44 635 GLY A N 1
ATOM 4990 C CA . GLY A 1 635 ? 1.514 35.796 9.365 1.00 55.44 635 GLY A CA 1
ATOM 4991 C C . GLY A 1 635 ? 0.129 36.432 9.143 1.00 55.44 635 GLY A C 1
ATOM 4992 O O . GLY A 1 635 ? -0.835 35.736 8.819 1.00 55.44 635 GLY A O 1
ATOM 4993 N N . PRO A 1 636 ? -0.007 37.765 9.275 1.00 44.38 636 PRO A N 1
ATOM 4994 C CA . PRO A 1 636 ? -1.247 38.462 8.941 1.00 44.38 636 PRO A CA 1
ATOM 4995 C C . PRO A 1 636 ? -1.487 38.436 7.419 1.00 44.38 636 PRO A C 1
ATOM 4997 O O . PRO A 1 636 ? -0.826 39.151 6.670 1.00 44.38 636 PRO A O 1
ATOM 5000 N N . GLY A 1 637 ? -2.441 37.625 6.950 1.00 54.38 637 GLY A N 1
ATOM 5001 C CA . GLY A 1 637 ? -2.794 37.518 5.529 1.00 54.38 637 GLY A CA 1
ATOM 5002 C C . GLY A 1 637 ? -3.735 36.349 5.226 1.00 54.38 637 GLY A C 1
ATOM 5003 O O . GLY A 1 637 ? -4.073 35.563 6.107 1.00 54.38 637 GLY A O 1
ATOM 5004 N N . THR A 1 638 ? -4.190 36.239 3.976 1.00 51.22 638 THR A N 1
ATOM 5005 C CA . THR A 1 638 ? -4.842 35.015 3.480 1.00 51.22 638 THR A CA 1
ATOM 5006 C C . THR A 1 638 ? -3.817 33.879 3.406 1.00 51.22 638 THR A C 1
ATOM 5008 O O . THR A 1 638 ? -2.711 34.128 2.919 1.00 51.22 638 THR A O 1
ATOM 5011 N N . PRO A 1 639 ? -4.156 32.653 3.854 1.00 54.22 639 PRO A N 1
ATOM 5012 C CA . PRO A 1 639 ? -3.245 31.516 3.773 1.00 54.22 639 PRO A CA 1
ATOM 5013 C C . PRO A 1 639 ? -2.830 31.256 2.312 1.00 54.22 639 PRO A C 1
ATOM 5015 O O . PRO A 1 639 ? -3.636 31.503 1.407 1.00 54.22 639 PRO A O 1
ATOM 5018 N N . PRO A 1 640 ? -1.598 30.770 2.054 1.00 57.50 640 PRO A N 1
ATOM 5019 C CA . PRO A 1 640 ? -1.152 30.431 0.706 1.00 57.50 640 PRO A CA 1
ATOM 5020 C C . PRO A 1 640 ? -2.119 29.446 0.020 1.00 57.50 640 PRO A C 1
ATOM 5022 O O . PRO A 1 640 ? -2.686 28.596 0.709 1.00 57.50 640 PRO A O 1
ATOM 5025 N N . PRO A 1 641 ? -2.303 29.507 -1.316 1.00 56.31 641 PRO A N 1
ATOM 5026 C CA . PRO A 1 641 ? -3.293 28.697 -2.042 1.00 56.31 641 PRO A CA 1
ATOM 5027 C C . PRO A 1 641 ? -3.159 27.187 -1.813 1.00 56.31 641 PRO A C 1
ATOM 5029 O O . PRO A 1 641 ? -4.154 26.478 -1.735 1.00 56.31 641 PRO A O 1
ATOM 5032 N N . GLU A 1 642 ? -1.927 26.710 -1.649 1.00 51.81 642 GLU A N 1
ATOM 5033 C CA . GLU A 1 642 ? -1.583 25.313 -1.346 1.00 51.81 642 GLU A CA 1
ATOM 5034 C C . GLU A 1 642 ? -2.115 24.830 0.016 1.00 51.81 642 GLU A C 1
ATOM 5036 O O . GLU A 1 642 ? -2.425 23.654 0.181 1.00 51.81 642 GLU A O 1
ATOM 5041 N N . TYR A 1 643 ? -2.274 25.746 0.975 1.00 48.84 643 TYR A N 1
ATOM 5042 C CA . TYR A 1 643 ? -2.883 25.483 2.277 1.00 48.84 643 TYR A CA 1
ATOM 5043 C C . TYR A 1 643 ? -4.318 25.965 2.357 1.00 48.84 643 TYR A C 1
ATOM 5045 O O . TYR A 1 643 ? -4.965 25.715 3.371 1.00 48.84 643 TYR A O 1
ATOM 5053 N N . ALA A 1 644 ? -4.821 26.646 1.322 1.00 50.66 644 ALA A N 1
ATOM 5054 C CA . ALA A 1 644 ? -6.185 27.134 1.306 1.00 50.66 644 ALA A CA 1
ATOM 5055 C C . ALA A 1 644 ? -7.121 25.979 1.634 1.00 50.66 644 ALA A C 1
ATOM 5057 O O . ALA A 1 644 ? -7.863 26.129 2.583 1.00 50.66 644 ALA A O 1
ATOM 5058 N N . SER A 1 645 ? -6.972 24.796 1.024 1.00 43.84 645 SER A N 1
ATOM 5059 C CA . SER A 1 645 ? -7.777 23.598 1.321 1.00 43.84 645 SER A CA 1
ATOM 5060 C C . SER A 1 645 ? -7.781 23.161 2.796 1.00 43.84 645 SER A C 1
ATOM 5062 O O . SER A 1 645 ? -8.822 22.732 3.281 1.00 43.84 645 SER A O 1
ATOM 5064 N N . LEU A 1 646 ? -6.692 23.345 3.558 1.00 43.19 646 LEU A N 1
ATOM 5065 C CA . LEU A 1 646 ? -6.675 23.079 5.010 1.00 43.19 646 LEU A CA 1
ATOM 5066 C C . LEU A 1 646 ? -7.563 24.055 5.798 1.00 43.19 646 LEU A C 1
ATOM 5068 O O . LEU A 1 646 ? -8.056 23.723 6.874 1.00 43.19 646 LEU A O 1
ATOM 5072 N N . PHE A 1 647 ? -7.776 25.255 5.256 1.00 47.09 647 PHE A N 1
ATOM 5073 C CA . PHE A 1 647 ? -8.692 26.274 5.778 1.00 47.09 647 PHE A CA 1
ATOM 5074 C C . PHE A 1 647 ? -10.003 26.371 4.966 1.00 47.09 647 PHE A C 1
ATOM 5076 O O . PHE A 1 647 ? -10.919 27.097 5.357 1.00 47.09 647 PHE A O 1
ATOM 5083 N N . THR A 1 648 ? -10.090 25.666 3.833 1.00 44.28 648 THR A N 1
ATOM 5084 C CA . THR A 1 648 ? -11.089 25.799 2.766 1.00 44.28 648 THR A CA 1
ATOM 5085 C C . THR A 1 648 ? -11.283 24.477 1.997 1.00 44.28 648 THR A C 1
ATOM 5087 O O . THR A 1 648 ? -11.132 24.495 0.786 1.00 44.28 648 THR A O 1
ATOM 5090 N N . THR A 1 649 ? -11.569 23.341 2.654 1.00 39.84 649 THR A N 1
ATOM 5091 C CA . THR A 1 649 ? -12.361 22.171 2.154 1.00 39.84 649 THR A CA 1
ATOM 5092 C C . THR A 1 649 ? -12.118 20.946 3.047 1.00 39.84 649 THR A C 1
ATOM 5094 O O . THR A 1 649 ? -10.977 20.546 3.232 1.00 39.84 649 THR A O 1
ATOM 5097 N N . ASP A 1 650 ? -13.135 20.355 3.679 1.00 32.44 650 ASP A N 1
ATOM 5098 C CA . ASP A 1 650 ? -14.104 19.443 3.031 1.00 32.44 650 ASP A CA 1
ATOM 5099 C C . ASP A 1 650 ? -15.598 19.780 3.357 1.00 32.44 650 ASP A C 1
ATOM 5101 O O . ASP A 1 650 ? -15.866 20.652 4.190 1.00 32.44 650 ASP A O 1
ATOM 5105 N N . PRO A 1 651 ? -16.611 19.177 2.696 1.00 38.19 651 PRO A N 1
ATOM 5106 C CA . PRO A 1 651 ? -17.610 19.851 1.856 1.00 38.19 651 PRO A CA 1
ATOM 5107 C C . PRO A 1 651 ? -18.964 20.119 2.536 1.00 38.19 651 PRO A C 1
ATOM 5109 O O . PRO A 1 651 ? -19.952 20.359 1.848 1.00 38.19 651 PRO A O 1
ATOM 5112 N N . ASP A 1 652 ? -19.014 20.142 3.870 1.00 38.41 652 ASP A N 1
ATOM 5113 C CA . ASP A 1 652 ? -20.261 20.322 4.638 1.00 38.41 652 ASP A CA 1
ATOM 5114 C C . ASP A 1 652 ? -20.210 21.465 5.674 1.00 38.41 652 ASP A C 1
ATOM 5116 O O . ASP A 1 652 ? -21.058 21.542 6.566 1.00 38.41 652 ASP A O 1
ATOM 5120 N N . PHE A 1 653 ? -19.247 22.397 5.595 1.00 41.38 653 PHE A N 1
ATOM 5121 C CA . PHE A 1 653 ? -19.101 23.444 6.624 1.00 41.38 653 PHE A CA 1
ATOM 5122 C C . PHE A 1 653 ? -19.530 24.865 6.168 1.00 41.38 653 PHE A C 1
ATOM 5124 O O . PHE A 1 653 ? -19.023 25.373 5.168 1.00 41.38 653 PHE A O 1
ATOM 5131 N N . PRO A 1 654 ? -20.443 25.580 6.871 1.00 44.84 654 PRO A N 1
ATOM 5132 C CA . PRO A 1 654 ? -21.419 26.449 6.198 1.00 44.84 654 PRO A CA 1
ATOM 5133 C C . PRO A 1 654 ? -21.176 27.965 6.350 1.00 44.84 654 PRO A C 1
ATOM 5135 O O . PRO A 1 654 ? -22.128 28.704 6.602 1.00 44.84 654 PRO A O 1
ATOM 5138 N N . CYS A 1 655 ? -19.948 28.488 6.252 1.00 48.94 655 CYS A N 1
ATOM 5139 C CA . CYS A 1 655 ? -19.705 29.888 6.663 1.00 48.94 655 CYS A CA 1
ATOM 5140 C C . CYS A 1 655 ? -19.370 30.916 5.566 1.00 48.94 655 CYS A C 1
ATOM 5142 O O . CYS A 1 655 ? -19.582 32.111 5.813 1.00 48.94 655 CYS A O 1
ATOM 5144 N N . THR A 1 656 ? -18.992 30.519 4.348 1.00 46.84 656 THR A N 1
ATOM 5145 C CA . THR A 1 656 ? -18.774 31.430 3.199 1.00 46.84 656 THR A CA 1
ATOM 5146 C C . THR A 1 656 ? -19.609 30.998 1.981 1.00 46.84 656 THR A C 1
ATOM 5148 O O . THR A 1 656 ? -19.996 29.843 1.875 1.00 46.84 656 THR A O 1
ATOM 5151 N N . GLY A 1 657 ? -20.006 31.938 1.107 1.00 55.81 657 GLY A N 1
ATOM 5152 C CA . GLY A 1 657 ? -20.884 31.643 -0.051 1.00 55.81 657 GLY A CA 1
ATOM 5153 C C . GLY A 1 657 ? -22.376 31.438 0.276 1.00 55.81 657 GLY A C 1
ATOM 5154 O O . GLY A 1 657 ? -23.148 30.957 -0.551 1.00 55.81 657 GLY A O 1
ATOM 5155 N N . ARG A 1 658 ? -22.804 31.811 1.486 1.00 62.31 658 ARG A N 1
ATOM 5156 C CA . ARG A 1 658 ? -24.162 31.568 1.990 1.00 62.31 658 ARG A CA 1
ATOM 5157 C C . ARG A 1 658 ? -25.225 32.315 1.188 1.00 62.31 658 ARG A C 1
ATOM 5159 O O . ARG A 1 658 ? -25.155 33.536 1.057 1.00 62.31 658 ARG A O 1
ATOM 5166 N N . THR A 1 659 ? -26.243 31.586 0.740 1.00 66.50 659 THR A N 1
ATOM 5167 C CA . THR A 1 659 ? -27.413 32.123 0.037 1.00 66.50 659 THR A CA 1
ATOM 5168 C C . THR A 1 659 ? -28.678 31.696 0.773 1.00 66.50 659 THR A C 1
ATOM 5170 O O . THR A 1 659 ? -28.905 30.510 0.977 1.00 66.50 659 THR A O 1
ATOM 5173 N N . VAL A 1 660 ? -29.501 32.657 1.187 1.00 66.12 660 VAL A N 1
ATOM 5174 C CA . VAL A 1 660 ? -30.827 32.385 1.754 1.00 66.12 660 VAL A CA 1
ATOM 5175 C C . VAL A 1 660 ? -31.806 32.230 0.601 1.00 66.12 660 VAL A C 1
ATOM 5177 O O . VAL A 1 660 ? -31.893 33.116 -0.252 1.00 66.12 660 VAL A O 1
ATOM 5180 N N . ILE A 1 661 ? -32.525 31.109 0.585 1.00 77.00 661 ILE A N 1
ATOM 5181 C CA . ILE A 1 661 ? -33.575 30.819 -0.388 1.00 77.00 661 ILE A CA 1
ATOM 5182 C C . ILE A 1 661 ? -34.916 30.897 0.338 1.00 77.00 661 ILE A C 1
ATOM 5184 O O . ILE A 1 661 ? -35.156 30.151 1.284 1.00 77.00 661 ILE A O 1
ATOM 5188 N N . LEU A 1 662 ? -35.778 31.818 -0.083 1.00 72.44 662 LEU A N 1
ATOM 5189 C CA . LEU A 1 662 ? -37.151 31.914 0.396 1.00 72.44 662 LEU A CA 1
ATOM 5190 C C . LEU A 1 662 ? -38.073 31.353 -0.683 1.00 72.44 662 LEU A C 1
ATOM 5192 O O . LEU A 1 662 ? -38.166 31.932 -1.765 1.00 72.44 662 LEU A O 1
ATOM 5196 N N . GLN A 1 663 ? -38.760 30.255 -0.372 1.00 70.44 663 GLN A N 1
ATOM 5197 C CA . GLN A 1 663 ? -39.843 29.733 -1.198 1.00 70.44 663 GLN A CA 1
ATOM 5198 C C . GLN A 1 663 ? -41.186 30.067 -0.551 1.00 70.44 663 GLN A C 1
ATOM 5200 O O . GLN A 1 663 ? -41.448 29.693 0.592 1.00 70.44 663 GLN A O 1
ATOM 5205 N N . TYR A 1 664 ? -42.034 30.795 -1.273 1.00 70.56 664 TYR A N 1
ATOM 5206 C CA . TYR A 1 664 ? -43.367 31.168 -0.807 1.00 70.56 664 TYR A CA 1
ATOM 5207 C C . TYR A 1 664 ? -44.339 31.238 -1.983 1.00 70.56 664 TYR A C 1
ATOM 5209 O O . TYR A 1 664 ? -44.033 31.848 -3.005 1.00 70.56 664 TYR A O 1
ATOM 5217 N N . ALA A 1 665 ? -45.512 30.613 -1.833 1.00 67.19 665 ALA A N 1
ATOM 5218 C CA . ALA A 1 665 ? -46.574 30.585 -2.846 1.00 67.19 665 ALA A CA 1
ATOM 5219 C C . ALA A 1 665 ? -46.095 30.176 -4.260 1.00 67.19 665 ALA A C 1
ATOM 5221 O O . ALA A 1 665 ? -46.559 30.715 -5.260 1.00 67.19 665 ALA A O 1
ATOM 5222 N N . GLY A 1 666 ? -45.146 29.235 -4.340 1.00 75.12 666 GLY A N 1
ATOM 5223 C CA . GLY A 1 666 ? -44.585 28.738 -5.603 1.00 75.12 666 GLY A CA 1
ATOM 5224 C C . GLY A 1 666 ? -43.506 29.624 -6.239 1.00 75.12 666 GLY A C 1
ATOM 5225 O O . GLY A 1 666 ? -42.944 29.236 -7.258 1.00 75.12 666 GLY A O 1
ATOM 5226 N N . GLY A 1 667 ? -43.184 30.782 -5.652 1.00 61.12 667 GLY A N 1
ATOM 5227 C CA . GLY A 1 667 ? -42.057 31.623 -6.061 1.00 61.12 667 GLY A CA 1
ATOM 5228 C C . GLY A 1 667 ? -40.804 31.354 -5.227 1.00 61.12 667 GLY A C 1
ATOM 5229 O O . GLY A 1 667 ? -40.903 31.077 -4.031 1.00 61.12 667 GLY A O 1
ATOM 5230 N N . GLU A 1 668 ? -39.629 31.476 -5.846 1.00 83.31 668 GLU A N 1
ATOM 5231 C CA . GLU A 1 668 ? -38.325 31.334 -5.190 1.00 83.31 668 GLU A CA 1
ATOM 5232 C C . GLU A 1 668 ? -37.518 32.636 -5.291 1.00 83.31 668 GLU A C 1
ATOM 5234 O O . GLU A 1 668 ? -37.367 33.206 -6.370 1.00 83.31 668 GLU A O 1
ATOM 5239 N N . CYS A 1 669 ? -36.967 33.098 -4.167 1.00 69.25 669 CYS A N 1
ATOM 5240 C CA . CYS A 1 669 ? -36.055 34.239 -4.116 1.00 69.25 669 CYS A CA 1
ATOM 5241 C C . CYS A 1 669 ? -34.744 33.840 -3.432 1.00 69.25 669 CYS A C 1
ATOM 5243 O O . CYS A 1 669 ? -34.764 33.284 -2.334 1.00 69.25 669 CYS A O 1
ATOM 5245 N N . ARG A 1 670 ? -33.604 34.146 -4.066 1.00 83.81 670 ARG A N 1
ATOM 5246 C CA . ARG A 1 670 ? -32.255 33.848 -3.560 1.00 83.81 670 ARG A CA 1
ATOM 5247 C C . ARG A 1 670 ? -31.514 35.131 -3.197 1.00 83.81 670 ARG A C 1
ATOM 5249 O O . ARG A 1 670 ? -31.479 36.067 -3.994 1.00 83.81 670 ARG A O 1
ATOM 5256 N N . LYS A 1 671 ? -30.875 35.176 -2.024 1.00 74.31 671 LYS A N 1
ATOM 5257 C CA . LYS A 1 671 ? -30.052 36.322 -1.603 1.00 74.31 671 LYS A CA 1
ATOM 5258 C C . LYS A 1 671 ? -28.778 35.892 -0.883 1.00 74.31 671 LYS A C 1
ATOM 5260 O O . LYS A 1 671 ? -28.842 35.194 0.125 1.00 74.31 671 LYS A O 1
ATOM 5265 N N . GLY A 1 672 ? -27.626 36.350 -1.372 1.00 69.69 672 GLY A N 1
ATOM 5266 C CA . GLY A 1 672 ? -26.334 36.130 -0.719 1.00 69.69 672 GLY A CA 1
ATOM 5267 C C . GLY A 1 672 ? -26.225 36.869 0.622 1.00 69.69 672 GLY A C 1
ATOM 5268 O O . GLY A 1 672 ? -26.679 38.009 0.749 1.00 69.69 672 GLY A O 1
ATOM 5269 N N . THR A 1 673 ? -25.606 36.241 1.624 1.00 60.97 673 THR A N 1
ATOM 5270 C CA . THR A 1 673 ? -25.372 36.823 2.955 1.00 60.97 673 THR A CA 1
ATOM 5271 C C . THR A 1 673 ? -23.880 36.889 3.266 1.00 60.97 673 THR A C 1
ATOM 5273 O O . THR A 1 673 ? -23.199 35.867 3.257 1.00 60.97 673 THR A O 1
ATOM 5276 N N . SER A 1 674 ? -23.379 38.084 3.585 1.00 57.12 674 SER A N 1
ATOM 5277 C CA . SER A 1 674 ? -21.955 38.342 3.860 1.00 57.12 674 SER A CA 1
ATOM 5278 C C . SER A 1 674 ? -21.656 38.788 5.298 1.00 57.12 674 SER A C 1
ATOM 5280 O O . SER A 1 674 ? -20.507 39.077 5.622 1.00 57.12 674 SER A O 1
ATOM 5282 N N . LYS A 1 675 ? -22.661 38.863 6.183 1.00 53.91 675 LYS A N 1
ATOM 5283 C CA . LYS A 1 675 ? -22.497 39.316 7.577 1.00 53.91 675 LYS A CA 1
ATOM 5284 C C . LYS A 1 675 ? -23.137 38.346 8.571 1.00 53.91 675 LYS A C 1
ATOM 5286 O O . LYS A 1 675 ? -24.271 37.928 8.359 1.00 53.91 675 LYS A O 1
ATOM 5291 N N . ASN A 1 676 ? -22.425 38.096 9.677 1.00 56.00 676 ASN A N 1
ATOM 5292 C CA . ASN A 1 676 ? -22.822 37.295 10.852 1.00 56.00 676 ASN A CA 1
ATOM 5293 C C . ASN A 1 676 ? -23.068 35.809 10.560 1.00 56.00 676 ASN A C 1
ATOM 5295 O O . ASN A 1 676 ? -23.147 35.424 9.402 1.00 56.00 676 ASN A O 1
ATOM 5299 N N . CYS A 1 677 ? -23.163 34.962 11.587 1.00 60.25 677 CYS A N 1
ATOM 5300 C CA . CYS A 1 677 ? -23.588 33.565 11.444 1.00 60.25 677 CYS A CA 1
ATOM 5301 C C . CYS A 1 677 ? -25.116 33.494 11.226 1.00 60.25 677 CYS A C 1
ATOM 5303 O O . CYS A 1 677 ? -25.833 34.359 11.731 1.00 60.25 677 CYS A O 1
ATOM 5305 N N . ILE A 1 678 ? -25.624 32.517 10.459 1.00 63.25 678 ILE A N 1
ATOM 5306 C CA . ILE A 1 678 ? -27.079 32.357 10.259 1.00 63.25 678 ILE A CA 1
ATOM 5307 C C . ILE A 1 678 ? -27.701 31.937 11.596 1.00 63.25 678 ILE A C 1
ATOM 5309 O O . ILE A 1 678 ? -27.187 31.042 12.273 1.00 63.25 678 ILE A O 1
ATOM 5313 N N . GLN A 1 679 ? -28.784 32.608 11.985 1.00 55.06 679 GLN A N 1
ATOM 5314 C CA . GLN A 1 679 ? -29.553 32.249 13.172 1.00 55.06 679 GLN A CA 1
ATOM 5315 C C . GLN A 1 679 ? -30.074 30.808 13.017 1.00 55.06 679 GLN A C 1
ATOM 5317 O O . GLN A 1 679 ? -30.548 30.456 11.945 1.00 55.06 679 GLN A O 1
ATOM 5322 N N . ASP A 1 680 ? -29.923 29.984 14.057 1.00 54.03 680 ASP A N 1
ATOM 5323 C CA . ASP A 1 680 ? -30.219 28.535 14.075 1.00 54.03 680 ASP A CA 1
ATOM 5324 C C . ASP A 1 680 ? -29.213 27.624 13.348 1.00 54.03 680 ASP A C 1
ATOM 5326 O O . ASP A 1 680 ? -29.426 26.419 13.230 1.00 54.03 680 ASP A O 1
ATOM 5330 N N . SER A 1 681 ? -28.060 28.153 12.927 1.00 64.75 681 SER A N 1
ATOM 5331 C CA . SER A 1 681 ? -26.938 27.289 12.550 1.00 64.75 681 SER A CA 1
ATOM 5332 C C . SER A 1 681 ? -26.362 26.567 13.775 1.00 64.75 681 SER A C 1
ATOM 5334 O O . SER A 1 681 ? -26.096 27.178 14.813 1.00 64.75 681 SER A O 1
ATOM 5336 N N . ILE A 1 682 ? -26.102 25.265 13.627 1.00 60.22 682 ILE A N 1
ATOM 5337 C CA . ILE A 1 682 ? -25.516 24.410 14.677 1.00 60.22 682 ILE A CA 1
ATOM 5338 C C . ILE A 1 682 ? -24.144 24.946 15.121 1.00 60.22 682 ILE A C 1
ATOM 5340 O O . ILE A 1 682 ? -23.800 24.902 16.298 1.00 60.22 682 ILE A O 1
ATOM 5344 N N . ALA A 1 683 ? -23.378 25.519 14.189 1.00 58.34 683 ALA A N 1
ATOM 5345 C CA . ALA A 1 683 ? -22.047 26.059 14.453 1.00 58.34 683 ALA A CA 1
ATOM 5346 C C . ALA A 1 683 ? -22.049 27.479 15.060 1.00 58.34 683 ALA A C 1
ATOM 5348 O O . ALA A 1 683 ? -21.027 27.926 15.584 1.00 58.34 683 ALA A O 1
ATOM 5349 N N . GLY A 1 684 ? -23.177 28.200 15.018 1.00 68.31 684 GLY A N 1
ATOM 5350 C CA . GLY A 1 684 ? -23.285 29.582 15.498 1.00 68.31 684 GLY A CA 1
ATOM 5351 C C . GLY A 1 684 ? -22.844 29.780 16.956 1.00 68.31 684 GLY A C 1
ATOM 5352 O O . GLY A 1 684 ? -21.992 30.638 17.204 1.00 68.31 684 GLY A O 1
ATOM 5353 N N . PRO A 1 685 ? -23.349 28.984 17.918 1.00 68.94 685 PRO A N 1
ATOM 5354 C CA . PRO A 1 685 ? -22.899 29.021 19.311 1.00 68.94 685 PRO A CA 1
ATOM 5355 C C . PRO A 1 685 ? -21.392 28.782 19.476 1.00 68.94 685 PRO A C 1
ATOM 5357 O O . PRO A 1 685 ? -20.730 29.493 20.232 1.00 68.94 685 PRO A O 1
ATOM 5360 N N . THR A 1 686 ? -20.833 27.827 18.730 1.00 69.25 686 THR A N 1
ATOM 5361 C CA . THR A 1 686 ? -19.413 27.455 18.799 1.00 69.25 686 THR A CA 1
ATOM 5362 C C . THR A 1 686 ? -18.504 28.596 18.349 1.00 69.25 686 THR A C 1
ATOM 5364 O O . THR A 1 686 ? -17.509 28.877 19.011 1.00 69.25 686 THR A O 1
ATOM 5367 N N . PHE A 1 687 ? -18.867 29.315 17.282 1.00 69.12 687 PHE A N 1
ATOM 5368 C CA . PHE A 1 687 ? -18.108 30.486 16.821 1.00 69.12 687 PHE A CA 1
ATOM 5369 C C . PHE A 1 687 ? -18.255 31.709 17.726 1.00 69.12 687 PHE A C 1
ATOM 5371 O O . PHE A 1 687 ? -17.376 32.570 17.764 1.00 69.12 687 PHE A O 1
ATOM 5378 N N . TRP A 1 688 ? -19.369 31.810 18.446 1.00 75.31 688 TRP A N 1
ATOM 5379 C CA . TRP A 1 688 ? -19.636 32.934 19.332 1.00 75.31 688 TRP A CA 1
ATOM 5380 C C . TRP A 1 688 ? -18.850 32.853 20.648 1.00 75.31 688 TRP A C 1
ATOM 5382 O O . TRP A 1 688 ? -18.417 33.880 21.177 1.00 75.31 688 TRP A O 1
ATOM 5392 N N . ASN A 1 689 ? -18.597 31.639 21.144 1.00 76.56 689 ASN A N 1
ATOM 5393 C CA . ASN A 1 689 ? -17.905 31.419 22.414 1.00 76.56 689 ASN A CA 1
ATOM 5394 C C . ASN A 1 689 ? -16.490 32.044 22.474 1.00 76.56 689 ASN A C 1
ATOM 5396 O O . ASN A 1 689 ? -16.224 32.741 23.453 1.00 76.56 689 ASN A O 1
ATOM 5400 N N . PRO A 1 690 ? -15.601 31.919 21.462 1.00 77.88 690 PRO A N 1
ATOM 5401 C CA . PRO A 1 690 ? -14.297 32.598 21.466 1.00 77.88 690 PRO A CA 1
ATOM 5402 C C . PRO A 1 690 ? -14.388 34.130 21.504 1.00 77.88 690 PRO A C 1
ATOM 5404 O O . PRO A 1 690 ? -13.558 34.793 22.131 1.00 77.88 690 PRO A O 1
ATOM 5407 N N . ILE A 1 691 ? -15.406 34.708 20.856 1.00 80.94 691 ILE A N 1
ATOM 5408 C CA . ILE A 1 691 ? -15.641 36.156 20.871 1.00 80.94 691 ILE A CA 1
ATOM 5409 C C . ILE A 1 691 ? -16.002 36.579 22.298 1.00 80.94 691 ILE A C 1
ATOM 5411 O O . ILE A 1 691 ? -15.364 37.478 22.848 1.00 80.94 691 ILE A O 1
ATOM 5415 N N . LEU A 1 692 ? -16.951 35.893 22.938 1.00 84.50 692 LEU A N 1
ATOM 5416 C CA . LEU A 1 692 ? -17.324 36.149 24.333 1.00 84.50 692 LEU A CA 1
ATOM 5417 C C . LEU A 1 692 ? -16.210 35.864 25.342 1.00 84.50 692 LEU A C 1
ATOM 5419 O O . LEU A 1 692 ? -16.102 36.580 26.336 1.00 84.50 692 LEU A O 1
ATOM 5423 N N . ASP A 1 693 ? -15.352 34.878 25.096 1.00 87.19 693 ASP A N 1
ATOM 5424 C CA . ASP A 1 693 ? -14.211 34.583 25.966 1.00 87.19 693 ASP A CA 1
ATOM 5425 C C . ASP A 1 693 ? -13.264 35.794 26.089 1.00 87.19 693 ASP A C 1
ATOM 5427 O O . ASP A 1 693 ? -12.726 36.076 27.162 1.00 87.19 693 ASP A O 1
ATOM 5431 N N . SER A 1 694 ? -13.149 36.614 25.035 1.00 89.94 694 SER A N 1
ATOM 5432 C CA . SER A 1 694 ? -12.401 37.877 25.102 1.00 89.94 694 SER A CA 1
ATOM 5433 C C . SER A 1 694 ? -13.011 38.915 26.061 1.00 89.94 694 SER A C 1
ATOM 5435 O O . SER A 1 694 ? -12.277 39.747 26.599 1.00 89.94 694 SER A O 1
ATOM 5437 N N . LEU A 1 695 ? -14.331 38.880 26.297 1.00 90.69 695 LEU A N 1
ATOM 5438 C CA . LEU A 1 695 ? -14.999 39.681 27.329 1.00 90.69 695 LEU A CA 1
ATOM 5439 C C . LEU A 1 695 ? -14.734 39.093 28.717 1.00 90.69 695 LEU A C 1
ATOM 5441 O O . LEU A 1 695 ? -14.365 39.832 29.628 1.00 90.69 695 LEU A O 1
ATOM 5445 N N . LEU A 1 696 ? -14.881 37.771 28.868 1.00 90.88 696 LEU A N 1
ATOM 5446 C CA . LEU A 1 696 ? -14.664 37.086 30.145 1.00 90.88 696 LEU A CA 1
ATOM 5447 C C . LEU A 1 696 ? -13.243 37.300 30.668 1.00 90.88 696 LEU A C 1
ATOM 5449 O O . LEU A 1 696 ? -13.075 37.593 31.848 1.00 90.88 696 LEU A O 1
ATOM 5453 N N . ARG A 1 697 ? -12.227 37.241 29.797 1.00 90.62 697 ARG A N 1
ATOM 5454 C CA . ARG A 1 697 ? -10.834 37.538 30.167 1.00 90.62 697 ARG A CA 1
ATOM 5455 C C . ARG A 1 697 ? -10.655 38.941 30.745 1.00 90.62 697 ARG A C 1
ATOM 5457 O O . ARG A 1 697 ? -9.986 39.073 31.760 1.00 90.62 697 ARG A O 1
ATOM 5464 N N . LYS A 1 698 ? -11.297 39.961 30.166 1.00 89.38 698 LYS A N 1
ATOM 5465 C CA . LYS A 1 698 ? -11.250 41.339 30.694 1.00 89.38 698 LYS A CA 1
ATOM 5466 C C . LYS A 1 698 ? -11.981 41.483 32.022 1.00 89.38 698 LYS A C 1
ATOM 5468 O O . LYS A 1 698 ? -11.580 42.274 32.863 1.00 89.38 698 LYS A O 1
ATOM 5473 N N . LEU A 1 699 ? -13.062 40.731 32.213 1.00 90.94 699 LEU A N 1
ATOM 5474 C CA . LEU A 1 699 ? -13.832 40.765 33.454 1.00 90.94 699 LEU A CA 1
ATOM 5475 C C . LEU A 1 699 ? -13.089 40.139 34.643 1.00 90.94 699 LEU A C 1
ATOM 5477 O O . LEU A 1 699 ? -13.405 40.490 35.775 1.00 90.94 699 LEU A O 1
ATOM 5481 N N . ARG A 1 700 ? -12.071 39.294 34.405 1.00 87.50 700 ARG A N 1
ATOM 5482 C CA . ARG A 1 700 ? -11.213 38.726 35.465 1.00 87.50 700 ARG A CA 1
ATOM 5483 C C . ARG A 1 700 ? -10.409 39.777 36.238 1.00 87.50 700 ARG A C 1
ATOM 5485 O O . ARG A 1 700 ? -9.969 39.490 37.342 1.00 87.50 700 ARG A O 1
ATOM 5492 N N . GLU A 1 701 ? -10.216 40.969 35.675 1.00 86.06 701 GLU A N 1
ATOM 5493 C CA . GLU A 1 701 ? -9.507 42.080 36.330 1.00 86.06 701 GLU A CA 1
ATOM 5494 C C . GLU A 1 701 ? -10.377 42.819 37.368 1.00 86.06 701 GLU A C 1
ATOM 5496 O O . GLU A 1 701 ? -9.886 43.686 38.090 1.00 86.06 701 GLU A O 1
ATOM 5501 N N . PHE A 1 702 ? -11.668 42.487 37.455 1.00 86.50 702 PHE A N 1
ATOM 5502 C CA . PHE A 1 702 ? -12.631 43.105 38.366 1.00 86.50 702 PHE A CA 1
ATOM 5503 C C . PHE A 1 702 ? -13.024 42.129 39.479 1.00 86.50 702 PHE A C 1
ATOM 5505 O O . PHE A 1 702 ? -12.959 40.912 39.306 1.00 86.50 702 PHE A O 1
ATOM 5512 N N . TYR A 1 703 ? -13.505 42.645 40.615 1.00 86.50 703 TYR A N 1
ATOM 5513 C CA . TYR A 1 703 ? -13.979 41.819 41.732 1.00 86.50 703 TYR A CA 1
ATOM 5514 C C . TYR A 1 703 ? -15.416 41.309 41.493 1.00 86.50 703 TYR A C 1
ATOM 5516 O O . TYR A 1 703 ? -16.342 41.516 42.286 1.00 86.50 703 TYR A O 1
ATOM 5524 N N . VAL A 1 704 ? -15.615 40.666 40.339 1.00 89.19 704 VAL A N 1
ATOM 5525 C CA . VAL A 1 704 ? -16.879 40.064 39.907 1.00 89.19 704 VAL A CA 1
ATOM 5526 C C . VAL A 1 704 ? -16.625 38.658 39.370 1.00 89.19 704 VAL A C 1
ATOM 5528 O O . VAL A 1 704 ? -15.708 38.417 38.590 1.00 89.19 704 VAL A O 1
ATOM 5531 N N . TYR A 1 705 ? -17.477 37.716 39.750 1.00 90.38 705 TYR A N 1
ATOM 5532 C CA . TYR A 1 705 ? -17.596 36.449 39.052 1.00 90.38 705 TYR A CA 1
ATOM 5533 C C . TYR A 1 705 ? -18.374 36.679 37.756 1.00 90.38 705 TYR A C 1
ATOM 5535 O O . TYR A 1 705 ? -19.483 37.218 37.779 1.00 90.38 705 TYR A O 1
ATOM 5543 N N . ALA A 1 706 ? -17.800 36.273 36.628 1.00 90.69 706 ALA A N 1
ATOM 5544 C CA . ALA A 1 706 ? -18.424 36.388 35.320 1.00 90.69 706 ALA A CA 1
ATOM 5545 C C . ALA A 1 706 ? -18.555 35.011 34.672 1.00 90.69 706 ALA A C 1
ATOM 5547 O O . ALA A 1 706 ? -17.583 34.262 34.576 1.00 90.69 706 ALA A O 1
ATOM 5548 N N . GLN A 1 707 ? -19.749 34.706 34.177 1.00 88.00 707 GLN A N 1
ATOM 5549 C CA . GLN A 1 707 ? -20.015 33.519 33.377 1.00 88.00 707 GLN A CA 1
ATOM 5550 C C . GLN A 1 707 ? -20.798 33.919 32.134 1.00 88.00 707 GLN A C 1
ATOM 5552 O O . GLN A 1 707 ? -21.686 34.767 32.198 1.00 88.00 707 GLN A O 1
ATOM 5557 N N . ALA A 1 708 ? -20.480 33.312 30.997 1.00 85.31 708 ALA A N 1
ATOM 5558 C CA . ALA A 1 708 ? -21.226 33.516 29.767 1.00 85.31 708 ALA A CA 1
ATOM 5559 C C . ALA A 1 708 ? -21.531 32.179 29.101 1.00 85.31 708 ALA A C 1
ATOM 5561 O O . ALA A 1 708 ? -20.749 31.233 29.201 1.00 85.31 708 ALA A O 1
ATOM 5562 N N . PHE A 1 709 ? -22.670 32.111 28.423 1.00 76.25 709 PHE A N 1
ATOM 5563 C CA . PHE A 1 709 ? -23.065 30.960 27.626 1.00 76.25 709 PHE A CA 1
ATOM 5564 C C . PHE A 1 709 ? -23.957 31.422 26.478 1.00 76.25 709 PHE A C 1
ATOM 5566 O O . PHE A 1 709 ? -25.031 31.991 26.695 1.00 76.25 709 PHE A O 1
ATOM 5573 N N . VAL A 1 710 ? -23.510 31.170 25.247 1.00 76.50 710 VAL A N 1
ATOM 5574 C CA . VAL A 1 710 ? -24.158 31.656 24.023 1.00 76.50 710 VAL A CA 1
ATOM 5575 C C . VAL A 1 710 ? -24.475 33.149 24.154 1.00 76.50 710 VAL A C 1
ATOM 5577 O O . VAL A 1 710 ? -23.556 33.939 24.251 1.00 76.50 710 VAL A O 1
ATOM 5580 N N . ASN A 1 711 ? -25.733 33.583 24.200 1.00 77.56 711 ASN A N 1
ATOM 5581 C CA . ASN A 1 711 ? -26.067 35.011 24.198 1.00 77.56 711 ASN A CA 1
ATOM 5582 C C . ASN A 1 711 ? -26.214 35.625 25.601 1.00 77.56 711 ASN A C 1
ATOM 5584 O O . ASN A 1 711 ? -26.430 36.833 25.701 1.00 77.56 711 ASN A O 1
ATOM 5588 N N . ASP A 1 712 ? -26.104 34.826 26.666 1.00 84.25 712 ASP A N 1
ATOM 5589 C CA . ASP A 1 712 ? -26.335 35.273 28.039 1.00 84.25 712 ASP A CA 1
ATOM 5590 C C . ASP A 1 712 ? -25.008 35.478 28.785 1.00 84.25 712 ASP A C 1
ATOM 5592 O O . ASP A 1 712 ? -24.111 34.636 28.732 1.00 84.25 712 ASP A O 1
ATOM 5596 N N . VAL A 1 713 ? -24.899 36.594 29.513 1.00 87.94 713 VAL A N 1
ATOM 5597 C CA . VAL A 1 713 ? -23.766 36.922 30.393 1.00 87.94 713 VAL A CA 1
ATOM 5598 C C . VAL A 1 713 ? -24.304 37.208 31.790 1.00 87.94 713 VAL A C 1
ATOM 5600 O O . VAL A 1 713 ? -25.221 38.013 31.955 1.00 87.94 713 VAL A O 1
ATOM 5603 N N . VAL A 1 714 ? -23.727 36.557 32.794 1.00 89.81 714 VAL A N 1
ATOM 5604 C CA . VAL A 1 714 ? -24.073 36.689 34.209 1.00 89.81 714 VAL A CA 1
ATOM 5605 C C . VAL A 1 714 ? -22.875 37.267 34.945 1.00 89.81 714 VAL A C 1
ATOM 5607 O O . VAL A 1 714 ? -21.767 36.744 34.842 1.00 89.81 714 VAL A O 1
ATOM 5610 N N . LEU A 1 715 ? -23.119 38.337 35.699 1.00 91.19 715 LEU A N 1
ATOM 5611 C CA . LEU A 1 715 ? -22.156 38.937 36.614 1.00 91.19 715 LEU A CA 1
ATOM 5612 C C . LEU A 1 715 ? -22.666 38.755 38.041 1.00 91.19 715 LEU A C 1
ATOM 5614 O O . LEU A 1 715 ? -23.835 39.027 38.320 1.00 91.19 715 LEU A O 1
ATOM 5618 N N . MET A 1 716 ? -21.794 38.320 38.939 1.00 90.06 716 MET A N 1
ATOM 5619 C CA . MET A 1 716 ? -22.093 38.156 40.354 1.00 90.06 716 MET A CA 1
ATOM 5620 C C . MET A 1 716 ? -20.984 38.801 41.178 1.00 90.06 716 MET A C 1
ATOM 5622 O O . MET A 1 716 ? -19.807 38.548 40.954 1.00 90.06 716 MET A O 1
ATOM 5626 N N . SER A 1 717 ? -21.356 39.638 42.138 1.00 88.69 717 SER A N 1
ATOM 5627 C CA . SER A 1 717 ? -20.419 40.255 43.077 1.00 88.69 717 SER A CA 1
ATOM 5628 C C . SER A 1 717 ? -20.936 40.081 44.500 1.00 88.69 717 SER A C 1
ATOM 5630 O O . SER A 1 717 ? -22.144 39.956 44.722 1.00 88.69 717 SER A O 1
ATOM 5632 N N . SER A 1 718 ? -20.019 40.049 45.462 1.00 88.31 718 SER A N 1
ATOM 5633 C CA . SER A 1 718 ? -20.309 39.931 46.890 1.00 88.31 718 SER A CA 1
ATOM 5634 C C . SER A 1 718 ? -19.560 41.016 47.655 1.00 88.31 718 SER A C 1
ATOM 5636 O O . SER A 1 718 ? -18.369 41.211 47.430 1.00 88.31 718 SER A O 1
ATOM 5638 N N . GLY A 1 719 ? -20.230 41.688 48.588 1.00 84.75 719 GLY A N 1
ATOM 5639 C CA . GLY A 1 719 ? -19.662 42.800 49.344 1.00 84.75 719 GLY A CA 1
ATOM 5640 C C . GLY A 1 719 ? -20.387 43.016 50.668 1.00 84.75 719 GLY A C 1
ATOM 5641 O O . GLY A 1 719 ? -21.512 42.553 50.860 1.00 84.75 719 GLY A O 1
ATOM 5642 N N . GLN A 1 720 ? -19.725 43.704 51.602 1.00 81.12 720 GLN A N 1
ATOM 5643 C CA . GLN A 1 720 ? -20.242 43.926 52.961 1.00 81.12 720 GLN A CA 1
ATOM 5644 C C . GLN A 1 720 ? -21.254 45.083 53.049 1.00 81.12 720 GLN A C 1
ATOM 5646 O O . GLN A 1 720 ? -22.058 45.119 53.988 1.00 81.12 720 GLN A O 1
ATOM 5651 N N . SER A 1 721 ? -21.260 45.986 52.061 1.00 84.62 721 SER A N 1
ATOM 5652 C CA . SER A 1 721 ? -22.208 47.097 51.931 1.00 84.62 721 SER A CA 1
ATOM 5653 C C . SER A 1 721 ? -22.740 47.235 50.501 1.00 84.62 721 SER A C 1
ATOM 5655 O O . SER A 1 721 ? -22.098 46.810 49.536 1.00 84.62 721 SER A O 1
ATOM 5657 N N . THR A 1 722 ? -23.916 47.853 50.370 1.00 85.62 722 THR A N 1
ATOM 5658 C CA . THR A 1 722 ? -24.562 48.132 49.080 1.00 85.62 722 THR A CA 1
ATOM 5659 C C . THR A 1 722 ? -23.689 49.032 48.200 1.00 85.62 722 THR A C 1
ATOM 5661 O O . THR A 1 722 ? -23.558 48.762 47.012 1.00 85.62 722 THR A O 1
ATOM 5664 N N . GLN A 1 723 ? -23.009 50.025 48.782 1.00 86.06 723 GLN A N 1
ATOM 5665 C CA . GLN A 1 723 ? -22.166 50.973 48.041 1.00 86.06 723 GLN A CA 1
ATOM 5666 C C . GLN A 1 723 ? -20.955 50.295 47.380 1.00 86.06 723 GLN A C 1
ATOM 5668 O O . GLN A 1 723 ? -20.584 50.636 46.260 1.00 86.06 723 GLN A O 1
ATOM 5673 N N . VAL A 1 724 ? -20.342 49.315 48.056 1.00 84.62 724 VAL A N 1
ATOM 5674 C CA . VAL A 1 724 ? -19.220 48.547 47.487 1.00 84.62 724 VAL A CA 1
ATOM 5675 C C . VAL A 1 724 ? -19.708 47.680 46.326 1.00 84.62 724 VAL A C 1
ATOM 5677 O O . VAL A 1 724 ? -19.068 47.638 45.281 1.00 84.62 724 VAL A O 1
ATOM 5680 N N . LEU A 1 725 ? -20.868 47.034 46.478 1.00 86.44 725 LEU A N 1
ATOM 5681 C CA . LEU A 1 725 ? -21.474 46.223 45.418 1.00 86.44 725 LEU A CA 1
ATOM 5682 C C . LEU A 1 725 ? -21.829 47.051 44.178 1.00 86.44 725 LEU A C 1
ATOM 5684 O O . LEU A 1 725 ? -21.552 46.614 43.063 1.00 86.44 725 LEU A O 1
ATOM 5688 N N . GLU A 1 726 ? -22.416 48.234 44.365 1.00 88.50 726 GLU A N 1
ATOM 5689 C CA . GLU A 1 726 ? -22.713 49.172 43.275 1.00 88.50 726 GLU A CA 1
ATOM 5690 C C . GLU A 1 726 ? -21.439 49.547 42.514 1.00 88.50 726 GLU A C 1
ATOM 5692 O O . GLU A 1 726 ? -21.384 49.387 41.296 1.00 88.50 726 GLU A O 1
ATOM 5697 N N . ALA A 1 727 ? -20.388 49.960 43.230 1.00 86.81 727 ALA A N 1
ATOM 5698 C CA . ALA A 1 727 ? -19.132 50.379 42.618 1.00 86.81 727 ALA A CA 1
ATOM 5699 C C . ALA A 1 727 ? -18.447 49.252 41.819 1.00 86.81 727 ALA A C 1
ATOM 5701 O O . ALA A 1 727 ? -17.954 49.495 40.716 1.00 86.81 727 ALA A O 1
ATOM 5702 N N . GLU A 1 728 ? -18.416 48.018 42.334 1.00 88.19 728 GLU A N 1
ATOM 5703 C CA . GLU A 1 728 ? -17.823 46.877 41.618 1.00 88.19 728 GLU A CA 1
ATOM 5704 C C . GLU A 1 728 ? -18.614 46.500 40.361 1.00 88.19 728 GLU A C 1
ATOM 5706 O O . GLU A 1 728 ? -18.042 46.319 39.280 1.00 88.19 728 GLU A O 1
ATOM 5711 N N . VAL A 1 729 ? -19.939 46.405 40.486 1.00 89.81 729 VAL A N 1
ATOM 5712 C CA . VAL A 1 729 ? -20.809 45.998 39.378 1.00 89.81 729 VAL A CA 1
ATOM 5713 C C . VAL A 1 729 ? -20.842 47.069 38.289 1.00 89.81 729 VAL A C 1
ATOM 5715 O O . VAL A 1 729 ? -20.742 46.728 37.109 1.00 89.81 729 VAL A O 1
ATOM 5718 N N . ASP A 1 730 ? -20.903 48.353 38.646 1.00 88.50 730 ASP A N 1
ATOM 5719 C CA . ASP A 1 730 ? -20.900 49.444 37.667 1.00 88.50 730 ASP A CA 1
ATOM 5720 C C . ASP A 1 730 ? -19.573 49.497 36.887 1.00 88.50 730 ASP A C 1
ATOM 5722 O O . ASP A 1 730 ? -19.584 49.659 35.662 1.00 88.50 730 ASP A O 1
ATOM 5726 N N . ARG A 1 731 ? -18.423 49.263 37.541 1.00 89.62 731 ARG A N 1
ATOM 5727 C CA . ARG A 1 731 ? -17.120 49.156 36.852 1.00 89.62 731 ARG A CA 1
ATOM 5728 C C . ARG A 1 731 ? -17.093 48.010 35.840 1.00 89.62 731 ARG A C 1
ATOM 5730 O O . ARG A 1 731 ? -16.669 48.208 34.696 1.00 89.62 731 ARG A O 1
ATOM 5737 N N . ALA A 1 732 ? -17.593 46.837 36.224 1.00 91.75 732 ALA A N 1
ATOM 5738 C CA . ALA A 1 732 ? -17.696 45.694 35.322 1.00 91.75 732 ALA A CA 1
ATOM 5739 C C . ALA A 1 732 ? -18.644 45.979 34.140 1.00 91.75 732 ALA A C 1
ATOM 5741 O O . ALA A 1 732 ? -18.318 45.669 32.991 1.00 91.75 732 ALA A O 1
ATOM 5742 N N . LEU A 1 733 ? -19.783 46.636 34.379 1.00 90.69 733 LEU A N 1
ATOM 5743 C CA . LEU A 1 733 ? -20.743 47.003 33.332 1.00 90.69 733 LEU A CA 1
ATOM 5744 C C . LEU A 1 733 ? -20.186 48.038 32.343 1.00 90.69 733 LEU A C 1
ATOM 5746 O O . LEU A 1 733 ? -20.485 47.959 31.147 1.00 90.69 733 LEU A O 1
ATOM 5750 N N . ILE A 1 734 ? -19.336 48.966 32.795 1.00 90.50 734 ILE A N 1
ATOM 5751 C CA . ILE A 1 734 ? -18.603 49.884 31.909 1.00 90.50 734 ILE A CA 1
ATOM 5752 C C . ILE A 1 734 ? -17.657 49.098 30.989 1.00 90.50 734 ILE A C 1
ATOM 5754 O O . ILE A 1 734 ? -17.637 49.339 29.778 1.00 90.50 734 ILE A O 1
ATOM 5758 N N . CYS A 1 735 ? -16.920 48.116 31.524 1.00 91.31 735 CYS A N 1
ATOM 5759 C CA . CYS A 1 735 ? -16.054 47.238 30.728 1.00 91.31 735 CYS A CA 1
ATOM 5760 C C . CYS A 1 735 ? -16.851 46.467 29.661 1.00 91.31 735 CYS A C 1
ATOM 5762 O O . CYS A 1 735 ? -16.476 46.470 28.483 1.00 91.31 735 CYS A O 1
ATOM 5764 N N . VAL A 1 736 ? -17.994 45.889 30.047 1.00 91.44 736 VAL A N 1
ATOM 5765 C CA . VAL A 1 736 ? -18.919 45.181 29.144 1.00 91.44 736 VAL A CA 1
ATOM 5766 C C . VAL A 1 736 ? -19.418 46.101 28.030 1.00 91.44 736 VAL A C 1
ATOM 5768 O O . VAL A 1 736 ? -19.391 45.719 26.859 1.00 91.44 736 VAL A O 1
ATOM 5771 N N . SER A 1 737 ? -19.825 47.328 28.366 1.00 89.44 737 SER A N 1
ATOM 5772 C CA . SER A 1 737 ? -20.311 48.306 27.386 1.00 89.44 737 SER A CA 1
ATOM 5773 C C . SER A 1 737 ? -19.220 48.711 26.387 1.00 89.44 737 SER A C 1
ATOM 5775 O O . SER A 1 737 ? -19.429 48.658 25.172 1.00 89.44 737 SER A O 1
ATOM 5777 N N . ASN A 1 738 ? -18.014 49.012 26.880 1.00 90.38 738 ASN A N 1
ATOM 5778 C CA . ASN A 1 738 ? -16.864 49.375 26.049 1.00 90.38 738 ASN A CA 1
ATOM 5779 C C . ASN A 1 738 ? -16.425 48.227 25.131 1.00 90.38 738 ASN A C 1
ATOM 5781 O O . ASN A 1 738 ? -16.119 48.443 23.954 1.00 90.38 738 ASN A O 1
ATOM 5785 N N . TRP A 1 739 ? -16.398 46.995 25.648 1.00 92.88 739 TRP A N 1
ATOM 5786 C CA . TRP A 1 739 ? -16.113 45.806 24.848 1.00 92.88 739 TRP A CA 1
ATOM 5787 C C . TRP A 1 739 ? -17.184 45.584 23.775 1.00 92.88 739 TRP A C 1
ATOM 5789 O O . TRP A 1 739 ? -16.835 45.312 22.624 1.00 92.88 739 TRP A O 1
ATOM 5799 N N . GLY A 1 740 ? -18.464 45.767 24.116 1.00 88.44 740 GLY A N 1
ATOM 5800 C CA . GLY A 1 740 ? -19.571 45.668 23.166 1.00 88.44 740 GLY A CA 1
ATOM 5801 C C . GLY A 1 740 ? -19.435 46.671 22.022 1.00 88.44 740 GLY A C 1
ATOM 5802 O O . GLY A 1 740 ? -19.505 46.287 20.855 1.00 88.44 740 GLY A O 1
ATOM 5803 N N . GLY A 1 741 ? -19.123 47.933 22.339 1.00 86.38 741 GLY A N 1
ATOM 5804 C CA . GLY A 1 741 ? -18.858 48.977 21.344 1.00 86.38 741 GLY A CA 1
ATOM 5805 C C . GLY A 1 741 ? -17.723 48.612 20.381 1.00 86.38 741 GLY A C 1
ATOM 5806 O O . GLY A 1 741 ? -17.903 48.693 19.165 1.00 86.38 741 GLY A O 1
ATOM 5807 N N . LYS A 1 742 ? -16.586 48.131 20.907 1.00 88.19 742 LYS A N 1
ATOM 5808 C CA . LYS A 1 742 ? -15.433 47.692 20.094 1.00 88.19 742 LYS A CA 1
ATOM 5809 C C . LYS A 1 742 ? -15.771 46.519 19.168 1.00 88.19 742 LYS A C 1
ATOM 5811 O O . LYS A 1 742 ? -15.361 46.521 18.012 1.00 88.19 742 LYS A O 1
ATOM 5816 N N . ASN A 1 743 ? -16.547 45.548 19.649 1.00 82.88 743 ASN A N 1
ATOM 5817 C CA . ASN A 1 743 ? -16.895 44.335 18.898 1.00 82.88 743 ASN A CA 1
ATOM 5818 C C . ASN A 1 743 ? -18.204 44.454 18.099 1.00 82.88 743 ASN A C 1
ATOM 5820 O O . ASN A 1 743 ? -18.685 43.465 17.553 1.00 82.88 743 ASN A O 1
ATOM 5824 N N . LYS A 1 744 ? -18.795 45.657 18.012 1.00 83.50 744 LYS A N 1
ATOM 5825 C CA . LYS A 1 744 ? -20.089 45.917 17.350 1.00 83.50 744 LYS A CA 1
ATOM 5826 C C . LYS A 1 744 ? -21.249 45.073 17.915 1.00 83.50 744 LYS A C 1
ATOM 5828 O O . LYS A 1 744 ? -22.229 44.814 17.218 1.00 83.50 744 LYS A O 1
ATOM 5833 N N . VAL A 1 745 ? -21.165 44.692 19.190 1.00 83.50 745 VAL A N 1
ATOM 5834 C CA . VAL A 1 745 ? -22.190 43.945 19.931 1.00 83.50 745 VAL A CA 1
ATOM 5835 C C . VAL A 1 745 ? -23.055 44.923 20.720 1.00 83.50 745 VAL A C 1
ATOM 5837 O O . VAL A 1 745 ? -22.547 45.782 21.441 1.00 83.50 745 VAL A O 1
ATOM 5840 N N . ARG A 1 746 ? -24.380 44.794 20.607 1.00 83.31 746 ARG A N 1
ATOM 5841 C CA . ARG A 1 746 ? -25.340 45.618 21.354 1.00 83.31 746 ARG A CA 1
ATOM 5842 C C . ARG A 1 746 ? -26.038 44.782 22.418 1.00 83.31 746 ARG A C 1
ATOM 5844 O O . ARG A 1 746 ? -26.787 43.867 22.090 1.00 83.31 746 ARG A O 1
ATOM 5851 N N . PHE A 1 747 ? -25.844 45.139 23.684 1.00 84.12 747 PHE A N 1
ATOM 5852 C CA . PHE A 1 747 ? -26.588 44.540 24.790 1.00 84.12 747 PHE A CA 1
ATOM 5853 C C . PHE A 1 747 ? -28.010 45.105 24.842 1.00 84.12 747 PHE A C 1
ATOM 5855 O O . PHE A 1 747 ? -28.219 46.319 24.781 1.00 84.12 747 PHE A O 1
ATOM 5862 N N . ALA A 1 748 ? -29.003 44.225 24.966 1.00 83.88 748 ALA A N 1
ATOM 5863 C CA . ALA A 1 748 ? -30.398 44.625 25.094 1.00 83.88 748 ALA A CA 1
ATOM 5864 C C . ALA A 1 748 ? -30.655 45.200 26.497 1.00 83.88 748 ALA A C 1
ATOM 5866 O O . ALA A 1 748 ? -31.010 44.472 27.421 1.00 83.88 748 ALA A O 1
ATOM 5867 N N . LEU A 1 749 ? -30.495 46.518 26.652 1.00 81.31 749 LEU A N 1
ATOM 5868 C CA . LEU A 1 749 ? -30.617 47.222 27.936 1.00 81.31 749 LEU A CA 1
ATOM 5869 C C . LEU A 1 749 ? -31.950 46.974 28.666 1.00 81.31 749 LEU A C 1
ATOM 5871 O O . LEU A 1 749 ? -31.976 47.041 29.893 1.00 81.31 749 LEU A O 1
ATOM 5875 N N . SER A 1 750 ? -33.035 46.689 27.941 1.00 79.62 750 SER A N 1
ATOM 5876 C CA . SER A 1 750 ? -34.354 46.350 28.502 1.00 79.62 750 SER A CA 1
ATOM 5877 C C . SER A 1 750 ? -34.461 44.922 29.051 1.00 79.62 750 SER A C 1
ATOM 5879 O O . SER A 1 750 ? -35.390 44.627 29.795 1.00 79.62 750 SER A O 1
ATOM 5881 N N . LYS A 1 751 ? -33.529 44.030 28.693 1.00 83.00 751 LYS A N 1
ATOM 5882 C CA . LYS A 1 751 ? -33.494 42.626 29.137 1.00 83.00 751 LYS A CA 1
ATOM 5883 C C . LYS A 1 751 ? -32.529 42.381 30.297 1.00 83.00 751 LYS A C 1
ATOM 5885 O O . LYS A 1 751 ? -32.531 41.290 30.858 1.00 83.00 751 LYS A O 1
ATOM 5890 N N . ILE A 1 752 ? -31.721 43.377 30.658 1.00 85.94 752 ILE A N 1
ATOM 5891 C CA . ILE A 1 752 ? -30.827 43.297 31.814 1.00 85.94 752 ILE A CA 1
ATOM 5892 C C . ILE A 1 752 ? -31.677 43.263 33.079 1.00 85.94 752 ILE A C 1
ATOM 5894 O O . ILE A 1 752 ? -32.475 44.168 33.323 1.00 85.94 752 ILE A O 1
ATOM 5898 N N . LYS A 1 753 ? -31.480 42.223 33.885 1.00 87.69 753 LYS A N 1
ATOM 5899 C CA . LYS A 1 753 ? -32.109 42.068 35.193 1.00 87.69 753 LYS A CA 1
ATOM 5900 C C . LYS A 1 753 ? -31.044 42.104 36.276 1.00 87.69 753 LYS A C 1
ATOM 5902 O O . LYS A 1 753 ? -29.981 41.514 36.110 1.00 87.69 753 LYS A O 1
ATOM 5907 N N . VAL A 1 754 ? -31.363 42.761 37.382 1.00 89.62 754 VAL A N 1
ATOM 5908 C CA . VAL A 1 754 ? -30.519 42.822 38.578 1.00 89.62 754 VAL A CA 1
ATOM 5909 C C . VAL A 1 754 ? -31.315 42.223 39.726 1.00 89.62 754 VAL A C 1
ATOM 5911 O O . VAL A 1 754 ? -32.480 42.563 39.896 1.00 89.62 754 VAL A O 1
ATOM 5914 N N . MET A 1 755 ? -30.720 41.319 40.495 1.00 91.25 755 MET A N 1
ATOM 5915 C CA . MET A 1 755 ? -31.357 40.689 41.652 1.00 91.25 755 MET A CA 1
ATOM 5916 C C . MET A 1 755 ? -30.370 40.692 42.807 1.00 91.25 755 MET A C 1
ATOM 5918 O O . MET A 1 755 ? -29.192 40.396 42.621 1.00 91.25 755 MET A O 1
ATOM 5922 N N . VAL A 1 756 ? -30.863 41.023 43.997 1.00 89.56 756 VAL A N 1
ATOM 5923 C CA . VAL A 1 756 ? -30.068 41.026 45.225 1.00 89.56 756 VAL A CA 1
ATOM 5924 C C . VAL A 1 756 ? -30.371 39.762 46.008 1.00 89.56 756 VAL A C 1
ATOM 5926 O O . VAL A 1 756 ? -31.529 39.472 46.307 1.00 89.56 756 VAL A O 1
ATOM 5929 N N . LEU A 1 757 ? -29.320 39.032 46.366 1.00 87.75 757 LEU A N 1
ATOM 5930 C CA . LEU A 1 757 ? -29.396 37.869 47.240 1.00 87.75 757 LEU A CA 1
ATOM 5931 C C . LEU A 1 757 ? -28.837 38.254 48.608 1.00 87.75 757 LEU A C 1
ATOM 5933 O O . LEU A 1 757 ? -27.660 38.584 48.734 1.00 87.75 757 LEU A O 1
ATOM 5937 N N . THR A 1 758 ? -29.674 38.235 49.645 1.00 83.75 758 THR A N 1
ATOM 5938 C CA . THR A 1 758 ? -29.251 38.581 51.007 1.00 83.75 758 THR A CA 1
ATOM 5939 C C . THR A 1 758 ? -30.097 37.875 52.058 1.00 83.75 758 THR A C 1
ATOM 5941 O O . THR A 1 758 ? -31.298 37.677 51.885 1.00 83.75 758 THR A O 1
ATOM 5944 N N . LYS A 1 759 ? -29.454 37.507 53.171 1.00 80.62 759 LYS A N 1
ATOM 5945 C CA . LYS A 1 759 ? -30.116 37.006 54.387 1.00 80.62 759 LYS A CA 1
ATOM 5946 C C . LYS A 1 759 ? -30.431 38.131 55.386 1.00 80.62 759 LYS A C 1
ATOM 5948 O O . LYS A 1 759 ? -31.048 37.871 56.415 1.00 80.62 759 LYS A O 1
ATOM 5953 N N . LYS A 1 760 ? -29.998 39.374 55.120 1.00 80.00 760 LYS A N 1
ATOM 5954 C CA . LYS A 1 760 ? -30.252 40.531 55.994 1.00 80.00 760 LYS A CA 1
ATOM 5955 C C . LYS A 1 760 ? -31.706 40.991 55.847 1.00 80.00 760 LYS A C 1
ATOM 5957 O O . LYS A 1 760 ? -32.179 41.201 54.736 1.00 80.00 760 LYS A O 1
ATOM 5962 N N . LEU A 1 761 ? -32.388 41.206 56.975 1.00 73.19 761 LEU A N 1
ATOM 5963 C CA . LEU A 1 761 ? -33.767 41.720 57.011 1.00 73.19 761 LEU A CA 1
ATOM 5964 C C . LEU A 1 761 ? -33.862 43.210 56.642 1.00 73.19 761 LEU A C 1
ATOM 5966 O O . LEU A 1 761 ? -34.895 43.652 56.151 1.00 73.19 761 LEU A O 1
ATOM 5970 N N . LYS A 1 762 ? -32.791 43.980 56.877 1.00 77.81 762 LYS A N 1
ATOM 5971 C CA . LYS A 1 762 ? -32.671 45.400 56.517 1.00 77.81 762 LYS A CA 1
ATOM 5972 C C . LYS A 1 762 ? -31.405 45.602 55.687 1.00 77.81 762 LYS A C 1
ATOM 5974 O O . LYS A 1 762 ? -30.316 45.248 56.141 1.00 77.81 762 LYS A O 1
ATOM 5979 N N . TYR A 1 763 ? -31.558 46.131 54.481 1.00 81.00 763 TYR A N 1
ATOM 5980 C CA . TYR A 1 763 ? -30.476 46.520 53.580 1.00 81.00 763 TYR A CA 1
ATOM 5981 C C . TYR A 1 763 ? -30.991 47.586 52.609 1.00 81.00 763 TYR A C 1
ATOM 5983 O O . TYR A 1 763 ? -32.189 47.627 52.323 1.00 81.00 763 TYR A O 1
ATOM 5991 N N . ASP A 1 764 ? -30.086 48.416 52.100 1.00 83.50 764 ASP A N 1
ATOM 5992 C CA . ASP A 1 764 ? -30.410 49.387 51.058 1.00 83.50 764 ASP A CA 1
ATOM 5993 C C . ASP A 1 764 ? -30.368 48.714 49.686 1.00 83.50 764 ASP A C 1
ATOM 5995 O O . ASP A 1 764 ? -29.470 47.915 49.399 1.00 83.50 764 ASP A O 1
ATOM 5999 N N . ASN A 1 765 ? -31.337 49.039 48.833 1.00 83.19 765 ASN A N 1
ATOM 6000 C CA . ASN A 1 765 ? -31.411 48.512 47.474 1.00 83.19 765 ASN A CA 1
ATOM 6001 C C . ASN A 1 765 ? -30.315 49.136 46.593 1.00 83.19 765 ASN A C 1
ATOM 6003 O O . ASN A 1 765 ? -30.301 50.361 46.469 1.00 83.19 765 ASN A O 1
ATOM 6007 N N . PRO A 1 766 ? -29.454 48.331 45.939 1.00 84.56 766 PRO A N 1
ATOM 6008 C CA . PRO A 1 766 ? -28.424 48.852 45.060 1.00 84.56 766 PRO A CA 1
ATOM 6009 C C . PRO A 1 766 ? -29.019 49.499 43.808 1.00 84.56 766 PRO A C 1
ATOM 6011 O O . PRO A 1 766 ? -29.934 48.962 43.176 1.00 84.56 766 PRO A O 1
ATOM 6014 N N . VAL A 1 767 ? -28.450 50.632 43.418 1.00 86.25 767 VAL A N 1
ATOM 6015 C CA . VAL A 1 767 ? -28.753 51.381 42.204 1.00 86.25 767 VAL A CA 1
ATOM 6016 C C . VAL A 1 767 ? -27.710 51.044 41.142 1.00 86.25 767 VAL A C 1
ATOM 6018 O O . VAL A 1 767 ? -26.717 51.740 40.980 1.00 86.25 767 VAL A O 1
ATOM 6021 N N . VAL A 1 768 ? -27.960 49.980 40.381 1.00 85.06 768 VAL A N 1
ATOM 6022 C CA . VAL A 1 768 ? -27.063 49.550 39.297 1.00 85.06 768 VAL A CA 1
ATOM 6023 C C . VAL A 1 768 ? -27.389 50.289 38.000 1.00 85.06 768 VAL A C 1
ATOM 6025 O O . VAL A 1 768 ? -28.553 50.337 37.572 1.00 85.06 768 VAL A O 1
ATOM 6028 N N . CYS A 1 769 ? -26.361 50.833 37.347 1.00 82.62 769 CYS A N 1
ATOM 6029 C CA . CYS A 1 769 ? -26.500 51.610 36.120 1.00 82.62 769 CYS A CA 1
ATOM 6030 C C . CYS A 1 769 ? -25.703 50.993 34.964 1.00 82.62 769 CYS A C 1
ATOM 6032 O O . CYS A 1 769 ? -24.520 50.701 35.073 1.00 82.62 769 CYS A O 1
ATOM 6034 N N . MET A 1 770 ? -26.326 50.881 33.788 1.00 81.81 770 MET A N 1
ATOM 6035 C CA . MET A 1 770 ? -25.597 50.612 32.541 1.00 81.81 770 MET A CA 1
ATOM 6036 C C . MET A 1 770 ? -25.977 51.663 31.508 1.00 81.81 770 MET A C 1
ATOM 6038 O O . MET A 1 770 ? -27.164 51.874 31.255 1.00 81.81 770 MET A O 1
ATOM 6042 N N . ASN A 1 771 ? -24.979 52.319 30.909 1.00 78.19 771 ASN A N 1
ATOM 6043 C CA . ASN A 1 771 ? -25.173 53.410 29.945 1.00 78.19 771 ASN A CA 1
ATOM 6044 C C . ASN A 1 771 ? -26.117 54.506 30.476 1.00 78.19 771 ASN A C 1
ATOM 6046 O O . ASN A 1 771 ? -27.055 54.904 29.792 1.00 78.19 771 ASN A O 1
ATOM 6050 N N . GLN A 1 772 ? -25.899 54.939 31.726 1.00 77.00 772 GLN A N 1
ATOM 6051 C CA . GLN A 1 772 ? -26.696 55.963 32.428 1.00 77.00 772 GLN A CA 1
ATOM 6052 C C . GLN A 1 772 ? -28.181 55.600 32.657 1.00 77.00 772 GLN A C 1
ATOM 6054 O O . GLN A 1 772 ? -28.951 56.425 33.142 1.00 77.00 772 GLN A O 1
ATOM 6059 N N . GLN A 1 773 ? -28.598 54.358 32.376 1.00 81.12 773 GLN A N 1
ATOM 6060 C CA . GLN A 1 773 ? -29.938 53.860 32.688 1.00 81.12 773 GLN A CA 1
ATOM 6061 C C . GLN A 1 773 ? -29.929 53.005 33.956 1.00 81.12 773 GLN A C 1
ATOM 6063 O O . GLN A 1 773 ? -29.309 51.936 33.982 1.00 81.12 773 GLN A O 1
ATOM 6068 N N . LYS A 1 774 ? -30.686 53.440 34.969 1.00 84.44 774 LYS A N 1
ATOM 6069 C CA . LYS A 1 774 ? -30.936 52.672 36.197 1.00 84.44 774 LYS A CA 1
ATOM 6070 C C . LYS A 1 774 ? -31.712 51.394 35.883 1.00 84.44 774 LYS A C 1
ATOM 6072 O O . LYS A 1 774 ? -32.678 51.427 35.116 1.00 84.44 774 LYS A O 1
ATOM 6077 N N . LYS A 1 775 ? -31.302 50.270 36.470 1.00 86.31 775 LYS A N 1
ATOM 6078 C CA . LYS A 1 775 ? -31.986 48.978 36.322 1.00 86.31 775 LYS A CA 1
ATOM 6079 C C . LYS A 1 775 ? -32.836 48.680 37.549 1.00 86.31 775 LYS A C 1
ATOM 6081 O O . LYS A 1 775 ? -32.385 48.831 38.678 1.00 86.31 775 LYS A O 1
ATOM 6086 N N . SER A 1 776 ? -34.082 48.273 37.318 1.00 82.94 776 SER A N 1
ATOM 6087 C CA . SER A 1 776 ? -34.985 47.849 38.386 1.00 82.94 776 SER A CA 1
ATOM 6088 C C . SER A 1 776 ? -34.539 46.507 38.956 1.00 82.94 776 SER A C 1
ATOM 6090 O O . SER A 1 776 ? -34.170 45.603 38.199 1.00 82.94 776 SER A O 1
ATOM 6092 N N . LEU A 1 777 ? -34.646 46.360 40.274 1.00 87.81 777 LEU A N 1
ATOM 6093 C CA . LEU A 1 777 ? -34.439 45.077 40.930 1.00 87.81 777 LEU A CA 1
ATOM 6094 C C . LEU A 1 777 ? -35.571 44.109 40.577 1.00 87.81 777 LEU A C 1
ATOM 6096 O O . LEU A 1 777 ? -36.744 44.482 40.554 1.00 87.81 777 LEU A O 1
ATOM 6100 N N . ALA A 1 778 ? -35.201 42.870 40.286 1.00 89.31 778 ALA A N 1
ATOM 6101 C CA . ALA A 1 778 ? -36.102 41.779 39.973 1.00 89.31 778 ALA A CA 1
ATOM 6102 C C . ALA A 1 778 ? -36.084 40.749 41.103 1.00 89.31 778 ALA A C 1
ATOM 6104 O O . ALA A 1 778 ? -35.025 40.394 41.619 1.00 89.31 778 ALA A O 1
ATOM 6105 N N . ASP A 1 779 ? -37.262 40.224 41.425 1.00 89.31 779 ASP A N 1
ATOM 6106 C CA . ASP A 1 779 ? -37.415 39.124 42.381 1.00 89.31 779 ASP A CA 1
ATOM 6107 C C . ASP A 1 779 ? -37.102 37.757 41.756 1.00 89.31 779 ASP A C 1
ATOM 6109 O O . ASP A 1 779 ? -36.880 36.793 42.485 1.00 89.31 779 ASP A O 1
ATOM 6113 N N . GLU A 1 780 ? -37.069 37.680 40.419 1.00 90.38 780 GLU A N 1
ATOM 6114 C CA . GLU A 1 780 ? -36.789 36.468 39.648 1.00 90.38 780 GLU A CA 1
ATOM 6115 C C . GLU A 1 780 ? -35.953 36.766 38.390 1.00 90.38 780 GLU A C 1
ATOM 6117 O O . GLU A 1 780 ? -36.288 37.634 37.563 1.00 90.38 780 GLU A O 1
ATOM 6122 N N . ILE A 1 781 ? -34.896 35.978 38.187 1.00 89.44 781 ILE A N 1
ATOM 6123 C CA . ILE A 1 781 ? -34.056 36.000 36.984 1.00 89.44 781 ILE A CA 1
ATOM 6124 C C . ILE A 1 781 ? -34.095 34.631 36.309 1.00 89.44 781 ILE A C 1
ATOM 6126 O O . ILE A 1 781 ? -34.100 33.593 36.961 1.00 89.44 781 ILE A O 1
ATOM 6130 N N . LYS A 1 782 ? -34.123 34.627 34.973 1.00 85.12 782 LYS A N 1
ATOM 6131 C CA . LYS A 1 782 ? -34.035 33.409 34.170 1.00 85.12 782 LYS A CA 1
ATOM 6132 C C . LYS A 1 782 ? -32.647 33.315 33.548 1.00 85.12 782 LYS A C 1
ATOM 6134 O O . LYS A 1 782 ? -32.280 34.202 32.787 1.00 85.12 782 LYS A O 1
ATOM 6139 N N . ILE A 1 783 ? -31.921 32.245 33.853 1.00 81.44 783 ILE A N 1
ATOM 6140 C CA . ILE A 1 783 ? -30.571 31.963 33.353 1.00 81.44 783 ILE A CA 1
ATOM 6141 C C . ILE A 1 783 ? -30.605 30.560 32.743 1.00 81.44 783 ILE A C 1
ATOM 6143 O O . ILE A 1 783 ? -31.043 29.619 33.403 1.00 81.44 783 ILE A O 1
ATOM 6147 N N . LEU A 1 784 ? -30.216 30.410 31.471 1.00 77.19 784 LEU A N 1
ATOM 6148 C CA . LEU A 1 784 ? -30.162 29.107 30.779 1.00 77.19 784 LEU A CA 1
ATOM 6149 C C . LEU A 1 784 ? -31.457 28.285 30.854 1.00 77.19 784 LEU A C 1
ATOM 6151 O O . LEU A 1 784 ? -31.454 27.068 31.017 1.00 77.19 784 LEU A O 1
ATOM 6155 N N . GLY A 1 785 ? -32.605 28.960 30.780 1.00 78.50 785 GLY A N 1
ATOM 6156 C CA . GLY A 1 785 ? -33.906 28.291 30.864 1.00 78.50 785 GLY A CA 1
ATOM 6157 C C . GLY A 1 785 ? -34.402 28.011 32.287 1.00 78.50 785 GLY A C 1
ATOM 6158 O O . GLY A 1 785 ? -35.582 27.688 32.439 1.00 78.50 785 GLY A O 1
ATOM 6159 N N . ARG A 1 786 ? -33.562 28.197 33.311 1.00 83.44 786 ARG A N 1
ATOM 6160 C CA . ARG A 1 786 ? -33.888 27.990 34.727 1.00 83.44 786 ARG A CA 1
ATOM 6161 C C . ARG A 1 786 ? -34.265 29.314 35.385 1.00 83.44 786 ARG A C 1
ATOM 6163 O O . ARG A 1 786 ? -33.596 30.320 35.168 1.00 83.44 786 ARG A O 1
ATOM 6170 N N . THR A 1 787 ? -35.344 29.322 36.163 1.00 87.94 787 THR A N 1
ATOM 6171 C CA . THR A 1 787 ? -35.804 30.521 36.883 1.00 87.94 787 THR A CA 1
ATOM 6172 C C . THR A 1 787 ? -35.309 30.458 38.320 1.00 87.94 787 THR A C 1
ATOM 6174 O O . THR A 1 787 ? -35.598 29.497 39.028 1.00 87.94 787 THR A O 1
ATOM 6177 N N . ILE A 1 788 ? -34.563 31.474 38.735 1.00 89.12 788 ILE A N 1
ATOM 6178 C CA . ILE A 1 788 ? -34.012 31.626 40.079 1.00 89.12 788 ILE A CA 1
ATOM 6179 C C . ILE A 1 788 ? -34.731 32.804 40.732 1.00 89.12 788 ILE A C 1
ATOM 6181 O O . ILE A 1 788 ? -34.692 33.916 40.203 1.00 89.12 788 ILE A O 1
ATOM 6185 N N . ASP A 1 789 ? -35.394 32.561 41.857 1.00 90.50 789 ASP A N 1
ATOM 6186 C CA . ASP A 1 789 ? -35.997 33.602 42.688 1.00 90.50 789 ASP A CA 1
ATOM 6187 C C . ASP A 1 789 ? -35.007 34.122 43.739 1.00 90.50 789 ASP A C 1
ATOM 6189 O O . ASP A 1 789 ? -34.066 33.427 44.126 1.00 90.50 789 ASP A O 1
ATOM 6193 N N . LYS A 1 790 ? -35.241 35.328 44.263 1.00 87.62 790 LYS A N 1
ATOM 6194 C CA . LYS A 1 790 ? -34.362 35.980 45.252 1.00 87.62 790 LYS A CA 1
ATOM 6195 C C . LYS A 1 790 ? -34.167 35.198 46.556 1.00 87.62 790 LYS A C 1
ATOM 6197 O O . LYS A 1 790 ? -33.249 35.499 47.314 1.00 87.62 790 LYS A O 1
ATOM 6202 N N . ARG A 1 791 ? -35.040 34.225 46.848 1.00 85.00 791 ARG A N 1
ATOM 6203 C CA . ARG A 1 791 ? -34.933 33.335 48.016 1.00 85.00 791 ARG A CA 1
ATOM 6204 C C . ARG A 1 791 ? -34.277 31.992 47.676 1.00 85.00 791 ARG A C 1
ATO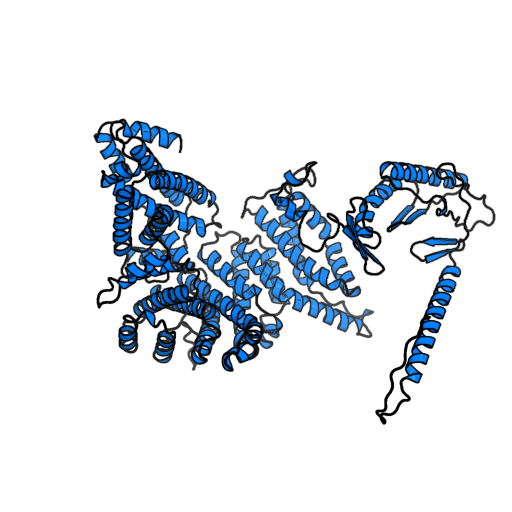M 6206 O O . ARG A 1 791 ? -34.145 31.163 48.569 1.00 85.00 791 ARG A O 1
ATOM 6213 N N . LEU A 1 792 ? -33.855 31.794 46.422 1.00 86.00 792 LEU A N 1
ATOM 6214 C CA . LEU A 1 792 ? -33.248 30.568 45.894 1.00 86.00 792 LEU A CA 1
ATOM 6215 C C . LEU A 1 792 ? -34.106 29.316 46.147 1.00 86.00 792 LEU A C 1
ATOM 6217 O O . LEU A 1 792 ? -33.580 28.228 46.363 1.00 86.00 792 LEU A O 1
ATOM 6221 N N . THR A 1 793 ? -35.433 29.466 46.145 1.00 86.56 793 THR A N 1
ATOM 6222 C CA . THR A 1 793 ? -36.367 28.359 46.403 1.00 86.56 793 THR A CA 1
ATOM 6223 C C . THR A 1 793 ? -36.628 27.508 45.163 1.00 86.56 793 THR A C 1
ATOM 6225 O O . THR A 1 793 ? -37.062 26.367 45.291 1.00 86.56 793 THR A O 1
ATOM 6228 N N . PHE A 1 794 ? -36.403 28.054 43.961 1.00 85.38 794 PHE A N 1
ATOM 6229 C CA . PHE A 1 794 ? -36.692 27.441 42.656 1.00 85.38 794 PHE A CA 1
ATOM 6230 C C . PHE A 1 794 ? -38.168 27.052 42.443 1.00 85.38 794 PHE A C 1
ATOM 6232 O O . PHE A 1 794 ? -38.516 26.478 41.407 1.00 85.38 794 PHE A O 1
ATOM 6239 N N . ILE A 1 795 ? -39.067 27.425 43.362 1.00 84.69 795 ILE A N 1
ATOM 6240 C CA . ILE A 1 795 ? -40.506 27.136 43.289 1.00 84.69 795 ILE A CA 1
ATOM 6241 C C . ILE A 1 795 ? -41.123 27.650 41.975 1.00 84.69 795 ILE A C 1
ATOM 6243 O O . ILE A 1 795 ? -41.855 26.883 41.335 1.00 84.69 795 ILE A O 1
ATOM 6247 N N . PRO A 1 796 ? -40.818 28.877 41.494 1.00 88.12 796 PRO A N 1
ATOM 6248 C CA . PRO A 1 796 ? -41.348 29.353 40.215 1.00 88.12 796 PRO A CA 1
ATOM 6249 C C . PRO A 1 796 ? -40.912 28.484 39.026 1.00 88.12 796 PRO A C 1
ATOM 6251 O O . PRO A 1 796 ? -41.708 28.223 38.120 1.00 88.12 796 PRO A O 1
ATOM 6254 N N . HIS A 1 797 ? -39.671 27.981 39.036 1.00 88.88 797 HIS A N 1
ATOM 6255 C CA . HIS A 1 797 ? -39.156 27.107 37.982 1.00 88.88 797 HIS A CA 1
ATOM 6256 C C . HIS A 1 797 ? -39.875 25.759 37.960 1.00 88.88 797 HIS A C 1
ATOM 6258 O O . HIS A 1 797 ? -40.367 25.350 36.906 1.00 88.88 797 HIS A O 1
ATOM 6264 N N . VAL A 1 798 ? -39.990 25.107 39.122 1.00 84.31 798 VAL A N 1
ATOM 6265 C CA . VAL A 1 798 ? -40.688 23.820 39.262 1.00 84.31 798 VAL A CA 1
ATOM 6266 C C . VAL A 1 798 ? -42.150 23.964 38.845 1.00 84.31 798 VAL A C 1
ATOM 6268 O O . VAL A 1 798 ? -42.644 23.185 38.032 1.00 84.31 798 VAL A O 1
ATOM 6271 N N . THR A 1 799 ? -42.823 25.025 39.293 1.00 85.81 799 THR A N 1
ATOM 6272 C CA . THR A 1 799 ? -44.215 25.312 38.911 1.00 85.81 799 THR A CA 1
ATOM 6273 C C . THR A 1 799 ? -44.362 25.465 37.393 1.00 85.81 799 THR A C 1
ATOM 6275 O O . THR A 1 799 ? -45.289 24.919 36.786 1.00 85.81 799 THR A O 1
ATOM 6278 N N . GLN A 1 800 ? -43.429 26.167 36.740 1.00 82.94 800 GLN A N 1
ATOM 6279 C CA . GLN A 1 800 ? -43.439 26.341 35.288 1.00 82.94 800 GLN A CA 1
ATOM 6280 C C . GLN A 1 800 ? -43.149 25.032 34.536 1.00 82.94 800 GLN A C 1
ATOM 6282 O O . GLN A 1 800 ? -43.776 24.779 33.502 1.00 82.94 800 GLN A O 1
ATOM 6287 N N . ALA A 1 801 ? -42.240 24.196 35.043 1.00 77.75 801 ALA A N 1
ATOM 6288 C CA . ALA A 1 801 ? -41.943 22.878 34.487 1.00 77.75 801 ALA A CA 1
ATOM 6289 C C . ALA A 1 801 ? -43.158 21.942 34.591 1.00 77.75 801 ALA A C 1
ATOM 6291 O O . ALA A 1 801 ? -43.585 21.392 33.574 1.00 77.75 801 ALA A O 1
ATOM 6292 N N . CYS A 1 802 ? -43.799 21.866 35.763 1.00 77.38 802 CYS A N 1
ATOM 6293 C CA . CYS A 1 802 ? -45.032 21.103 35.973 1.00 77.38 802 CYS A CA 1
ATOM 6294 C C . CYS A 1 802 ? -46.152 21.559 35.028 1.00 77.38 802 CYS A C 1
ATOM 6296 O O . CYS A 1 802 ? -46.845 20.735 34.429 1.00 77.38 802 CYS A O 1
ATOM 6298 N N . LYS A 1 803 ? -46.303 22.874 34.816 1.00 81.94 803 LYS A N 1
ATOM 6299 C CA . LYS A 1 803 ? -47.292 23.422 33.874 1.00 81.94 803 LYS A CA 1
ATOM 6300 C C . LYS A 1 803 ? -47.002 23.022 32.423 1.00 81.94 803 LYS A C 1
ATOM 6302 O O . LYS A 1 803 ? -47.931 22.672 31.695 1.00 81.94 803 LYS A O 1
ATOM 6307 N N . LYS A 1 804 ? -45.733 23.039 31.994 1.00 74.56 804 LYS A N 1
ATOM 6308 C CA . LYS A 1 804 ? -45.326 22.562 30.659 1.00 74.56 804 LYS A CA 1
ATOM 6309 C C . LYS A 1 804 ? -45.583 21.065 30.492 1.00 74.56 804 LYS A C 1
ATOM 6311 O O . LYS A 1 804 ? -46.202 20.685 29.503 1.00 74.56 804 LYS A O 1
ATOM 6316 N N . ALA A 1 805 ? -45.186 20.246 31.466 1.00 66.56 805 ALA A N 1
ATOM 6317 C CA . ALA A 1 805 ? -45.431 18.804 31.463 1.00 66.56 805 ALA A CA 1
ATOM 6318 C C . ALA A 1 805 ? -46.933 18.487 31.399 1.00 66.56 805 ALA A C 1
ATOM 6320 O O . ALA A 1 805 ? -47.364 17.697 30.566 1.00 66.56 805 ALA A O 1
ATOM 6321 N N . THR A 1 806 ? -47.751 19.195 32.184 1.00 76.62 806 THR A N 1
ATOM 6322 C CA . THR A 1 806 ? -49.218 19.077 32.147 1.00 76.62 806 THR A CA 1
ATOM 6323 C C . THR A 1 806 ? -49.784 19.410 30.764 1.00 76.62 806 THR A C 1
ATOM 6325 O O . THR A 1 806 ? -50.706 18.747 30.292 1.00 76.62 806 THR A O 1
ATOM 6328 N N . ASN A 1 807 ? -49.254 20.433 30.089 1.00 67.62 807 ASN A N 1
ATOM 6329 C CA . ASN A 1 807 ? -49.696 20.795 28.742 1.00 67.62 807 ASN A CA 1
ATOM 6330 C C . ASN A 1 807 ? -49.291 19.748 27.696 1.00 67.62 807 ASN A C 1
ATOM 6332 O O . ASN A 1 807 ? -50.116 19.403 26.854 1.00 67.62 807 ASN A O 1
ATOM 6336 N N . ILE A 1 808 ? -48.070 19.209 27.776 1.00 74.75 808 ILE A N 1
ATOM 6337 C CA . ILE A 1 808 ? -47.607 18.113 26.910 1.00 74.75 808 ILE A CA 1
ATOM 6338 C C . ILE A 1 808 ? -48.482 16.876 27.126 1.00 74.75 808 ILE A C 1
ATOM 6340 O O . ILE A 1 808 ? -49.020 16.338 26.163 1.00 74.75 808 ILE A O 1
ATOM 6344 N N . TYR A 1 809 ? -48.724 16.496 28.383 1.00 68.81 809 TYR A N 1
ATOM 6345 C CA . TYR A 1 809 ? -49.639 15.414 28.736 1.00 68.81 809 TYR A CA 1
ATOM 6346 C C . TYR A 1 809 ? -51.037 15.629 28.139 1.00 68.81 809 TYR A C 1
ATOM 6348 O O . TYR A 1 809 ? -51.587 14.725 27.522 1.00 68.81 809 TYR A O 1
ATOM 6356 N N . LYS A 1 810 ? -51.600 16.843 28.227 1.00 67.75 810 LYS A N 1
ATOM 6357 C CA . LYS A 1 810 ? -52.899 17.180 27.610 1.00 67.75 810 LYS A CA 1
ATOM 6358 C C . LYS A 1 810 ? -52.897 17.076 26.081 1.00 67.75 810 LYS A C 1
ATOM 6360 O O . LYS A 1 810 ? -53.956 16.803 25.512 1.00 67.75 810 LYS A O 1
ATOM 6365 N N . CYS A 1 811 ? -51.770 17.332 25.417 1.00 61.09 811 CYS A N 1
ATOM 6366 C CA . CYS A 1 811 ? -51.619 17.150 23.971 1.00 61.09 811 CYS A CA 1
ATOM 6367 C C . CYS A 1 811 ? -51.525 15.664 23.607 1.00 61.09 811 CYS A C 1
ATOM 6369 O O . CYS A 1 811 ? -52.254 15.218 22.726 1.00 61.09 811 CYS A O 1
ATOM 6371 N N . ILE A 1 812 ? -50.713 14.890 24.335 1.00 60.41 812 ILE A N 1
ATOM 6372 C CA . ILE A 1 812 ? -50.572 13.438 24.151 1.00 60.41 812 ILE A CA 1
ATOM 6373 C C . ILE A 1 812 ? -51.907 12.733 24.415 1.00 60.41 812 ILE A C 1
ATOM 6375 O O . ILE A 1 812 ? -52.351 11.937 23.599 1.00 60.41 812 ILE A O 1
ATOM 6379 N N . ALA A 1 813 ? -52.610 13.081 25.494 1.00 63.66 813 ALA A N 1
ATOM 6380 C CA . ALA A 1 813 ? -53.924 12.525 25.815 1.00 63.66 813 ALA A CA 1
ATOM 6381 C C . ALA A 1 813 ? -54.987 12.854 24.749 1.00 63.66 813 ALA A C 1
ATOM 6383 O O . ALA A 1 813 ? -55.885 12.050 24.501 1.00 63.66 813 ALA A O 1
ATOM 6384 N N . ARG A 1 814 ? -54.891 14.021 24.093 1.00 59.94 814 ARG A N 1
ATOM 6385 C CA . ARG A 1 814 ? -55.740 14.368 22.942 1.00 59.94 814 ARG A CA 1
ATOM 6386 C C . ARG A 1 814 ? -55.378 13.556 21.700 1.00 59.94 814 ARG A C 1
ATOM 6388 O O . ARG A 1 814 ? -56.286 13.038 21.064 1.00 59.94 814 ARG A O 1
ATOM 6395 N N . ALA A 1 815 ? -54.092 13.405 21.392 1.00 50.00 815 ALA A N 1
ATOM 6396 C CA . ALA A 1 815 ? -53.625 12.593 20.268 1.00 50.00 815 ALA A CA 1
ATOM 6397 C C . ALA A 1 815 ? -53.991 11.106 20.441 1.00 50.00 815 ALA A C 1
ATOM 6399 O O . ALA A 1 815 ? -54.508 10.494 19.515 1.00 50.00 815 ALA A O 1
ATOM 6400 N N . ALA A 1 816 ? -53.842 10.559 21.651 1.00 51.72 816 ALA A N 1
ATOM 6401 C CA . ALA A 1 816 ? -54.201 9.179 21.986 1.00 51.72 816 ALA A CA 1
ATOM 6402 C C . ALA A 1 816 ? -55.716 8.897 21.905 1.00 51.72 816 ALA A C 1
ATOM 6404 O O . ALA A 1 816 ? -56.130 7.767 21.656 1.00 51.72 816 ALA A O 1
ATOM 6405 N N . ARG A 1 817 ? -56.567 9.917 22.098 1.00 52.88 817 ARG A N 1
ATOM 6406 C CA . ARG A 1 817 ? -58.019 9.800 21.865 1.00 52.88 817 ARG A CA 1
ATOM 6407 C C . ARG A 1 817 ? -58.373 9.734 20.381 1.00 52.88 817 ARG A C 1
ATOM 6409 O O . ARG A 1 817 ? -59.354 9.087 20.045 1.00 52.88 817 ARG A O 1
ATOM 6416 N N . VAL A 1 818 ? -57.583 10.363 19.510 1.00 47.59 818 VAL A N 1
ATOM 6417 C CA . VAL A 1 818 ? -57.781 10.291 18.054 1.00 47.59 818 VAL A CA 1
ATOM 6418 C C . VAL A 1 818 ? -57.441 8.890 17.536 1.00 47.59 818 VAL A C 1
ATOM 6420 O O . VAL A 1 818 ? -58.176 8.372 16.708 1.00 47.59 818 VAL A O 1
ATOM 6423 N N . THR A 1 819 ? -56.422 8.218 18.084 1.00 40.44 819 THR A N 1
ATOM 6424 C CA . THR A 1 819 ? -56.045 6.845 17.695 1.00 40.44 819 THR A CA 1
ATOM 6425 C C . THR A 1 819 ? -57.035 5.763 18.136 1.00 40.44 819 THR A C 1
ATOM 6427 O O . THR A 1 819 ? -57.129 4.741 17.464 1.00 40.44 819 THR A O 1
ATOM 6430 N N . LYS A 1 820 ? -57.817 5.975 19.206 1.00 39.31 820 LYS A N 1
ATOM 6431 C CA . LYS A 1 820 ? -58.872 5.022 19.608 1.00 39.31 820 LYS A CA 1
ATOM 6432 C C . LYS A 1 820 ? -60.049 4.961 18.630 1.00 39.31 820 LYS A C 1
ATOM 6434 O O . LYS A 1 820 ? -60.641 3.902 18.496 1.00 39.31 820 LYS A O 1
ATOM 6439 N N . ASN A 1 821 ? -60.337 6.043 17.905 1.00 41.34 821 ASN A N 1
ATOM 6440 C CA . ASN A 1 821 ? -61.402 6.051 16.896 1.00 41.34 821 ASN A CA 1
ATOM 6441 C C . ASN A 1 821 ? -60.996 5.365 15.575 1.00 41.34 821 ASN A C 1
ATOM 6443 O O . ASN A 1 821 ? -61.848 5.178 14.719 1.00 41.34 821 ASN A O 1
ATOM 6447 N N . PHE A 1 822 ? -59.721 4.990 15.399 1.00 42.69 822 PHE A N 1
ATOM 6448 C CA . PHE A 1 822 ? -59.230 4.272 14.212 1.00 42.69 822 PHE A CA 1
ATOM 6449 C C . PHE A 1 822 ? -59.134 2.747 14.407 1.00 42.69 822 PHE A C 1
ATOM 6451 O O . PHE A 1 822 ? -58.731 2.051 13.481 1.00 42.69 822 PHE A O 1
ATOM 6458 N N . GLN A 1 823 ? -59.479 2.215 15.588 1.00 40.28 823 GLN A N 1
ATOM 6459 C CA . GLN A 1 823 ? -59.446 0.769 15.867 1.00 40.28 823 GLN A CA 1
ATOM 6460 C C . GLN A 1 823 ? -60.833 0.092 15.885 1.00 40.28 823 GLN A C 1
ATOM 6462 O O . GLN A 1 823 ? -60.905 -1.092 16.195 1.00 40.28 823 GLN A O 1
ATOM 6467 N N . GLU A 1 824 ? -61.914 0.795 15.517 1.00 41.94 824 GLU A N 1
ATOM 6468 C CA . GLU A 1 824 ? -63.286 0.243 15.454 1.00 41.94 824 GLU A CA 1
ATOM 6469 C C . GLU A 1 824 ? -63.894 0.194 14.030 1.00 41.94 824 GLU A C 1
ATOM 6471 O O . GLU A 1 824 ? -65.113 0.195 13.885 1.00 41.94 824 GLU A O 1
ATOM 6476 N N . GLU A 1 825 ? -63.092 0.092 12.961 1.00 35.38 825 GLU A N 1
ATOM 6477 C CA . GLU A 1 825 ? -63.617 -0.279 11.629 1.00 35.38 825 GLU A CA 1
ATOM 6478 C C . GLU A 1 825 ? -63.133 -1.679 11.205 1.00 35.38 825 GLU A C 1
ATOM 6480 O O . GLU A 1 825 ? -61.967 -1.887 10.867 1.00 35.38 825 GLU A O 1
ATOM 6485 N N . GLU A 1 826 ? -64.054 -2.651 11.242 1.00 38.25 826 GLU A N 1
ATOM 6486 C CA . GLU A 1 826 ? -63.910 -3.990 10.652 1.00 38.25 826 GLU A CA 1
ATOM 6487 C C . GLU A 1 826 ? -63.878 -3.949 9.105 1.00 38.25 826 GLU A C 1
ATOM 6489 O O . GLU A 1 826 ? -64.476 -3.064 8.484 1.00 38.25 826 GLU A O 1
ATOM 6494 N N . PRO A 1 827 ? -63.235 -4.932 8.439 1.00 39.72 827 PRO A N 1
ATOM 6495 C CA . PRO A 1 827 ? -63.029 -4.915 6.998 1.00 39.72 827 PRO A CA 1
ATOM 6496 C C . PRO A 1 827 ? -64.231 -5.514 6.255 1.00 39.72 827 PRO A C 1
ATOM 6498 O O . PRO A 1 827 ? -64.399 -6.731 6.199 1.00 39.72 827 PRO A O 1
ATOM 6501 N N . GLY A 1 828 ? -65.047 -4.680 5.605 1.00 37.94 828 GLY A N 1
ATOM 6502 C CA . GLY A 1 828 ? -66.069 -5.215 4.705 1.00 37.94 828 GLY A CA 1
ATOM 6503 C C . GLY A 1 828 ? -67.078 -4.230 4.131 1.00 37.94 828 GLY A C 1
ATOM 6504 O O . GLY A 1 828 ? -68.245 -4.297 4.496 1.00 37.94 828 GLY A O 1
ATOM 6505 N N . ARG A 1 829 ? -66.668 -3.394 3.168 1.00 32.12 829 ARG A N 1
ATOM 6506 C CA . ARG A 1 829 ? -67.414 -3.104 1.919 1.00 32.12 829 ARG A CA 1
ATOM 6507 C C . ARG A 1 829 ? -66.718 -2.012 1.112 1.00 32.12 829 ARG A C 1
ATOM 6509 O O . ARG A 1 829 ? -66.616 -0.867 1.531 1.00 32.12 829 ARG A O 1
ATOM 6516 N N . VAL A 1 830 ? -66.297 -2.377 -0.094 1.00 44.56 830 VAL A N 1
ATOM 6517 C CA . VAL A 1 830 ? -65.937 -1.433 -1.152 1.00 44.56 830 VAL A CA 1
ATOM 6518 C C . VAL A 1 830 ? -67.228 -0.891 -1.764 1.00 44.56 830 VAL A C 1
ATOM 6520 O O . VAL A 1 830 ? -67.890 -1.599 -2.514 1.00 44.56 830 VAL A O 1
ATOM 6523 N N . THR A 1 831 ? -67.555 0.360 -1.452 1.00 32.75 831 THR A N 1
ATOM 6524 C CA . THR A 1 831 ? -68.378 1.292 -2.247 1.00 32.75 831 THR A CA 1
ATOM 6525 C C . THR A 1 831 ? -67.932 2.684 -1.796 1.00 32.75 831 THR A C 1
ATOM 6527 O O . THR A 1 831 ? -68.053 3.001 -0.623 1.00 32.75 831 THR A O 1
ATOM 6530 N N . GLY A 1 832 ? -67.198 3.453 -2.594 1.00 35.12 832 GLY A N 1
ATOM 6531 C CA . GLY A 1 832 ? -67.789 4.288 -3.631 1.00 35.12 832 GLY A CA 1
ATOM 6532 C C . GLY A 1 832 ? -68.062 5.684 -3.058 1.00 35.12 832 GLY A C 1
ATOM 6533 O O . GLY A 1 832 ? -68.902 5.812 -2.184 1.00 35.12 832 GLY A O 1
ATOM 6534 N N . GLU A 1 833 ? -67.344 6.679 -3.589 1.00 30.02 833 GLU A N 1
ATOM 6535 C CA . GLU A 1 833 ? -67.656 8.122 -3.651 1.00 30.02 833 GLU A CA 1
ATOM 6536 C C . GLU A 1 833 ? -66.587 9.082 -3.098 1.00 30.02 833 GLU A C 1
ATOM 6538 O O . GLU A 1 833 ? -66.290 9.180 -1.911 1.00 30.02 833 GLU A O 1
ATOM 6543 N N . MET A 1 834 ? -66.048 9.856 -4.046 1.00 40.72 834 MET A N 1
ATOM 6544 C CA . MET A 1 834 ? -65.445 11.171 -3.852 1.00 40.72 834 MET A CA 1
ATOM 6545 C C . MET A 1 834 ? -66.310 12.042 -2.936 1.00 40.72 834 MET A C 1
ATOM 6547 O O . MET A 1 834 ? -67.493 12.181 -3.228 1.00 40.72 834 MET A O 1
ATOM 6551 N N . HIS A 1 835 ? -65.709 12.807 -2.015 1.00 32.94 835 HIS A N 1
ATOM 6552 C CA . HIS A 1 835 ? -66.103 14.209 -1.814 1.00 32.94 835 HIS A CA 1
ATOM 6553 C C . HIS A 1 835 ? -65.021 15.083 -1.152 1.00 32.94 835 HIS A C 1
ATOM 6555 O O . HIS A 1 835 ? -64.576 14.858 -0.035 1.00 32.94 835 HIS A O 1
ATOM 6561 N N . ARG A 1 836 ? -64.632 16.098 -1.934 1.00 32.88 836 ARG A N 1
ATOM 6562 C CA . ARG A 1 836 ? -64.298 17.502 -1.626 1.00 32.88 836 ARG A CA 1
ATOM 6563 C C . ARG A 1 836 ? -63.941 17.904 -0.183 1.00 32.88 836 ARG A C 1
ATOM 6565 O O . ARG A 1 836 ? -64.710 17.736 0.752 1.00 32.88 836 ARG A O 1
ATOM 6572 N N . GLY A 1 837 ? -62.816 18.621 -0.110 1.00 34.09 837 GLY A N 1
ATOM 6573 C CA . GLY A 1 837 ? -62.215 19.269 1.056 1.00 34.09 837 GLY A CA 1
ATOM 6574 C C . GLY A 1 837 ? -63.089 20.178 1.920 1.00 34.09 837 GLY A C 1
ATOM 6575 O O . GLY A 1 837 ? -64.190 20.578 1.554 1.00 34.09 837 GLY A O 1
ATOM 6576 N N . LYS A 1 838 ? -62.490 20.620 3.029 1.00 33.72 838 LYS A N 1
ATOM 6577 C CA . LYS A 1 838 ? -62.636 21.982 3.553 1.00 33.72 838 LYS A CA 1
ATOM 6578 C C . LYS A 1 838 ? -61.522 22.301 4.546 1.00 33.72 838 LYS A C 1
ATOM 6580 O O . LYS A 1 838 ? -61.254 21.544 5.470 1.00 33.72 838 LYS A O 1
ATOM 6585 N N . HIS A 1 839 ? -60.922 23.461 4.316 1.00 35.03 839 HIS A N 1
ATOM 6586 C CA . HIS A 1 839 ? -60.116 24.232 5.249 1.00 35.03 839 HIS A CA 1
ATOM 6587 C C . HIS A 1 839 ? -60.680 24.249 6.676 1.00 35.03 839 HIS A C 1
ATOM 6589 O O . HIS A 1 839 ? -61.862 24.554 6.866 1.00 35.03 839 HIS A O 1
ATOM 6595 N N . ARG A 1 840 ? -59.785 24.118 7.658 1.00 34.47 840 ARG A N 1
ATOM 6596 C CA . ARG A 1 840 ? -59.580 25.150 8.681 1.00 34.47 840 ARG A CA 1
ATOM 6597 C C . ARG A 1 840 ? -58.195 25.055 9.294 1.00 34.47 840 ARG A C 1
ATOM 6599 O O . ARG A 1 840 ? -57.786 23.920 9.609 1.00 34.47 840 ARG A O 1
#

Foldseek 3Di:
DVVLLVVLLVLVPDDPVSVVVVLVVLPPPLPPPDLDALLLQLVLLCLLQVLDLFDCVQFDPSSLVRQVVCLVPVDDDDPVRLVSLLVSLLSLLSNLLSQLVPPDPVDPDWSLRSCLVDPSSLVSVLVSLLSLLSLVSCLVQVPVPPVSVSSVVSNVSSVVSVLRNLVRHDPVSLVVSLVVLLVCLQRNHASSLSSSVVSCVSNVPDDLVVLVVVLVPDDDPDQRDRSSLNSLSVSLVPDPALVSVLLSLLLSLLNLLCVQPCVPPQLVVLSNVCSVPSVVSDPVSVVVVCVRPVVLQQFWDPDDDDGPNVQLLVDRLSSLSNLLSSLQSLLSCCVNQVQPDDLSSVVVLLRSLLGLLLSLLVNLVVVNQLRSSSLSNLLSSLSSLLSLLVSLVCLVVVVVVDPGPPNSNCSVVCCLPPRQQSSVLSLLSSLLSLLVVQLVCLPPDDHSSNQSNLVSSLRSLLSRAPVSHHPVCCVPVVPLLSLLLSLLSSLLRLGFVSNVSSSLSSLVNSLVVLLVVQVVLVVVLVPDPVSVVDDRDDGPVVSNLVSLLSLLVQQCVLCVVFDQLPAADDDDPRDSNNSSLSSNVSVVVSLVVSLVVCPVPVVSNVVSVVSCVVSVRVVSNVSSVRRHPPPQVSDPDQRDPVCVCVVPDDDPDAQPQDWDWDDDPNDIDIDTDDDADDPPDPCRQVVVVVLVVVLVVVLVVAQWDWDDGRPDIDTHHDDPALVVVQVRQQVSLVSVVVSCVVVVHDDPPVLDEAEDADPDPDHDDHFHDHPNDTHDHDQWDADPNQIAGSPRPSVVRVVVVVVVVVVVVVVVVVVVVVVVVVPPDDDDDDDDDDDDDDDD

Sequence (840 aa):
MKRVAELCHQLIECDGTVRAQASAVLMQPAHDHLVVSLETFALRLDTLTGRLSCPLSDCEPARRLALAAADARPCELDRHTVLLFIRHLLFRALFLRAFAVNADPDVDAVCGDALMADDAMRTHFLQLLKDFAILDTLRRGYGFWPYYELIEECHDAVTEVLDDIIKDGRVEAQDKICSELTNEAVRHGYYWTLARKYFGIRYRAMRPADWLRVCDTNAPPHAPPSGFFHNLQVCCEESEEPWEQYRARWACAARAWSAAHGARPTLQPRLACVMPDLCAASLDLFVDCYYADNDTMLYDRSGGNVVCSRELGSTTWTEAAAVSGVASAMSALVRARGADLPAHHWDFINISLCSLVNSVRLSAEANQWPTTTVAMIARHVLELADQVATFVDEVPTLGTRRQLSDHVAALPTEWRDVFAPELYANLLLLAIIVLENGAKYGEEMVTTTHVVTVCALVRPIRRLRWPLVGAARRAQDLSPERLAAVCGAAFAAPAHPLYLRLAYYLLHCIMEPLFNDDVEKLKVWTDNENADDIERPRFSLHYFEHSLRRVQELANAALHAVTTGEATSEPAPASEAHRALLAHLLLSERLLSVARRAHDLPDLMEHYIAFFRGSDYIATLLCVCLRLVPARLLGPGTPPPEYASLFTTDPDFPCTGRTVILQYAGGECRKGTSKNCIQDSIAGPTFWNPILDSLLRKLREFYVYAQAFVNDVVLMSSGQSTQVLEAEVDRALICVSNWGGKNKVRFALSKIKVMVLTKKLKYDNPVVCMNQQKKSLADEIKILGRTIDKRLTFIPHVTQACKKATNIYKCIARAARVTKNFQEEEPGRVTGEMHRGKHR

Secondary structure (DSSP, 8-state):
-HHHHHHHHHHHSS-HHHHHHHHHHHSS-TTTT-SS-HHHHHHHHHHHHTS--S-GGGT-HHHHHHHHHHHHS-----HHHHHHHHHHHHHHHHHHHHHHHSS-TTS---HHHHHHH-HHHHHHHHHHHHHHHHHHHHHHH-TTSTTHHHHHHHHHHHHHHHHHHHHT--HHHHHHHHHHHHHHHHHH-HHHHHHHHHHHHHHT---TTHHHHHHHS---SSPPPHHHHHHHHHHHTT-S-HHHHHHHHHHHHHHHHHHHHTT-TTTHHHHHHHTT-TTT--THHHHHHHHH-TTSS------SS------GGG--HHHHHHHHHHHHHHHHHHHHHGGG--HHHHHHHHHHHHHHHHHHHHHHHTT-TTSHHHHHHHHHHHHHHHHHHHHHHHHHHHHHHSPPPHHHHHHHHHIIIIIHHHHHHHHHHHHHHHHHHHTGGGSSPPPHHHHHHHHHHHHHHHH--GGGS-HHHHTTT--HHHHHHHHHHHHHTT--HHHHHHHHHHHHHHHHHHHHHHHHHHHHHHT-TTGGGSPPP--GGGGSHHHHHHHHHHHHHHTTT--TTT----PPTTSHHHHHHHHHHHHHHHHHHHHHHGGG-HHHHHHHHHHHHHTTHHHHHHHHHHHHS-GGGTSSSPPPHHHHHHHS-STT--SSS-EEEEEETTEEEEEE--SSPPTT-TTHHHHHHHHHHHHHHHHTTSSSEEEEETTEEEEE---SSHHHHHHHHHHHHHHHHHHHHHTT----TTT--B------SS-PPP--EETTEEPPB-SEEEETTEEEETT---HHHHHHHHHHHHHHHHHHHHHHHHHHTTS---S-------------

pLDDT: mean 77.87, std 16.22, range [30.02, 97.25]